Protein AF-0000000084917521 (afdb_homodimer)

Organism: Flavobacterium indicum (strain DSM 17447 / CIP 109464 / GPTSA100-9) (NCBI:txid1094466)

Foldseek 3Di:
DAPPLVVLLVLLLLLLQVPPALAAEEQEAALALLSQLVVQSNVVSLLVDDLVSQQSHAYEYEYEDLLQFDPVSVVNVVVVLVLVQVLCVVSVGNYDYYYWFFDLCLRPLCVCLQVQDAADAPVRPSSCCRGPVVRVVVVLVVSCVVRVAHEYEYSAAAADPPCLVVVVVVCVPSVPQWDDDPDPRYTYHYSCRHPDLLSSLVCLQPPAGPSDDHCVVNVVLLCLLLLVPAPNDSDPVDDHSRPQDRTRLLHLHDVDRSSLVSVCVVPPVLCVLSNVLSNVSNVCNVCVVPFFAQAAPVRDGDDPDTHGGDNVNSLVSLLSQLLSQVSSCVPPVRHSDDPSSLVSSQVSCVVVVNDPDGSVVSNCVRVVDDPPDDPVNVVVVVVVVVLVVVVPDDPLVSSVVSVVVVVVVVCVVCVVPDDPVVVNVVVVVVSVVVVVVVVD/DAPDLVVLLVLLLLLLQVPPALAAEEQEAALALLSQLVVQSNVVSLLVDDLVSQQSHAYEYEYEDLLQFDPVSVVVVVVVLVLVQVLCVVSVGNYDYYYWFFDLCLRPLCVCLQVQDAADAPVRPSSCCRGPVVRVVVVLVVSCVVRVAHEYEYSAAAADDPCLVVVVVQCVPSVPQWDDDPDPRYTYHYSCRHPDLLSSLVCLQPDAGPSDDHCVVNVVLLCLLLLVPAPNDSPPVDDHSRPQDRTRLLHLHDVDRSSLVSVCVVPPVLCVLSNVLSNVSNVCNVCVVPFFAQAAPVRDGDDPDTHGGDNVNSLVSLLSQLLSQVSCCVPPVRHSDDPSSLVSSQVSCVVVLNDPDGSVNSNCVRVVDDPPDDPVNVVVVVVLVVLVVVQPPPPVVSSVVSVVVVVVVVCVVCVVPDDPVVVNVVVVVVVVVVVVVVVD

Radius of gyration: 31.32 Å; Cα contacts (8 Å, |Δi|>4): 1173; chains: 2; bounding box: 80×87×66 Å

Secondary structure (DSSP, 8-state):
----HHHHHHHHHHHHHH--S-PPEEEE--SSHHHHHHHHHHHHHHHTS-HHHHTTS-EEEEEE--S-B-HHHHHHHHHHHHHHHHHHHHTT--EEEEEE---GGGSHHIIIIIS-PPPP-SS--HHIIIIIIHHHHHHHHHHHHHHS-EEEE------STTHHHHHHHHHTSGGGSPEEPSSTTEEEE-TTTT--HHHHHHHHHHS--TTSS-SHHHHHHHHHHTTT-------TTS--GGGPPP-BTT--SSSS-HHHHHHHHTT-GGGHHHHHHHHHHHHHHH-HHHHB-SB-TTS-B-TT---SBPHHHHHHHHHHHHHHHHHHHHHH---SS-HHHHHHHHHHHHHTT--SS-HHHHHHHHHT------HHHHHHHHHHHHHHHHT-S-HHHHHHHHHHHHHHHHHHHHHHSS-THHHHHHHHHHHHHHHHHH--/----HHHHHHHHHHHHHH--S-PPEEEE--SSHHHHHHHHHHHHHHHTS-HHHHTTS-EEEEEE--S-B-HHHHHHHHHHHHHHHHHHHHTT--EEEEEE---GGGSHHIIIIIS-PPPP-SS--HHIIIIIIHHHHHHHHHHHHHHS-EEEE------STTHHHHHHHHHTSGGGSPEEPSSTTEEEE-TTTT--HHHHHHHHHHS--TTSS-SHHHHHHHHHHTTT-------TTS--GGGPPP-BTT--SSSS-HHHHHHHHTT-GGGHHHHHHHHHHHHHHH-HHHHB-SB-TTS-B-TT---SBPHHHHHHHHHHHHHHHHHHHHHH---SS-HHHHHHHHHHHHHTT--SS-HHHHHHHHHT------HHHHHHHHHHHHHHHHT-SSHHHHHHHHHHHHHHHHHHHHHSSSSTHHHHHHHHHHHHHHHHHHH-

Sequence (880 aa):
MALDLNYLENEIIDQFLFDDSKRPWIIGFSGGKDSTMLLQVVWRSLLKIDPFLRQTRRIYIVCNDTLVENPRIVKFINSTLSKIQEAAVHYELPITVHQTTPELENSFWVKLIGLGYPAPNKFYRWCTERLKINPTTKFITEKINENGEAIILLGTRSAESSARAASIKKHEVKGQRLRKHQLPNSYVYAPIKDVTTNELWQYLNQVPPPWGGTNKELITLYRNANAGDCPLVIDESTPSCGNSRFGCWTCTVVNKDKSMEGLIENGEEWMSPLMEIRNFLVETRDNPEKYRQKERRNKTISENLWGPYTFNTRVEILTRILKAQKNIQKEEGVELITHQEMVLIQYYWYRDCFFKTRVSDIYNSIYKTKIDMSKQEEKFKQESDLLKESCKNEQKDVDLIQDLLALQKTKTLMIRKRGLQADIENRLDQYLESDKKSNNMALDLNYLENEIIDQFLFDDSKRPWIIGFSGGKDSTMLLQVVWRSLLKIDPFLRQTRRIYIVCNDTLVENPRIVKFINSTLSKIQEAAVHYELPITVHQTTPELENSFWVKLIGLGYPAPNKFYRWCTERLKINPTTKFITEKINENGEAIILLGTRSAESSARAASIKKHEVKGQRLRKHQLPNSYVYAPIKDVTTNELWQYLNQVPPPWGGTNKELITLYRNANAGDCPLVIDESTPSCGNSRFGCWTCTVVNKDKSMEGLIENGEEWMSPLMEIRNFLVETRDNPEKYRQKERRNKTISENLWGPYTFNTRVEILTRILKAQKNIQKEEGVELITHQEMVLIQYYWYRDCFFKTRVSDIYNSIYKTKIDMSKQEEKFKQESDLLKESCKNEQKDVDLIQDLLALQKTKTLMIRKRGLQADIENRLDQYLESDKKSNN

Solvent-accessible surface area (backbone atoms only — not comparable to full-atom values): 47422 Å² total; per-residue (Å²): 132,76,83,54,61,67,58,51,30,49,52,51,42,47,56,64,68,62,49,85,58,67,42,27,39,36,34,57,38,78,65,43,72,47,26,45,50,45,49,41,48,53,50,56,24,48,68,73,40,55,68,69,64,43,50,60,34,49,32,38,36,39,30,72,43,53,70,46,49,35,66,71,56,48,54,52,38,52,52,50,52,53,33,44,36,49,32,19,30,63,68,59,34,39,46,39,80,43,78,32,49,32,54,72,83,42,26,65,60,26,34,34,49,23,66,11,45,64,58,40,34,88,84,48,53,68,55,51,51,40,26,52,45,47,31,50,47,53,52,52,51,51,49,20,69,75,61,63,27,32,36,36,37,42,45,56,51,62,86,71,78,75,62,49,65,63,50,57,65,59,45,68,41,85,84,51,53,58,40,82,42,93,54,82,59,30,28,33,37,48,85,51,25,79,53,46,72,67,50,48,51,52,44,50,72,71,49,63,44,86,48,57,78,63,43,56,64,61,52,46,52,38,33,35,20,39,63,66,67,28,60,85,60,85,51,88,84,50,75,71,36,72,76,59,69,89,51,46,56,62,61,38,58,49,92,68,64,50,39,60,52,16,39,33,73,72,69,41,55,83,48,49,57,52,51,52,52,28,49,50,42,40,50,43,52,75,36,44,86,79,32,27,27,55,48,28,93,86,68,47,73,49,92,96,44,69,24,28,39,30,72,68,45,29,50,49,52,53,50,53,50,52,58,42,29,60,58,37,30,75,74,70,67,47,77,72,74,53,48,58,45,49,19,51,21,41,40,37,28,49,75,70,67,45,73,92,66,52,56,29,57,54,50,32,66,73,69,64,53,81,73,84,60,48,73,63,48,48,46,53,45,48,53,49,47,48,53,46,63,69,30,60,74,60,78,70,48,43,56,45,46,54,48,44,51,55,43,41,58,44,31,63,58,34,67,74,45,96,72,68,62,56,59,56,46,45,52,50,44,49,49,51,49,51,53,51,50,72,72,93,132,77,83,54,62,66,59,51,29,48,50,50,42,48,55,66,67,61,52,85,58,68,42,29,40,35,35,56,39,76,66,43,74,48,24,44,51,46,51,42,46,52,50,55,26,49,66,72,39,56,67,73,64,44,51,59,35,49,32,38,37,39,30,71,42,53,72,47,49,35,66,70,56,49,54,53,40,53,52,50,52,51,34,44,36,49,32,19,29,64,70,60,35,39,46,38,78,42,77,34,50,33,52,72,81,43,26,66,59,26,34,34,48,21,68,12,44,65,58,42,34,88,87,48,53,68,56,51,50,40,27,51,46,48,31,50,47,52,53,52,50,51,50,20,69,75,60,63,27,32,35,36,37,43,44,54,53,62,86,71,78,77,61,48,65,64,50,55,64,58,46,68,39,85,83,51,52,57,40,81,41,93,53,83,58,31,28,34,38,48,86,52,25,78,53,47,72,68,51,50,52,50,44,48,72,72,48,62,44,87,47,58,76,62,42,57,65,61,52,48,52,39,32,35,20,39,64,66,66,29,60,85,60,86,50,88,84,50,77,71,38,72,77,60,70,89,51,47,56,63,61,38,59,49,92,67,65,51,40,60,52,17,39,34,74,70,68,43,55,83,47,50,58,51,52,52,51,29,50,49,42,39,50,42,52,74,37,44,85,80,33,28,27,57,48,28,92,86,68,46,73,50,90,98,43,69,25,28,38,28,70,66,46,29,51,49,52,53,50,54,51,51,57,42,29,61,58,38,29,75,76,68,68,47,76,74,72,55,47,58,45,47,20,51,22,41,39,38,28,49,76,70,67,44,73,91,68,50,57,28,56,57,50,32,66,72,68,65,54,81,73,84,59,48,74,64,50,48,47,52,47,47,53,50,45,48,50,46,60,72,25,58,73,60,72,70,52,29,57,46,46,54,50,43,47,53,43,42,55,46,32,60,65,32,63,74,49,90,75,67,60,58,61,56,46,46,50,50,46,50,48,52,48,52,53,51,52,70,74,95

pLDDT: mean 79.62, std 20.99, range [30.33, 98.75]

Nearest PDB structures (foldseek):
  8rom-assembly1_A  TM=6.874E-01  e=7.594E-05  Homo sapiens
  6kv3-assembly1_A  TM=6.468E-01  e=6.959E-03  Staphylococcus aureus subsp. aureus COL
  6jak-assembly2_D  TM=3.459E-01  e=5.233E+00  Escherichia coli
  5ifw-assembly1_B-2  TM=2.671E-01  e=2.975E+00  Homo sapiens
  6kv3-assembly1_A  TM=6.809E-01  e=6.374E-03  Staphylococcus aureus subsp. aureus COL

InterPro domains:
  IPR002500 Phosphoadenosine phosphosulphate reductase domain [PF01507] (27-251)
  IPR014729 Rossmann-like alpha/beta/alpha sandwich fold [G3DSA:3.40.50.620] (5-263)
  IPR017598 DNA phosphorothioation system sulfurtransferase DndC [TIGR03183] (15-430)
  IPR050128 Sulfate adenylyltransferase subunit 2 [PTHR43196] (11-306)

Structure (mmCIF, N/CA/C/O backbone):
data_AF-0000000084917521-model_v1
#
loop_
_entity.id
_entity.type
_entity.pdbx_description
1 polymer 'Putative sulfurtransferase DndC'
#
loop_
_atom_site.group_PDB
_atom_site.id
_atom_site.type_symbol
_atom_site.label_atom_id
_atom_site.label_alt_id
_atom_site.label_comp_id
_atom_site.label_asym_id
_atom_site.label_entity_id
_atom_site.label_seq_id
_atom_site.pdbx_PDB_ins_code
_atom_site.Cartn_x
_atom_site.Cartn_y
_atom_site.Cartn_z
_atom_site.occupancy
_atom_site.B_iso_or_equiv
_atom_site.auth_seq_id
_atom_site.auth_comp_id
_atom_site.auth_asym_id
_atom_site.auth_atom_id
_atom_site.pdbx_PDB_model_num
ATOM 1 N N . MET A 1 1 ? -31.828 -29.234 -9.859 1 45.25 1 MET A N 1
ATOM 2 C CA . MET A 1 1 ? -30.672 -29.984 -10.305 1 45.25 1 MET A CA 1
ATOM 3 C C . MET A 1 1 ? -29.453 -29.688 -9.422 1 45.25 1 MET A C 1
ATOM 5 O O . MET A 1 1 ? -29.25 -28.531 -9.031 1 45.25 1 MET A O 1
ATOM 9 N N . ALA A 1 2 ? -28.938 -30.734 -8.688 1 63.44 2 ALA A N 1
ATOM 10 C CA . ALA A 1 2 ? -27.797 -30.75 -7.762 1 63.44 2 ALA A CA 1
ATOM 11 C C . ALA A 1 2 ? -26.578 -30.094 -8.383 1 63.44 2 ALA A C 1
ATOM 13 O O . ALA A 1 2 ? -26.406 -30.094 -9.602 1 63.44 2 ALA A O 1
ATOM 14 N N . LEU A 1 3 ? -25.969 -29.219 -7.609 1 80.31 3 LEU A N 1
ATOM 15 C CA . LEU A 1 3 ? -24.75 -28.547 -8.055 1 80.31 3 LEU A CA 1
ATOM 16 C C . LEU A 1 3 ? -23.812 -29.547 -8.734 1 80.31 3 LEU A C 1
ATOM 18 O O . LEU A 1 3 ? -23.453 -30.562 -8.148 1 80.31 3 LEU A O 1
ATOM 22 N N . ASP A 1 4 ? -23.672 -29.359 -10.047 1 87.62 4 ASP A N 1
ATOM 23 C CA . ASP A 1 4 ? -22.703 -30.172 -10.797 1 87.62 4 ASP A CA 1
ATOM 24 C C . ASP A 1 4 ? -21.328 -29.5 -10.812 1 87.62 4 ASP A C 1
ATOM 26 O O . ASP A 1 4 ? -21.016 -28.734 -11.727 1 87.62 4 ASP A O 1
ATOM 30 N N . LEU A 1 5 ? -20.594 -29.859 -9.844 1 91 5 LEU A N 1
ATOM 31 C CA . LEU A 1 5 ? -19.281 -29.25 -9.672 1 91 5 LEU A CA 1
ATOM 32 C C . LEU A 1 5 ? -18.375 -29.594 -10.844 1 91 5 LEU A C 1
ATOM 34 O O . LEU A 1 5 ? -17.578 -28.75 -11.273 1 91 5 LEU A O 1
ATOM 38 N N . ASN A 1 6 ? -18.484 -30.75 -11.344 1 90.44 6 ASN A N 1
ATOM 39 C CA . ASN A 1 6 ? -17.656 -31.172 -12.469 1 90.44 6 ASN A CA 1
ATOM 40 C C . ASN A 1 6 ? -17.953 -30.328 -13.711 1 90.44 6 ASN A C 1
ATOM 42 O O . ASN A 1 6 ? -17.016 -29.953 -14.445 1 90.44 6 ASN A O 1
ATOM 46 N N . TYR A 1 7 ? -19.188 -30.125 -13.891 1 88.88 7 TYR A N 1
ATOM 47 C CA . TYR A 1 7 ? -19.562 -29.281 -15.023 1 88.88 7 TYR A CA 1
ATOM 48 C C . TYR A 1 7 ? -18.984 -27.891 -14.875 1 88.88 7 TYR A C 1
ATOM 50 O O . TYR A 1 7 ? -18.438 -27.328 -15.836 1 88.88 7 TYR A O 1
ATOM 58 N N . LEU A 1 8 ? -19.094 -27.328 -13.727 1 92.25 8 LEU A N 1
ATOM 59 C CA . LEU A 1 8 ? -18.594 -25.984 -13.461 1 92.25 8 LEU A CA 1
ATOM 60 C C . LEU A 1 8 ? -17.094 -25.922 -13.68 1 92.25 8 LEU A C 1
ATOM 62 O O . LEU A 1 8 ? -16.594 -25 -14.328 1 92.25 8 LEU A O 1
ATOM 66 N N . GLU A 1 9 ? -16.375 -26.828 -13.164 1 94 9 GLU A N 1
ATOM 67 C CA . GLU A 1 9 ? -14.922 -26.844 -13.289 1 94 9 GLU A CA 1
ATOM 68 C C . GLU A 1 9 ? -14.5 -27.016 -14.742 1 94 9 GLU A C 1
ATOM 70 O O . GLU A 1 9 ? -13.57 -26.359 -15.203 1 94 9 GLU A O 1
ATOM 75 N N . ASN A 1 10 ? -15.227 -27.859 -15.477 1 89.56 10 ASN A N 1
ATOM 76 C CA . ASN A 1 10 ? -14.906 -28.062 -16.891 1 89.56 10 ASN A CA 1
ATOM 77 C C . ASN A 1 10 ? -15.164 -26.812 -17.703 1 89.56 10 ASN A C 1
ATOM 79 O O . ASN A 1 10 ? -14.43 -26.516 -18.656 1 89.56 10 ASN A O 1
ATOM 83 N N . GLU A 1 11 ? -16.234 -26.172 -17.359 1 88.81 11 GLU A N 1
ATOM 84 C CA . GLU A 1 11 ? -16.516 -24.906 -18.047 1 88.81 11 GLU A CA 1
ATOM 85 C C . GLU A 1 11 ? -15.398 -23.891 -17.812 1 88.81 11 GLU A C 1
ATOM 87 O O . GLU A 1 11 ? -14.984 -23.203 -18.75 1 88.81 11 GLU A O 1
ATOM 92 N N . ILE A 1 12 ? -14.914 -23.812 -16.641 1 93.25 12 ILE A N 1
ATOM 93 C CA . ILE A 1 12 ? -13.859 -22.875 -16.297 1 93.25 12 ILE A CA 1
ATOM 94 C C . ILE A 1 12 ? -12.57 -23.25 -17.031 1 93.25 12 ILE A C 1
ATOM 96 O O . ILE A 1 12 ? -11.883 -22.375 -17.562 1 93.25 12 ILE A O 1
ATOM 100 N N . ILE A 1 13 ? -12.281 -24.547 -17.078 1 90.88 13 ILE A N 1
ATOM 101 C CA . ILE A 1 13 ? -11.102 -25.031 -17.781 1 90.88 13 ILE A CA 1
ATOM 102 C C . ILE A 1 13 ? -11.195 -24.672 -19.266 1 90.88 13 ILE A C 1
ATOM 104 O O . ILE A 1 13 ? -10.234 -24.172 -19.844 1 90.88 13 ILE A O 1
ATOM 108 N N . ASP A 1 14 ? -12.398 -24.891 -19.812 1 86.38 14 ASP A N 1
ATOM 109 C CA . ASP A 1 14 ? -12.625 -24.594 -21.219 1 86.38 14 ASP A CA 1
ATOM 110 C C . ASP A 1 14 ? -12.43 -23.109 -21.516 1 86.38 14 ASP A C 1
ATOM 112 O O . ASP A 1 14 ? -11.773 -22.734 -22.484 1 86.38 14 ASP A O 1
ATOM 116 N N . GLN A 1 15 ? -12.961 -22.312 -20.656 1 88.06 15 GLN A N 1
ATOM 117 C CA . GLN A 1 15 ? -12.836 -20.875 -20.844 1 88.06 15 GLN A CA 1
ATOM 118 C C . GLN A 1 15 ? -11.391 -20.422 -20.688 1 88.06 15 GLN A C 1
ATOM 120 O O . GLN A 1 15 ? -10.93 -19.531 -21.422 1 88.06 15 GLN A O 1
ATOM 125 N N . PHE A 1 16 ? -10.664 -20.984 -19.75 1 89.88 16 PHE A N 1
ATOM 126 C CA . PHE A 1 16 ? -9.273 -20.641 -19.5 1 89.88 16 PHE A CA 1
ATOM 127 C C . PHE A 1 16 ? -8.406 -20.984 -20.703 1 89.88 16 PHE A C 1
ATOM 129 O O . PHE A 1 16 ? -7.523 -20.203 -21.078 1 89.88 16 PHE A O 1
ATOM 136 N N . LEU A 1 17 ? -8.727 -22.094 -21.328 1 83.88 17 LEU A N 1
ATOM 137 C CA . LEU A 1 17 ? -7.891 -22.594 -22.422 1 83.88 17 LEU A CA 1
ATOM 138 C C . LEU A 1 17 ? -8.344 -22.016 -23.75 1 83.88 17 LEU A C 1
ATOM 140 O O . LEU A 1 17 ? -7.594 -22.047 -24.734 1 83.88 17 LEU A O 1
ATOM 144 N N . PHE A 1 18 ? -9.633 -21.672 -23.906 1 73.31 18 PHE A N 1
ATOM 145 C CA . PHE A 1 18 ? -10.234 -21.203 -25.156 1 73.31 18 PHE A CA 1
ATOM 146 C C . PHE A 1 18 ? -9.594 -19.891 -25.609 1 73.31 18 PHE A C 1
ATOM 148 O O . PHE A 1 18 ? -9.352 -19.688 -26.797 1 73.31 18 PHE A O 1
ATOM 155 N N . ASP A 1 19 ? -9.539 -19.016 -24.688 1 60.12 19 ASP A N 1
ATOM 156 C CA . ASP A 1 19 ? -9.141 -17.641 -24.969 1 60.12 19 ASP A CA 1
ATOM 157 C C . ASP A 1 19 ? -7.664 -17.562 -25.344 1 60.12 19 ASP A C 1
ATOM 159 O O . ASP A 1 19 ? -6.793 -17.844 -24.516 1 60.12 19 ASP A O 1
ATOM 163 N N . ASP A 1 20 ? -7.398 -17.594 -26.688 1 57 20 ASP A N 1
ATOM 164 C CA . ASP A 1 20 ? -6.043 -17.562 -27.219 1 57 20 ASP A CA 1
ATOM 165 C C . ASP A 1 20 ? -5.305 -16.312 -26.766 1 57 20 ASP A C 1
ATOM 167 O O . ASP A 1 20 ? -4.098 -16.172 -26.984 1 57 20 ASP A O 1
ATOM 171 N N . SER A 1 21 ? -6.152 -15.453 -26.156 1 63.22 21 SER A N 1
ATOM 172 C CA . SER A 1 21 ? -5.469 -14.234 -25.75 1 63.22 21 SER A CA 1
ATOM 173 C C . SER A 1 21 ? -4.848 -14.383 -24.375 1 63.22 21 SER A C 1
ATOM 175 O O . SER A 1 21 ? -5.254 -15.25 -23.594 1 63.22 21 SER A O 1
ATOM 177 N N . LYS A 1 22 ? -3.607 -14.031 -24.203 1 73.44 22 LYS A N 1
ATOM 178 C CA . LYS A 1 22 ? -2.855 -13.984 -22.953 1 73.44 22 LYS A CA 1
ATOM 179 C C . LYS A 1 22 ? -3.441 -12.945 -22 1 73.44 22 LYS A C 1
ATOM 181 O O . LYS A 1 22 ? -2.748 -12.453 -21.109 1 73.44 22 LYS A O 1
ATOM 186 N N . ARG A 1 23 ? -4.926 -12.812 -22.234 1 86.88 23 ARG A N 1
ATOM 187 C CA . ARG A 1 23 ? -5.555 -11.836 -21.359 1 86.88 23 ARG A CA 1
ATOM 188 C C . ARG A 1 23 ? -5.578 -12.336 -19.922 1 86.88 23 ARG A C 1
ATOM 190 O O . ARG A 1 23 ? -5.961 -13.477 -19.656 1 86.88 23 ARG A O 1
ATOM 197 N N . PRO A 1 24 ? -5.285 -11.484 -19.047 1 94.06 24 PRO A N 1
ATOM 198 C CA . PRO A 1 24 ? -5.297 -11.922 -17.656 1 94.06 24 PRO A CA 1
ATOM 199 C C . PRO A 1 24 ? -6.711 -12.062 -17.094 1 94.06 24 PRO A C 1
ATOM 201 O O . PRO A 1 24 ? -7.645 -11.445 -17.609 1 94.06 24 PRO A O 1
ATOM 204 N N . TRP A 1 25 ? -6.852 -12.93 -16.203 1 95.94 25 TRP A N 1
ATOM 205 C CA . TRP A 1 25 ? -8.062 -13.023 -15.391 1 95.94 25 TRP A CA 1
ATOM 206 C C . TRP A 1 25 ? -7.945 -12.18 -14.125 1 95.94 25 TRP A C 1
ATOM 208 O O . TRP A 1 25 ? -6.902 -12.18 -13.469 1 95.94 25 TRP A O 1
ATOM 218 N N . ILE A 1 26 ? -8.953 -11.391 -13.867 1 96.88 26 ILE A N 1
ATOM 219 C CA . ILE A 1 26 ? -9.039 -10.625 -12.633 1 96.88 26 ILE A CA 1
ATOM 220 C C . ILE A 1 26 ? -10.219 -11.109 -11.797 1 96.88 26 ILE A C 1
ATOM 222 O O . ILE A 1 26 ? -11.367 -11.07 -12.242 1 96.88 26 ILE A O 1
ATOM 226 N N . ILE A 1 27 ? -9.914 -11.586 -10.617 1 97.56 27 ILE A N 1
ATOM 227 C CA . ILE A 1 27 ? -10.945 -12.141 -9.75 1 97.56 27 ILE A CA 1
ATOM 228 C C . ILE A 1 27 ? -11.172 -11.203 -8.555 1 97.56 27 ILE A C 1
ATOM 230 O O . ILE A 1 27 ? -10.25 -10.961 -7.77 1 97.56 27 ILE A O 1
ATOM 234 N N . GLY A 1 28 ? -12.383 -10.688 -8.484 1 94.62 28 GLY A N 1
ATOM 235 C CA . GLY A 1 28 ? -12.75 -9.945 -7.285 1 94.62 28 GLY A CA 1
ATOM 236 C C . GLY A 1 28 ? -12.992 -10.836 -6.082 1 94.62 28 GLY A C 1
ATOM 237 O O . GLY A 1 28 ? -13.836 -11.734 -6.125 1 94.62 28 GLY A O 1
ATOM 238 N N . PHE A 1 29 ? -12.188 -10.609 -5 1 94.94 29 PHE A N 1
ATOM 239 C CA . PHE A 1 29 ? -12.305 -11.391 -3.775 1 94.94 29 PHE A CA 1
ATOM 240 C C . PHE A 1 29 ? -12.672 -10.5 -2.596 1 94.94 29 PHE A C 1
ATOM 242 O O . PHE A 1 29 ? -11.859 -9.68 -2.152 1 94.94 29 PHE A O 1
ATOM 249 N N . SER A 1 30 ? -13.812 -10.695 -2.057 1 90.81 30 SER A N 1
ATOM 250 C CA . SER A 1 30 ? -14.289 -9.867 -0.954 1 90.81 30 SER A CA 1
ATOM 251 C C . SER A 1 30 ? -14.109 -10.57 0.385 1 90.81 30 SER A C 1
ATOM 253 O O . SER A 1 30 ? -14.219 -9.945 1.442 1 90.81 30 SER A O 1
ATOM 255 N N . GLY A 1 31 ? -13.898 -11.844 0.307 1 90.38 31 GLY A N 1
ATOM 256 C CA . GLY A 1 31 ? -13.836 -12.617 1.538 1 90.38 31 GLY A CA 1
ATOM 257 C C . GLY A 1 31 ? -15.18 -13.172 1.968 1 90.38 31 GLY A C 1
ATOM 258 O O . GLY A 1 31 ? -15.258 -13.914 2.949 1 90.38 31 GLY A O 1
ATOM 259 N N . GLY A 1 32 ? -16.203 -12.922 1.23 1 90.12 32 GLY A N 1
ATOM 260 C CA . GLY A 1 32 ? -17.516 -13.461 1.511 1 90.12 32 GLY A CA 1
ATOM 261 C C . GLY A 1 32 ? -17.719 -14.852 0.941 1 90.12 32 GLY A C 1
ATOM 262 O O . GLY A 1 32 ? -16.797 -15.438 0.365 1 90.12 32 GLY A O 1
ATOM 263 N N . LYS A 1 33 ? -18.891 -15.297 1.144 1 90.94 33 LYS A N 1
ATOM 264 C CA . LYS A 1 33 ? -19.188 -16.672 0.767 1 90.94 33 LYS A CA 1
ATOM 265 C C . LYS A 1 33 ? -19.156 -16.859 -0.749 1 90.94 33 LYS A C 1
ATOM 267 O O . LYS A 1 33 ? -18.641 -17.859 -1.247 1 90.94 33 LYS A O 1
ATOM 272 N N . ASP A 1 34 ? -19.656 -15.898 -1.555 1 91.06 34 ASP A N 1
ATOM 273 C CA . ASP A 1 34 ? -19.719 -16.031 -3.008 1 91.06 34 ASP A CA 1
ATOM 274 C C . ASP A 1 34 ? -18.328 -15.961 -3.635 1 91.06 34 ASP A C 1
ATOM 276 O O . ASP A 1 34 ? -17.984 -16.797 -4.469 1 91.06 34 ASP A O 1
ATOM 280 N N . SER A 1 35 ? -17.562 -14.961 -3.225 1 93.75 35 SER A N 1
ATOM 281 C CA . SER A 1 35 ? -16.219 -14.82 -3.775 1 93.75 35 SER A CA 1
ATOM 282 C C . SER A 1 35 ? -15.32 -15.984 -3.365 1 93.75 35 SER A C 1
ATOM 284 O O . SER A 1 35 ? -14.438 -16.391 -4.125 1 93.75 35 SER A O 1
ATOM 286 N N . THR A 1 36 ? -15.555 -16.484 -2.176 1 95.94 36 THR A N 1
ATOM 287 C CA . THR A 1 36 ? -14.789 -17.641 -1.709 1 95.94 36 THR A CA 1
ATOM 288 C C . THR A 1 36 ? -15.078 -18.875 -2.562 1 95.94 36 THR A C 1
ATOM 290 O O . THR A 1 36 ? -14.156 -19.547 -3.012 1 95.94 36 THR A O 1
ATOM 293 N N . MET A 1 37 ? -16.328 -19.141 -2.785 1 96.12 37 MET A N 1
ATOM 294 C CA . MET A 1 37 ? -16.656 -20.281 -3.631 1 96.12 37 MET A CA 1
ATOM 295 C C . MET A 1 37 ? -16.078 -20.109 -5.031 1 96.12 37 MET A C 1
ATOM 297 O O . MET A 1 37 ? -15.5 -21.031 -5.59 1 96.12 37 MET A O 1
ATOM 301 N N . LEU A 1 38 ? -16.297 -18.922 -5.578 1 96.31 38 LEU A N 1
ATOM 302 C CA . LEU A 1 38 ? -15.766 -18.656 -6.91 1 96.31 38 LEU A CA 1
ATOM 303 C C . LEU A 1 38 ? -14.273 -18.969 -6.98 1 96.31 38 LEU A C 1
ATOM 305 O O . LEU A 1 38 ? -13.836 -19.703 -7.867 1 96.31 38 LEU A O 1
ATOM 309 N N . LEU A 1 39 ? -13.508 -18.438 -6.047 1 98.12 39 LEU A N 1
ATOM 310 C CA . LEU A 1 39 ? -12.062 -18.641 -6.066 1 98.12 39 LEU A CA 1
ATOM 311 C C . LEU A 1 39 ? -11.703 -20.109 -5.883 1 98.12 39 LEU A C 1
ATOM 313 O O . LEU A 1 39 ? -10.789 -20.609 -6.527 1 98.12 39 LEU A O 1
ATOM 317 N N . GLN A 1 40 ? -12.453 -20.797 -5 1 97.88 40 GLN A N 1
ATOM 318 C CA . GLN A 1 40 ? -12.188 -22.219 -4.773 1 97.88 40 GLN A CA 1
ATOM 319 C C . GLN A 1 40 ? -12.391 -23.031 -6.047 1 97.88 40 GLN A C 1
ATOM 321 O O . GLN A 1 40 ? -11.555 -23.859 -6.402 1 97.88 40 GLN A O 1
ATOM 326 N N . VAL A 1 41 ? -13.461 -22.734 -6.742 1 97.38 41 VAL A N 1
ATOM 327 C CA . VAL A 1 41 ? -13.773 -23.5 -7.941 1 97.38 41 VAL A CA 1
ATOM 328 C C . VAL A 1 41 ? -12.766 -23.188 -9.047 1 97.38 41 VAL A C 1
ATOM 330 O O . VAL A 1 41 ? -12.297 -24.078 -9.75 1 97.38 41 VAL A O 1
ATOM 333 N N . VAL A 1 42 ? -12.422 -21.906 -9.211 1 97.5 42 VAL A N 1
ATOM 334 C CA . VAL A 1 42 ? -11.422 -21.516 -10.195 1 97.5 42 VAL A CA 1
ATOM 335 C C . VAL A 1 42 ? -10.078 -22.172 -9.867 1 97.5 42 VAL A C 1
ATOM 337 O O . VAL A 1 42 ? -9.438 -22.75 -10.75 1 97.5 42 VAL A O 1
ATOM 340 N N . TRP A 1 43 ? -9.688 -22.109 -8.617 1 97.75 43 TRP A N 1
ATOM 341 C CA . TRP A 1 43 ? -8.43 -22.688 -8.148 1 97.75 43 TRP A CA 1
ATOM 342 C C . TRP A 1 43 ? -8.375 -24.172 -8.453 1 97.75 43 TRP A C 1
ATOM 344 O O . TRP A 1 43 ? -7.402 -24.672 -9.023 1 97.75 43 TRP A O 1
ATOM 354 N N . ARG A 1 44 ? -9.398 -24.891 -8.133 1 95.75 44 ARG A N 1
ATOM 355 C CA . ARG A 1 44 ? -9.461 -26.328 -8.359 1 95.75 44 ARG A CA 1
ATOM 356 C C . ARG A 1 44 ? -9.422 -26.656 -9.852 1 95.75 44 ARG A C 1
ATOM 358 O O . ARG A 1 44 ? -8.812 -27.641 -10.258 1 95.75 44 ARG A O 1
ATOM 365 N N . SER A 1 45 ? -10.086 -25.828 -10.625 1 95.12 45 SER A N 1
ATOM 366 C CA . SER A 1 45 ? -10.055 -26.016 -12.078 1 95.12 45 SER A CA 1
ATOM 367 C C . SER A 1 45 ? -8.641 -25.844 -12.625 1 95.12 45 SER A C 1
ATOM 369 O O . SER A 1 45 ? -8.203 -26.641 -13.469 1 95.12 45 SER A O 1
ATOM 371 N N . LEU A 1 46 ? -7.945 -24.859 -12.125 1 94.81 46 LEU A N 1
ATOM 372 C CA . LEU A 1 46 ? -6.582 -24.609 -12.578 1 94.81 46 LEU A CA 1
ATOM 373 C C . LEU A 1 46 ? -5.664 -25.781 -12.242 1 94.81 46 LEU A C 1
ATOM 375 O O . LEU A 1 46 ? -4.773 -26.109 -13.023 1 94.81 46 LEU A O 1
ATOM 379 N N . LEU A 1 47 ? -5.918 -26.422 -11.086 1 93.12 47 LEU A N 1
ATOM 380 C CA . LEU A 1 47 ? -5.09 -27.531 -10.648 1 93.12 47 LEU A CA 1
ATOM 381 C C . LEU A 1 47 ? -5.273 -28.75 -11.562 1 93.12 47 LEU A C 1
ATOM 383 O O . LEU A 1 47 ? -4.441 -29.656 -11.57 1 93.12 47 LEU A O 1
ATOM 387 N N . LYS A 1 48 ? -6.336 -28.734 -12.32 1 89.69 48 LYS A N 1
ATOM 388 C CA . LYS A 1 48 ? -6.617 -29.828 -13.234 1 89.69 48 LYS A CA 1
ATOM 389 C C . LYS A 1 48 ? -6.012 -29.562 -14.609 1 89.69 48 LYS A C 1
ATOM 391 O O . LYS A 1 48 ? -6.07 -30.422 -15.492 1 89.69 48 LYS A O 1
ATOM 396 N N . ILE A 1 49 ? -5.5 -28.359 -14.781 1 87.19 49 ILE A N 1
ATOM 397 C CA . ILE A 1 49 ? -4.859 -28 -16.031 1 87.19 49 ILE A CA 1
ATOM 398 C C . ILE A 1 49 ? -3.365 -28.312 -15.961 1 87.19 49 ILE A C 1
ATOM 400 O O . ILE A 1 49 ? -2.74 -28.141 -14.914 1 87.19 49 ILE A O 1
ATOM 404 N N . ASP A 1 50 ? -2.816 -28.688 -17.031 1 79.38 50 ASP A N 1
ATOM 405 C CA . ASP A 1 50 ? -1.38 -28.938 -17.125 1 79.38 50 ASP A CA 1
ATOM 406 C C . ASP A 1 50 ? -0.59 -27.719 -16.641 1 79.38 50 ASP A C 1
ATOM 408 O O . ASP A 1 50 ? -0.932 -26.578 -16.953 1 79.38 50 ASP A O 1
ATOM 412 N N . PRO A 1 51 ? 0.461 -27.953 -15.836 1 78.5 51 PRO A N 1
ATOM 413 C CA . PRO A 1 51 ? 1.232 -26.844 -15.25 1 78.5 51 PRO A CA 1
ATOM 414 C C . PRO A 1 51 ? 1.756 -25.875 -16.297 1 78.5 51 PRO A C 1
ATOM 416 O O . PRO A 1 51 ? 1.812 -24.672 -16.062 1 78.5 51 PRO A O 1
ATOM 419 N N . PHE A 1 52 ? 2.041 -26.391 -17.359 1 75.88 52 PHE A N 1
ATOM 420 C CA . PHE A 1 52 ? 2.566 -25.531 -18.422 1 75.88 52 PHE A CA 1
ATOM 421 C C . PHE A 1 52 ? 1.469 -24.625 -18.969 1 75.88 52 PHE A C 1
ATOM 423 O O . PHE A 1 52 ? 1.691 -23.438 -19.203 1 75.88 52 PHE A O 1
ATOM 430 N N . LEU A 1 53 ? 0.351 -25.219 -19.109 1 79.69 53 LEU A N 1
ATOM 431 C CA . LEU A 1 53 ? -0.766 -24.484 -19.703 1 79.69 53 LEU A CA 1
ATOM 432 C C . LEU A 1 53 ? -1.334 -23.469 -18.719 1 79.69 53 LEU A C 1
ATOM 434 O O . LEU A 1 53 ? -1.807 -22.406 -19.125 1 79.69 53 LEU A O 1
ATOM 438 N N . ARG A 1 54 ? -1.24 -23.844 -17.531 1 85.81 54 ARG A N 1
ATOM 439 C CA . ARG A 1 54 ? -1.849 -22.938 -16.562 1 85.81 54 ARG A CA 1
ATOM 440 C C . ARG A 1 54 ? -1.013 -21.672 -16.391 1 85.81 54 ARG A C 1
ATOM 442 O O . ARG A 1 54 ? -1.506 -20.656 -15.898 1 85.81 54 ARG A O 1
ATOM 449 N N . GLN A 1 55 ? 0.268 -21.719 -16.812 1 86.31 55 GLN A N 1
ATOM 450 C CA . GLN A 1 55 ? 1.154 -20.562 -16.672 1 86.31 55 GLN A CA 1
ATOM 451 C C . GLN A 1 55 ? 0.988 -19.594 -17.828 1 86.31 55 GLN A C 1
ATOM 453 O O . GLN A 1 55 ? 1.652 -18.547 -17.875 1 86.31 55 GLN A O 1
ATOM 458 N N . THR A 1 56 ? 0.093 -19.812 -18.688 1 81.12 56 THR A N 1
ATOM 459 C CA . THR A 1 56 ? -0.042 -19 -19.906 1 81.12 56 THR A CA 1
ATOM 460 C C . THR A 1 56 ? -0.828 -17.734 -19.609 1 81.12 56 THR A C 1
ATOM 462 O O . THR A 1 56 ? -0.819 -16.797 -20.406 1 81.12 56 THR A O 1
ATOM 465 N N . ARG A 1 57 ? -1.457 -17.734 -18.484 1 88.44 57 ARG A N 1
ATOM 466 C CA . ARG A 1 57 ? -2.326 -16.609 -18.156 1 88.44 57 ARG A CA 1
ATOM 467 C C . ARG A 1 57 ? -2.123 -16.172 -16.703 1 88.44 57 ARG A C 1
ATOM 469 O O . ARG A 1 57 ? -2.164 -16.984 -15.789 1 88.44 57 ARG A O 1
ATOM 476 N N . ARG A 1 58 ? -1.902 -14.852 -16.609 1 93.31 58 ARG A N 1
ATOM 477 C CA . ARG A 1 58 ? -1.81 -14.32 -15.258 1 93.31 58 ARG A CA 1
ATOM 478 C C . ARG A 1 58 ? -3.191 -14.188 -14.617 1 93.31 58 ARG A C 1
ATOM 480 O O . ARG A 1 58 ? -4.168 -13.891 -15.305 1 93.31 58 ARG A O 1
ATOM 487 N N . ILE A 1 59 ? -3.242 -14.43 -13.391 1 97.06 59 ILE A N 1
ATOM 488 C CA . ILE A 1 59 ? -4.484 -14.266 -12.641 1 97.06 59 ILE A CA 1
ATOM 489 C C . ILE A 1 59 ? -4.262 -13.312 -11.477 1 97.06 59 ILE A C 1
ATOM 491 O O . ILE A 1 59 ? -3.375 -13.523 -10.648 1 97.06 59 ILE A O 1
ATOM 495 N N . TYR A 1 60 ? -5.031 -12.25 -11.43 1 97.88 60 TYR A N 1
ATOM 496 C CA . TYR A 1 60 ? -4.969 -11.266 -10.359 1 97.88 60 TYR A CA 1
ATOM 497 C C . TYR A 1 60 ? -6.164 -11.391 -9.422 1 97.88 60 TYR A C 1
ATOM 499 O O . TYR A 1 60 ? -7.312 -11.305 -9.859 1 97.88 60 TYR A O 1
ATOM 507 N N . ILE A 1 61 ? -5.879 -11.68 -8.195 1 98.31 61 ILE A N 1
ATOM 508 C CA . ILE A 1 61 ? -6.91 -11.562 -7.168 1 98.31 61 ILE A CA 1
ATOM 509 C C . ILE A 1 61 ? -6.906 -10.156 -6.582 1 98.31 61 ILE A C 1
ATOM 511 O O . ILE A 1 61 ? -5.879 -9.68 -6.094 1 98.31 61 ILE A O 1
ATOM 515 N N . VAL A 1 62 ? -8.008 -9.477 -6.66 1 97.5 62 VAL A N 1
ATOM 516 C CA . VAL A 1 62 ? -8.094 -8.109 -6.148 1 97.5 62 VAL A CA 1
ATOM 517 C C . VAL A 1 62 ? -9.086 -8.062 -4.984 1 97.5 62 VAL A C 1
ATOM 519 O O . VAL A 1 62 ? -10.195 -8.594 -5.086 1 97.5 62 VAL A O 1
ATOM 522 N N . CYS A 1 63 ? -8.633 -7.562 -3.877 1 96.62 63 CYS A N 1
ATOM 523 C CA . CYS A 1 63 ? -9.438 -7.402 -2.67 1 96.62 63 CYS A CA 1
ATOM 524 C C . CYS A 1 63 ? -9.438 -5.949 -2.205 1 96.62 63 CYS A C 1
ATOM 526 O O . CYS A 1 63 ? -8.375 -5.375 -1.939 1 96.62 63 CYS A O 1
ATOM 528 N N . ASN A 1 64 ? -10.641 -5.375 -2.105 1 94.62 64 ASN A N 1
ATOM 529 C CA . ASN A 1 64 ? -10.742 -3.982 -1.686 1 94.62 64 ASN A CA 1
ATOM 530 C C . ASN A 1 64 ? -10.938 -3.865 -0.177 1 94.62 64 ASN A C 1
ATOM 532 O O . ASN A 1 64 ? -11.734 -4.598 0.409 1 94.62 64 ASN A O 1
ATOM 536 N N . ASP A 1 65 ? -10.188 -3.045 0.411 1 95.31 65 ASP A N 1
ATOM 537 C CA . ASP A 1 65 ? -10.367 -2.646 1.804 1 95.31 65 ASP A CA 1
ATOM 538 C C . ASP A 1 65 ? -10.875 -1.209 1.902 1 95.31 65 ASP A C 1
ATOM 540 O O . ASP A 1 65 ? -10.141 -0.264 1.602 1 95.31 65 ASP A O 1
ATOM 544 N N . THR A 1 66 ? -12.102 -1.063 2.348 1 95.19 66 THR A N 1
ATOM 545 C CA . THR A 1 66 ? -12.711 0.262 2.439 1 95.19 66 THR A CA 1
ATOM 546 C C . THR A 1 66 ? -12.109 1.05 3.602 1 95.19 66 THR A C 1
ATOM 548 O O . THR A 1 66 ? -12.312 2.26 3.709 1 95.19 66 THR A O 1
ATOM 551 N N . LEU A 1 67 ? -11.414 0.447 4.5 1 96.5 67 LEU A N 1
ATOM 552 C CA . LEU A 1 67 ? -10.758 0.991 5.688 1 96.5 67 LEU A CA 1
ATOM 553 C C . LEU A 1 67 ? -11.766 1.196 6.812 1 96.5 67 LEU A C 1
ATOM 555 O O . LEU A 1 67 ? -11.406 1.669 7.895 1 96.5 67 LEU A O 1
ATOM 559 N N . VAL A 1 68 ? -13.031 0.861 6.582 1 96.88 68 VAL A N 1
ATOM 560 C CA . VAL A 1 68 ? -14.031 0.936 7.637 1 96.88 68 VAL A CA 1
ATOM 561 C C . VAL A 1 68 ? -14.836 -0.365 7.68 1 96.88 68 VAL A C 1
ATOM 563 O O . VAL A 1 68 ? -16.016 -0.362 8.031 1 96.88 68 VAL A O 1
ATOM 566 N N . GLU A 1 69 ? -14.242 -1.435 7.184 1 93.62 69 GLU A N 1
ATOM 567 C CA . GLU A 1 69 ? -14.836 -2.762 7.32 1 93.62 69 GLU A CA 1
ATOM 568 C C . GLU A 1 69 ? -14.789 -3.234 8.773 1 93.62 69 GLU A C 1
ATOM 570 O O . GLU A 1 69 ? -13.992 -2.738 9.57 1 93.62 69 GLU A O 1
ATOM 575 N N . ASN A 1 70 ? -15.664 -4.152 9.07 1 92 70 ASN A N 1
ATOM 576 C CA . ASN A 1 70 ? -15.586 -4.785 10.383 1 92 70 ASN A CA 1
ATOM 577 C C . ASN A 1 70 ? -14.195 -5.355 10.656 1 92 70 ASN A C 1
ATOM 579 O O . ASN A 1 70 ? -13.688 -6.16 9.875 1 92 70 ASN A O 1
ATOM 583 N N . PRO A 1 71 ? -13.562 -4.922 11.766 1 92.62 71 PRO A N 1
ATOM 584 C CA . PRO A 1 71 ? -12.172 -5.305 12.016 1 92.62 71 PRO A CA 1
ATOM 585 C C . PRO A 1 71 ? -11.984 -6.82 12.086 1 92.62 71 PRO A C 1
ATOM 587 O O . PRO A 1 71 ? -10.945 -7.332 11.672 1 92.62 71 PRO A O 1
ATOM 590 N N . ARG A 1 72 ? -12.93 -7.551 12.617 1 88.69 72 ARG A N 1
ATOM 591 C CA . ARG A 1 72 ? -12.828 -9 12.695 1 88.69 72 ARG A CA 1
ATOM 592 C C . ARG A 1 72 ? -12.844 -9.633 11.305 1 88.69 72 ARG A C 1
ATOM 594 O O . ARG A 1 72 ? -12.141 -10.609 11.055 1 88.69 72 ARG A O 1
ATOM 601 N N . ILE A 1 73 ? -13.625 -9.117 10.5 1 89.38 73 ILE A N 1
ATOM 602 C CA . ILE A 1 73 ? -13.727 -9.609 9.133 1 89.38 73 ILE A CA 1
ATOM 603 C C . ILE A 1 73 ? -12.445 -9.297 8.367 1 89.38 73 ILE A C 1
ATOM 605 O O . ILE A 1 73 ? -11.953 -10.117 7.59 1 89.38 73 ILE A O 1
ATOM 609 N N . VAL A 1 74 ? -11.906 -8.133 8.633 1 93.19 74 VAL A N 1
ATOM 610 C CA . VAL A 1 74 ? -10.664 -7.727 7.98 1 93.19 74 VAL A CA 1
ATOM 611 C C . VAL A 1 74 ? -9.539 -8.688 8.352 1 93.19 74 VAL A C 1
ATOM 613 O O . VAL A 1 74 ? -8.758 -9.109 7.496 1 93.19 74 VAL A O 1
ATOM 616 N N . LYS A 1 75 ? -9.461 -8.992 9.594 1 92.62 75 LYS A N 1
ATOM 617 C CA . LYS A 1 75 ? -8.445 -9.93 10.055 1 92.62 75 LYS A CA 1
ATOM 618 C C . LYS A 1 75 ? -8.578 -11.281 9.359 1 92.62 75 LYS A C 1
ATOM 620 O O . LYS A 1 75 ? -7.586 -11.867 8.922 1 92.62 75 LYS A O 1
ATOM 625 N N . PHE A 1 76 ? -9.781 -11.789 9.281 1 92.88 76 PHE A N 1
ATOM 626 C CA . PHE A 1 76 ? -10.07 -13.047 8.602 1 92.88 76 PHE A CA 1
ATOM 627 C C . PHE A 1 76 ? -9.656 -12.977 7.137 1 92.88 76 PHE A C 1
ATOM 629 O O . PHE A 1 76 ? -8.984 -13.875 6.633 1 92.88 76 PHE A O 1
ATOM 636 N N . ILE A 1 77 ? -10.055 -11.922 6.461 1 94.19 77 ILE A N 1
ATOM 637 C CA . ILE A 1 77 ? -9.766 -11.75 5.043 1 94.19 77 ILE A CA 1
ATOM 638 C C . ILE A 1 77 ? -8.25 -11.711 4.828 1 94.19 77 ILE A C 1
ATOM 640 O O . ILE A 1 77 ? -7.727 -12.375 3.934 1 94.19 77 ILE A O 1
ATOM 644 N N . ASN A 1 78 ? -7.539 -10.945 5.652 1 95.94 78 ASN A N 1
ATOM 645 C CA . ASN A 1 78 ? -6.094 -10.812 5.508 1 95.94 78 ASN A CA 1
ATOM 646 C C . ASN A 1 78 ? -5.387 -12.148 5.719 1 95.94 78 ASN A C 1
ATOM 648 O O . ASN A 1 78 ? -4.43 -12.469 5.016 1 95.94 78 ASN A O 1
ATOM 652 N N . SER A 1 79 ? -5.836 -12.883 6.668 1 96.19 79 SER A N 1
ATOM 653 C CA . SER A 1 79 ? -5.281 -14.211 6.902 1 96.19 79 SER A CA 1
ATOM 654 C C . SER A 1 79 ? -5.504 -15.117 5.699 1 96.19 79 SER A C 1
ATOM 656 O O . SER A 1 79 ? -4.605 -15.867 5.301 1 96.19 79 SER A O 1
ATOM 658 N N . THR A 1 80 ? -6.676 -15.055 5.168 1 96.69 80 THR A N 1
ATOM 659 C CA . THR A 1 80 ? -7.012 -15.852 3.998 1 96.69 80 THR A CA 1
ATOM 660 C C . THR A 1 80 ? -6.152 -15.461 2.805 1 96.69 80 THR A C 1
ATOM 662 O O . THR A 1 80 ? -5.617 -16.312 2.104 1 96.69 80 THR A O 1
ATOM 665 N N . LEU A 1 81 ? -5.992 -14.188 2.584 1 97.75 81 LEU A N 1
ATOM 666 C CA . LEU A 1 81 ? -5.184 -13.695 1.474 1 97.75 81 LEU A CA 1
ATOM 667 C C . LEU A 1 81 ? -3.734 -14.156 1.608 1 97.75 81 LEU A C 1
ATOM 669 O O . LEU A 1 81 ? -3.09 -14.492 0.612 1 97.75 81 LEU A O 1
ATOM 673 N N . SER A 1 82 ? -3.246 -14.156 2.834 1 97.06 82 SER A N 1
ATOM 674 C CA . SER A 1 82 ? -1.892 -14.641 3.08 1 97.06 82 SER A CA 1
ATOM 675 C C . SER A 1 82 ? -1.749 -16.109 2.701 1 97.06 82 SER A C 1
ATOM 677 O O . SER A 1 82 ? -0.756 -16.5 2.084 1 97.06 82 SER A O 1
ATOM 679 N N . LYS A 1 83 ? -2.713 -16.875 3.033 1 96.75 83 LYS A N 1
ATOM 680 C CA . LYS A 1 83 ? -2.707 -18.297 2.676 1 96.75 83 LYS A CA 1
ATOM 681 C C . LYS A 1 83 ? -2.734 -18.484 1.161 1 96.75 83 LYS A C 1
ATOM 683 O O . LYS A 1 83 ? -2.051 -19.359 0.625 1 96.75 83 LYS A O 1
ATOM 688 N N . ILE A 1 84 ? -3.523 -17.688 0.542 1 97.81 84 ILE A N 1
ATOM 689 C CA . ILE A 1 84 ? -3.656 -17.75 -0.91 1 97.81 84 ILE A CA 1
ATOM 690 C C . ILE A 1 84 ? -2.309 -17.453 -1.563 1 97.81 84 ILE A C 1
ATOM 692 O O . ILE A 1 84 ? -1.888 -18.156 -2.486 1 97.81 84 ILE A O 1
ATOM 696 N N . GLN A 1 85 ? -1.636 -16.453 -1.096 1 97.56 85 GLN A N 1
ATOM 697 C CA . GLN A 1 85 ? -0.336 -16.078 -1.643 1 97.56 85 GLN A CA 1
ATOM 698 C C . GLN A 1 85 ? 0.667 -17.219 -1.511 1 97.56 85 GLN A C 1
ATOM 700 O O . GLN A 1 85 ? 1.376 -17.547 -2.467 1 97.56 85 GLN A O 1
ATOM 705 N N . GLU A 1 86 ? 0.667 -17.766 -0.384 1 96.06 86 GLU A N 1
ATOM 706 C CA . GLU A 1 86 ? 1.597 -18.859 -0.131 1 96.06 86 GLU A CA 1
ATOM 707 C C . GLU A 1 86 ? 1.255 -20.078 -0.981 1 96.06 86 GLU A C 1
ATOM 709 O O . GLU A 1 86 ? 2.139 -20.688 -1.588 1 96.06 86 GLU A O 1
ATOM 714 N N . ALA A 1 87 ? 0.035 -20.391 -1.018 1 96.56 87 ALA A N 1
ATOM 715 C CA . ALA A 1 87 ? -0.413 -21.562 -1.759 1 96.56 87 ALA A CA 1
ATOM 716 C C . ALA A 1 87 ? -0.139 -21.422 -3.252 1 96.56 87 ALA A C 1
ATOM 718 O O . ALA A 1 87 ? 0.14 -22.391 -3.943 1 96.56 87 ALA A O 1
ATOM 719 N N . ALA A 1 88 ? -0.225 -20.203 -3.734 1 97 88 ALA A N 1
ATOM 720 C CA . ALA A 1 88 ? 0.044 -19.969 -5.152 1 97 88 ALA A CA 1
ATOM 721 C C . ALA A 1 88 ? 1.454 -20.422 -5.523 1 97 88 ALA A C 1
ATOM 723 O O . ALA A 1 88 ? 1.671 -20.969 -6.605 1 97 88 ALA A O 1
ATOM 724 N N . VAL A 1 89 ? 2.398 -20.188 -4.613 1 95.25 89 VAL A N 1
ATOM 725 C CA . VAL A 1 89 ? 3.77 -20.641 -4.836 1 95.25 89 VAL A CA 1
ATOM 726 C C . VAL A 1 89 ? 3.838 -22.156 -4.742 1 95.25 89 VAL A C 1
ATOM 728 O O . VAL A 1 89 ? 4.391 -22.812 -5.625 1 95.25 89 VAL A O 1
ATOM 731 N N . HIS A 1 90 ? 3.145 -22.656 -3.738 1 93.19 90 HIS A N 1
ATOM 732 C CA . HIS A 1 90 ? 3.164 -24.078 -3.449 1 93.19 90 HIS A CA 1
ATOM 733 C C . HIS A 1 90 ? 2.641 -24.891 -4.633 1 93.19 90 HIS A C 1
ATOM 735 O O . HIS A 1 90 ? 3.227 -25.906 -5.004 1 93.19 90 HIS A O 1
ATOM 741 N N . TYR A 1 91 ? 1.638 -24.391 -5.246 1 92.56 91 TYR A N 1
ATOM 742 C CA . TYR A 1 91 ? 0.954 -25.156 -6.289 1 92.56 91 TYR A CA 1
ATOM 743 C C . TYR A 1 91 ? 1.328 -24.641 -7.672 1 92.56 91 TYR A C 1
ATOM 745 O O . TYR A 1 91 ? 0.753 -25.062 -8.68 1 92.56 91 TYR A O 1
ATOM 753 N N . GLU A 1 92 ? 2.189 -23.75 -7.684 1 92.38 92 GLU A N 1
ATOM 754 C CA . GLU A 1 92 ? 2.699 -23.219 -8.945 1 92.38 92 GLU A CA 1
ATOM 755 C C . GLU A 1 92 ? 1.578 -22.609 -9.781 1 92.38 92 GLU A C 1
ATOM 757 O O . GLU A 1 92 ? 1.41 -22.953 -10.953 1 92.38 92 GLU A O 1
ATOM 762 N N . LEU A 1 93 ? 0.802 -21.828 -9.141 1 95.69 93 LEU A N 1
ATOM 763 C CA . LEU A 1 93 ? -0.269 -21.125 -9.844 1 95.69 93 LEU A CA 1
ATOM 764 C C . LEU A 1 93 ? 0.125 -19.688 -10.141 1 95.69 93 LEU A C 1
ATOM 766 O O . LEU A 1 93 ? 0.748 -19.016 -9.305 1 95.69 93 LEU A O 1
ATOM 770 N N . PRO A 1 94 ? -0.17 -19.172 -11.289 1 95.69 94 PRO A N 1
ATOM 771 C CA . PRO A 1 94 ? 0.167 -17.797 -11.641 1 95.69 94 PRO A CA 1
ATOM 772 C C . PRO A 1 94 ? -0.795 -16.781 -11.031 1 95.69 94 PRO A C 1
ATOM 774 O O . PRO A 1 94 ? -1.322 -15.922 -11.742 1 95.69 94 PRO A O 1
ATOM 777 N N . ILE A 1 95 ? -0.977 -16.859 -9.758 1 97.94 95 ILE A N 1
ATOM 778 C CA . ILE A 1 95 ? -1.935 -16.031 -9.023 1 97.94 95 ILE A CA 1
ATOM 779 C C . ILE A 1 95 ? -1.189 -15.047 -8.133 1 97.94 95 ILE A C 1
ATOM 781 O O . ILE A 1 95 ? -0.306 -15.43 -7.367 1 97.94 95 ILE A O 1
ATOM 785 N N . THR A 1 96 ? -1.477 -13.805 -8.312 1 98.06 96 THR A N 1
ATOM 786 C CA . THR A 1 96 ? -1.004 -12.773 -7.391 1 98.06 96 THR A CA 1
ATOM 787 C C . THR A 1 96 ? -2.178 -12.07 -6.719 1 98.06 96 THR A C 1
ATOM 789 O O . THR A 1 96 ? -3.279 -12.023 -7.27 1 98.06 96 THR A O 1
ATOM 792 N N . VAL A 1 97 ? -1.922 -11.617 -5.52 1 98.31 97 VAL A N 1
ATOM 793 C CA . VAL A 1 97 ? -2.957 -11 -4.699 1 98.31 97 VAL A CA 1
ATOM 794 C C . VAL A 1 97 ? -2.686 -9.5 -4.574 1 98.31 97 VAL A C 1
ATOM 796 O O . VAL A 1 97 ? -1.551 -9.086 -4.324 1 98.31 97 VAL A O 1
ATOM 799 N N . HIS A 1 98 ? -3.736 -8.727 -4.77 1 97.44 98 HIS A N 1
ATOM 800 C CA . HIS A 1 98 ? -3.629 -7.27 -4.719 1 97.44 98 HIS A CA 1
ATOM 801 C C . HIS A 1 98 ? -4.758 -6.66 -3.891 1 97.44 98 HIS A C 1
ATOM 803 O O . HIS A 1 98 ? -5.934 -6.945 -4.137 1 97.44 98 HIS A O 1
ATOM 809 N N . GLN A 1 99 ? -4.395 -5.887 -2.938 1 97.12 99 GLN A N 1
ATOM 810 C CA . GLN A 1 99 ? -5.379 -5.18 -2.129 1 97.12 99 GLN A CA 1
ATOM 811 C C . GLN A 1 99 ? -5.469 -3.709 -2.533 1 97.12 99 GLN A C 1
ATOM 813 O O . GLN A 1 99 ? -4.445 -3.057 -2.75 1 97.12 99 GLN A O 1
ATOM 818 N N . THR A 1 100 ? -6.695 -3.197 -2.697 1 96.75 100 THR A N 1
ATOM 819 C CA . THR A 1 100 ? -6.934 -1.799 -3.035 1 96.75 100 THR A CA 1
ATOM 820 C C . THR A 1 100 ? -7.598 -1.066 -1.872 1 96.75 100 THR A C 1
ATOM 822 O O . THR A 1 100 ? -8.305 -1.677 -1.072 1 96.75 100 THR A O 1
ATOM 825 N N . THR A 1 101 ? -7.309 0.182 -1.688 1 96.94 101 THR A N 1
ATOM 826 C CA . THR A 1 101 ? -7.91 1.064 -0.693 1 96.94 101 THR A CA 1
ATOM 827 C C . THR A 1 101 ? -8.32 2.391 -1.325 1 96.94 101 THR A C 1
ATOM 829 O O . THR A 1 101 ? -7.812 2.764 -2.385 1 96.94 101 THR A O 1
ATOM 832 N N . PRO A 1 102 ? -9.25 3.068 -0.714 1 96.38 102 PRO A N 1
ATOM 833 C CA . PRO A 1 102 ? -9.578 4.398 -1.229 1 96.38 102 PRO A CA 1
ATOM 834 C C . PRO A 1 102 ? -8.406 5.375 -1.128 1 96.38 102 PRO A C 1
ATOM 836 O O . PRO A 1 102 ? -7.555 5.234 -0.248 1 96.38 102 PRO A O 1
ATOM 839 N N . GLU A 1 103 ? -8.461 6.297 -2.088 1 95.31 103 GLU A N 1
ATOM 840 C CA . GLU A 1 103 ? -7.551 7.43 -1.918 1 95.31 103 GLU A CA 1
ATOM 841 C C . GLU A 1 103 ? -7.84 8.18 -0.62 1 95.31 103 GLU A C 1
ATOM 843 O O . GLU A 1 103 ? -8.984 8.227 -0.17 1 95.31 103 GLU A O 1
ATOM 848 N N . LEU A 1 104 ? -6.82 8.773 -0.073 1 96.31 104 LEU A N 1
ATOM 849 C CA . LEU A 1 104 ? -6.965 9.461 1.204 1 96.31 104 LEU A CA 1
ATOM 850 C C . LEU A 1 104 ? -8.102 10.469 1.152 1 96.31 104 LEU A C 1
ATOM 852 O O . LEU A 1 104 ? -8.93 10.523 2.062 1 96.31 104 LEU A O 1
ATOM 856 N N . GLU A 1 105 ? -8.227 11.195 0.052 1 95.19 105 GLU A N 1
ATOM 857 C CA . GLU A 1 105 ? -9.227 12.25 -0.111 1 95.19 105 GLU A CA 1
ATOM 858 C C . GLU A 1 105 ? -10.633 11.664 -0.2 1 95.19 105 GLU A C 1
ATOM 860 O O . GLU A 1 105 ? -11.617 12.367 0.014 1 95.19 105 GLU A O 1
ATOM 865 N N . ASN A 1 106 ? -10.656 10.352 -0.459 1 97.12 106 ASN A N 1
ATOM 866 C CA . ASN A 1 106 ? -11.945 9.703 -0.669 1 97.12 106 A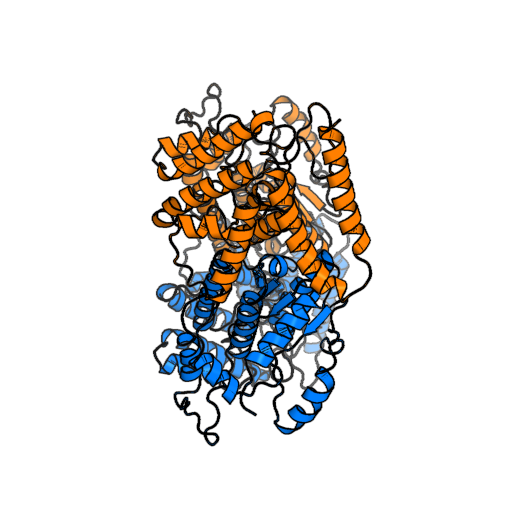SN A CA 1
ATOM 867 C C . ASN A 1 106 ? -12.281 8.742 0.469 1 97.12 106 ASN A C 1
ATOM 869 O O . ASN A 1 106 ? -13.273 8.023 0.404 1 97.12 106 ASN A O 1
ATOM 873 N N . SER A 1 107 ? -11.43 8.727 1.51 1 97.94 107 SER A N 1
ATOM 874 C CA . SER A 1 107 ? -11.719 7.848 2.637 1 97.94 107 SER A CA 1
ATOM 875 C C . SER A 1 107 ? -13.023 8.234 3.328 1 97.94 107 SER A C 1
ATOM 877 O O . SER A 1 107 ? -13.492 9.367 3.188 1 97.94 107 SER A O 1
ATOM 879 N N . PHE A 1 108 ? -13.578 7.324 4.031 1 98.31 108 PHE A N 1
ATOM 880 C CA . PHE A 1 108 ? -14.891 7.512 4.652 1 98.31 108 PHE A CA 1
ATOM 881 C C . PHE A 1 108 ? -14.875 8.711 5.59 1 98.31 108 PHE A C 1
ATOM 883 O O . PHE A 1 108 ? -15.719 9.602 5.477 1 98.31 108 PHE A O 1
ATOM 890 N N . TRP A 1 109 ? -13.914 8.805 6.477 1 98.75 109 TRP A N 1
ATOM 891 C CA . TRP A 1 109 ? -13.898 9.82 7.523 1 98.75 109 TRP A CA 1
ATOM 892 C C . TRP A 1 109 ? -13.539 11.188 6.949 1 98.75 109 TRP A C 1
ATOM 894 O O . TRP A 1 109 ? -14.047 12.219 7.41 1 98.75 109 TRP A O 1
ATOM 904 N N . VAL A 1 110 ? -12.656 11.234 5.934 1 98.44 110 VAL A N 1
ATOM 905 C CA . VAL A 1 110 ? -12.305 12.5 5.309 1 98.44 110 VAL A CA 1
ATOM 906 C C . VAL A 1 110 ? -13.539 13.109 4.645 1 98.44 110 VAL A C 1
ATOM 908 O O . VAL A 1 110 ? -13.773 14.32 4.75 1 98.44 110 VAL A O 1
ATOM 911 N N . LYS A 1 111 ? -14.328 12.281 4.039 1 98 111 LYS A N 1
ATOM 912 C CA . LYS A 1 111 ? -15.539 12.781 3.396 1 98 111 LYS A CA 1
ATOM 913 C C . LYS A 1 111 ? -16.578 13.188 4.434 1 98 111 LYS A C 1
ATOM 915 O O . LYS A 1 111 ? -17.172 14.266 4.336 1 98 111 LYS A O 1
ATOM 920 N N . LEU A 1 112 ? -16.734 12.375 5.434 1 98.19 112 LEU A N 1
ATOM 921 C CA . LEU A 1 112 ? -17.797 12.57 6.41 1 98.19 112 LEU A CA 1
ATOM 922 C C . LEU A 1 112 ? -17.438 13.68 7.391 1 98.19 112 LEU A C 1
ATOM 924 O O . LEU A 1 112 ? -18.234 14.602 7.613 1 98.19 112 LEU A O 1
ATOM 928 N N . ILE A 1 113 ? -16.25 13.633 7.953 1 98.62 113 ILE A N 1
ATOM 929 C CA . ILE A 1 113 ? -15.82 14.57 8.992 1 98.62 113 ILE A CA 1
ATOM 930 C C . ILE A 1 113 ? -15.117 15.766 8.352 1 98.62 113 ILE A C 1
ATOM 932 O O . ILE A 1 113 ? -15.32 16.906 8.766 1 98.62 113 ILE A O 1
ATOM 936 N N . GLY A 1 114 ? -14.297 15.5 7.371 1 97.75 114 GLY A N 1
ATOM 937 C CA . GLY A 1 114 ? -13.531 16.562 6.73 1 97.75 114 GLY A CA 1
ATOM 938 C C . GLY A 1 114 ? -14.391 17.484 5.883 1 97.75 114 GLY A C 1
ATOM 939 O O . GLY A 1 114 ? -14.414 18.703 6.102 1 97.75 114 GLY A O 1
ATOM 940 N N . LEU A 1 115 ? -15.234 16.906 5.047 1 96.31 115 LEU A N 1
ATOM 941 C CA . LEU A 1 115 ? -15.992 17.703 4.078 1 96.31 115 LEU A CA 1
ATOM 942 C C . LEU A 1 115 ? -17.453 17.812 4.492 1 96.31 115 LEU A C 1
ATOM 944 O O . LEU A 1 115 ? -18.219 18.578 3.9 1 96.31 115 LEU A O 1
ATOM 948 N N . GLY A 1 116 ? -17.859 17.016 5.43 1 97.25 116 GLY A N 1
ATOM 949 C CA . GLY A 1 116 ? -19.188 17.172 6.004 1 97.25 116 GLY A CA 1
ATOM 950 C C . GLY A 1 116 ? -20.266 16.406 5.23 1 97.25 116 GLY A C 1
ATOM 951 O O . GLY A 1 116 ? -21.438 16.734 5.312 1 97.25 116 GLY A O 1
ATOM 952 N N . TYR A 1 117 ? -19.844 15.406 4.438 1 96.38 117 TYR A N 1
ATOM 953 C CA . TYR A 1 117 ? -20.844 14.57 3.785 1 96.38 117 TYR A CA 1
ATOM 954 C C . TYR A 1 117 ? -21.734 13.875 4.812 1 96.38 117 TYR A C 1
ATOM 956 O O . TYR A 1 117 ? -21.25 13.383 5.832 1 96.38 117 TYR A O 1
ATOM 964 N N . PRO A 1 118 ? -23.062 13.906 4.543 1 96.69 118 PRO A N 1
ATOM 965 C CA . PRO A 1 118 ? -23.922 13.188 5.48 1 96.69 118 PRO A CA 1
ATOM 966 C C . PRO A 1 118 ? -23.75 11.672 5.41 1 96.69 118 PRO A C 1
ATOM 968 O O . PRO A 1 118 ? -23.281 11.156 4.398 1 96.69 118 PRO A O 1
ATOM 971 N N . ALA A 1 119 ? -24.062 11.016 6.52 1 97.5 119 ALA A N 1
ATOM 972 C CA . ALA A 1 119 ? -24.062 9.555 6.492 1 97.5 119 ALA A CA 1
ATOM 973 C C . ALA A 1 119 ? -24.875 9.031 5.316 1 97.5 119 ALA A C 1
ATOM 975 O O . ALA A 1 119 ? -25.953 9.562 5.004 1 97.5 119 ALA A O 1
ATOM 976 N N . PRO A 1 120 ? -24.297 8.008 4.664 1 94.69 120 PRO A N 1
ATOM 977 C CA . PRO A 1 120 ? -24.984 7.484 3.482 1 94.69 120 PRO A CA 1
ATOM 978 C C . PRO A 1 120 ? -26.375 6.926 3.803 1 94.69 120 PRO A C 1
ATOM 980 O O . PRO A 1 120 ? -26.625 6.52 4.938 1 94.69 120 PRO A O 1
ATOM 983 N N . ASN A 1 121 ? -27.25 7 2.842 1 91.62 121 ASN A N 1
ATOM 984 C CA . ASN A 1 121 ? -28.578 6.391 2.91 1 91.62 121 ASN A CA 1
ATOM 985 C C . ASN A 1 121 ? -28.922 5.652 1.619 1 91.62 121 ASN A C 1
ATOM 987 O O . ASN A 1 121 ? -28.062 5.477 0.752 1 91.62 121 ASN A O 1
ATOM 991 N N . LYS A 1 122 ? -30.078 5.133 1.532 1 87.06 122 LYS A N 1
ATOM 992 C CA . LYS A 1 122 ? -30.484 4.285 0.411 1 87.06 122 LYS A CA 1
ATOM 993 C C . LYS A 1 122 ? -30.391 5.043 -0.911 1 87.06 122 LYS A C 1
ATOM 995 O O . LYS A 1 122 ? -30.109 4.449 -1.954 1 87.06 122 LYS A O 1
ATOM 1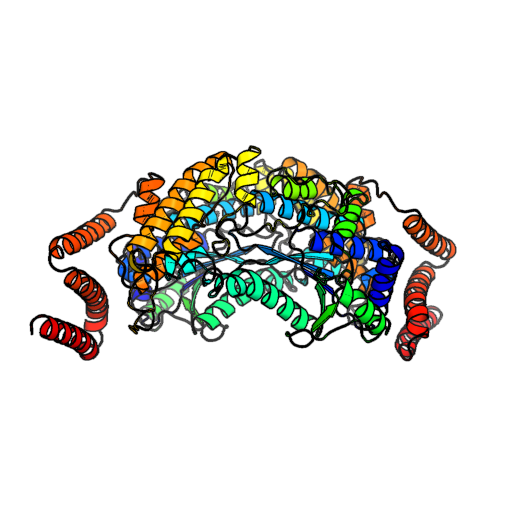000 N N . PHE A 1 123 ? -30.453 6.352 -0.794 1 85.56 123 PHE A N 1
ATOM 1001 C CA . PHE A 1 123 ? -30.547 7.133 -2.021 1 85.56 123 PHE A CA 1
ATOM 1002 C C . PHE A 1 123 ? -29.219 7.848 -2.303 1 85.56 123 PHE A C 1
ATOM 1004 O O . PHE A 1 123 ? -28.984 8.305 -3.422 1 85.56 123 PHE A O 1
ATOM 1011 N N . TYR A 1 124 ? -28.469 8 -1.333 1 89.69 124 TYR A N 1
ATOM 1012 C CA . TYR A 1 124 ? -27.203 8.711 -1.462 1 89.69 124 TYR A CA 1
ATOM 1013 C C . TYR A 1 124 ? -26.047 7.891 -0.89 1 89.69 124 TYR A C 1
ATOM 1015 O O . TYR A 1 124 ? -25.562 8.18 0.206 1 89.69 124 TYR A O 1
ATOM 1023 N N . ARG A 1 125 ? -25.562 6.957 -1.775 1 90.88 125 ARG A N 1
ATOM 1024 C CA . ARG A 1 125 ? -24.5 6.035 -1.395 1 90.88 125 ARG A CA 1
ATOM 1025 C C . ARG A 1 125 ? -23.156 6.496 -1.954 1 90.88 125 ARG A C 1
ATOM 1027 O O . ARG A 1 125 ? -22.484 5.75 -2.672 1 90.88 125 ARG A O 1
ATOM 1034 N N . TRP A 1 126 ? -22.797 7.754 -1.47 1 92.69 126 TRP A N 1
ATOM 1035 C CA . TRP A 1 126 ? -21.562 8.32 -1.998 1 92.69 126 TRP A CA 1
ATOM 1036 C C . TRP A 1 126 ? -20.375 7.41 -1.71 1 92.69 126 TRP A C 1
ATOM 1038 O O . TRP A 1 126 ? -19.344 7.473 -2.398 1 92.69 126 TRP A O 1
ATOM 1048 N N . CYS A 1 127 ? -20.516 6.492 -0.679 1 93.88 127 CYS A N 1
ATOM 1049 C CA . CYS A 1 127 ? -19.422 5.652 -0.204 1 93.88 127 CYS A CA 1
ATOM 1050 C C . CYS A 1 127 ? -19.141 4.523 -1.185 1 93.88 127 CYS A C 1
ATOM 1052 O O . CYS A 1 127 ? -17.984 4.125 -1.364 1 93.88 127 CYS A O 1
ATOM 1054 N N . THR A 1 128 ? -20.156 4.016 -1.886 1 89.88 128 THR A N 1
ATOM 1055 C CA . THR A 1 128 ? -20 2.846 -2.742 1 89.88 128 THR A CA 1
ATOM 1056 C C . THR A 1 128 ? -19 3.131 -3.859 1 89.88 128 THR A C 1
ATOM 1058 O O . THR A 1 128 ? -18.047 2.373 -4.055 1 89.88 128 THR A O 1
ATOM 1061 N N . GLU A 1 129 ? -19.172 4.18 -4.527 1 91.06 129 GLU A N 1
ATOM 1062 C CA . GLU A 1 129 ? -18.297 4.531 -5.648 1 91.06 129 GLU A CA 1
ATOM 1063 C C . GLU A 1 129 ? -16.891 4.859 -5.168 1 91.06 129 GLU A C 1
ATOM 1065 O O . GLU A 1 129 ? -15.906 4.348 -5.711 1 91.06 129 GLU A O 1
ATOM 1070 N N . ARG A 1 130 ? -16.766 5.598 -4.129 1 93.38 130 ARG A N 1
ATOM 1071 C CA . ARG A 1 130 ? -15.5 6.164 -3.691 1 93.38 130 ARG A CA 1
ATOM 1072 C C . ARG A 1 130 ? -14.672 5.133 -2.93 1 93.38 130 ARG A C 1
ATOM 1074 O O . ARG A 1 130 ? -13.453 5.07 -3.088 1 93.38 130 ARG A O 1
ATOM 1081 N N . LEU A 1 131 ? -15.352 4.32 -2.117 1 94.62 131 LEU A N 1
ATOM 1082 C CA . LEU A 1 131 ? -14.625 3.406 -1.243 1 94.62 131 LEU A CA 1
ATOM 1083 C C . LEU A 1 131 ? -14.445 2.047 -1.91 1 94.62 131 LEU A C 1
ATOM 1085 O O . LEU A 1 131 ? -13.453 1.352 -1.655 1 94.62 131 LEU A O 1
ATOM 1089 N N . LYS A 1 132 ? -15.336 1.651 -2.76 1 89.94 132 LYS A N 1
ATOM 1090 C CA . LYS A 1 132 ? -15.352 0.275 -3.248 1 89.94 132 LYS A CA 1
ATOM 1091 C C . LYS A 1 132 ? -15.062 0.22 -4.746 1 89.94 132 LYS A C 1
ATOM 1093 O O . LYS A 1 132 ? -14.156 -0.497 -5.184 1 89.94 132 LYS A O 1
ATOM 1098 N N . ILE A 1 133 ? -15.75 0.985 -5.52 1 90.62 133 ILE A N 1
ATOM 1099 C CA . ILE A 1 133 ? -15.758 0.833 -6.969 1 90.62 133 ILE A CA 1
ATOM 1100 C C . ILE A 1 133 ? -14.492 1.464 -7.559 1 90.62 133 ILE A C 1
ATOM 1102 O O . ILE A 1 133 ? -13.75 0.811 -8.297 1 90.62 133 ILE A O 1
ATOM 1106 N N . ASN A 1 134 ? -14.227 2.723 -7.188 1 93.88 134 ASN A N 1
ATOM 1107 C CA . ASN A 1 134 ? -13.141 3.475 -7.809 1 93.88 134 ASN A CA 1
ATOM 1108 C C . ASN A 1 134 ? -11.789 2.807 -7.574 1 93.88 134 ASN A C 1
ATOM 1110 O O . ASN A 1 134 ? -11.008 2.629 -8.508 1 93.88 134 ASN A O 1
ATOM 1114 N N . PRO A 1 135 ? -11.492 2.387 -6.332 1 95.06 135 PRO A N 1
ATOM 1115 C CA . PRO A 1 135 ? -10.188 1.749 -6.113 1 95.06 135 PRO A CA 1
ATOM 1116 C C . PRO A 1 135 ? -10 0.487 -6.953 1 95.06 135 PRO A C 1
ATOM 1118 O O . PRO A 1 135 ? -8.938 0.287 -7.547 1 95.06 135 PRO A O 1
ATOM 1121 N N . THR A 1 136 ? -10.977 -0.348 -7.062 1 93.19 136 THR A N 1
ATOM 1122 C CA . THR A 1 136 ? -10.922 -1.589 -7.828 1 93.19 136 THR A CA 1
ATOM 1123 C C . THR A 1 136 ? -10.859 -1.3 -9.328 1 93.19 136 THR A C 1
ATOM 1125 O O . THR A 1 136 ? -10.086 -1.925 -10.055 1 93.19 136 THR A O 1
ATOM 1128 N N . THR A 1 137 ? -11.609 -0.337 -9.727 1 92.5 137 THR A N 1
ATOM 1129 C CA . THR A 1 137 ? -11.633 0.043 -11.141 1 92.5 137 THR A CA 1
ATOM 1130 C C . THR A 1 137 ? -10.266 0.562 -11.578 1 92.5 137 THR A C 1
ATOM 1132 O O . THR A 1 137 ? -9.812 0.261 -12.688 1 92.5 137 THR A O 1
ATOM 1135 N N . LYS A 1 138 ? -9.68 1.367 -10.758 1 94.12 138 LYS A N 1
ATOM 1136 C CA . LYS A 1 138 ? -8.344 1.866 -11.062 1 94.12 138 LYS A CA 1
ATOM 1137 C C . LYS A 1 138 ? -7.363 0.716 -11.281 1 94.12 138 LYS A C 1
ATOM 1139 O O . LYS A 1 138 ? -6.598 0.722 -12.25 1 94.12 138 LYS A O 1
ATOM 1144 N N . PHE A 1 139 ? -7.391 -0.288 -10.469 1 95.38 139 PHE A N 1
ATOM 1145 C CA . PHE A 1 139 ? -6.523 -1.455 -10.594 1 95.38 139 PHE A CA 1
ATOM 1146 C C . PHE A 1 139 ? -6.797 -2.195 -11.898 1 95.38 139 PHE A C 1
ATOM 1148 O O . PHE A 1 139 ? -5.867 -2.512 -12.641 1 95.38 139 PHE A O 1
ATOM 1155 N N . ILE A 1 140 ? -8.047 -2.453 -12.141 1 94.38 140 ILE A N 1
ATOM 1156 C CA . ILE A 1 140 ? -8.445 -3.195 -13.336 1 94.38 140 ILE A CA 1
ATOM 1157 C C . ILE A 1 140 ? -7.996 -2.445 -14.586 1 94.38 140 ILE A C 1
ATOM 1159 O O . ILE A 1 140 ? -7.426 -3.043 -15.5 1 94.38 140 ILE A O 1
ATOM 1163 N N . THR A 1 141 ? -8.227 -1.16 -14.594 1 94.56 141 THR A N 1
ATOM 1164 C CA . THR A 1 141 ? -7.863 -0.335 -15.734 1 94.56 141 THR A CA 1
ATOM 1165 C C . THR A 1 141 ? -6.352 -0.367 -15.961 1 94.56 141 THR A C 1
ATOM 1167 O O . THR A 1 141 ? -5.891 -0.441 -17.109 1 94.56 141 THR A O 1
ATOM 1170 N N . GLU A 1 142 ? -5.633 -0.3 -14.906 1 93.62 142 GLU A N 1
ATOM 1171 C CA . GLU A 1 142 ? -4.18 -0.376 -15.016 1 93.62 142 GLU A CA 1
ATOM 1172 C C . GLU A 1 142 ? -3.74 -1.698 -15.641 1 93.62 142 GLU A C 1
ATOM 1174 O O . GLU A 1 142 ? -2.854 -1.723 -16.5 1 93.62 142 GLU A O 1
ATOM 1179 N N . LYS A 1 143 ? -4.352 -2.777 -15.219 1 93.56 143 LYS A N 1
ATOM 1180 C CA . LYS A 1 143 ? -3.982 -4.086 -15.742 1 93.56 143 LYS A CA 1
ATOM 1181 C C . LYS A 1 143 ? -4.414 -4.238 -17.203 1 93.56 143 LYS A C 1
ATOM 1183 O O . LYS A 1 143 ? -3.729 -4.883 -18 1 93.56 143 LYS A O 1
ATOM 1188 N N . ILE A 1 144 ? -5.547 -3.656 -17.531 1 91.62 144 ILE A N 1
ATOM 1189 C CA . ILE A 1 144 ? -6 -3.656 -18.922 1 91.62 144 ILE A CA 1
ATOM 1190 C C . ILE A 1 144 ? -4.996 -2.902 -19.797 1 91.62 144 ILE A C 1
ATOM 1192 O O . ILE A 1 144 ? -4.621 -3.371 -20.875 1 91.62 144 ILE A O 1
ATOM 1196 N N . ASN A 1 145 ? -4.566 -1.745 -19.281 1 91 145 ASN A N 1
ATOM 1197 C CA . ASN A 1 145 ? -3.594 -0.946 -20.016 1 91 145 ASN A CA 1
ATOM 1198 C C . ASN A 1 145 ? -2.279 -1.696 -20.203 1 91 145 ASN A C 1
ATOM 1200 O O . ASN A 1 145 ? -1.639 -1.582 -21.25 1 91 145 ASN A O 1
ATOM 1204 N N . GLU A 1 146 ? -1.921 -2.436 -19.281 1 89.94 146 GLU A N 1
ATOM 1205 C CA . GLU A 1 146 ? -0.667 -3.182 -19.312 1 89.94 146 GLU A CA 1
ATOM 1206 C C . GLU A 1 146 ? -0.756 -4.359 -20.281 1 89.94 146 GLU A C 1
ATOM 1208 O O . GLU A 1 146 ? 0.238 -4.734 -20.906 1 89.94 146 GLU A O 1
ATOM 1213 N N . ASN A 1 147 ? -1.963 -4.941 -20.375 1 89 147 ASN A N 1
ATOM 1214 C CA . ASN A 1 147 ? -2.09 -6.203 -21.094 1 89 147 ASN A CA 1
ATOM 1215 C C . ASN A 1 147 ? -2.951 -6.051 -22.344 1 89 147 ASN A C 1
ATOM 1217 O O . ASN A 1 147 ? -3.041 -6.969 -23.156 1 89 147 ASN A O 1
ATOM 1221 N N . GLY A 1 148 ? -3.588 -4.934 -22.484 1 88.5 148 GLY A N 1
ATOM 1222 C CA . GLY A 1 148 ? -4.473 -4.68 -23.609 1 88.5 148 GLY A CA 1
ATOM 1223 C C . GLY A 1 148 ? -5.922 -5.012 -23.312 1 88.5 148 GLY A C 1
ATOM 1224 O O . GLY A 1 148 ? -6.82 -4.227 -23.625 1 88.5 148 GLY A O 1
ATOM 1225 N N . GLU A 1 149 ? -6.152 -6.195 -22.719 1 90.81 149 GLU A N 1
ATOM 1226 C CA . GLU A 1 149 ? -7.484 -6.672 -22.344 1 90.81 149 GLU A CA 1
ATOM 1227 C C . GLU A 1 149 ? -7.441 -7.48 -21.062 1 90.81 149 GLU A C 1
ATOM 1229 O O . GLU A 1 149 ? -6.367 -7.863 -20.594 1 90.81 149 GLU A O 1
ATOM 1234 N N . ALA A 1 150 ? -8.672 -7.684 -20.484 1 93.31 150 ALA A N 1
ATOM 1235 C CA . ALA A 1 150 ? -8.758 -8.516 -19.297 1 93.31 150 ALA A CA 1
ATOM 1236 C C . ALA A 1 150 ? -10.141 -9.156 -19.156 1 93.31 150 ALA A C 1
ATOM 1238 O O . ALA A 1 150 ? -11.117 -8.641 -19.719 1 93.31 150 ALA A O 1
ATOM 1239 N N . ILE A 1 151 ? -10.219 -10.258 -18.531 1 93.25 151 ILE A N 1
ATOM 1240 C CA . ILE A 1 151 ? -11.477 -10.922 -18.188 1 93.25 151 ILE A CA 1
ATOM 1241 C C . ILE A 1 151 ? -11.703 -10.836 -16.688 1 93.25 151 ILE A C 1
ATOM 1243 O O . ILE A 1 151 ? -10.859 -11.281 -15.898 1 93.25 151 ILE A O 1
ATOM 1247 N N . ILE A 1 152 ? -12.797 -10.266 -16.328 1 93.44 152 ILE A N 1
ATOM 1248 C CA . ILE A 1 152 ? -13.148 -10.094 -14.914 1 93.44 152 ILE A CA 1
ATOM 1249 C C . ILE A 1 152 ? -14.094 -11.211 -14.484 1 93.44 152 ILE A C 1
ATOM 1251 O O . ILE A 1 152 ? -15.156 -11.406 -15.086 1 93.44 152 ILE A O 1
ATOM 1255 N N . LEU A 1 153 ? -13.664 -11.977 -13.5 1 95.12 153 LEU A N 1
ATOM 1256 C CA . LEU A 1 153 ? -14.516 -13.016 -12.938 1 95.12 153 LEU A CA 1
ATOM 1257 C C . LEU A 1 153 ? -15.289 -12.5 -11.727 1 95.12 153 LEU A C 1
ATOM 1259 O O . LEU A 1 153 ? -14.695 -11.953 -10.797 1 95.12 153 LEU A O 1
ATOM 1263 N N . LEU A 1 154 ? -16.578 -12.719 -11.75 1 88.81 154 LEU A N 1
ATOM 1264 C CA . LEU A 1 154 ? -17.438 -12.227 -10.672 1 88.81 154 LEU A CA 1
ATOM 1265 C C . LEU A 1 154 ? -18.188 -13.375 -10.008 1 88.81 154 LEU A C 1
ATOM 1267 O O . LEU A 1 154 ? -18.609 -14.32 -10.68 1 88.81 154 LEU A O 1
ATOM 1271 N N . GLY A 1 155 ? -18.328 -13.219 -8.672 1 88.62 155 GLY A N 1
ATOM 1272 C CA . GLY A 1 155 ? -19.078 -14.203 -7.918 1 88.62 155 GLY A CA 1
ATOM 1273 C C . GLY A 1 155 ? -20.547 -13.883 -7.812 1 88.62 155 GLY A C 1
ATOM 1274 O O . GLY A 1 155 ? -21.219 -14.305 -6.863 1 88.62 155 GLY A O 1
ATOM 1275 N N . THR A 1 156 ? -21.016 -13.07 -8.688 1 83.69 156 THR A N 1
ATOM 1276 C CA . THR A 1 156 ? -22.438 -12.703 -8.672 1 83.69 156 THR A CA 1
ATOM 1277 C C . THR A 1 156 ? -23.297 -13.898 -9.047 1 83.69 156 THR A C 1
ATOM 1279 O O . THR A 1 156 ? -22.938 -14.703 -9.914 1 83.69 156 THR A O 1
ATOM 1282 N N . ARG A 1 157 ? -24.406 -14.016 -8.273 1 84.44 157 ARG A N 1
ATOM 1283 C CA . ARG A 1 157 ? -25.359 -15.102 -8.508 1 84.44 157 ARG A CA 1
ATOM 1284 C C . ARG A 1 157 ? -26.734 -14.555 -8.859 1 84.44 157 ARG A C 1
ATOM 1286 O O . ARG A 1 157 ? -27.094 -13.445 -8.461 1 84.44 157 ARG A O 1
ATOM 1293 N N . SER A 1 158 ? -27.453 -15.125 -9.727 1 70 158 SER A N 1
ATOM 1294 C CA . SER A 1 158 ? -28.797 -14.719 -10.109 1 70 158 SER A CA 1
ATOM 1295 C C . SER A 1 158 ? -29.812 -15.055 -9.008 1 70 158 SER A C 1
ATOM 1297 O O . SER A 1 158 ? -29.656 -16.047 -8.297 1 70 158 SER A O 1
ATOM 1299 N N . ALA A 1 159 ? -30.406 -14.078 -8.352 1 56.06 159 ALA A N 1
ATOM 1300 C CA . ALA A 1 159 ? -31.375 -14.312 -7.289 1 56.06 159 ALA A CA 1
ATOM 1301 C C . ALA A 1 159 ? -32.25 -15.523 -7.605 1 56.06 159 ALA A C 1
ATOM 1303 O O . ALA A 1 159 ? -32.469 -16.375 -6.746 1 56.06 159 ALA A O 1
ATOM 1304 N N . GLU A 1 160 ? -33.625 -15.289 -8.367 1 47.31 160 GLU A N 1
ATOM 1305 C CA . GLU A 1 160 ? -34.875 -16.078 -8.469 1 47.31 160 GLU A CA 1
ATOM 1306 C C . GLU A 1 160 ? -34.688 -17.266 -9.414 1 47.31 160 GLU A C 1
ATOM 1308 O O . GLU A 1 160 ? -34 -17.156 -10.43 1 47.31 160 GLU A O 1
ATOM 1313 N N . SER A 1 161 ? -35.125 -18.484 -9.023 1 43.31 161 SER A N 1
ATOM 1314 C CA . SER A 1 161 ? -35.281 -19.844 -9.539 1 43.31 161 SER A CA 1
ATOM 1315 C C . SER A 1 161 ? -35.656 -19.828 -11.016 1 43.31 161 SER A C 1
ATOM 1317 O O . SER A 1 161 ? -35.219 -20.703 -11.773 1 43.31 161 SER A O 1
ATOM 1319 N N . SER A 1 162 ? -36.594 -19.062 -11.422 1 42.03 162 SER A N 1
ATOM 1320 C CA . SER A 1 162 ? -37.25 -19.234 -12.719 1 42.03 162 SER A CA 1
ATOM 1321 C C . SER A 1 162 ? -36.312 -18.781 -13.852 1 42.03 162 SER A C 1
ATOM 1323 O O . SER A 1 162 ? -36.375 -19.328 -14.961 1 42.03 162 SER A O 1
ATOM 1325 N N . ALA A 1 163 ? -35.562 -17.812 -13.789 1 43.94 163 ALA A N 1
ATOM 1326 C CA . ALA A 1 163 ? -34.688 -17.281 -14.836 1 43.94 163 ALA A CA 1
ATOM 1327 C C . ALA A 1 163 ? -33.469 -18.156 -15.039 1 43.94 163 ALA A C 1
ATOM 1329 O O . ALA A 1 163 ? -32.719 -18.016 -16.016 1 43.94 163 ALA A O 1
ATOM 1330 N N . ARG A 1 164 ? -33.156 -19.031 -14.289 1 44.5 164 ARG A N 1
ATOM 1331 C CA . ARG A 1 164 ? -32.062 -20 -14.336 1 44.5 164 ARG A CA 1
ATOM 1332 C C . ARG A 1 164 ? -32.125 -20.844 -15.602 1 44.5 164 ARG A C 1
ATOM 1334 O O . ARG A 1 164 ? -31.109 -21.062 -16.266 1 44.5 164 ARG A O 1
ATOM 1341 N N . ALA A 1 165 ? -33.344 -21.328 -15.805 1 44.16 165 ALA A N 1
ATOM 1342 C CA . ALA A 1 165 ? -33.531 -22.234 -16.922 1 44.16 165 ALA A CA 1
ATOM 1343 C C . ALA A 1 165 ? -33.188 -21.547 -18.25 1 44.16 165 ALA A C 1
ATOM 1345 O O . ALA A 1 165 ? -32.562 -22.156 -19.125 1 44.16 165 ALA A O 1
ATOM 1346 N N . ALA A 1 166 ? -33.625 -20.344 -18.406 1 45.81 166 ALA A N 1
ATOM 1347 C CA . ALA A 1 166 ? -33.438 -19.672 -19.688 1 45.81 166 ALA A CA 1
ATOM 1348 C C . ALA A 1 166 ? -31.984 -19.266 -19.891 1 45.81 166 ALA A C 1
ATOM 1350 O O . ALA A 1 166 ? -31.484 -19.297 -21.016 1 45.81 166 ALA A O 1
ATOM 1351 N N . SER A 1 167 ? -31.25 -18.984 -18.891 1 46.28 167 SER A N 1
ATOM 1352 C CA . SER A 1 167 ? -29.875 -18.484 -18.984 1 46.28 167 SER A CA 1
ATOM 1353 C C . SER A 1 167 ? -28.891 -19.609 -19.266 1 46.28 167 SER A C 1
ATOM 1355 O O . SER A 1 167 ? -27.906 -19.422 -19.984 1 46.28 167 SER A O 1
ATOM 1357 N N . ILE A 1 168 ? -29.062 -20.781 -18.719 1 46.44 168 ILE A N 1
ATOM 1358 C CA . ILE A 1 168 ? -28.203 -21.938 -18.984 1 46.44 168 ILE A CA 1
ATOM 1359 C C . ILE A 1 168 ? -28.219 -22.25 -20.484 1 46.44 168 ILE A C 1
ATOM 1361 O O . ILE A 1 168 ? -27.172 -22.562 -21.062 1 46.44 168 ILE A O 1
ATOM 1365 N N . LYS A 1 169 ? -29.328 -22.156 -21.094 1 43.41 169 LYS A N 1
ATOM 1366 C CA . LYS A 1 169 ? -29.438 -22.469 -22.516 1 43.41 169 LYS A CA 1
ATOM 1367 C C . LYS A 1 169 ? -28.578 -21.5 -23.359 1 43.41 169 LYS A C 1
ATOM 1369 O O . LYS A 1 169 ? -27.984 -21.906 -24.359 1 43.41 169 LYS A O 1
ATOM 1374 N N . LYS A 1 170 ? -28.609 -20.219 -23.031 1 43.62 170 LYS A N 1
ATOM 1375 C CA . LYS A 1 170 ? -27.891 -19.25 -23.844 1 43.62 170 LYS A CA 1
ATOM 1376 C C . LYS A 1 170 ? -26.391 -19.312 -23.609 1 43.62 170 LYS A C 1
ATOM 1378 O O . LYS A 1 170 ? -25.594 -19.062 -24.531 1 43.62 170 LYS A O 1
ATOM 1383 N N . HIS A 1 171 ? -25.891 -19.609 -22.5 1 44.03 171 HIS A N 1
ATOM 1384 C CA . HIS A 1 171 ? -24.484 -19.594 -22.141 1 44.03 171 HIS A CA 1
ATOM 1385 C C . HIS A 1 171 ? -23.766 -20.828 -22.688 1 44.03 171 HIS A C 1
ATOM 1387 O O . HIS A 1 171 ? -22.531 -20.922 -22.594 1 44.03 171 HIS A O 1
ATOM 1393 N N . GLU A 1 172 ? -24.469 -21.844 -23.141 1 43.59 172 GLU A N 1
ATOM 1394 C CA . GLU A 1 172 ? -23.844 -23.016 -23.734 1 43.59 172 GLU A CA 1
ATOM 1395 C C . GLU A 1 172 ? -23.062 -22.656 -25 1 43.59 172 GLU A C 1
ATOM 1397 O O . GLU A 1 172 ? -22.312 -23.469 -25.531 1 43.59 172 GLU A O 1
ATOM 1402 N N . VAL A 1 173 ? -23.25 -21.453 -25.406 1 43.25 173 VAL A N 1
ATOM 1403 C CA . VAL A 1 173 ? -22.469 -21.203 -26.609 1 43.25 173 VAL A CA 1
ATOM 1404 C C . VAL A 1 173 ? -21.094 -20.672 -26.234 1 43.25 173 VAL A C 1
ATOM 1406 O O . VAL A 1 173 ? -20.984 -19.656 -25.547 1 43.25 173 VAL A O 1
ATOM 1409 N N . LYS A 1 174 ? -19.984 -21.438 -26.344 1 48.5 174 LYS A N 1
ATOM 1410 C CA . LYS A 1 174 ? -18.562 -21.234 -26.047 1 48.5 174 LYS A CA 1
ATOM 1411 C C . LYS A 1 174 ? -18.172 -19.766 -26.188 1 48.5 174 LYS A C 1
ATOM 1413 O O . LYS A 1 174 ? -17.422 -19.234 -25.375 1 48.5 174 LYS A O 1
ATOM 1418 N N . GLY A 1 175 ? -18.625 -19.031 -27.125 1 52.44 175 GLY A N 1
ATOM 1419 C CA . GLY A 1 175 ? -18.297 -17.641 -27.438 1 52.44 175 GLY A CA 1
ATOM 1420 C C . GLY A 1 175 ? -19.188 -16.641 -26.703 1 52.44 175 GLY A C 1
ATOM 1421 O O . GLY A 1 175 ? -18.906 -15.445 -26.719 1 52.44 175 GLY A O 1
ATOM 1422 N N . GLN A 1 176 ? -20.125 -17.141 -25.984 1 56.91 176 GLN A N 1
ATOM 1423 C CA . GLN A 1 176 ? -21.109 -16.219 -25.438 1 56.91 176 GLN A CA 1
ATOM 1424 C C . GLN A 1 176 ? -21.031 -16.141 -23.922 1 56.91 176 GLN A C 1
ATOM 1426 O O . GLN A 1 176 ? -21.938 -15.633 -23.266 1 56.91 176 GLN A O 1
ATOM 1431 N N . ARG A 1 177 ? -19.938 -16.719 -23.422 1 70.44 177 ARG A N 1
ATOM 1432 C CA . ARG A 1 177 ? -19.828 -16.75 -21.969 1 70.44 177 ARG A CA 1
ATOM 1433 C C . ARG A 1 177 ? -19.375 -15.398 -21.422 1 70.44 177 ARG A C 1
ATOM 1435 O O . ARG A 1 177 ? -19.672 -15.062 -20.266 1 70.44 177 ARG A O 1
ATOM 1442 N N . LEU A 1 178 ? -18.75 -14.703 -22.359 1 72.62 178 LEU A N 1
ATOM 1443 C CA . LEU A 1 178 ? -18.203 -13.422 -21.922 1 72.62 178 LEU A CA 1
ATOM 1444 C C . LEU A 1 178 ? -19.156 -12.281 -22.266 1 72.62 178 LEU A C 1
ATOM 1446 O O . LEU A 1 178 ? -19.688 -12.227 -23.375 1 72.62 178 LEU A O 1
ATOM 1450 N N . ARG A 1 179 ? -19.5 -11.547 -21.25 1 73.06 179 ARG A N 1
ATOM 1451 C CA . ARG A 1 179 ? -20.234 -10.312 -21.484 1 73.06 179 ARG A CA 1
ATOM 1452 C C . ARG A 1 179 ? -19.312 -9.102 -21.391 1 73.06 179 ARG A C 1
ATOM 1454 O O . ARG A 1 179 ? -18.281 -9.141 -20.719 1 73.06 179 ARG A O 1
ATOM 1461 N N . LYS A 1 180 ? -19.641 -8.102 -22.172 1 73.75 180 LYS A N 1
ATOM 1462 C CA . LYS A 1 180 ? -18.844 -6.875 -22.109 1 73.75 180 LYS A CA 1
ATOM 1463 C C . LYS A 1 180 ? -19.031 -6.184 -20.75 1 73.75 180 LYS A C 1
ATOM 1465 O O . LYS A 1 180 ? -20.125 -6.156 -20.203 1 73.75 180 LYS A O 1
ATOM 1470 N N . HIS A 1 181 ? -17.953 -5.738 -20.281 1 77.19 181 HIS A N 1
ATOM 1471 C CA . HIS A 1 181 ? -17.938 -4.945 -19.062 1 77.19 181 HIS A CA 1
ATOM 1472 C C . HIS A 1 181 ? -18.047 -3.455 -19.375 1 77.19 181 HIS A C 1
ATOM 1474 O O . HIS A 1 181 ? -17.859 -3.039 -20.516 1 77.19 181 HIS A O 1
ATOM 1480 N N . GLN A 1 182 ? -18.453 -2.748 -18.422 1 75.06 182 GLN A N 1
ATOM 1481 C CA . GLN A 1 182 ? -18.547 -1.3 -18.578 1 75.06 182 GLN A CA 1
ATOM 1482 C C . GLN A 1 182 ? -17.188 -0.678 -18.844 1 75.06 182 GLN A C 1
ATOM 1484 O O . GLN A 1 182 ? -17.078 0.285 -19.609 1 75.06 182 GLN A O 1
ATOM 1489 N N . LEU A 1 183 ? -16.109 -1.222 -18.312 1 81.56 183 LEU A N 1
ATOM 1490 C CA . LEU A 1 183 ? -14.758 -0.76 -18.594 1 81.56 183 LEU A CA 1
ATOM 1491 C C . LEU A 1 183 ? -14.312 -1.18 -20 1 81.56 183 LEU A C 1
ATOM 1493 O O . LEU A 1 183 ? -14.594 -2.301 -20.438 1 81.56 183 LEU A O 1
ATOM 1497 N N . PRO A 1 184 ? -13.641 -0.339 -20.672 1 83.06 184 PRO A N 1
ATOM 1498 C CA . PRO A 1 184 ? -13.172 -0.691 -22.016 1 83.06 184 PRO A CA 1
ATOM 1499 C C . PRO A 1 184 ? -12.203 -1.87 -22.016 1 83.06 184 PRO A C 1
ATOM 1501 O O . PRO A 1 184 ? -11.398 -2.012 -21.078 1 83.06 184 PRO A O 1
ATOM 1504 N N . ASN A 1 185 ? -12.359 -2.729 -23.047 1 87.75 185 ASN A N 1
ATOM 1505 C CA . ASN A 1 185 ? -11.453 -3.844 -23.281 1 87.75 185 ASN A CA 1
ATOM 1506 C C . ASN A 1 185 ? -11.484 -4.852 -22.141 1 87.75 185 ASN A C 1
ATOM 1508 O O . ASN A 1 185 ? -10.461 -5.426 -21.781 1 87.75 185 ASN A O 1
ATOM 1512 N N . SER A 1 186 ? -12.68 -4.902 -21.484 1 89.25 186 SER A N 1
ATOM 1513 C CA . SER A 1 186 ? -12.836 -5.848 -20.391 1 89.25 186 SER A CA 1
ATOM 1514 C C . SER A 1 186 ? -14.086 -6.707 -20.562 1 89.25 186 SER A C 1
ATOM 1516 O O . SER A 1 186 ? -15.102 -6.238 -21.094 1 89.25 186 SER A O 1
ATOM 1518 N N . TYR A 1 187 ? -13.984 -7.938 -20.188 1 88.94 187 TYR A N 1
ATOM 1519 C CA . TYR A 1 187 ? -15.062 -8.914 -20.281 1 88.94 187 TYR A CA 1
ATOM 1520 C C . TYR A 1 187 ? -15.391 -9.5 -18.906 1 88.94 187 TYR A C 1
ATOM 1522 O O . TYR A 1 187 ? -14.523 -9.555 -18.031 1 88.94 187 TYR A O 1
ATOM 1530 N N . VAL A 1 188 ? -16.625 -9.906 -18.812 1 89.56 188 VAL A N 1
ATOM 1531 C CA . VAL A 1 188 ? -17.078 -10.453 -17.531 1 89.56 188 VAL A CA 1
ATOM 1532 C C . VAL A 1 188 ? -17.391 -11.938 -17.688 1 89.56 188 VAL A C 1
ATOM 1534 O O . VAL A 1 188 ? -18 -12.344 -18.672 1 89.56 188 VAL A O 1
ATOM 1537 N N . TYR A 1 189 ? -16.953 -12.727 -16.797 1 91.75 189 TYR A N 1
ATOM 1538 C CA . TYR A 1 189 ? -17.219 -14.156 -16.688 1 91.75 189 TYR A CA 1
ATOM 1539 C C . TYR A 1 189 ? -17.734 -14.508 -15.312 1 91.75 189 TYR A C 1
ATOM 1541 O O . TYR A 1 189 ? -17.047 -14.32 -14.305 1 91.75 189 TYR A O 1
ATOM 1549 N N . ALA A 1 190 ? -19 -14.984 -15.18 1 90.69 190 ALA A N 1
ATOM 1550 C CA . ALA A 1 190 ? -19.641 -15.336 -13.914 1 90.69 190 ALA A CA 1
ATOM 1551 C C . ALA A 1 190 ? -20 -16.812 -13.867 1 90.69 190 ALA A C 1
ATOM 1553 O O . ALA A 1 190 ? -21.172 -17.188 -14.031 1 90.69 190 ALA A O 1
ATOM 1554 N N . PRO A 1 191 ? -19.094 -17.641 -13.5 1 92.88 191 PRO A N 1
ATOM 1555 C CA . PRO A 1 191 ? -19.297 -19.094 -13.648 1 92.88 191 PRO A CA 1
ATOM 1556 C C . PRO A 1 191 ? -20.266 -19.656 -12.617 1 92.88 191 PRO A C 1
ATOM 1558 O O . PRO A 1 191 ? -20.875 -20.703 -12.859 1 92.88 191 PRO A O 1
ATOM 1561 N N . ILE A 1 192 ? -20.453 -18.938 -11.477 1 93.56 192 ILE A N 1
ATOM 1562 C CA . ILE A 1 192 ? -21.297 -19.547 -10.453 1 93.56 192 ILE A CA 1
ATOM 1563 C C . ILE A 1 192 ? -22.656 -18.844 -10.445 1 93.56 192 ILE A C 1
ATOM 1565 O O . ILE A 1 192 ? -23.359 -18.859 -9.43 1 93.56 192 ILE A O 1
ATOM 1569 N N . LYS A 1 193 ? -23 -18.172 -11.477 1 88.5 193 LYS A N 1
ATOM 1570 C CA . LYS A 1 193 ? -24.219 -17.359 -11.562 1 88.5 193 LYS A CA 1
ATOM 1571 C C . LYS A 1 193 ? -25.453 -18.188 -11.25 1 88.5 193 LYS A C 1
ATOM 1573 O O . LYS A 1 193 ? -26.438 -17.672 -10.711 1 88.5 193 LYS A O 1
ATOM 1578 N N . ASP A 1 194 ? -25.406 -19.516 -11.484 1 87.5 194 ASP A N 1
ATOM 1579 C CA . ASP A 1 194 ? -26.609 -20.328 -11.352 1 87.5 194 ASP A CA 1
ATOM 1580 C C . ASP A 1 194 ? -26.562 -21.172 -10.078 1 87.5 194 ASP A C 1
ATOM 1582 O O . ASP A 1 194 ? -27.453 -21.984 -9.836 1 87.5 194 ASP A O 1
ATOM 1586 N N . VAL A 1 195 ? -25.625 -20.984 -9.266 1 91.38 195 VAL A N 1
ATOM 1587 C CA . VAL A 1 195 ? -25.516 -21.719 -8 1 91.38 195 VAL A CA 1
ATOM 1588 C C . VAL A 1 195 ? -26.484 -21.125 -6.977 1 91.38 195 VAL A C 1
ATOM 1590 O O . VAL A 1 195 ? -26.5 -19.906 -6.754 1 91.38 195 VAL A O 1
ATOM 1593 N N . THR A 1 196 ? -27.234 -21.969 -6.387 1 88 196 THR A N 1
ATOM 1594 C CA . THR A 1 196 ? -28.188 -21.484 -5.383 1 88 196 THR A CA 1
ATOM 1595 C C . THR A 1 196 ? -27.5 -21.281 -4.035 1 88 196 THR A C 1
ATOM 1597 O O . THR A 1 196 ? -26.391 -21.797 -3.816 1 88 196 THR A O 1
ATOM 1600 N N . THR A 1 197 ? -28.188 -20.609 -3.143 1 86.69 197 THR A N 1
ATOM 1601 C CA . THR A 1 197 ? -27.641 -20.344 -1.82 1 86.69 197 THR A CA 1
ATOM 1602 C C . THR A 1 197 ? -27.406 -21.656 -1.06 1 86.69 197 THR A C 1
ATOM 1604 O O . THR A 1 197 ? -26.375 -21.828 -0.413 1 86.69 197 THR A O 1
ATOM 1607 N N . ASN A 1 198 ? -28.375 -22.484 -1.196 1 87.25 198 ASN A N 1
ATOM 1608 C CA . ASN A 1 198 ? -28.25 -23.781 -0.522 1 87.25 198 ASN A CA 1
ATOM 1609 C C . ASN A 1 198 ? -27.078 -24.578 -1.063 1 87.25 198 ASN A C 1
ATOM 1611 O O . ASN A 1 198 ? -26.312 -25.172 -0.294 1 87.25 198 ASN A O 1
ATOM 1615 N N . GLU A 1 199 ? -26.969 -24.594 -2.354 1 91.44 199 GLU A N 1
ATOM 1616 C CA . GLU A 1 199 ? -25.875 -25.312 -2.986 1 91.44 199 GLU A CA 1
ATOM 1617 C C . GLU A 1 199 ? -24.516 -24.719 -2.574 1 91.44 199 GLU A C 1
ATOM 1619 O O . GLU A 1 199 ? -23.562 -25.453 -2.348 1 91.44 199 GLU A O 1
ATOM 1624 N N . LEU A 1 200 ? -24.469 -23.438 -2.521 1 92.69 200 LEU A N 1
ATOM 1625 C CA . LEU A 1 200 ? -23.25 -22.734 -2.137 1 92.69 200 LEU A CA 1
ATOM 1626 C C . LEU A 1 200 ? -22.812 -23.125 -0.733 1 92.69 200 LEU A C 1
ATOM 1628 O O . LEU A 1 200 ? -21.641 -23.5 -0.521 1 92.69 200 LEU A O 1
ATOM 1632 N N . TRP A 1 201 ? -23.688 -23.156 0.183 1 90.38 201 TRP A N 1
ATOM 1633 C CA . TRP A 1 201 ? -23.344 -23.5 1.563 1 90.38 201 TRP A CA 1
ATOM 1634 C C . TRP A 1 201 ? -22.969 -24.969 1.695 1 90.38 201 TRP A C 1
ATOM 1636 O O . TRP A 1 201 ? -22.062 -25.312 2.463 1 90.38 201 TRP A O 1
ATOM 1646 N N . GLN A 1 202 ? -23.656 -25.766 0.96 1 92.56 202 GLN A N 1
ATOM 1647 C CA . GLN A 1 202 ? -23.281 -27.172 0.944 1 92.56 202 GLN A CA 1
ATOM 1648 C C . GLN A 1 202 ? -21.844 -27.359 0.457 1 92.56 202 GLN A C 1
ATOM 1650 O O . GLN A 1 202 ? -21.078 -28.109 1.049 1 92.56 202 GLN A O 1
ATOM 1655 N N . TYR A 1 203 ? -21.562 -26.609 -0.536 1 94.56 203 TYR A N 1
ATOM 1656 C CA . TYR A 1 203 ? -20.219 -26.672 -1.087 1 94.56 203 TYR A CA 1
ATOM 1657 C C . TYR A 1 203 ? -19.188 -26.219 -0.057 1 94.56 203 TYR A C 1
ATOM 1659 O O . TYR A 1 203 ? -18.203 -26.922 0.198 1 94.56 203 TYR A O 1
ATOM 1667 N N . LEU A 1 204 ? -19.375 -25.109 0.558 1 95.06 204 LEU A N 1
ATOM 1668 C CA . LEU A 1 204 ? -18.422 -24.531 1.491 1 95.06 204 LEU A CA 1
ATOM 1669 C C . LEU A 1 204 ? -18.266 -25.406 2.729 1 95.06 204 LEU A C 1
ATOM 1671 O O . LEU A 1 204 ? -17.203 -25.453 3.342 1 95.06 204 LEU A O 1
ATOM 1675 N N . ASN A 1 205 ? -19.344 -26.156 3.006 1 93.19 205 ASN A N 1
ATOM 1676 C CA . ASN A 1 205 ? -19.281 -27.047 4.156 1 93.19 205 ASN A CA 1
ATOM 1677 C C . ASN A 1 205 ? -18.531 -28.344 3.832 1 93.19 205 ASN A C 1
ATOM 1679 O O . ASN A 1 205 ? -17.906 -28.938 4.711 1 93.19 205 ASN A O 1
ATOM 1683 N N . GLN A 1 206 ? -18.531 -28.734 2.6 1 93.75 206 GLN A N 1
ATOM 1684 C CA . GLN A 1 206 ? -18.047 -30.062 2.236 1 93.75 206 GLN A CA 1
ATOM 1685 C C . GLN A 1 206 ? -16.641 -29.969 1.648 1 93.75 206 GLN A C 1
ATOM 1687 O O . GLN A 1 206 ? -15.859 -30.922 1.754 1 93.75 206 GLN A O 1
ATOM 1692 N N . VAL A 1 207 ? -16.375 -28.891 1.032 1 94.5 207 VAL A N 1
ATOM 1693 C CA . VAL A 1 207 ? -15.133 -28.781 0.282 1 94.5 207 VAL A CA 1
ATOM 1694 C C . VAL A 1 207 ? -14.188 -27.797 0.977 1 94.5 207 VAL A C 1
ATOM 1696 O O . VAL A 1 207 ? -14.477 -26.609 1.048 1 94.5 207 VAL A O 1
ATOM 1699 N N . PRO A 1 208 ? -13.078 -28.25 1.438 1 94.75 208 PRO A N 1
ATOM 1700 C CA . PRO A 1 208 ? -12.109 -27.344 2.043 1 94.75 208 PRO A CA 1
ATOM 1701 C C . PRO A 1 208 ? -11.43 -26.438 1.015 1 94.75 208 PRO A C 1
ATOM 1703 O O . PRO A 1 208 ? -11.328 -26.797 -0.159 1 94.75 208 PRO A O 1
ATOM 1706 N N . PRO A 1 209 ? -10.961 -25.312 1.43 1 96 209 PRO A N 1
ATOM 1707 C CA . PRO A 1 209 ? -10.234 -24.453 0.493 1 96 209 PRO A CA 1
ATOM 1708 C C . PRO A 1 209 ? -8.914 -25.062 0.029 1 96 209 PRO A C 1
ATOM 1710 O O . PRO A 1 209 ? -8.156 -25.609 0.843 1 96 209 PRO A O 1
ATOM 1713 N N . PRO A 1 210 ? -8.672 -24.938 -1.234 1 95 210 PRO A N 1
ATOM 1714 C CA . PRO A 1 210 ? -7.445 -25.547 -1.761 1 95 210 PRO A CA 1
ATOM 1715 C C . PRO A 1 210 ? -6.18 -24.844 -1.28 1 95 210 PRO A C 1
ATOM 1717 O O . PRO A 1 210 ? -5.082 -25.391 -1.375 1 95 210 PRO A O 1
ATOM 1720 N N . TRP A 1 211 ? -6.277 -23.656 -0.752 1 95.06 211 TRP A N 1
ATOM 1721 C CA . TRP A 1 211 ? -5.105 -22.922 -0.284 1 95.06 211 TRP A CA 1
ATOM 1722 C C . TRP A 1 211 ? -4.848 -23.188 1.194 1 95.06 211 TRP A C 1
ATOM 1724 O O . TRP A 1 211 ? -3.973 -22.578 1.802 1 95.06 211 TRP A O 1
ATOM 1734 N N . GLY A 1 212 ? -5.582 -24.016 1.814 1 90.31 212 GLY A N 1
ATOM 1735 C CA . GLY A 1 212 ? -5.344 -24.406 3.195 1 90.31 212 GLY A CA 1
ATOM 1736 C C . GLY A 1 212 ? -6.395 -23.875 4.152 1 90.31 212 GLY A C 1
ATOM 1737 O O . GLY A 1 212 ? -7.137 -22.953 3.822 1 90.31 212 GLY A O 1
ATOM 1738 N N . GLY A 1 213 ? -6.465 -24.531 5.246 1 89.44 213 GLY A N 1
ATOM 1739 C CA . GLY A 1 213 ? -7.441 -24.156 6.262 1 89.44 213 GLY A CA 1
ATOM 1740 C C . GLY A 1 213 ? -8.805 -24.797 6.039 1 89.44 213 GLY A C 1
ATOM 1741 O O . GLY A 1 213 ? -8.898 -25.906 5.512 1 89.44 213 GLY A O 1
ATOM 1742 N N . THR A 1 214 ? -9.789 -24.188 6.68 1 91.31 214 THR A N 1
ATOM 1743 C CA . THR A 1 214 ? -11.172 -24.625 6.555 1 91.31 214 THR A CA 1
ATOM 1744 C C . THR A 1 214 ? -12.094 -23.438 6.312 1 91.31 214 THR A C 1
ATOM 1746 O O . THR A 1 214 ? -11.703 -22.281 6.523 1 91.31 214 THR A O 1
ATOM 1749 N N . ASN A 1 215 ? -13.219 -23.781 5.789 1 94.94 215 ASN A N 1
ATOM 1750 C CA . ASN A 1 215 ? -14.234 -22.75 5.617 1 94.94 215 ASN A CA 1
ATOM 1751 C C . ASN A 1 215 ? -15.008 -22.516 6.906 1 94.94 215 ASN A C 1
ATOM 1753 O O . ASN A 1 215 ? -15.984 -21.75 6.922 1 94.94 215 ASN A O 1
ATOM 1757 N N . LYS A 1 216 ? -14.57 -23.094 7.988 1 93.06 216 LYS A N 1
ATOM 1758 C CA . LYS A 1 216 ? -15.312 -23.047 9.25 1 93.06 216 LYS A CA 1
ATOM 1759 C C . LYS A 1 216 ? -15.406 -21.625 9.781 1 93.06 216 LYS A C 1
ATOM 1761 O O . LYS A 1 216 ? -16.453 -21.219 10.289 1 93.06 216 LYS A O 1
ATOM 1766 N N . GLU A 1 217 ? -14.312 -20.984 9.719 1 91 217 GLU A N 1
ATOM 1767 C CA . GLU A 1 217 ? -14.32 -19.609 10.219 1 91 217 GLU A CA 1
ATOM 1768 C C . GLU A 1 217 ? -15.305 -18.734 9.445 1 91 217 GLU A C 1
ATOM 1770 O O . GLU A 1 217 ? -16.031 -17.938 10.031 1 91 217 GLU A O 1
ATOM 1775 N N . LEU A 1 218 ? -15.297 -18.906 8.164 1 91 218 LEU A N 1
ATOM 1776 C CA . LEU A 1 218 ? -16.234 -18.172 7.324 1 91 218 LEU A CA 1
ATOM 1777 C C . LEU A 1 218 ? -17.672 -18.516 7.68 1 91 218 LEU A C 1
ATOM 1779 O O . LEU A 1 218 ? -18.516 -17.625 7.863 1 91 218 LEU A O 1
ATOM 1783 N N . ILE A 1 219 ? -17.891 -19.781 7.836 1 89.88 219 ILE A N 1
ATOM 1784 C CA . ILE A 1 219 ? -19.219 -20.281 8.164 1 89.88 219 ILE A CA 1
ATOM 1785 C C . ILE A 1 219 ? -19.641 -19.734 9.531 1 89.88 219 ILE A C 1
ATOM 1787 O O . ILE A 1 219 ? -20.781 -19.281 9.703 1 89.88 219 ILE A O 1
ATOM 1791 N N . THR A 1 220 ? -18.75 -19.734 10.438 1 87.31 220 THR A N 1
ATOM 1792 C CA . THR A 1 220 ? -19.016 -19.234 11.789 1 87.31 220 THR A CA 1
ATOM 1793 C C . THR A 1 220 ? -19.328 -17.75 11.766 1 87.31 220 THR A C 1
ATOM 1795 O O . THR A 1 220 ? -20.234 -17.281 12.469 1 87.31 220 THR A O 1
ATOM 1798 N N . LEU A 1 221 ? -18.594 -17.047 10.945 1 84 221 LEU A N 1
ATOM 1799 C CA . LEU A 1 221 ? -18.828 -15.617 10.828 1 84 221 LEU A CA 1
ATOM 1800 C C . LEU A 1 221 ? -20.25 -15.344 10.344 1 84 221 LEU A C 1
ATOM 1802 O O . LEU A 1 221 ? -20.938 -14.469 10.875 1 84 221 LEU A O 1
ATOM 1806 N N . TYR A 1 222 ? -20.703 -16.078 9.391 1 83.94 222 TYR A N 1
ATOM 1807 C CA . TYR A 1 222 ? -22.031 -15.891 8.844 1 83.94 222 TYR A CA 1
ATOM 1808 C C . TYR A 1 222 ? -23.109 -16.359 9.828 1 83.94 222 TYR A C 1
ATOM 1810 O O . TYR A 1 222 ? -24.172 -15.75 9.93 1 83.94 222 TYR A O 1
ATOM 1818 N N . ARG A 1 223 ? -22.781 -17.375 10.586 1 82.94 223 ARG A N 1
ATOM 1819 C CA . ARG A 1 223 ? -23.703 -17.875 11.602 1 82.94 223 ARG A CA 1
ATOM 1820 C C . ARG A 1 223 ? -23.891 -16.859 12.727 1 82.94 223 ARG A C 1
ATOM 1822 O O . ARG A 1 223 ? -25.016 -16.594 13.156 1 82.94 223 ARG A O 1
ATOM 1829 N N . ASN A 1 224 ? -22.781 -16.344 13.141 1 78.12 224 ASN A N 1
ATOM 1830 C CA . ASN A 1 224 ? -22.797 -15.391 14.242 1 78.12 224 ASN A CA 1
ATOM 1831 C C . ASN A 1 224 ? -23.469 -14.078 13.828 1 78.12 224 ASN A C 1
ATOM 1833 O O . ASN A 1 224 ? -24.031 -13.375 14.672 1 78.12 224 ASN A O 1
ATOM 1837 N N . ALA A 1 225 ? -23.375 -13.828 12.609 1 74.44 225 ALA A N 1
ATOM 1838 C CA . ALA A 1 225 ? -23.969 -12.586 12.117 1 74.44 225 ALA A CA 1
ATOM 1839 C C . ALA A 1 225 ? -25.484 -12.688 12.031 1 74.44 225 ALA A C 1
ATOM 1841 O O . ALA A 1 225 ? -26.188 -11.68 12.062 1 74.44 225 ALA A O 1
ATOM 1842 N N . ASN A 1 226 ? -26.031 -13.867 11.82 1 67 226 ASN A N 1
ATOM 1843 C CA . ASN A 1 226 ? -27.469 -14.078 11.719 1 67 226 ASN A CA 1
ATOM 1844 C C . ASN A 1 226 ? -28.078 -14.391 13.078 1 67 226 ASN A C 1
ATOM 1846 O O . ASN A 1 226 ? -29.172 -14.961 13.148 1 67 226 ASN A O 1
ATOM 1850 N N . ALA A 1 227 ? -27.672 -13.703 14.133 1 56.5 227 ALA A N 1
ATOM 1851 C CA . ALA A 1 227 ? -28.172 -13.844 15.492 1 56.5 227 ALA A CA 1
ATOM 1852 C C . ALA A 1 227 ? -28.469 -15.305 15.828 1 56.5 227 ALA A C 1
ATOM 1854 O O . ALA A 1 227 ? -29.469 -15.617 16.469 1 56.5 227 ALA A O 1
ATOM 1855 N N . GLY A 1 228 ? -27.641 -16.25 15.547 1 48.03 228 GLY A N 1
ATOM 1856 C CA . GLY A 1 228 ? -27.719 -17.625 15.992 1 48.03 228 GLY A CA 1
ATOM 1857 C C . GLY A 1 228 ? -28.828 -18.422 15.305 1 48.03 228 GLY A C 1
ATOM 1858 O O . GLY A 1 228 ? -28.938 -19.625 15.492 1 48.03 228 GLY A O 1
ATOM 1859 N N . ASP A 1 229 ? -29.734 -17.719 14.789 1 43.34 229 ASP A N 1
ATOM 1860 C CA . ASP A 1 229 ? -30.906 -18.406 14.266 1 43.34 229 ASP A CA 1
ATOM 1861 C C . ASP A 1 229 ? -30.578 -19.172 12.984 1 43.34 229 ASP A C 1
ATOM 1863 O O . ASP A 1 229 ? -31.484 -19.547 12.234 1 43.34 229 ASP A O 1
ATOM 1867 N N . CYS A 1 230 ? -29.422 -19.172 12.656 1 45.81 230 CYS A N 1
ATOM 1868 C CA . CYS A 1 230 ? -29.234 -19.828 11.359 1 45.81 230 CYS A CA 1
ATOM 1869 C C . CYS A 1 230 ? -28.984 -21.312 11.531 1 45.81 230 CYS A C 1
ATOM 1871 O O . CYS A 1 230 ? -27.891 -21.719 11.953 1 45.81 230 CYS A O 1
ATOM 1873 N N . PRO A 1 231 ? -30.094 -22.141 11.656 1 39.97 231 PRO A N 1
ATOM 1874 C CA . PRO A 1 231 ? -29.766 -23.562 11.523 1 39.97 231 PRO A CA 1
ATOM 1875 C C . PRO A 1 231 ? -29.062 -23.891 10.211 1 39.97 231 PRO A C 1
ATOM 1877 O O . PRO A 1 231 ? -29.391 -23.328 9.172 1 39.97 231 PRO A O 1
ATOM 1880 N N . LEU A 1 232 ? -27.797 -24 10.234 1 39.16 232 LEU A N 1
ATOM 1881 C CA . LEU A 1 232 ? -27.203 -24.547 9.023 1 39.16 232 LEU A CA 1
ATOM 1882 C C . LEU A 1 232 ? -28.094 -25.594 8.391 1 39.16 232 LEU A C 1
ATOM 1884 O O . LEU A 1 232 ? -27.641 -26.422 7.602 1 39.16 232 LEU A O 1
ATOM 1888 N N . VAL A 1 233 ? -29.281 -25.797 8.922 1 36.91 233 VAL A N 1
ATOM 1889 C CA . VAL A 1 233 ? -30.047 -26.969 8.484 1 36.91 233 VAL A CA 1
ATOM 1890 C C . VAL A 1 233 ? -30.453 -26.797 7.023 1 36.91 233 VAL A C 1
ATOM 1892 O O . VAL A 1 233 ? -30.797 -25.688 6.59 1 36.91 233 VAL A O 1
ATOM 1895 N N . ILE A 1 234 ? -30.156 -27.766 6.156 1 35.81 234 ILE A N 1
ATOM 1896 C CA . ILE A 1 234 ? -30.438 -28.203 4.793 1 35.81 234 ILE A CA 1
ATOM 1897 C C . ILE A 1 234 ? -31.953 -28.125 4.531 1 35.81 234 ILE A C 1
ATOM 1899 O O . ILE A 1 234 ? -32.406 -28.516 3.467 1 35.81 234 ILE A O 1
ATOM 1903 N N . ASP A 1 235 ? -32.656 -27.797 5.574 1 33.59 235 ASP A N 1
ATOM 1904 C CA . ASP A 1 235 ? -34.062 -27.922 5.199 1 33.59 235 ASP A CA 1
ATOM 1905 C C . ASP A 1 235 ? -34.562 -26.656 4.496 1 33.59 235 ASP A C 1
ATOM 1907 O O . ASP A 1 235 ? -34.188 -25.547 4.859 1 33.59 235 ASP A O 1
ATOM 1911 N N . GLU A 1 236 ? -35.156 -26.719 3.32 1 39.06 236 GLU A N 1
ATOM 1912 C CA . GLU A 1 236 ? -35.719 -25.75 2.404 1 39.06 236 GLU A CA 1
ATOM 1913 C C . GLU A 1 236 ? -36.594 -24.719 3.152 1 39.06 236 GLU A C 1
ATOM 1915 O O . GLU A 1 236 ? -36.938 -23.672 2.605 1 39.06 236 GLU A O 1
ATOM 1920 N N . SER A 1 237 ? -37.188 -25.078 4.273 1 39.5 237 SER A N 1
ATOM 1921 C CA . SER A 1 237 ? -38.188 -24.188 4.887 1 39.5 237 SER A CA 1
ATOM 1922 C C . SER A 1 237 ? -37.531 -23.109 5.73 1 39.5 237 SER A C 1
ATOM 1924 O O . SER A 1 237 ? -38.188 -22.156 6.141 1 39.5 237 SER A O 1
ATOM 1926 N N . THR A 1 238 ? -36.344 -23.344 6.082 1 40.16 238 THR A N 1
ATOM 1927 C CA . THR A 1 238 ? -35.688 -22.391 6.969 1 40.16 238 THR A CA 1
ATOM 1928 C C . THR A 1 238 ? -34.906 -21.344 6.164 1 40.16 238 THR A C 1
ATOM 1930 O O . THR A 1 238 ? -34.156 -21.688 5.242 1 40.16 238 THR A O 1
ATOM 1933 N N . PRO A 1 239 ? -35.344 -20.125 6.398 1 43.5 239 PRO A N 1
ATOM 1934 C CA . PRO A 1 239 ? -34.625 -19.062 5.688 1 43.5 239 PRO A CA 1
ATOM 1935 C C . PRO A 1 239 ? -33.125 -19.219 5.773 1 43.5 239 PRO A C 1
ATOM 1937 O O . PRO A 1 239 ? -32.594 -19.719 6.781 1 43.5 239 PRO A O 1
ATOM 1940 N N . SER A 1 240 ? -32.469 -19.391 4.715 1 43.44 240 SER A N 1
ATOM 1941 C CA . SER A 1 240 ? -31.047 -19.609 4.559 1 43.44 240 SER A CA 1
ATOM 1942 C C . SER A 1 240 ? -30.234 -18.594 5.359 1 43.44 240 SER A C 1
ATOM 1944 O O . SER A 1 240 ? -30.578 -17.406 5.387 1 43.44 240 SER A O 1
ATOM 1946 N N . CYS A 1 241 ? -29.484 -18.906 6.426 1 46.19 241 CYS A N 1
ATOM 1947 C CA . CYS A 1 241 ? -28.547 -18.156 7.266 1 46.19 241 CYS A CA 1
ATOM 1948 C C . CYS A 1 241 ? -27.625 -17.297 6.422 1 46.19 241 CYS A C 1
ATOM 1950 O O . CYS A 1 241 ? -26.891 -16.469 6.957 1 46.19 241 CYS A O 1
ATOM 1952 N N . GLY A 1 242 ? -27.859 -17.219 5.211 1 47.75 242 GLY A N 1
ATOM 1953 C CA . GLY A 1 242 ? -26.797 -16.688 4.367 1 47.75 242 GLY A CA 1
ATOM 1954 C C . GLY A 1 242 ? -27.094 -15.312 3.818 1 47.75 242 GLY A C 1
ATOM 1955 O O . GLY A 1 242 ? -26.469 -14.875 2.848 1 47.75 242 GLY A O 1
ATOM 1956 N N . ASN A 1 243 ? -28.141 -14.633 4.484 1 46.47 243 ASN A N 1
ATOM 1957 C CA . ASN A 1 243 ? -28.484 -13.336 3.904 1 46.47 243 ASN A CA 1
ATOM 1958 C C . ASN A 1 243 ? -27.734 -12.203 4.602 1 46.47 243 ASN A C 1
ATOM 1960 O O . ASN A 1 243 ? -27.938 -11.031 4.285 1 46.47 243 ASN A O 1
ATOM 1964 N N . SER A 1 244 ? -26.953 -12.648 5.648 1 47.47 244 SER A N 1
ATOM 1965 C CA . SER A 1 244 ? -26.219 -11.586 6.316 1 47.47 244 SER A CA 1
ATOM 1966 C C . SER A 1 244 ? -24.969 -11.195 5.527 1 47.47 244 SER A C 1
ATOM 1968 O O . SER A 1 244 ? -24.359 -12.031 4.859 1 47.47 244 SER A O 1
ATOM 1970 N N . ARG A 1 245 ? -24.922 -9.805 5.129 1 58.47 245 ARG A N 1
ATOM 1971 C CA . ARG A 1 245 ? -23.75 -9.281 4.43 1 58.47 245 ARG A CA 1
ATOM 1972 C C . ARG A 1 245 ? -22.797 -8.602 5.402 1 58.47 245 ARG A C 1
ATOM 1974 O O . ARG A 1 245 ? -23.219 -8.039 6.414 1 58.47 245 ARG A O 1
ATOM 1981 N N . PHE A 1 246 ? -21.547 -9.117 5.383 1 73.62 246 PHE A N 1
ATOM 1982 C CA . PHE A 1 246 ? -20.5 -8.383 6.082 1 73.62 246 PHE A CA 1
ATOM 1983 C C . PHE A 1 246 ? -20.094 -7.137 5.301 1 73.62 246 PHE A C 1
ATOM 1985 O O . PHE A 1 246 ? -20.109 -7.141 4.07 1 73.62 246 PHE A O 1
ATOM 1992 N N . GLY A 1 247 ? -20.25 -6.121 6.031 1 78.62 247 GLY A N 1
ATOM 1993 C CA . GLY A 1 247 ? -19.844 -4.883 5.379 1 78.62 247 GLY A CA 1
ATOM 1994 C C . GLY A 1 247 ? -19.141 -3.918 6.32 1 78.62 247 GLY A C 1
ATOM 1995 O O . GLY A 1 247 ? -18.562 -4.328 7.324 1 78.62 247 GLY A O 1
ATOM 1996 N N . CYS A 1 248 ? -19.172 -2.803 5.859 1 90.81 248 CYS A N 1
ATOM 1997 C CA . CYS A 1 248 ? -18.578 -1.731 6.652 1 90.81 248 CYS A CA 1
ATOM 1998 C C . CYS A 1 248 ? -19.297 -1.574 7.984 1 90.81 248 CYS A C 1
ATOM 2000 O O . CYS A 1 248 ? -20.531 -1.59 8.039 1 90.81 248 CYS A O 1
ATOM 2002 N N . TRP A 1 249 ? -18.562 -1.433 9.07 1 94.44 249 TRP A N 1
ATOM 2003 C CA . TRP A 1 249 ? -19.188 -1.292 10.383 1 94.44 249 TRP A CA 1
ATOM 2004 C C . TRP A 1 249 ? -19.875 0.064 10.516 1 94.44 249 TRP A C 1
ATOM 2006 O O . TRP A 1 249 ? -20.688 0.27 11.422 1 94.44 249 TRP A O 1
ATOM 2016 N N . THR A 1 250 ? -19.609 0.969 9.555 1 96.12 250 THR A N 1
ATOM 2017 C CA . THR A 1 250 ? -20.172 2.318 9.586 1 96.12 250 THR A CA 1
ATOM 2018 C C . THR A 1 250 ? -21.438 2.406 8.742 1 96.12 250 THR A C 1
ATOM 2020 O O . THR A 1 250 ? -22.047 3.473 8.641 1 96.12 250 THR A O 1
ATOM 2023 N N . CYS A 1 251 ? -21.859 1.325 8.148 1 93.06 251 CYS A N 1
ATOM 2024 C CA . CYS A 1 251 ? -22.922 1.392 7.145 1 93.06 251 CYS A CA 1
ATOM 2025 C C . CYS A 1 251 ? -24.234 1.833 7.766 1 93.06 251 CYS A C 1
ATOM 2027 O O . CYS A 1 251 ? -24.75 1.18 8.68 1 93.06 251 CYS A O 1
ATOM 2029 N N . THR A 1 252 ? -24.797 2.924 7.25 1 94.19 252 THR A N 1
ATOM 2030 C CA . THR A 1 252 ? -26.047 3.479 7.762 1 94.19 252 THR A CA 1
ATOM 2031 C C . THR A 1 252 ? -27.188 3.256 6.77 1 94.19 252 THR A C 1
ATOM 2033 O O . THR A 1 252 ? -28.281 3.781 6.953 1 94.19 252 THR A O 1
ATOM 2036 N N . VAL A 1 253 ? -26.906 2.57 5.734 1 89.12 253 VAL A N 1
ATOM 2037 C CA . VAL A 1 253 ? -27.953 2.273 4.754 1 89.12 253 VAL A CA 1
ATOM 2038 C C . VAL A 1 253 ? -29 1.353 5.375 1 89.12 253 VAL A C 1
ATOM 2040 O O . VAL A 1 253 ? -30.188 1.489 5.102 1 89.12 253 VAL A O 1
ATOM 2043 N N . VAL A 1 254 ? -28.516 0.46 6.227 1 83.69 254 VAL A N 1
ATOM 2044 C CA . VAL A 1 254 ? -29.422 -0.394 6.98 1 83.69 254 VAL A CA 1
ATOM 2045 C C . VAL A 1 254 ? -29.719 0.236 8.336 1 83.69 254 VAL A C 1
ATOM 2047 O O . VAL A 1 254 ? -28.859 0.892 8.93 1 83.69 254 VAL A O 1
ATOM 2050 N N . ASN A 1 255 ? -30.875 0.08 8.766 1 86.06 255 ASN A N 1
ATOM 2051 C CA . ASN A 1 255 ? -31.25 0.706 10.031 1 86.06 255 ASN A CA 1
ATOM 2052 C C . ASN A 1 255 ? -30.562 0.043 11.219 1 86.06 255 ASN A C 1
ATOM 2054 O O . ASN A 1 255 ? -30.125 0.726 12.141 1 86.06 255 ASN A O 1
ATOM 2058 N N . LYS A 1 256 ? -30.531 -1.265 11.133 1 87.06 256 LYS A N 1
ATOM 2059 C CA . LYS A 1 256 ? -29.859 -2.021 12.18 1 87.06 256 LYS A CA 1
ATOM 2060 C C . LYS A 1 256 ? -28.781 -2.926 11.594 1 87.06 256 LYS A C 1
ATOM 2062 O O . LYS A 1 256 ? -29 -3.576 10.57 1 87.06 256 LYS A O 1
ATOM 2067 N N . ASP A 1 257 ? -27.641 -2.846 12.25 1 87.81 257 ASP A N 1
ATOM 2068 C CA . ASP A 1 257 ? -26.578 -3.75 11.836 1 87.81 257 ASP A CA 1
ATOM 2069 C C . ASP A 1 257 ? -26.641 -5.066 12.609 1 87.81 257 ASP A C 1
ATOM 2071 O O . ASP A 1 257 ? -25.969 -5.23 13.633 1 87.81 257 ASP A O 1
ATOM 2075 N N . LYS A 1 258 ? -27.312 -5.949 12.031 1 84.38 258 LYS A N 1
ATOM 2076 C CA . LYS A 1 258 ? -27.547 -7.234 12.68 1 84.38 258 LYS A CA 1
ATOM 2077 C C . LYS A 1 258 ? -26.25 -8.031 12.812 1 84.38 258 LYS A C 1
ATOM 2079 O O . LYS A 1 258 ? -26.062 -8.766 13.781 1 84.38 258 LYS A O 1
ATOM 2084 N N . SER A 1 259 ? -25.5 -7.875 11.844 1 83.94 259 SER A N 1
ATOM 2085 C CA . SER A 1 259 ? -24.234 -8.594 11.867 1 83.94 259 SER A CA 1
ATOM 2086 C C . SER A 1 259 ? -23.359 -8.156 13.039 1 83.94 259 SER A C 1
ATOM 2088 O O . SER A 1 259 ? -22.859 -8.992 13.789 1 83.94 259 SER A O 1
ATOM 2090 N N . MET A 1 260 ? -23.219 -6.91 13.297 1 88.88 260 MET A N 1
ATOM 2091 C CA . MET A 1 260 ? -22.438 -6.375 14.406 1 88.88 260 MET A CA 1
ATOM 2092 C C . MET A 1 260 ? -23.047 -6.762 15.75 1 88.88 260 MET A C 1
ATOM 2094 O O . MET A 1 260 ? -22.344 -7.133 16.688 1 88.88 260 MET A O 1
ATOM 2098 N N . GLU A 1 261 ? -24.344 -6.676 15.797 1 89.81 261 GLU A N 1
ATOM 2099 C CA . GLU A 1 261 ? -25.031 -7.07 17.016 1 89.81 261 GLU A CA 1
ATOM 2100 C C . GLU A 1 261 ? -24.781 -8.539 17.359 1 89.81 261 GLU A C 1
ATOM 2102 O O . GLU A 1 261 ? -24.531 -8.883 18.516 1 89.81 261 GLU A O 1
ATOM 2107 N N . GLY A 1 262 ? -24.844 -9.312 16.281 1 86.88 262 GLY A N 1
ATOM 2108 C CA . GLY A 1 262 ? -24.578 -10.727 16.469 1 86.88 262 GLY A CA 1
ATOM 2109 C C . GLY A 1 262 ? -23.172 -11.008 16.953 1 86.88 262 GLY A C 1
ATOM 2110 O O . GLY A 1 262 ? -22.969 -11.836 17.859 1 86.88 262 GLY A O 1
ATOM 2111 N N . LEU A 1 263 ? -22.203 -10.344 16.438 1 87.5 263 LEU A N 1
ATOM 2112 C CA . LEU A 1 263 ? -20.812 -10.531 16.844 1 87.5 263 LEU A CA 1
ATOM 2113 C C . LEU A 1 263 ? -20.609 -10.109 18.297 1 87.5 263 LEU A C 1
ATOM 2115 O O . LEU A 1 263 ? -19.922 -10.789 19.062 1 87.5 263 LEU A O 1
ATOM 2119 N N . ILE A 1 264 ? -21.172 -9 18.688 1 91.56 264 ILE A N 1
ATOM 2120 C CA . ILE A 1 264 ? -21.078 -8.484 20.062 1 91.56 264 ILE A CA 1
ATOM 2121 C C . ILE A 1 264 ? -21.703 -9.477 21.031 1 91.56 264 ILE A C 1
ATOM 2123 O O . ILE A 1 264 ? -21.125 -9.805 22.062 1 91.56 264 ILE A O 1
ATOM 2127 N N . GLU A 1 265 ? -22.828 -10.023 20.641 1 91.06 265 GLU A N 1
ATOM 2128 C CA . GLU A 1 265 ? -23.547 -10.984 21.469 1 91.06 265 GLU A CA 1
ATOM 2129 C C . GLU A 1 265 ? -22.766 -12.281 21.609 1 91.06 265 GLU A C 1
ATOM 2131 O O . GLU A 1 265 ? -22.875 -12.977 22.625 1 91.06 265 GLU A O 1
ATOM 2136 N N . ASN A 1 266 ? -21.984 -12.555 20.672 1 88.06 266 ASN A N 1
ATOM 2137 C CA . ASN A 1 266 ? -21.234 -13.805 20.688 1 88.06 266 ASN A CA 1
ATOM 2138 C C . ASN A 1 266 ? -19.812 -13.594 21.234 1 88.06 266 ASN A C 1
ATOM 2140 O O . ASN A 1 266 ? -18.891 -14.32 20.859 1 88.06 266 ASN A O 1
ATOM 2144 N N . GLY A 1 267 ? -19.516 -12.445 21.938 1 87.88 267 GLY A N 1
ATOM 2145 C CA . GLY A 1 267 ? -18.281 -12.336 22.703 1 87.88 267 GLY A CA 1
ATOM 2146 C C . GLY A 1 267 ? -17.391 -11.203 22.234 1 87.88 267 GLY A C 1
ATOM 2147 O O . GLY A 1 267 ? -16.375 -10.906 22.844 1 87.88 267 GLY A O 1
ATOM 2148 N N . GLU A 1 268 ? -17.734 -10.586 21.172 1 89.62 268 GLU A N 1
ATOM 2149 C CA . GLU A 1 268 ? -16.922 -9.477 20.703 1 89.62 268 GLU A CA 1
ATOM 2150 C C . GLU A 1 268 ? -17.406 -8.148 21.281 1 89.62 268 GLU A C 1
ATOM 2152 O O . GLU A 1 268 ? -17.656 -7.199 20.547 1 89.62 268 GLU A O 1
ATOM 2157 N N . GLU A 1 269 ? -17.375 -8.031 22.562 1 92.75 269 GLU A N 1
ATOM 2158 C CA . GLU A 1 269 ? -17.938 -6.887 23.281 1 92.75 269 GLU A CA 1
ATOM 2159 C C . GLU A 1 269 ? -17.125 -5.625 23.031 1 92.75 269 GLU A C 1
ATOM 2161 O O . GLU A 1 269 ? -17.641 -4.512 23.141 1 92.75 269 GLU A O 1
ATOM 2166 N N . TRP A 1 270 ? -15.906 -5.887 22.672 1 93.88 270 TRP A N 1
ATOM 2167 C CA . TRP A 1 270 ? -15.016 -4.754 22.453 1 93.88 270 TRP A CA 1
ATOM 2168 C C . TRP A 1 270 ? -15.492 -3.906 21.281 1 93.88 270 TRP A C 1
ATOM 2170 O O . TRP A 1 270 ? -15.047 -2.77 21.109 1 93.88 270 TRP A O 1
ATOM 2180 N N . MET A 1 271 ? -16.484 -4.328 20.469 1 93.81 271 MET A N 1
ATOM 2181 C CA . MET A 1 271 ? -16.984 -3.615 19.297 1 93.81 271 MET A CA 1
ATOM 2182 C C . MET A 1 271 ? -18.188 -2.748 19.641 1 93.81 271 MET A C 1
ATOM 2184 O O . MET A 1 271 ? -18.719 -2.037 18.781 1 93.81 271 MET A O 1
ATOM 2188 N N . SER A 1 272 ? -18.641 -2.744 20.859 1 95.94 272 SER A N 1
ATOM 2189 C CA . SER A 1 272 ? -19.797 -1.983 21.281 1 95.94 272 SER A CA 1
ATOM 2190 C C . SER A 1 272 ? -19.641 -0.501 20.953 1 95.94 272 SER A C 1
ATOM 2192 O O . SER A 1 272 ? -20.578 0.133 20.469 1 95.94 272 SER A O 1
ATOM 2194 N N . PRO A 1 273 ? -18.438 0.058 21.203 1 96.56 273 PRO A N 1
ATOM 2195 C CA . PRO A 1 273 ? -18.281 1.471 20.844 1 96.56 273 PRO A CA 1
ATOM 2196 C C . PRO A 1 273 ? -18.484 1.724 19.359 1 96.56 273 PRO A C 1
ATOM 2198 O O . PRO A 1 273 ? -18.953 2.793 18.969 1 96.56 273 PRO A O 1
ATOM 2201 N N . LEU A 1 274 ? -18.109 0.775 18.516 1 96.88 274 LEU A N 1
ATOM 2202 C CA . LEU A 1 274 ? -18.328 0.909 17.078 1 96.88 274 LEU A CA 1
ATOM 2203 C C . LEU A 1 274 ? -19.812 0.973 16.766 1 96.88 274 LEU A C 1
ATOM 2205 O O . LEU A 1 274 ? -20.25 1.804 15.961 1 96.88 274 LEU A O 1
ATOM 2209 N N . MET A 1 275 ? -20.531 0.152 17.406 1 96.12 275 MET A N 1
ATOM 2210 C CA . MET A 1 275 ? -21.984 0.13 17.219 1 96.12 275 MET A CA 1
ATOM 2211 C C . MET A 1 275 ? -22.609 1.449 17.656 1 96.12 275 MET A C 1
ATOM 2213 O O . MET A 1 275 ? -23.516 1.962 17 1 96.12 275 MET A O 1
ATOM 2217 N N . GLU A 1 276 ? -22.125 1.967 18.75 1 97.44 276 GLU A N 1
ATOM 2218 C CA . GLU A 1 276 ? -22.641 3.234 19.25 1 97.44 276 GLU A CA 1
ATOM 2219 C C . GLU A 1 276 ? -22.391 4.367 18.266 1 97.44 276 GLU A C 1
ATOM 2221 O O . GLU A 1 276 ? -23.25 5.219 18.047 1 97.44 276 GLU A O 1
ATOM 2226 N N . ILE A 1 277 ? -21.219 4.383 17.719 1 98.06 277 ILE A N 1
ATOM 2227 C CA . ILE A 1 277 ? -20.875 5.402 16.734 1 98.06 277 ILE A CA 1
ATOM 2228 C C . ILE A 1 277 ? -21.766 5.258 15.508 1 98.06 277 ILE A C 1
ATOM 2230 O O . ILE A 1 277 ? -22.297 6.246 15.008 1 98.06 277 ILE A O 1
ATOM 2234 N N . ARG A 1 278 ? -21.875 4.02 15.039 1 97.44 278 ARG A N 1
ATOM 2235 C CA . ARG A 1 278 ? -22.75 3.768 13.891 1 97.44 278 ARG A CA 1
ATOM 2236 C C . ARG A 1 278 ? -24.172 4.234 14.172 1 97.44 278 ARG A C 1
ATOM 2238 O O . ARG A 1 278 ? -24.812 4.852 13.32 1 97.44 278 ARG A O 1
ATOM 2245 N N . ASN A 1 279 ? -24.688 3.928 15.32 1 97.5 279 ASN A N 1
ATOM 2246 C CA . ASN A 1 279 ? -26.031 4.34 15.695 1 97.5 279 ASN A CA 1
ATOM 2247 C C . ASN A 1 279 ? -26.156 5.859 15.734 1 97.5 279 ASN A C 1
ATOM 2249 O O . ASN A 1 279 ? -27.203 6.406 15.359 1 97.5 279 ASN A O 1
ATOM 2253 N N . PHE A 1 280 ? -25.219 6.48 16.234 1 98.31 280 PHE A N 1
ATOM 2254 C CA . PHE A 1 280 ? -25.203 7.938 16.219 1 98.31 280 PHE A CA 1
ATOM 2255 C C . PHE A 1 280 ? -25.266 8.461 14.781 1 98.31 280 PHE A C 1
ATOM 2257 O O . PHE A 1 280 ? -25.984 9.422 14.5 1 98.31 280 PHE A O 1
ATOM 2264 N N . LEU A 1 281 ? -24.484 7.828 13.859 1 98.25 281 LEU A N 1
ATOM 2265 C CA . LEU A 1 281 ? -24.516 8.227 12.453 1 98.25 281 LEU A CA 1
ATOM 2266 C C . LEU A 1 281 ? -25.922 8.055 11.875 1 98.25 281 LEU A C 1
ATOM 2268 O O . LEU A 1 281 ? -26.375 8.875 11.07 1 98.25 281 LEU A O 1
ATOM 2272 N N . VAL A 1 282 ? -26.578 6.992 12.25 1 97.38 282 VAL A N 1
ATOM 2273 C CA . VAL A 1 282 ? -27.953 6.773 11.812 1 97.38 282 VAL A CA 1
ATOM 2274 C C . VAL A 1 282 ? -28.844 7.902 12.328 1 97.38 282 VAL A C 1
ATOM 2276 O O . VAL A 1 282 ? -29.688 8.422 11.594 1 97.38 282 VAL A O 1
ATOM 2279 N N . GLU A 1 283 ? -28.656 8.266 13.57 1 97.69 283 GLU A N 1
ATOM 2280 C CA . GLU A 1 283 ? -29.406 9.367 14.156 1 97.69 283 GLU A CA 1
ATOM 2281 C C . GLU A 1 283 ? -29.188 10.664 13.375 1 97.69 283 GLU A C 1
ATOM 2283 O O . GLU A 1 283 ? -30.141 11.398 13.102 1 97.69 283 GLU A O 1
ATOM 2288 N N . THR A 1 284 ? -27.953 10.914 13.023 1 97.75 284 THR A N 1
ATOM 2289 C CA . THR A 1 284 ? -27.656 12.133 12.289 1 97.75 284 THR A CA 1
ATOM 2290 C C . THR A 1 284 ? -28.266 12.094 10.891 1 97.75 284 THR A C 1
ATOM 2292 O O . THR A 1 284 ? -28.641 13.133 10.344 1 97.75 284 THR A O 1
ATOM 2295 N N . ARG A 1 285 ? -28.266 10.93 10.273 1 94.44 285 ARG A N 1
ATOM 2296 C CA . ARG A 1 285 ? -28.875 10.734 8.961 1 94.44 285 ARG A CA 1
ATOM 2297 C C . ARG A 1 285 ? -30.375 11.031 9 1 94.44 285 ARG A C 1
ATOM 2299 O O . ARG A 1 285 ? -30.906 11.68 8.102 1 94.44 285 ARG A O 1
ATOM 2306 N N . ASP A 1 286 ? -31 10.672 10.047 1 95.19 286 ASP A N 1
ATOM 2307 C CA . ASP A 1 286 ? -32.469 10.734 10.148 1 95.19 286 ASP A CA 1
ATOM 2308 C C . ASP A 1 286 ? -32.906 12.102 10.648 1 95.19 286 ASP A C 1
ATOM 2310 O O . ASP A 1 286 ? -34.094 12.453 10.523 1 95.19 286 ASP A O 1
ATOM 2314 N N . ASN A 1 287 ? -32.031 12.852 11.258 1 96.31 287 ASN A N 1
ATOM 2315 C CA . ASN A 1 287 ? -32.375 14.172 11.797 1 96.31 287 ASN A CA 1
ATOM 2316 C C . ASN A 1 287 ? -31.5 15.258 11.203 1 96.31 287 ASN A C 1
ATOM 2318 O O . ASN A 1 287 ? -30.766 15.938 11.93 1 96.31 287 ASN A O 1
ATOM 2322 N N . PRO A 1 288 ? -31.641 15.477 9.914 1 95 288 PRO A N 1
ATOM 2323 C CA . PRO A 1 288 ? -30.781 16.453 9.266 1 95 288 PRO A CA 1
ATOM 2324 C C . PRO A 1 288 ? -30.969 17.875 9.805 1 95 288 PRO A C 1
ATOM 2326 O O . PRO A 1 288 ? -30.047 18.688 9.789 1 95 288 PRO A O 1
ATOM 2329 N N . GLU A 1 289 ? -32.125 18.203 10.312 1 94 289 GLU A N 1
ATOM 2330 C CA . GLU A 1 289 ? -32.438 19.531 10.844 1 94 289 GLU A CA 1
ATOM 2331 C C . GLU A 1 289 ? -31.562 19.844 12.055 1 94 289 GLU A C 1
ATOM 2333 O O . GLU A 1 289 ? -31.25 21.016 12.312 1 94 289 GLU A O 1
ATOM 2338 N N . LYS A 1 290 ? -31.203 18.812 12.711 1 96.19 290 LYS A N 1
ATOM 2339 C CA . LYS A 1 290 ? -30.406 18.984 13.93 1 96.19 290 LYS A CA 1
ATOM 2340 C C . LYS A 1 290 ? -28.922 18.969 13.617 1 96.19 290 LYS A C 1
ATOM 2342 O O . LYS A 1 290 ? -28.125 19.656 14.281 1 96.19 290 LYS A O 1
ATOM 2347 N N . TYR A 1 291 ? -28.562 18.25 12.578 1 97.81 291 TYR A N 1
ATOM 2348 C CA . TYR A 1 291 ? -27.156 17.891 12.492 1 97.81 291 TYR A CA 1
ATOM 2349 C C . TYR A 1 291 ? -26.531 18.438 11.211 1 97.81 291 TYR A C 1
ATOM 2351 O O . TYR A 1 291 ? -25.312 18.406 11.039 1 97.81 291 TYR A O 1
ATOM 2359 N N . ARG A 1 292 ? -27.297 18.984 10.305 1 96 292 ARG A N 1
ATOM 2360 C CA . ARG A 1 292 ? -26.766 19.438 9.023 1 96 292 ARG A CA 1
ATOM 2361 C C . ARG A 1 292 ? -27.047 20.922 8.812 1 96 292 ARG A C 1
ATOM 2363 O O . ARG A 1 292 ? -27.938 21.5 9.445 1 96 292 ARG A O 1
ATOM 2370 N N . GLN A 1 293 ? -26.234 21.453 7.957 1 92.31 293 GLN A N 1
ATOM 2371 C CA . GLN A 1 293 ? -26.406 22.844 7.555 1 92.31 293 GLN A CA 1
ATOM 2372 C C . GLN A 1 293 ? -27.531 22.984 6.52 1 92.31 293 GLN A C 1
ATOM 2374 O O . GLN A 1 293 ? -27.781 22.047 5.746 1 92.31 293 GLN A O 1
ATOM 2379 N N . LYS A 1 294 ? -28.141 24.125 6.535 1 88.62 294 LYS A N 1
ATOM 2380 C CA . LYS A 1 294 ? -29.141 24.422 5.512 1 88.62 294 LYS A CA 1
ATOM 2381 C C . LYS A 1 294 ? -28.484 24.75 4.176 1 88.62 294 LYS A C 1
ATOM 2383 O O . LYS A 1 294 ? -29 24.375 3.119 1 88.62 294 LYS A O 1
ATOM 2388 N N . GLU A 1 295 ? -27.375 25.328 4.32 1 85.75 295 GLU A N 1
ATOM 2389 C CA . GLU A 1 295 ? -26.641 25.719 3.119 1 85.75 295 GLU A CA 1
ATOM 2390 C C . GLU A 1 295 ? -25.797 24.562 2.598 1 85.75 295 GLU A C 1
ATOM 2392 O O . GLU A 1 295 ? -25.078 23.906 3.365 1 85.75 295 GLU A O 1
ATOM 2397 N N . ARG A 1 296 ? -25.891 24.406 1.281 1 83 296 ARG A N 1
ATOM 2398 C CA . ARG A 1 296 ? -25.094 23.359 0.635 1 83 296 ARG A CA 1
ATOM 2399 C C . ARG A 1 296 ? -23.672 23.828 0.378 1 83 296 ARG A C 1
ATOM 2401 O O . ARG A 1 296 ? -23.344 25 0.588 1 83 296 ARG A O 1
ATOM 2408 N N . ARG A 1 297 ? -22.828 22.953 -0.034 1 76.44 297 ARG A N 1
ATOM 2409 C CA . ARG A 1 297 ? -21.406 23.266 -0.218 1 76.44 297 ARG A CA 1
ATOM 2410 C C . ARG A 1 297 ? -21.219 24.281 -1.342 1 76.44 297 ARG A C 1
ATOM 2412 O O . ARG A 1 297 ? -20.281 25.078 -1.306 1 76.44 297 ARG A O 1
ATOM 2419 N N . ASN A 1 298 ? -22.188 24.234 -2.258 1 71.44 298 ASN A N 1
ATOM 2420 C CA . ASN A 1 298 ? -22.125 25.203 -3.344 1 71.44 298 ASN A CA 1
ATOM 2421 C C . ASN A 1 298 ? -22.797 26.531 -2.955 1 71.44 298 ASN A C 1
ATOM 2423 O O . ASN A 1 298 ? -23.047 27.375 -3.811 1 71.44 298 ASN A O 1
ATOM 2427 N N . LYS A 1 299 ? -23.188 26.641 -1.748 1 73.62 299 LYS A N 1
ATOM 2428 C CA . LYS A 1 299 ? -23.703 27.875 -1.153 1 73.62 299 LYS A CA 1
ATOM 2429 C C . LYS A 1 299 ? -25.156 28.125 -1.565 1 73.62 299 LYS A C 1
ATOM 2431 O O . LYS A 1 299 ? -25.641 29.25 -1.505 1 73.62 299 LYS A O 1
ATOM 2436 N N . THR A 1 300 ? -25.781 27.094 -2.016 1 77.38 300 THR A N 1
ATOM 2437 C CA . THR A 1 300 ? -27.203 27.219 -2.357 1 77.38 300 THR A CA 1
ATOM 2438 C C . THR A 1 300 ? -28.078 26.75 -1.206 1 77.38 300 THR A C 1
ATOM 2440 O O . THR A 1 300 ? -27.688 25.859 -0.435 1 77.38 300 THR A O 1
ATOM 2443 N N . ILE A 1 301 ? -29.125 27.5 -1.036 1 83.38 301 ILE A N 1
ATOM 2444 C CA . ILE A 1 301 ? -30.109 27.109 -0.023 1 83.38 301 ILE A CA 1
ATOM 2445 C C . ILE A 1 301 ? -31.422 26.719 -0.694 1 83.38 301 ILE A C 1
ATOM 2447 O O . ILE A 1 301 ? -31.922 27.438 -1.562 1 83.38 301 ILE A O 1
ATOM 2451 N N . SER A 1 302 ? -31.734 25.531 -0.628 1 79.81 302 SER A N 1
ATOM 2452 C CA . SER A 1 302 ? -33 25.062 -1.163 1 79.81 302 SER A CA 1
ATOM 2453 C C . SER A 1 302 ? -33.906 24.516 -0.056 1 79.81 302 SER A C 1
ATOM 2455 O O . SER A 1 302 ? -33.406 24.016 0.956 1 79.81 302 SER A O 1
ATOM 2457 N N . GLU A 1 303 ? -35.219 24.688 -0.403 1 79.38 303 GLU A N 1
ATOM 2458 C CA . GLU A 1 303 ? -36.188 24.188 0.56 1 79.38 303 GLU A CA 1
ATOM 2459 C C . GLU A 1 303 ? -36.156 22.656 0.634 1 79.38 303 GLU A C 1
ATOM 2461 O O . GLU A 1 303 ? -36 21.984 -0.389 1 79.38 303 GLU A O 1
ATOM 2466 N N . ASN A 1 304 ? -35.938 22 1.738 1 78.62 304 ASN A N 1
ATOM 2467 C CA . ASN A 1 304 ? -36.062 20.562 2.008 1 78.62 304 ASN A CA 1
ATOM 2468 C C . ASN A 1 304 ? -34.75 19.828 1.74 1 78.62 304 ASN A C 1
ATOM 2470 O O . ASN A 1 304 ? -34.719 18.609 1.673 1 78.62 304 ASN A O 1
ATOM 2474 N N . LEU A 1 305 ? -33.781 20.688 1.264 1 86.19 305 LEU A N 1
ATOM 2475 C CA . LEU A 1 305 ? -32.469 20.047 1.071 1 86.19 305 LEU A CA 1
ATOM 2476 C C . LEU A 1 305 ? -31.469 20.516 2.117 1 86.19 305 LEU A C 1
ATOM 2478 O O . LEU A 1 305 ? -31.453 21.703 2.479 1 86.19 305 LEU A O 1
ATOM 2482 N N . TRP A 1 306 ? -30.844 19.625 2.645 1 91.19 306 TRP A N 1
ATOM 2483 C CA . TRP A 1 306 ? -29.844 19.938 3.67 1 91.19 306 TRP A CA 1
ATOM 2484 C C . TRP A 1 306 ? -28.438 19.812 3.113 1 91.19 306 TRP A C 1
ATOM 2486 O O . TRP A 1 306 ? -28.188 19.016 2.205 1 91.19 306 TRP A O 1
ATOM 2496 N N . GLY A 1 307 ? -27.594 20.672 3.604 1 92.81 307 GLY A N 1
ATOM 2497 C CA . GLY A 1 307 ? -26.203 20.672 3.195 1 92.81 307 GLY A CA 1
ATOM 2498 C C . GLY A 1 307 ? -25.344 19.719 4 1 92.81 307 GLY A C 1
ATOM 2499 O O . GLY A 1 307 ? -25.844 18.703 4.492 1 92.81 307 GLY A O 1
ATOM 2500 N N . PRO A 1 308 ? -24.078 20.031 4.129 1 95.25 308 PRO A N 1
ATOM 2501 C CA . PRO A 1 308 ? -23.141 19.203 4.895 1 95.25 308 PRO A CA 1
ATOM 2502 C C . PRO A 1 308 ? -23.422 19.234 6.395 1 95.25 308 PRO A C 1
ATOM 2504 O O . PRO A 1 308 ? -24.25 20.031 6.859 1 95.25 308 PRO A O 1
ATOM 2507 N N . TYR A 1 309 ? -22.859 18.281 7.086 1 97.44 309 TYR A N 1
ATOM 2508 C CA . TYR A 1 309 ? -22.906 18.328 8.539 1 97.44 309 TYR A CA 1
ATOM 2509 C C . TYR A 1 309 ? -22.453 19.672 9.07 1 97.44 309 TYR A C 1
ATOM 2511 O O . TYR A 1 309 ? -21.531 20.297 8.516 1 97.44 309 TYR A O 1
ATOM 2519 N N . THR A 1 310 ? -23.125 20.094 10.164 1 96.25 310 THR A N 1
ATOM 2520 C CA . THR A 1 310 ? -22.625 21.266 10.867 1 96.25 310 THR A CA 1
ATOM 2521 C C . THR A 1 310 ? -21.234 20.984 11.438 1 96.25 310 THR A C 1
ATOM 2523 O O . THR A 1 310 ? -20.844 19.828 11.633 1 96.25 310 THR A O 1
ATOM 2526 N N . PHE A 1 311 ? -20.5 22.047 11.68 1 95.31 311 PHE A N 1
ATOM 2527 C CA . PHE A 1 311 ? -19.156 21.906 12.242 1 95.31 311 PHE A CA 1
ATOM 2528 C C . PHE A 1 311 ? -19.219 21.172 13.578 1 95.31 311 PHE A C 1
ATOM 2530 O O . PHE A 1 311 ? -18.391 20.297 13.852 1 95.31 311 PHE A O 1
ATOM 2537 N N . ASN A 1 312 ? -20.203 21.422 14.391 1 97.06 312 ASN A N 1
ATOM 2538 C CA . ASN A 1 312 ? -20.375 20.781 15.688 1 97.06 312 ASN A CA 1
ATOM 2539 C C . ASN A 1 312 ? -20.578 19.281 15.547 1 97.06 312 ASN A C 1
ATOM 2541 O O . ASN A 1 312 ? -20.062 18.484 16.328 1 97.06 312 ASN A O 1
ATOM 2545 N N . THR A 1 313 ? -21.359 18.953 14.547 1 98.38 313 THR A N 1
ATOM 2546 C CA . THR A 1 313 ? -21.594 17.547 14.297 1 98.38 313 THR A CA 1
ATOM 2547 C C . THR A 1 313 ? -20.312 16.828 13.906 1 98.38 313 THR A C 1
ATOM 2549 O O . THR A 1 313 ? -20.031 15.734 14.391 1 98.38 313 THR A O 1
ATOM 2552 N N . ARG A 1 314 ? -19.516 17.469 13.023 1 98.31 314 ARG A N 1
ATOM 2553 C CA . ARG A 1 314 ? -18.234 16.906 12.586 1 98.31 314 ARG A CA 1
ATOM 2554 C C . ARG A 1 314 ? -17.281 16.703 13.766 1 98.31 314 ARG A C 1
ATOM 2556 O O . ARG A 1 314 ? -16.656 15.656 13.891 1 98.31 314 ARG A O 1
ATOM 2563 N N . VAL A 1 315 ? -17.266 17.672 14.664 1 98.44 315 VAL A N 1
ATOM 2564 C CA . VAL A 1 315 ? -16.438 17.609 15.859 1 98.44 315 VAL A CA 1
ATOM 2565 C C . VAL A 1 315 ? -16.891 16.484 16.766 1 98.44 315 VAL A C 1
ATOM 2567 O O . VAL A 1 315 ? -16.062 15.727 17.297 1 98.44 315 VAL A O 1
ATOM 2570 N N . GLU A 1 316 ? -18.172 16.359 16.906 1 98.56 316 GLU A N 1
ATOM 2571 C CA . GLU A 1 316 ? -18.719 15.328 17.781 1 98.56 316 GLU A CA 1
ATOM 2572 C C . GLU A 1 316 ? -18.391 13.938 17.266 1 98.56 316 GLU A C 1
ATOM 2574 O O . GLU A 1 316 ? -18 13.055 18.031 1 98.56 316 GLU A O 1
ATOM 2579 N N . ILE A 1 317 ? -18.531 13.758 15.984 1 98.75 317 ILE A N 1
ATOM 2580 C CA . ILE A 1 317 ? -18.234 12.453 15.391 1 98.75 317 ILE A CA 1
ATOM 2581 C C . ILE A 1 317 ? -16.766 12.117 15.602 1 98.75 317 ILE A C 1
ATOM 2583 O O . ILE A 1 317 ? -16.422 11.008 16.016 1 98.75 317 ILE A O 1
ATOM 2587 N N . LEU A 1 318 ? -15.852 13.055 15.297 1 98.75 318 LEU A N 1
ATOM 2588 C CA . LEU A 1 318 ? -14.414 12.836 15.469 1 98.75 318 LEU A CA 1
ATOM 2589 C C . LEU A 1 318 ? -14.094 12.484 16.922 1 98.75 318 LEU A C 1
ATOM 2591 O O . LEU A 1 318 ? -13.305 11.578 17.188 1 98.75 318 LEU A O 1
ATOM 2595 N N . THR A 1 319 ? -14.711 13.172 17.844 1 98.62 319 THR A N 1
ATOM 2596 C CA . THR A 1 319 ? -14.477 12.953 19.266 1 98.62 319 THR A CA 1
ATOM 2597 C C . THR A 1 319 ? -14.883 11.539 19.672 1 98.62 319 THR A C 1
ATOM 2599 O O . THR A 1 319 ? -14.141 10.844 20.359 1 98.62 319 THR A O 1
ATOM 2602 N N . ARG A 1 320 ? -16.062 11.141 19.188 1 98.44 320 ARG A N 1
ATOM 2603 C CA . ARG A 1 320 ? -16.547 9.797 19.516 1 98.44 320 ARG A CA 1
ATOM 2604 C C . ARG A 1 320 ? -15.609 8.734 18.938 1 98.44 320 ARG A C 1
ATOM 2606 O O . ARG A 1 320 ? -15.32 7.738 19.609 1 98.44 320 ARG A O 1
ATOM 2613 N N . ILE A 1 321 ? -15.125 8.922 17.781 1 98.44 321 ILE A N 1
ATOM 2614 C CA . ILE A 1 321 ? -14.25 7.957 17.125 1 98.44 321 ILE A CA 1
ATOM 2615 C C . ILE A 1 321 ? -12.93 7.848 17.875 1 98.44 321 ILE A C 1
ATOM 2617 O O . ILE A 1 321 ? -12.438 6.746 18.141 1 98.44 321 ILE A O 1
ATOM 2621 N N . LEU A 1 322 ? -12.352 8.977 18.234 1 98.06 322 LEU A N 1
ATOM 2622 C CA . LEU A 1 322 ? -11.055 8.984 18.891 1 98.06 322 LEU A CA 1
ATOM 2623 C C . LEU A 1 322 ? -11.156 8.383 20.297 1 98.06 322 LEU A C 1
ATOM 2625 O O . LEU A 1 322 ? -10.25 7.676 20.734 1 98.06 322 LEU A O 1
ATOM 2629 N N . LYS A 1 323 ? -12.25 8.648 20.969 1 97.31 323 LYS A N 1
ATOM 2630 C CA . LYS A 1 323 ? -12.461 8.031 22.281 1 97.31 323 LYS A CA 1
ATOM 2631 C C . LYS A 1 323 ? -12.562 6.516 22.156 1 97.31 323 LYS A C 1
ATOM 2633 O O . LYS A 1 323 ? -11.953 5.785 22.953 1 97.31 323 LYS A O 1
ATOM 2638 N N . ALA A 1 324 ? -13.344 6.086 21.188 1 97.31 324 ALA A N 1
ATOM 2639 C CA . ALA A 1 324 ? -13.469 4.648 20.953 1 97.31 324 ALA A CA 1
ATOM 2640 C C . ALA A 1 324 ? -12.125 4.035 20.578 1 97.31 324 ALA A C 1
ATOM 2642 O O . ALA A 1 324 ? -11.758 2.973 21.078 1 97.31 324 ALA A O 1
ATOM 2643 N N . GLN A 1 325 ? -11.414 4.68 19.703 1 96.88 325 GLN A N 1
ATOM 2644 C CA . GLN A 1 325 ? -10.133 4.168 19.234 1 96.88 325 GLN A CA 1
ATOM 2645 C C . GLN A 1 325 ? -9.133 4.039 20.375 1 96.88 325 GLN A C 1
ATOM 2647 O O . GLN A 1 325 ? -8.367 3.08 20.438 1 96.88 325 GLN A O 1
ATOM 2652 N N . LYS A 1 326 ? -9.078 4.988 21.234 1 94.56 326 LYS A N 1
ATOM 2653 C CA . LYS A 1 326 ? -8.148 4.949 22.359 1 94.56 326 LYS A CA 1
ATOM 2654 C C . LYS A 1 326 ? -8.312 3.664 23.156 1 94.56 326 LYS A C 1
ATOM 2656 O O . LYS A 1 326 ? -7.332 3.01 23.5 1 94.56 326 LYS A O 1
ATOM 2661 N N . ASN A 1 327 ? -9.5 3.25 23.344 1 90.81 327 ASN A N 1
ATOM 2662 C CA . ASN A 1 327 ? -9.789 2.055 24.125 1 90.81 327 ASN A CA 1
ATOM 2663 C C . ASN A 1 327 ? -9.539 0.783 23.312 1 90.81 327 ASN A C 1
ATOM 2665 O O . ASN A 1 327 ? -8.93 -0.165 23.812 1 90.81 327 ASN A O 1
ATOM 2669 N N . ILE A 1 328 ? -9.953 0.774 22.109 1 93.06 328 ILE A N 1
ATOM 2670 C CA . ILE A 1 328 ? -9.922 -0.408 21.266 1 93.06 328 ILE A CA 1
ATOM 2671 C C . ILE A 1 328 ? -8.484 -0.684 20.812 1 93.06 328 ILE A C 1
ATOM 2673 O O . ILE A 1 328 ? -8.07 -1.841 20.734 1 93.06 328 ILE A O 1
ATOM 2677 N N . GLN A 1 329 ? -7.734 0.323 20.5 1 87.94 329 GLN A N 1
ATOM 2678 C CA . GLN A 1 329 ? -6.371 0.177 20 1 87.94 329 GLN A CA 1
ATOM 2679 C C . GLN A 1 329 ? -5.473 -0.486 21.047 1 87.94 329 GLN A C 1
ATOM 2681 O O . GLN A 1 329 ? -4.625 -1.313 20.703 1 87.94 329 GLN A O 1
ATOM 2686 N N . LYS A 1 330 ? -5.613 -0.19 22.203 1 84.31 330 LYS A N 1
ATOM 2687 C CA . LYS A 1 330 ? -4.824 -0.76 23.297 1 84.31 330 LYS A CA 1
ATOM 2688 C C . LYS A 1 330 ? -5.109 -2.25 23.469 1 84.31 330 LYS A C 1
ATOM 2690 O O . LYS A 1 330 ? -4.195 -3.043 23.688 1 84.31 330 LYS A O 1
ATOM 2695 N N . GLU A 1 331 ? -6.281 -2.609 23.234 1 82.38 331 GLU A N 1
ATOM 2696 C CA . GLU A 1 331 ? -6.707 -3.975 23.516 1 82.38 331 GLU A CA 1
ATOM 2697 C C . GLU A 1 331 ? -6.605 -4.859 22.281 1 82.38 331 GLU A C 1
ATOM 2699 O O . GLU A 1 331 ? -6.168 -6.012 22.375 1 82.38 331 GLU A O 1
ATOM 2704 N N . GLU A 1 332 ? -7.004 -4.273 21.125 1 86.38 332 GLU A N 1
ATOM 2705 C CA . GLU A 1 332 ? -7.18 -5.117 19.938 1 86.38 332 GLU A CA 1
ATOM 2706 C C . GLU A 1 332 ? -6.234 -4.699 18.812 1 86.38 332 GLU A C 1
ATOM 2708 O O . GLU A 1 332 ? -6.148 -5.371 17.781 1 86.38 332 GLU A O 1
ATOM 2713 N N . GLY A 1 333 ? -5.559 -3.584 18.984 1 88.94 333 GLY A N 1
ATOM 2714 C CA . GLY A 1 333 ? -4.633 -3.123 17.969 1 88.94 333 GLY A CA 1
ATOM 2715 C C . GLY A 1 333 ? -5.328 -2.627 16.719 1 88.94 333 GLY A C 1
ATOM 2716 O O . GLY A 1 333 ? -4.754 -2.666 15.625 1 88.94 333 GLY A O 1
ATOM 2717 N N . VAL A 1 334 ? -6.594 -2.213 16.844 1 92 334 VAL A N 1
ATOM 2718 C CA . VAL A 1 334 ? -7.395 -1.772 15.703 1 92 334 VAL A CA 1
ATOM 2719 C C . VAL A 1 334 ? -7.391 -0.247 15.625 1 92 334 VAL A C 1
ATOM 2721 O O . VAL A 1 334 ? -7.555 0.432 16.641 1 92 334 VAL A O 1
ATOM 2724 N N . GLU A 1 335 ? -7.051 0.281 14.5 1 94.12 335 GLU A N 1
ATOM 2725 C CA . GLU A 1 335 ? -7.121 1.713 14.219 1 94.12 335 GLU A CA 1
ATOM 2726 C C . GLU A 1 335 ? -8.383 2.062 13.438 1 94.12 335 GLU A C 1
ATOM 2728 O O . GLU A 1 335 ? -8.641 1.493 12.383 1 94.12 335 GLU A O 1
ATOM 2733 N N . LEU A 1 336 ? -9.211 2.938 14 1 96.94 336 LEU A N 1
ATOM 2734 C CA . LEU A 1 336 ? -10.477 3.291 13.367 1 96.94 336 LEU A CA 1
ATOM 2735 C C . LEU A 1 336 ? -10.297 4.457 12.406 1 96.94 336 LEU A C 1
ATOM 2737 O O . LEU A 1 336 ? -10.984 4.535 11.383 1 96.94 336 LEU A O 1
ATOM 2741 N N . ILE A 1 337 ? -9.477 5.398 12.742 1 97.94 337 ILE A N 1
ATOM 2742 C CA . ILE A 1 337 ? -9.148 6.57 11.945 1 97.94 337 ILE A CA 1
ATOM 2743 C C . ILE A 1 337 ? -7.637 6.805 11.969 1 97.94 337 ILE A C 1
ATOM 2745 O O . ILE A 1 337 ? -7.012 6.73 13.031 1 97.94 337 ILE A O 1
ATOM 2749 N N . THR A 1 338 ? -7.086 6.98 10.812 1 97.44 338 THR A N 1
ATOM 2750 C CA . THR A 1 338 ? -5.633 7.078 10.727 1 97.44 338 THR A CA 1
ATOM 2751 C C . THR A 1 338 ? -5.172 8.516 10.977 1 97.44 338 THR A C 1
ATOM 2753 O O . THR A 1 338 ? -5.957 9.453 10.859 1 97.44 338 THR A O 1
ATOM 2756 N N . HIS A 1 339 ? -3.883 8.648 11.328 1 97.69 339 HIS A N 1
ATOM 2757 C CA . HIS A 1 339 ? -3.285 9.969 11.477 1 97.69 339 HIS A CA 1
ATOM 2758 C C . HIS A 1 339 ? -3.361 10.758 10.172 1 97.69 339 HIS A C 1
ATOM 2760 O O . HIS A 1 339 ? -3.619 11.969 10.188 1 97.69 339 HIS A O 1
ATOM 2766 N N . GLN A 1 340 ? -3.24 10.078 9.062 1 97.38 340 GLN A N 1
ATOM 2767 C CA . GLN A 1 340 ? -3.287 10.719 7.754 1 97.38 340 GLN A CA 1
ATOM 2768 C C . GLN A 1 340 ? -4.664 11.312 7.477 1 97.38 340 GLN A C 1
ATOM 2770 O O . GLN A 1 340 ? -4.773 12.422 6.945 1 97.38 340 GLN A O 1
ATOM 2775 N N . GLU A 1 341 ? -5.633 10.555 7.848 1 98.31 341 GLU A N 1
ATOM 2776 C CA . GLU A 1 341 ? -6.988 11.07 7.688 1 98.31 341 GLU A CA 1
ATOM 2777 C C . GLU A 1 341 ? -7.211 12.32 8.539 1 98.31 341 GLU A C 1
ATOM 2779 O O . GLU A 1 341 ? -7.809 13.297 8.078 1 98.31 341 GLU A O 1
ATOM 2784 N N . MET A 1 342 ? -6.703 12.289 9.758 1 98.31 342 MET A N 1
ATOM 2785 C CA . MET A 1 342 ? -6.887 13.406 10.68 1 98.31 342 MET A CA 1
ATOM 2786 C C . MET A 1 342 ? -6.195 14.664 10.148 1 98.31 342 MET A C 1
ATOM 2788 O O . MET A 1 342 ? -6.727 15.766 10.273 1 98.31 342 MET A O 1
ATOM 2792 N N . VAL A 1 343 ? -5.051 14.492 9.555 1 97.25 343 VAL A N 1
ATOM 2793 C CA . VAL A 1 343 ? -4.328 15.617 8.961 1 97.25 343 VAL A CA 1
ATOM 2794 C C . VAL A 1 343 ? -5.164 16.234 7.848 1 97.25 343 VAL A C 1
ATOM 2796 O O . VAL A 1 343 ? -5.297 17.469 7.773 1 97.25 343 VAL A O 1
ATOM 2799 N N . LEU A 1 344 ? -5.75 15.43 7.016 1 96.88 344 LEU A N 1
ATOM 2800 C CA . LEU A 1 344 ? -6.523 15.945 5.887 1 96.88 344 LEU A CA 1
ATOM 2801 C C . LEU A 1 344 ? -7.836 16.562 6.359 1 96.88 344 LEU A C 1
ATOM 2803 O O . LEU A 1 344 ? -8.312 17.531 5.777 1 96.88 344 LEU A O 1
ATOM 2807 N N . ILE A 1 345 ? -8.391 15.945 7.426 1 97.75 345 ILE A N 1
ATOM 2808 C CA . ILE A 1 345 ? -9.594 16.531 8.016 1 97.75 345 ILE A CA 1
ATOM 2809 C C . ILE A 1 345 ? -9.297 17.938 8.5 1 97.75 345 ILE A C 1
ATOM 2811 O O . ILE A 1 345 ? -10.062 18.875 8.211 1 97.75 345 ILE A O 1
ATOM 2815 N N . GLN A 1 346 ? -8.211 18.125 9.211 1 95 346 GLN A N 1
ATOM 2816 C CA . GLN A 1 346 ? -7.816 19.453 9.68 1 95 346 GLN A CA 1
ATOM 2817 C C . GLN A 1 346 ? -7.645 20.422 8.508 1 95 346 GLN A C 1
ATOM 2819 O O . GLN A 1 346 ? -8.086 21.562 8.57 1 95 346 GLN A O 1
ATOM 2824 N N . TYR A 1 347 ? -7.043 19.953 7.465 1 90.5 347 TYR A N 1
ATOM 2825 C CA . TYR A 1 347 ? -6.824 20.75 6.258 1 90.5 347 TYR A CA 1
ATOM 2826 C C . TYR A 1 347 ? -8.148 21.25 5.688 1 90.5 347 TYR A C 1
ATOM 2828 O O . TYR A 1 347 ? -8.281 22.438 5.355 1 90.5 347 TYR A O 1
ATOM 2836 N N . TYR A 1 348 ? -9.148 20.375 5.609 1 91.38 348 TYR A N 1
ATOM 2837 C CA . TYR A 1 348 ? -10.438 20.734 5.035 1 91.38 348 TYR A CA 1
ATOM 2838 C C . TYR A 1 348 ? -11.203 21.672 5.969 1 91.38 348 TYR A C 1
ATOM 2840 O O . TYR A 1 348 ? -11.93 22.562 5.512 1 91.38 348 TYR A O 1
ATOM 2848 N N . TRP A 1 349 ? -11.086 21.406 7.309 1 92.38 349 TRP A N 1
ATOM 2849 C CA . TRP A 1 349 ? -11.727 22.312 8.25 1 92.38 349 TRP A CA 1
ATOM 2850 C C . TRP A 1 349 ? -11.219 23.734 8.07 1 92.38 349 TRP A C 1
ATOM 2852 O O . TRP A 1 349 ? -12.008 24.688 8.047 1 92.38 349 TRP A O 1
ATOM 2862 N N . TYR A 1 350 ? -9.961 23.859 7.867 1 84.88 350 TYR A N 1
ATOM 2863 C CA . TYR A 1 350 ? -9.375 25.188 7.652 1 84.88 350 TYR A CA 1
ATOM 2864 C C . TYR A 1 350 ? -9.852 25.781 6.34 1 84.88 350 TYR A C 1
ATOM 2866 O O . TYR A 1 350 ? -10.195 26.969 6.277 1 84.88 350 TYR A O 1
ATOM 2874 N N . ARG A 1 351 ? -9.891 24.953 5.332 1 80.75 351 ARG A N 1
ATOM 2875 C CA . ARG A 1 351 ? -10.336 25.422 4.027 1 80.75 351 ARG A CA 1
ATOM 2876 C C . ARG A 1 351 ? -11.781 25.906 4.082 1 80.75 351 ARG A C 1
ATOM 2878 O O . ARG A 1 351 ? -12.156 26.844 3.377 1 80.75 351 ARG A O 1
ATOM 2885 N N . ASP A 1 352 ? -12.562 25.234 4.992 1 82.62 352 ASP A N 1
ATOM 2886 C CA . ASP A 1 352 ? -13.961 25.609 5.152 1 82.62 352 ASP A CA 1
ATOM 2887 C C . ASP A 1 352 ? -14.125 26.719 6.188 1 82.62 352 ASP A C 1
ATOM 2889 O O . ASP A 1 352 ? -15.242 27.047 6.578 1 82.62 352 ASP A O 1
ATOM 2893 N N . CYS A 1 353 ? -13.039 27.156 6.707 1 79.5 353 CYS A N 1
ATOM 2894 C CA . CYS A 1 353 ? -12.969 28.297 7.617 1 79.5 353 CYS A CA 1
ATOM 2895 C C . CYS A 1 353 ? -13.523 27.922 8.992 1 79.5 353 CYS A C 1
ATOM 2897 O O . CYS A 1 353 ? -14.195 28.734 9.633 1 79.5 353 CYS A O 1
ATOM 2899 N N . PHE A 1 354 ? -13.391 26.688 9.297 1 83.81 354 PHE A N 1
ATOM 2900 C CA . PHE A 1 354 ? -13.703 26.25 10.656 1 83.81 354 PHE A CA 1
ATOM 2901 C C . PHE A 1 354 ? -12.469 26.297 11.539 1 83.81 354 PHE A C 1
ATOM 2903 O O . PHE A 1 354 ? -11.57 25.469 11.414 1 83.81 354 PHE A O 1
ATOM 2910 N N . PHE A 1 355 ? -12.422 27.219 12.516 1 77.69 355 PHE A N 1
ATOM 2911 C CA . PHE A 1 355 ? -11.195 27.453 13.273 1 77.69 355 PHE A CA 1
ATOM 2912 C C . PHE A 1 355 ? -11.438 27.234 14.766 1 77.69 355 PHE A C 1
ATOM 2914 O O . PHE A 1 355 ? -10.484 27.219 15.547 1 77.69 355 PHE A O 1
ATOM 2921 N N . LYS A 1 356 ? -12.695 27.094 15.148 1 80.44 356 LYS A N 1
ATOM 2922 C CA . LYS A 1 356 ? -13.062 27.062 16.562 1 80.44 356 LYS A CA 1
ATOM 2923 C C . LYS A 1 356 ? -12.422 25.859 17.266 1 80.44 356 LYS A C 1
ATOM 2925 O O . LYS A 1 356 ? -11.922 25.984 18.391 1 80.44 356 LYS A O 1
ATOM 2930 N N . THR A 1 357 ? -12.531 24.797 16.578 1 91.19 357 THR A N 1
ATOM 2931 C CA . THR A 1 357 ? -11.977 23.562 17.109 1 91.19 357 THR A CA 1
ATOM 2932 C C . THR A 1 357 ? -10.992 22.938 16.125 1 91.19 357 THR A C 1
ATOM 2934 O O . THR A 1 357 ? -11.273 22.859 14.922 1 91.19 357 THR A O 1
ATOM 2937 N N . ARG A 1 358 ? -9.867 22.609 16.672 1 91.69 358 ARG A N 1
ATOM 2938 C CA . ARG A 1 358 ? -8.859 21.969 15.836 1 91.69 358 ARG A CA 1
ATOM 2939 C C . ARG A 1 358 ? -8.789 20.469 16.109 1 91.69 358 ARG A C 1
ATOM 2941 O O . ARG A 1 358 ? -9.086 20.031 17.219 1 91.69 358 ARG A O 1
ATOM 2948 N N . VAL A 1 359 ? -8.422 19.703 15.047 1 95.88 359 VAL A N 1
ATOM 2949 C CA . VAL A 1 359 ? -8.281 18.25 15.18 1 95.88 359 VAL A CA 1
ATOM 2950 C C . VAL A 1 359 ? -7.211 17.938 16.234 1 95.88 359 VAL A C 1
ATOM 2952 O O . VAL A 1 359 ? -7.383 17.031 17.047 1 95.88 359 VAL A O 1
ATOM 2955 N N . SER A 1 360 ? -6.113 18.719 16.219 1 93.06 360 SER A N 1
ATOM 2956 C CA . SER A 1 360 ? -5.016 18.516 17.156 1 93.06 360 SER A CA 1
ATOM 2957 C C . SER A 1 360 ? -5.48 18.703 18.594 1 93.06 360 SER A C 1
ATOM 2959 O O . SER A 1 360 ? -5.062 17.953 19.484 1 93.06 360 SER A O 1
ATOM 2961 N N . ASP A 1 361 ? -6.41 19.672 18.797 1 92.69 361 ASP A N 1
ATOM 2962 C CA . ASP A 1 361 ? -6.941 19.891 20.141 1 92.69 361 ASP A CA 1
ATOM 2963 C C . ASP A 1 361 ? -7.73 18.688 20.641 1 92.69 361 ASP A C 1
ATOM 2965 O O . ASP A 1 361 ? -7.562 18.266 21.781 1 92.69 361 ASP A O 1
ATOM 2969 N N . ILE A 1 362 ? -8.562 18.172 19.75 1 96.38 362 ILE A N 1
ATOM 2970 C CA . ILE A 1 362 ? -9.367 17.016 20.109 1 96.38 362 ILE A CA 1
ATOM 2971 C C . ILE A 1 362 ? -8.453 15.812 20.375 1 96.38 362 ILE A C 1
ATOM 2973 O O . ILE A 1 362 ? -8.586 15.141 21.391 1 96.38 362 ILE A O 1
ATOM 2977 N N . TYR A 1 363 ? -7.516 15.586 19.516 1 96.38 363 TYR A N 1
ATOM 2978 C CA . TYR A 1 363 ? -6.586 14.461 19.625 1 96.38 363 TYR A CA 1
ATOM 2979 C C . TYR A 1 363 ? -5.785 14.547 20.922 1 96.38 363 TYR A C 1
ATOM 2981 O O . TYR A 1 363 ? -5.699 13.562 21.656 1 96.38 363 TYR A O 1
ATOM 2989 N N . ASN A 1 364 ? -5.207 15.703 21.188 1 94.19 364 ASN A N 1
ATOM 2990 C CA . ASN A 1 364 ? -4.344 15.883 22.344 1 94.19 364 ASN A CA 1
ATOM 2991 C C . ASN A 1 364 ? -5.129 15.781 23.641 1 94.19 364 ASN A C 1
ATOM 2993 O O . ASN A 1 364 ? -4.605 15.312 24.656 1 94.19 364 ASN A O 1
ATOM 2997 N N . SER A 1 365 ? -6.336 16.25 23.625 1 94.38 365 SER A N 1
ATOM 2998 C CA . SER A 1 365 ? -7.176 16.172 24.812 1 94.38 365 SER A CA 1
ATOM 2999 C C . SER A 1 365 ? -7.496 14.711 25.156 1 94.38 365 SER A C 1
ATOM 3001 O O . SER A 1 365 ? -7.504 14.336 26.328 1 94.38 365 SER A O 1
ATOM 3003 N N . ILE A 1 366 ? -7.684 13.922 24.203 1 95.25 366 ILE A N 1
ATOM 3004 C CA . ILE A 1 366 ? -8.109 12.539 24.406 1 95.25 366 ILE A CA 1
ATOM 3005 C C . ILE A 1 366 ? -6.891 11.672 24.719 1 95.25 366 ILE A C 1
ATOM 3007 O O . ILE A 1 366 ? -6.934 10.836 25.625 1 95.25 366 ILE A O 1
ATOM 3011 N N . TYR A 1 367 ? -5.805 11.852 24.062 1 91.62 367 TYR A N 1
ATOM 3012 C CA . TYR A 1 367 ? -4.629 11.008 24.25 1 91.62 367 TYR A CA 1
ATOM 3013 C C . TYR A 1 367 ? -3.684 11.609 25.281 1 91.62 367 TYR A C 1
ATOM 3015 O O . TYR A 1 367 ? -2.68 11 25.641 1 91.62 367 TYR A O 1
ATOM 3023 N N . LYS A 1 368 ? -3.988 12.758 25.875 1 81.69 368 LYS A N 1
ATOM 3024 C CA . LYS A 1 368 ? -3.262 13.438 26.938 1 81.69 368 LYS A CA 1
ATOM 3025 C C . LYS A 1 368 ? -1.788 13.609 26.594 1 81.69 368 LYS A C 1
ATOM 3027 O O . LYS A 1 368 ? -0.909 13.258 27.375 1 81.69 368 LYS A O 1
ATOM 3032 N N . THR A 1 369 ? -1.643 13.945 25.438 1 75.19 369 THR A N 1
ATOM 3033 C CA . THR A 1 369 ? -0.275 14.211 25.016 1 75.19 369 THR A CA 1
ATOM 3034 C C . THR A 1 369 ? 0.112 15.664 25.297 1 75.19 369 THR A C 1
ATOM 3036 O O . THR A 1 369 ? -0.707 16.562 25.141 1 75.19 369 THR A O 1
ATOM 3039 N N . LYS A 1 370 ? 1.154 15.859 26.219 1 62.47 370 LYS A N 1
ATOM 3040 C CA . LYS A 1 370 ? 1.62 17.203 26.547 1 62.47 370 LYS A CA 1
ATOM 3041 C C . LYS A 1 370 ? 2.365 17.828 25.375 1 62.47 370 LYS A C 1
ATOM 3043 O O . LYS A 1 370 ? 3.229 17.203 24.766 1 62.47 370 LYS A O 1
ATOM 3048 N N . ILE A 1 371 ? 1.696 18.781 24.797 1 58.06 371 ILE A N 1
ATOM 3049 C CA . ILE A 1 371 ? 2.344 19.516 23.719 1 58.06 371 ILE A CA 1
ATOM 3050 C C . ILE A 1 371 ? 3.422 20.438 24.297 1 58.06 371 ILE A C 1
ATOM 3052 O O . ILE A 1 371 ? 3.158 21.219 25.219 1 58.06 371 ILE A O 1
ATOM 3056 N N . ASP A 1 372 ? 4.625 20.016 24.188 1 55.81 372 ASP A N 1
ATOM 3057 C CA . ASP A 1 372 ? 5.621 21.047 24.5 1 55.81 372 ASP A CA 1
ATOM 3058 C C . ASP A 1 372 ? 5.539 22.188 23.5 1 55.81 372 ASP A C 1
ATOM 3060 O O . ASP A 1 372 ? 5.953 22.062 22.344 1 55.81 372 ASP A O 1
ATOM 3064 N N . MET A 1 373 ? 4.5 22.938 23.75 1 53.94 373 MET A N 1
ATOM 3065 C CA . MET A 1 373 ? 4.383 24.078 22.844 1 53.94 373 MET A CA 1
ATOM 3066 C C . MET A 1 373 ? 5.492 25.094 23.109 1 53.94 373 MET A C 1
ATOM 3068 O O . MET A 1 373 ? 5.809 25.391 24.25 1 53.94 373 MET A O 1
ATOM 3072 N N . SER A 1 374 ? 6.18 25.312 22.047 1 52.94 374 SER A N 1
ATOM 3073 C CA . SER A 1 374 ? 7.133 26.422 22.156 1 52.94 374 SER A CA 1
ATOM 3074 C C . SER A 1 374 ? 6.434 27.719 22.547 1 52.94 374 SER A C 1
ATOM 3076 O O . SER A 1 374 ? 5.211 27.828 22.438 1 52.94 374 SER A O 1
ATOM 3078 N N . LYS A 1 375 ? 7.156 28.594 23.234 1 52.94 375 LYS A N 1
ATOM 3079 C CA . LYS A 1 375 ? 6.691 29.922 23.641 1 52.94 375 LYS A CA 1
ATOM 3080 C C . LYS A 1 375 ? 5.949 30.609 22.484 1 52.94 375 LYS A C 1
ATOM 3082 O O . LYS A 1 375 ? 4.957 31.297 22.703 1 52.94 375 LYS A O 1
ATOM 3087 N N . GLN A 1 376 ? 6.422 30.266 21.328 1 51.44 376 GLN A N 1
ATOM 3088 C CA . GLN A 1 376 ? 5.855 30.906 20.156 1 51.44 376 GLN A CA 1
ATOM 3089 C C . GLN A 1 376 ? 4.492 30.312 19.797 1 51.44 376 GLN A C 1
ATOM 3091 O O . GLN A 1 376 ? 3.564 31.047 19.453 1 51.44 376 GLN A O 1
ATOM 3096 N N . GLU A 1 377 ? 4.371 29.031 20 1 56.25 377 GLU A N 1
ATOM 3097 C CA . GLU A 1 37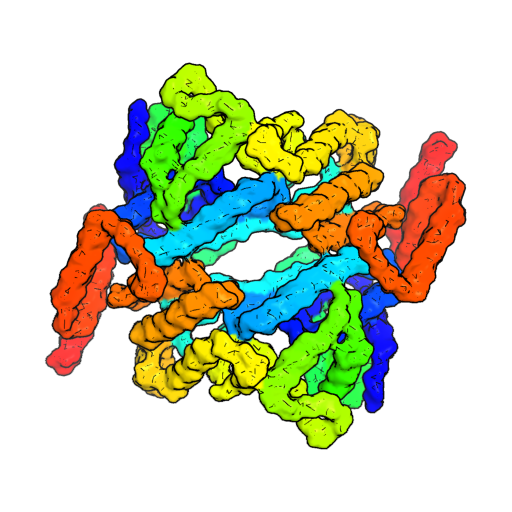7 ? 3.08 28.406 19.75 1 56.25 377 GLU A CA 1
ATOM 3098 C C . GLU A 1 377 ? 2.041 28.844 20.781 1 56.25 377 GLU A C 1
ATOM 3100 O O . GLU A 1 377 ? 0.872 29.031 20.438 1 56.25 377 GLU A O 1
ATOM 3105 N N . GLU A 1 378 ? 2.605 29.031 21.953 1 55.62 378 GLU A N 1
ATOM 3106 C CA . GLU A 1 378 ? 1.754 29.562 23.016 1 55.62 378 GLU A CA 1
ATOM 3107 C C . GLU A 1 378 ? 1.266 30.969 22.688 1 55.62 378 GLU A C 1
ATOM 3109 O O . GLU A 1 378 ? 0.114 31.312 22.969 1 55.62 378 GLU A O 1
ATOM 3114 N N . LYS A 1 379 ? 2.168 31.703 22.125 1 54.53 379 LYS A N 1
ATOM 3115 C CA . LYS A 1 379 ? 1.818 33.062 21.734 1 54.53 379 LYS A CA 1
ATOM 3116 C C . LYS A 1 379 ? 0.75 33.094 20.656 1 54.53 379 LYS A C 1
ATOM 3118 O O . LYS A 1 379 ? -0.199 33.875 20.703 1 54.53 379 LYS A O 1
ATOM 3123 N N . PHE A 1 380 ? 0.953 32.219 19.734 1 55.16 380 PHE A N 1
ATOM 3124 C CA . PHE A 1 380 ? -0.023 32.156 18.656 1 55.16 380 PHE A CA 1
ATOM 3125 C C . PHE A 1 380 ? -1.383 31.703 19.172 1 55.16 380 PHE A C 1
ATOM 3127 O O . PHE A 1 380 ? -2.418 32.219 18.766 1 55.16 380 PHE A O 1
ATOM 3134 N N . LYS A 1 381 ? -1.3 30.844 20.172 1 56.72 381 LYS A N 1
ATOM 3135 C CA . LYS A 1 381 ? -2.533 30.375 20.797 1 56.72 381 LYS A CA 1
ATOM 3136 C C . LYS A 1 381 ? -3.221 31.5 21.562 1 56.72 381 LYS A C 1
ATOM 3138 O O . LYS A 1 381 ? -4.445 31.641 21.516 1 56.72 381 LYS A O 1
ATOM 3143 N N . GLN A 1 382 ? -2.441 32.188 22.281 1 55.09 382 GLN A N 1
ATOM 3144 C CA . GLN A 1 382 ? -2.986 33.312 23.062 1 55.09 382 GLN A CA 1
ATOM 3145 C C . GLN A 1 382 ? -3.607 34.344 22.141 1 55.09 382 GLN A C 1
ATOM 3147 O O . GLN A 1 382 ? -4.68 34.875 22.438 1 55.09 382 GLN A O 1
ATOM 3152 N N . GLU A 1 383 ? -2.93 34.562 21.109 1 53.53 383 GLU A N 1
ATOM 3153 C CA . GLU A 1 383 ? -3.43 35.562 20.141 1 53.53 383 GLU A CA 1
ATOM 3154 C C . GLU A 1 383 ? -4.711 35.062 19.469 1 53.53 383 GLU A C 1
ATOM 3156 O O . GLU A 1 383 ? -5.645 35.844 19.266 1 53.53 383 GLU A O 1
ATOM 3161 N N . SER A 1 384 ? -4.707 33.812 19.297 1 54.56 384 SER A N 1
ATOM 3162 C CA . SER A 1 384 ? -5.906 33.219 18.719 1 54.56 384 SER A CA 1
ATOM 3163 C C . SER A 1 384 ? -7.062 33.25 19.719 1 54.56 384 SER A C 1
ATOM 3165 O O . SER A 1 384 ? -8.203 33.531 19.344 1 54.56 384 SER A O 1
ATOM 3167 N N . ASP A 1 385 ? -6.648 32.938 20.953 1 53.06 385 ASP A N 1
ATOM 3168 C CA . ASP A 1 385 ? -7.645 32.969 22.016 1 53.06 385 ASP A CA 1
ATOM 3169 C C . ASP A 1 385 ? -8.18 34.375 22.234 1 53.06 385 ASP A C 1
ATOM 3171 O O . ASP A 1 385 ? -9.383 34.562 22.453 1 53.06 385 ASP A O 1
ATOM 3175 N N . LEU A 1 386 ? -7.363 35.25 22.188 1 51.03 386 LEU A N 1
ATOM 3176 C CA . LEU A 1 386 ? -7.77 36.656 22.312 1 51.03 386 LEU A CA 1
ATOM 3177 C C . LEU A 1 386 ? -8.68 37.062 21.172 1 51.03 386 LEU A C 1
ATOM 3179 O O . LEU A 1 386 ? -9.648 37.781 21.359 1 51.03 386 LEU A O 1
ATOM 3183 N N . LEU A 1 387 ? -8.297 36.531 20.125 1 46.34 387 LEU A N 1
ATOM 3184 C CA . LEU A 1 387 ? -9.133 36.781 18.953 1 46.34 387 LEU A CA 1
ATOM 3185 C C . LEU A 1 387 ? -10.508 36.156 19.125 1 46.34 387 LEU A C 1
ATOM 3187 O O . LEU A 1 387 ? -11.516 36.75 18.75 1 46.34 387 LEU A O 1
ATOM 3191 N N . LYS A 1 388 ? -10.469 35.062 19.828 1 48.81 388 LYS A N 1
ATOM 3192 C CA . LYS A 1 388 ? -11.711 34.375 20.141 1 48.81 388 LYS A CA 1
ATOM 3193 C C . LYS A 1 388 ? -12.539 35.156 21.156 1 48.81 388 LYS A C 1
ATOM 3195 O O . LYS A 1 388 ? -13.766 35.25 21.031 1 48.81 388 LYS A O 1
ATOM 3200 N N . GLU A 1 389 ? -11.891 35.469 22.234 1 48.44 389 GLU A N 1
ATOM 3201 C CA . GLU A 1 389 ? -12.578 36.219 23.281 1 48.44 389 GLU A CA 1
ATOM 3202 C C . GLU A 1 389 ? -13.156 37.531 22.75 1 48.44 389 GLU A C 1
ATOM 3204 O O . GLU A 1 389 ? -14.219 37.969 23.188 1 48.44 389 GLU A O 1
ATOM 3209 N N . SER A 1 390 ? -12.406 38.125 22 1 43.06 390 SER A N 1
ATOM 3210 C CA . SER A 1 390 ? -12.898 39.375 21.453 1 43.06 390 SER A CA 1
ATOM 3211 C C . SER A 1 390 ? -14.047 39.156 20.484 1 43.06 390 SER A C 1
ATOM 3213 O O . SER A 1 390 ? -14.766 40.094 20.125 1 43.06 390 SER A O 1
ATOM 3215 N N . CYS A 1 391 ? -14.008 38.031 19.969 1 40.97 391 CYS A N 1
ATOM 3216 C CA . CYS A 1 391 ? -15.078 37.688 19.031 1 40.97 391 CYS A CA 1
ATOM 3217 C C . CYS A 1 391 ? -16.297 37.125 19.766 1 40.97 391 CYS A C 1
ATOM 3219 O O . CYS A 1 391 ? -17.172 36.531 19.141 1 40.97 391 CYS A O 1
ATOM 3221 N N . LYS A 1 392 ? -16.375 37.219 21.031 1 41.22 392 LYS A N 1
ATOM 3222 C CA . LYS A 1 392 ? -17.5 36.688 21.812 1 41.22 392 LYS A CA 1
ATOM 3223 C C . LYS A 1 392 ? -18.828 37.125 21.203 1 41.22 392 LYS A C 1
ATOM 3225 O O . LYS A 1 392 ? -19.891 36.688 21.641 1 41.22 392 LYS A O 1
ATOM 3230 N N . ASN A 1 393 ? -18.953 38.406 20.844 1 42.03 393 ASN A N 1
ATOM 3231 C CA . ASN A 1 393 ? -20.375 38.688 20.672 1 42.03 393 ASN A CA 1
ATOM 3232 C C . ASN A 1 393 ? -20.969 37.875 19.531 1 42.03 393 ASN A C 1
ATOM 3234 O O . ASN A 1 393 ? -22.016 37.219 19.688 1 42.03 393 ASN A O 1
ATOM 3238 N N . GLU A 1 394 ? -21.406 38.5 18.188 1 40.47 394 GLU A N 1
ATOM 3239 C CA . GLU A 1 394 ? -22.234 37.875 17.172 1 40.47 394 GLU A CA 1
ATOM 3240 C C . GLU A 1 394 ? -21.422 36.875 16.344 1 40.47 394 GLU A C 1
ATOM 3242 O O . GLU A 1 394 ? -20.266 37.125 16 1 40.47 394 GLU A O 1
ATOM 3247 N N . GLN A 1 395 ? -21.703 35.562 16.312 1 40.84 395 GLN A N 1
ATOM 3248 C CA . GLN A 1 395 ? -21.156 34.406 15.594 1 40.84 395 GLN A CA 1
ATOM 3249 C C . GLN A 1 395 ? -20.562 34.844 14.25 1 40.84 395 GLN A C 1
ATOM 3251 O O . GLN A 1 395 ? -19.547 34.281 13.805 1 40.84 395 GLN A O 1
ATOM 3256 N N . LYS A 1 396 ? -21.188 35.781 13.57 1 44.62 396 LYS A N 1
ATOM 3257 C CA . LYS A 1 396 ? -20.812 36.375 12.289 1 44.62 396 LYS A CA 1
ATOM 3258 C C . LYS A 1 396 ? -19.438 37.031 12.359 1 44.62 396 LYS A C 1
ATOM 3260 O O . LYS A 1 396 ? -18.672 37 11.391 1 44.62 396 LYS A O 1
ATOM 3265 N N . ASP A 1 397 ? -19.078 37.562 13.438 1 44.97 397 ASP A N 1
ATOM 3266 C CA . ASP A 1 397 ? -17.875 38.375 13.57 1 44.97 397 ASP A CA 1
ATOM 3267 C C . ASP A 1 397 ? -16.625 37.5 13.656 1 44.97 397 ASP A C 1
ATOM 3269 O O . ASP A 1 397 ? -15.57 37.875 13.148 1 44.97 397 ASP A O 1
ATOM 3273 N N . VAL A 1 398 ? -16.734 36.344 14.211 1 41.78 398 VAL A N 1
ATOM 3274 C CA . VAL A 1 398 ? -15.578 35.469 14.305 1 41.78 398 VAL A CA 1
ATOM 3275 C C . VAL A 1 398 ? -15.188 35 12.906 1 41.78 398 VAL A C 1
ATOM 3277 O O . VAL A 1 398 ? -14 34.938 12.578 1 41.78 398 VAL A O 1
ATOM 3280 N N . ASP A 1 399 ? -16.219 34.719 12.094 1 42.44 399 ASP A N 1
ATOM 3281 C CA . ASP A 1 399 ? -15.914 34.375 10.711 1 42.44 399 ASP A CA 1
ATOM 3282 C C . ASP A 1 399 ? -15.211 35.5 9.984 1 42.44 399 ASP A C 1
ATOM 3284 O O . ASP A 1 399 ? -14.273 35.281 9.211 1 42.44 399 ASP A O 1
ATOM 3288 N N . LEU A 1 400 ? -15.625 36.719 10.219 1 45.44 400 LEU A N 1
ATOM 3289 C CA . LEU A 1 400 ? -14.984 37.906 9.641 1 45.44 400 LEU A CA 1
ATOM 3290 C C . LEU A 1 400 ? -13.539 38.031 10.117 1 45.44 400 LEU A C 1
ATOM 3292 O O . LEU A 1 400 ? -12.641 38.281 9.328 1 45.44 400 LEU A O 1
ATOM 3296 N N . ILE A 1 401 ? -13.25 37.875 11.328 1 44.19 401 ILE A N 1
ATOM 3297 C CA . ILE A 1 401 ? -11.898 38.062 11.844 1 44.19 401 ILE A CA 1
ATOM 3298 C C . ILE A 1 401 ? -10.984 36.938 11.328 1 44.19 401 ILE A C 1
ATOM 3300 O O . ILE A 1 401 ? -9.852 37.219 10.914 1 44.19 401 ILE A O 1
ATOM 3304 N N . GLN A 1 402 ? -11.445 35.75 11.305 1 43.09 402 GLN A N 1
ATOM 3305 C CA . GLN A 1 402 ? -10.633 34.688 10.711 1 43.09 402 GLN A CA 1
ATOM 3306 C C . GLN A 1 402 ? -10.414 34.938 9.219 1 43.09 402 GLN A C 1
ATOM 3308 O O . GLN A 1 402 ? -9.328 34.688 8.695 1 43.09 402 GLN A O 1
ATOM 3313 N N . ASP A 1 403 ? -11.477 35.5 8.539 1 44.56 403 ASP A N 1
ATOM 3314 C CA . ASP A 1 403 ? -11.289 36.031 7.199 1 44.56 403 ASP A CA 1
ATOM 3315 C C . ASP A 1 403 ? -10.32 37.219 7.211 1 44.56 403 ASP A C 1
ATOM 3317 O O . ASP A 1 403 ? -9.469 37.312 6.328 1 44.56 403 ASP A O 1
ATOM 3321 N N . LEU A 1 404 ? -10.445 38.062 8.156 1 45.59 404 LEU A N 1
ATOM 3322 C CA . LEU A 1 404 ? -9.594 39.25 8.234 1 45.59 404 LEU A CA 1
ATOM 3323 C C . LEU A 1 404 ? -8.164 38.844 8.594 1 45.59 404 LEU A C 1
ATOM 3325 O O . LEU A 1 404 ? -7.207 39.406 8.055 1 45.59 404 LEU A O 1
ATOM 3329 N N . LEU A 1 405 ? -7.973 37.906 9.461 1 45.88 405 LEU A N 1
ATOM 3330 C CA . LEU A 1 405 ? -6.641 37.438 9.844 1 45.88 405 LEU A CA 1
ATOM 3331 C C . LEU A 1 405 ? -6.004 36.625 8.719 1 45.88 405 LEU A C 1
ATOM 3333 O O . LEU A 1 405 ? -4.805 36.75 8.461 1 45.88 405 LEU A O 1
ATOM 3337 N N . ALA A 1 406 ? -6.781 35.781 8.102 1 44.34 406 ALA A N 1
ATOM 3338 C CA . ALA A 1 406 ? -6.348 35.156 6.852 1 44.34 406 ALA A CA 1
ATOM 3339 C C . ALA A 1 406 ? -6.078 36.188 5.777 1 44.34 406 ALA A C 1
ATOM 3341 O O . ALA A 1 406 ? -5.078 36.125 5.059 1 44.34 406 ALA A O 1
ATOM 3342 N N . LEU A 1 407 ? -6.949 37.219 5.645 1 43.03 407 LEU A N 1
ATOM 3343 C CA . LEU A 1 407 ? -6.773 38.375 4.789 1 43.03 407 LEU A CA 1
ATOM 3344 C C . LEU A 1 407 ? -5.609 39.219 5.277 1 43.03 407 LEU A C 1
ATOM 3346 O O . LEU A 1 407 ? -4.855 39.781 4.469 1 43.03 407 LEU A O 1
ATOM 3350 N N . GLN A 1 408 ? -5.492 39.562 6.5 1 43.78 408 GLN A N 1
ATOM 3351 C CA . GLN A 1 408 ? -4.344 40.312 7 1 43.78 408 GLN A CA 1
ATOM 3352 C C . GLN A 1 408 ? -3.043 39.531 6.746 1 43.78 408 GLN A C 1
ATOM 3354 O O . GLN A 1 408 ? -2.029 40.156 6.383 1 43.78 408 GLN A O 1
ATOM 3359 N N . LYS A 1 409 ? -2.957 38.281 6.988 1 42.16 409 LYS A N 1
ATOM 3360 C CA . LYS A 1 409 ? -1.769 37.469 6.668 1 42.16 409 LYS A CA 1
ATOM 3361 C C . LYS A 1 409 ? -1.566 37.375 5.156 1 42.16 409 LYS A C 1
ATOM 3363 O O . LYS A 1 409 ? -0.435 37.438 4.672 1 42.16 409 LYS A O 1
ATOM 3368 N N . THR A 1 410 ? -2.643 37.312 4.305 1 38.84 410 THR A N 1
ATOM 3369 C CA . THR A 1 410 ? -2.541 37.656 2.895 1 38.84 410 THR A CA 1
ATOM 3370 C C . THR A 1 410 ? -2.18 39.156 2.742 1 38.84 410 THR A C 1
ATOM 3372 O O . THR A 1 410 ? -1.443 39.531 1.826 1 38.84 410 THR A O 1
ATOM 3375 N N . LYS A 1 411 ? -2.729 40.031 3.482 1 38.84 411 LYS A N 1
ATOM 3376 C CA . LYS A 1 411 ? -2.426 41.469 3.428 1 38.84 411 LYS A CA 1
ATOM 3377 C C . LYS A 1 411 ? -0.966 41.75 3.781 1 38.84 411 LYS A C 1
ATOM 3379 O O . LYS A 1 411 ? -0.286 42.5 3.102 1 38.84 411 LYS A O 1
ATOM 3384 N N . THR A 1 412 ? -0.505 41.344 4.949 1 39 412 THR A N 1
ATOM 3385 C CA . THR A 1 412 ? 0.901 41.625 5.195 1 39 412 THR A CA 1
ATOM 3386 C C . THR A 1 412 ? 1.786 40.969 4.133 1 39 412 THR A C 1
ATOM 3388 O O . THR A 1 412 ? 2.742 41.594 3.658 1 39 412 THR A O 1
ATOM 3391 N N . LEU A 1 413 ? 1.454 39.812 3.744 1 37.19 413 LEU A N 1
ATOM 3392 C CA . LEU A 1 413 ? 2.166 39.312 2.562 1 37.19 413 LEU A CA 1
ATOM 3393 C C . LEU A 1 413 ? 1.664 40.031 1.307 1 37.19 413 LEU A C 1
ATOM 3395 O O . LEU A 1 413 ? 2.447 40.344 0.403 1 37.19 413 LEU A O 1
ATOM 3399 N N . MET A 1 414 ? 0.302 40.312 1.081 1 34.78 414 MET A N 1
ATOM 3400 C CA . MET A 1 414 ? -0.197 41.156 0.008 1 34.78 414 MET A CA 1
ATOM 3401 C C . MET A 1 414 ? 0.203 42.625 0.239 1 34.78 414 MET A C 1
ATOM 3403 O O . MET A 1 414 ? 0.297 43.406 -0.709 1 34.78 414 MET A O 1
ATOM 3407 N N . ILE A 1 415 ? 0.115 43.281 1.331 1 36.91 415 ILE A N 1
ATOM 3408 C CA . ILE A 1 415 ? 0.61 44.656 1.446 1 36.91 415 ILE A CA 1
ATOM 3409 C C . ILE A 1 415 ? 2.018 44.75 0.859 1 36.91 415 ILE A C 1
ATOM 3411 O O . ILE A 1 415 ? 2.367 45.719 0.223 1 36.91 415 ILE A O 1
ATOM 3415 N N . ARG A 1 416 ? 2.883 43.812 0.985 1 35.66 416 ARG A N 1
ATOM 3416 C CA . ARG A 1 416 ? 4.055 44.031 0.147 1 35.66 416 ARG A CA 1
ATOM 3417 C C . ARG A 1 416 ? 3.707 43.906 -1.331 1 35.66 416 ARG A C 1
ATOM 3419 O O . ARG A 1 416 ? 4.414 44.438 -2.193 1 35.66 416 ARG A O 1
ATOM 3426 N N . LYS A 1 417 ? 2.787 42.844 -1.853 1 35.28 417 LYS A N 1
ATOM 3427 C CA . LYS A 1 417 ? 2.443 43.094 -3.25 1 35.28 417 LYS A CA 1
ATOM 3428 C C . LYS A 1 417 ? 1.224 44 -3.363 1 35.28 417 LYS A C 1
ATOM 3430 O O . LYS A 1 417 ? 0.447 44.125 -2.414 1 35.28 417 LYS A O 1
ATOM 3435 N N . ARG A 1 418 ? 0.599 44.469 -4.719 1 36.12 418 ARG A N 1
ATOM 3436 C CA . ARG A 1 418 ? -0.281 45.562 -5.152 1 36.12 418 ARG A CA 1
ATOM 3437 C C . ARG A 1 418 ? -1.66 45.438 -4.516 1 36.12 418 ARG A C 1
ATOM 3439 O O . ARG A 1 418 ? -2.027 46.219 -3.654 1 36.12 418 ARG A O 1
ATOM 3446 N N . GLY A 1 419 ? -2.795 45.031 -5.477 1 30.33 419 GLY A N 1
ATOM 3447 C CA . GLY A 1 419 ? -4.16 45.344 -5.852 1 30.33 419 GLY A CA 1
ATOM 3448 C C . GLY A 1 419 ? -5.203 44.594 -5.055 1 30.33 419 GLY A C 1
ATOM 3449 O O . GLY A 1 419 ? -6.391 44.656 -5.375 1 30.33 419 GLY A O 1
ATOM 3450 N N . LEU A 1 420 ? -4.98 43.656 -4.379 1 33.69 420 LEU A N 1
ATOM 3451 C CA . LEU A 1 420 ? -6.152 42.844 -4.039 1 33.69 420 LEU A CA 1
ATOM 3452 C C . LEU A 1 420 ? -6.934 43.469 -2.895 1 33.69 420 LEU A C 1
ATOM 3454 O O . LEU A 1 420 ? -7.801 42.844 -2.297 1 33.69 420 LEU A O 1
ATOM 3458 N N . GLN A 1 421 ? -6.871 44.719 -2.721 1 38.47 421 GLN A N 1
ATOM 3459 C CA . GLN A 1 421 ? -7.695 45.594 -1.895 1 38.47 421 GLN A CA 1
ATOM 3460 C C . GLN A 1 421 ? -9.172 45.438 -2.234 1 38.47 421 GLN A C 1
ATOM 3462 O O . GLN A 1 421 ? -10.016 45.344 -1.338 1 38.47 421 GLN A O 1
ATOM 3467 N N . ALA A 1 422 ? -9.312 45.125 -3.535 1 39.47 422 ALA A N 1
ATOM 3468 C CA . ALA A 1 422 ? -10.695 45.188 -4.016 1 39.47 422 ALA A CA 1
ATOM 3469 C C . ALA A 1 422 ? -11.484 43.969 -3.553 1 39.47 422 ALA A C 1
ATOM 3471 O O . ALA A 1 422 ? -12.641 44.094 -3.15 1 39.47 422 ALA A O 1
ATOM 3472 N N . ASP A 1 423 ? -10.82 42.844 -3.506 1 39.25 423 ASP A N 1
ATOM 3473 C CA . ASP A 1 423 ? -11.609 41.656 -3.193 1 39.25 423 ASP A CA 1
ATOM 3474 C C . ASP A 1 423 ? -11.898 41.562 -1.697 1 39.25 423 ASP A C 1
ATOM 3476 O O . ASP A 1 423 ? -13 41.188 -1.295 1 39.25 423 ASP A O 1
ATOM 3480 N N . ILE A 1 424 ? -11.047 42.062 -0.845 1 41 424 ILE A N 1
ATOM 3481 C CA . ILE A 1 424 ? -11.273 42.219 0.586 1 41 424 ILE A CA 1
ATOM 3482 C C . ILE A 1 424 ? -12.391 43.219 0.82 1 41 424 ILE A C 1
ATOM 3484 O O . ILE A 1 424 ? -13.289 43 1.632 1 41 424 ILE A O 1
ATOM 3488 N N . GLU A 1 425 ? -12.312 44.219 -0.042 1 42.91 425 GLU A N 1
ATOM 3489 C CA . GLU A 1 425 ? -13.336 45.25 0.014 1 42.91 425 GLU A CA 1
ATOM 3490 C C . GLU A 1 425 ? -14.695 44.719 -0.411 1 42.91 425 GLU A C 1
ATOM 3492 O O . GLU A 1 425 ? -15.711 45 0.224 1 42.91 425 GLU A O 1
ATOM 3497 N N . ASN A 1 426 ? -14.586 43.812 -1.336 1 45.12 426 ASN A N 1
ATOM 3498 C CA . ASN A 1 426 ? -15.844 43.281 -1.833 1 45.12 426 ASN A CA 1
ATOM 3499 C C . ASN A 1 426 ? -16.469 42.312 -0.832 1 45.12 426 ASN A C 1
ATOM 3501 O O . ASN A 1 426 ? -17.688 42.344 -0.608 1 45.12 426 ASN A O 1
ATOM 3505 N N . ARG A 1 427 ? -15.656 41.531 -0.235 1 43.12 427 ARG A N 1
ATOM 3506 C CA . ARG A 1 427 ? -16.219 40.594 0.736 1 43.12 427 ARG A CA 1
ATOM 3507 C C . ARG A 1 427 ? -16.609 41.312 2.021 1 43.12 427 ARG A C 1
ATOM 3509 O O . ARG A 1 427 ? -17.625 41 2.633 1 43.12 427 ARG A O 1
ATOM 3516 N N . LEU A 1 428 ? -15.828 42.375 2.32 1 43.94 428 LEU A N 1
ATOM 3517 C CA . LEU A 1 428 ? -16.234 43.281 3.377 1 43.94 428 LEU A CA 1
ATOM 3518 C C . LEU A 1 428 ? -17.547 43.969 3.023 1 43.94 428 LEU A C 1
ATOM 3520 O O . LEU A 1 428 ? -18.422 44.094 3.877 1 43.94 428 LEU A O 1
ATOM 3524 N N . ASP A 1 429 ? -17.656 44.312 1.724 1 45.69 429 ASP A N 1
ATOM 3525 C CA . ASP A 1 429 ? -18.875 44.938 1.227 1 45.69 429 ASP A CA 1
ATOM 3526 C C . ASP A 1 429 ? -20.047 43.969 1.254 1 45.69 429 ASP A C 1
ATOM 3528 O O . ASP A 1 429 ? -21.156 44.344 1.65 1 45.69 429 ASP A O 1
ATOM 3532 N N . GLN A 1 430 ? -19.75 42.812 0.908 1 48.28 430 GLN A N 1
ATOM 3533 C CA . GLN A 1 430 ? -20.812 41.812 0.908 1 48.28 430 GLN A CA 1
ATOM 3534 C C . GLN A 1 430 ? -21.266 41.469 2.33 1 48.28 430 GLN A C 1
ATOM 3536 O O . GLN A 1 430 ? -22.453 41.312 2.588 1 48.28 430 GLN A O 1
ATOM 3541 N N . TYR A 1 431 ? -20.25 41.438 3.139 1 42.94 431 TYR A N 1
ATOM 3542 C CA . TYR A 1 431 ? -20.531 41.219 4.551 1 42.94 431 TYR A CA 1
ATOM 3543 C C . TYR A 1 431 ? -21.266 42.406 5.156 1 42.94 431 TYR A C 1
ATOM 3545 O O . TYR A 1 431 ? -22.234 42.219 5.891 1 42.94 431 TYR A O 1
ATOM 3553 N N . LEU A 1 432 ? -20.797 43.562 4.809 1 45.78 432 LEU A N 1
ATOM 3554 C CA . LEU A 1 432 ? -21.453 44.812 5.234 1 45.78 432 LEU A CA 1
ATOM 3555 C C . LEU A 1 432 ? -22.828 44.938 4.598 1 45.78 432 LEU A C 1
ATOM 3557 O O . LEU A 1 432 ? -23.766 45.438 5.223 1 45.78 432 LEU A O 1
ATOM 3561 N N . GLU A 1 433 ? -22.875 44.375 3.418 1 48.41 433 GLU A N 1
ATOM 3562 C CA . GLU A 1 433 ? -24.188 44.438 2.768 1 48.41 433 GLU A CA 1
ATOM 3563 C C . GLU A 1 433 ? -25.141 43.406 3.371 1 48.41 433 GLU A C 1
ATOM 3565 O O . GLU A 1 433 ? -26.344 43.656 3.473 1 48.41 433 GLU A O 1
ATOM 3570 N N . SER A 1 434 ? -24.562 42.312 3.734 1 46.53 434 SER A N 1
ATOM 3571 C CA . SER A 1 434 ? -25.453 41.312 4.336 1 46.53 434 SER A CA 1
ATOM 3572 C C . SER A 1 434 ? -25.844 41.719 5.758 1 46.53 434 SER A C 1
ATOM 3574 O O . SER A 1 434 ? -26.953 41.438 6.207 1 46.53 434 SER A O 1
ATOM 3576 N N . ASP A 1 435 ? -24.922 42.281 6.473 1 42.28 435 ASP A N 1
ATOM 3577 C CA . ASP A 1 435 ? -25.234 42.844 7.785 1 42.28 435 ASP A CA 1
ATOM 3578 C C . ASP A 1 435 ? -26.25 43.969 7.664 1 42.28 435 ASP A C 1
ATOM 3580 O O . ASP A 1 435 ? -26.984 44.281 8.617 1 42.28 435 ASP A O 1
ATOM 3584 N N . LYS A 1 436 ? -26.188 44.844 6.676 1 48.09 436 LYS A N 1
ATOM 3585 C CA . LYS A 1 436 ? -27.203 45.875 6.445 1 48.09 436 LYS A CA 1
ATOM 3586 C C . LYS A 1 436 ? -28.562 45.281 6.164 1 48.09 436 LYS A C 1
ATOM 3588 O O . LYS A 1 436 ? -29.594 45.906 6.438 1 48.09 436 LYS A O 1
ATOM 3593 N N . LYS A 1 437 ? -28.562 44.094 5.617 1 46.53 437 LYS A N 1
ATOM 3594 C CA . LYS A 1 437 ? -29.891 43.531 5.32 1 46.53 437 LYS A CA 1
ATOM 3595 C C . LYS A 1 437 ? -30.547 42.969 6.57 1 46.53 437 LYS A C 1
ATOM 3597 O O . LYS A 1 437 ? -31.766 42.812 6.633 1 46.53 437 LYS A O 1
ATOM 3602 N N . SER A 1 438 ? -29.672 42.406 7.426 1 41.62 438 SER A N 1
ATOM 3603 C CA . SER A 1 438 ? -30.312 41.844 8.609 1 41.62 438 SER A CA 1
ATOM 3604 C C . SER A 1 438 ? -30.7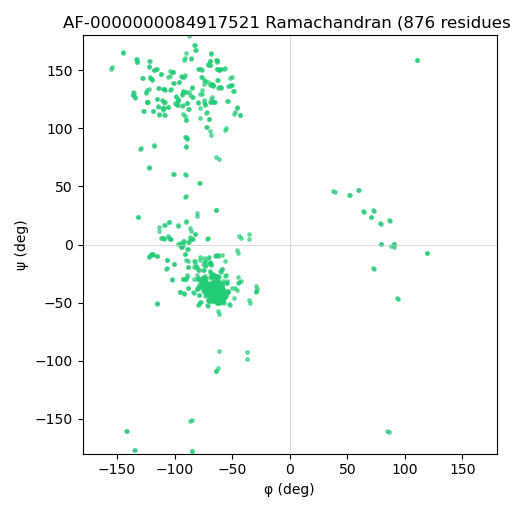66 42.938 9.562 1 41.62 438 SER A C 1
ATOM 3606 O O . SER A 1 438 ? -31.5 42.688 10.516 1 41.62 438 SER A O 1
ATOM 3608 N N . ASN A 1 439 ? -30.062 44.125 9.523 1 39.94 439 ASN A N 1
ATOM 3609 C CA . ASN A 1 439 ? -30.547 45.219 10.375 1 39.94 439 ASN A CA 1
ATOM 3610 C C . ASN A 1 439 ? -31.688 45.969 9.719 1 39.94 439 ASN A C 1
ATOM 3612 O O . ASN A 1 439 ? -32.219 46.906 10.297 1 39.94 439 ASN A O 1
ATOM 3616 N N . ASN A 1 440 ? -31.875 45.812 8.383 1 35.94 440 ASN A N 1
ATOM 3617 C CA . ASN A 1 440 ? -33.125 46.406 7.93 1 35.94 440 ASN A CA 1
ATOM 3618 C C . ASN A 1 440 ? -34.281 45.406 7.988 1 35.94 440 ASN A C 1
ATOM 3620 O O . ASN A 1 440 ? -34.094 44.25 7.59 1 35.94 440 ASN A O 1
ATOM 3624 N N . MET B 1 1 ? 31.984 29.703 7.711 1 44.91 1 MET B N 1
ATOM 3625 C CA . MET B 1 1 ? 30.844 30.359 8.367 1 44.91 1 MET B CA 1
ATOM 3626 C C . MET B 1 1 ? 29.906 29.328 8.969 1 44.91 1 MET B C 1
ATOM 3628 O O . MET B 1 1 ? 29.656 28.266 8.375 1 44.91 1 MET B O 1
ATOM 3632 N N . ALA B 1 2 ? 29.734 29.328 10.344 1 62.97 2 ALA B N 1
ATOM 3633 C CA . ALA B 1 2 ? 28.922 28.469 11.211 1 62.97 2 ALA B CA 1
ATOM 3634 C C . ALA B 1 2 ? 27.5 28.359 10.688 1 62.97 2 ALA B C 1
ATOM 3636 O O . ALA B 1 2 ? 27 29.281 10.031 1 62.97 2 ALA B O 1
ATOM 3637 N N . LEU B 1 3 ? 27.016 27.125 10.625 1 80.06 3 LEU B N 1
ATOM 3638 C CA . LEU B 1 3 ? 25.641 26.891 10.195 1 80.06 3 LEU B CA 1
ATOM 3639 C C . LEU B 1 3 ? 24.688 27.891 10.844 1 80.06 3 LEU B C 1
ATOM 3641 O O . LEU B 1 3 ? 24.641 28.031 12.062 1 80.06 3 LEU B O 1
ATOM 3645 N N . ASP B 1 4 ? 24.156 28.781 9.992 1 87.5 4 ASP B N 1
ATOM 3646 C CA . ASP B 1 4 ? 23.141 29.719 10.461 1 87.5 4 ASP B CA 1
ATOM 3647 C C . ASP B 1 4 ? 21.734 29.125 10.32 1 87.5 4 ASP B C 1
ATOM 3649 O O . ASP B 1 4 ? 21.078 29.312 9.305 1 87.5 4 ASP B O 1
ATOM 3653 N N . LEU B 1 5 ? 21.359 28.516 11.344 1 91.06 5 LEU B N 1
ATOM 3654 C CA . LEU B 1 5 ? 20.078 27.812 11.352 1 91.06 5 LEU B CA 1
ATOM 3655 C C . LEU B 1 5 ? 18.922 28.797 11.188 1 91.06 5 LEU B C 1
ATOM 3657 O O . LEU B 1 5 ? 17.922 28.5 10.523 1 91.06 5 LEU B O 1
ATOM 3661 N N . ASN B 1 6 ? 19.062 29.922 11.773 1 90.56 6 ASN B N 1
ATOM 3662 C CA . ASN B 1 6 ? 18.016 30.938 11.688 1 90.56 6 ASN B CA 1
ATOM 3663 C C . ASN B 1 6 ? 17.828 31.406 10.25 1 90.56 6 ASN B C 1
ATOM 3665 O O . ASN B 1 6 ? 16.688 31.625 9.812 1 90.56 6 ASN B O 1
ATOM 3669 N N . TYR B 1 7 ? 18.922 31.609 9.648 1 88.88 7 TYR B N 1
ATOM 3670 C CA . TYR B 1 7 ? 18.844 32 8.25 1 88.88 7 TYR B CA 1
ATOM 3671 C C . TYR B 1 7 ? 18.141 30.938 7.414 1 88.88 7 TYR B C 1
ATOM 3673 O O . TYR B 1 7 ? 17.281 31.266 6.594 1 88.88 7 TYR B O 1
ATOM 3681 N N . LEU B 1 8 ? 18.5 29.719 7.605 1 92.19 8 LEU B N 1
ATOM 3682 C CA . LEU B 1 8 ? 17.906 28.609 6.863 1 92.19 8 LEU B CA 1
ATOM 3683 C C . LEU B 1 8 ? 16.406 28.531 7.109 1 92.19 8 LEU B C 1
ATOM 3685 O O . LEU B 1 8 ? 15.633 28.391 6.168 1 92.19 8 LEU B O 1
ATOM 3689 N N . GLU B 1 9 ? 16.016 28.594 8.297 1 94.06 9 GLU B N 1
ATOM 3690 C CA . GLU B 1 9 ? 14.602 28.5 8.656 1 94.06 9 GLU B CA 1
ATOM 3691 C C . GLU B 1 9 ? 13.805 29.672 8.078 1 94.06 9 GLU B C 1
ATOM 3693 O O . GLU B 1 9 ? 12.695 29.484 7.57 1 94.06 9 GLU B O 1
ATOM 3698 N N . ASN B 1 10 ? 14.406 30.859 8.117 1 89.69 10 ASN B N 1
ATOM 3699 C CA . ASN B 1 10 ? 13.734 32.031 7.566 1 89.69 10 ASN B CA 1
ATOM 3700 C C . ASN B 1 10 ? 13.57 31.922 6.055 1 89.69 10 ASN B C 1
ATOM 3702 O O . ASN B 1 10 ? 12.555 32.375 5.5 1 89.69 10 ASN B O 1
ATOM 3706 N N . GLU B 1 11 ? 14.586 31.391 5.453 1 88.88 11 GLU B N 1
ATOM 3707 C CA . GLU B 1 11 ? 14.484 31.188 4.012 1 88.88 11 GLU B CA 1
ATOM 3708 C C . GLU B 1 11 ? 13.352 30.219 3.672 1 88.88 11 GLU B C 1
ATOM 3710 O O . GLU B 1 11 ? 12.594 30.453 2.727 1 88.88 11 GLU B O 1
ATOM 3715 N N . ILE B 1 12 ? 13.211 29.203 4.41 1 93.19 12 ILE B N 1
ATOM 3716 C CA . ILE B 1 12 ? 12.18 28.188 4.184 1 93.19 12 ILE B CA 1
ATOM 3717 C C . ILE B 1 12 ? 10.797 28.812 4.422 1 93.19 12 ILE B C 1
ATOM 3719 O O . ILE B 1 12 ? 9.867 28.594 3.643 1 93.19 12 ILE B O 1
ATOM 3723 N N . ILE B 1 13 ? 10.688 29.609 5.473 1 91 13 ILE B N 1
ATOM 3724 C CA . ILE B 1 13 ? 9.438 30.281 5.789 1 91 13 ILE B CA 1
ATOM 3725 C C . ILE B 1 13 ? 9.055 31.219 4.645 1 91 13 ILE B C 1
ATOM 3727 O O . ILE B 1 13 ? 7.906 31.234 4.195 1 91 13 ILE B O 1
ATOM 3731 N N . ASP B 1 14 ? 10.078 31.953 4.156 1 86.56 14 ASP B N 1
ATOM 3732 C CA . ASP B 1 14 ? 9.852 32.906 3.059 1 86.56 14 ASP B CA 1
ATOM 3733 C C . ASP B 1 14 ? 9.375 32.156 1.805 1 86.56 14 ASP B C 1
ATOM 3735 O O . ASP B 1 14 ? 8.422 32.594 1.152 1 86.56 14 ASP B O 1
ATOM 3739 N N . GLN B 1 15 ? 10.008 31.078 1.532 1 88 15 GLN B N 1
ATOM 3740 C CA . GLN B 1 15 ? 9.641 30.312 0.351 1 88 15 GLN B CA 1
ATOM 3741 C C . GLN B 1 15 ? 8.242 29.719 0.499 1 88 15 GLN B C 1
ATOM 3743 O O . GLN B 1 15 ? 7.477 29.656 -0.468 1 88 15 GLN B O 1
ATOM 3748 N N . PHE B 1 16 ? 7.895 29.25 1.676 1 89.81 16 PHE B N 1
ATOM 3749 C CA . PHE B 1 16 ? 6.598 28.641 1.949 1 89.81 16 PHE B CA 1
ATOM 3750 C C . PHE B 1 16 ? 5.477 29.656 1.771 1 89.81 16 PHE B C 1
ATOM 3752 O O . PHE B 1 16 ? 4.426 29.328 1.21 1 89.81 16 PHE B O 1
ATOM 3759 N N . LEU B 1 17 ? 5.766 30.859 2.193 1 83.62 17 LEU B N 1
ATOM 3760 C CA . LEU B 1 17 ? 4.734 31.891 2.207 1 83.62 17 LEU B CA 1
ATOM 3761 C C . LEU B 1 17 ? 4.699 32.656 0.878 1 83.62 17 LEU B C 1
ATOM 3763 O O . LEU B 1 17 ? 3.715 33.312 0.569 1 83.62 17 LEU B O 1
ATOM 3767 N N . PHE B 1 18 ? 5.832 32.719 0.141 1 71.94 18 PHE B N 1
ATOM 3768 C CA . PHE B 1 18 ? 5.977 33.469 -1.09 1 71.94 18 PHE B CA 1
ATOM 3769 C C . PHE B 1 18 ? 5.035 32.969 -2.17 1 71.94 18 PHE B C 1
ATOM 3771 O O . PHE B 1 18 ? 4.484 33.719 -2.949 1 71.94 18 PHE B O 1
ATOM 3778 N N . ASP B 1 19 ? 5.086 31.688 -2.318 1 59.72 19 ASP B N 1
ATOM 3779 C CA . ASP B 1 19 ? 4.449 31.031 -3.461 1 59.72 19 ASP B CA 1
ATOM 3780 C C . ASP B 1 19 ? 2.928 31.109 -3.359 1 59.72 19 ASP B C 1
ATOM 3782 O O . ASP B 1 19 ? 2.334 30.578 -2.42 1 59.72 19 ASP B O 1
ATOM 3786 N N . ASP B 1 20 ? 2.348 32.125 -4.086 1 56.56 20 ASP B N 1
ATOM 3787 C CA . ASP B 1 20 ? 0.903 32.344 -4.113 1 56.56 20 ASP B CA 1
ATOM 3788 C C . ASP B 1 20 ? 0.18 31.078 -4.574 1 56.56 20 ASP B C 1
ATOM 3790 O O . ASP B 1 20 ? -1.039 30.969 -4.43 1 56.56 20 ASP B O 1
ATOM 3794 N N . SER B 1 21 ? 1.017 30.172 -5.125 1 62.88 21 SER B N 1
ATOM 3795 C CA . SER B 1 21 ? 0.334 28.984 -5.625 1 62.88 21 SER B CA 1
ATOM 3796 C C . SER B 1 21 ? 0.168 27.938 -4.523 1 62.88 21 SER B C 1
ATOM 3798 O O . SER B 1 21 ? 0.911 27.953 -3.541 1 62.88 21 SER B O 1
ATOM 3800 N N . LYS B 1 22 ? -1.021 27.438 -4.324 1 72.94 22 LYS B N 1
ATOM 3801 C CA . LYS B 1 22 ? -1.379 26.359 -3.41 1 72.94 22 LYS B CA 1
ATOM 3802 C C . LYS B 1 22 ? -0.721 25.047 -3.826 1 72.94 22 LYS B C 1
ATOM 3804 O O . LYS B 1 22 ? -1.223 23.969 -3.508 1 72.94 22 LYS B O 1
ATOM 3809 N N . ARG B 1 23 ? 0.59 25.312 -4.516 1 86.56 23 ARG B N 1
ATOM 3810 C CA . ARG B 1 23 ? 1.255 24.094 -4.945 1 86.56 23 ARG B CA 1
ATOM 3811 C C . ARG B 1 23 ? 1.803 23.312 -3.752 1 86.56 23 ARG B C 1
ATOM 3813 O O . ARG B 1 23 ? 2.402 23.906 -2.848 1 86.56 23 ARG B O 1
ATOM 3820 N N . PRO B 1 24 ? 1.688 22.062 -3.791 1 94 24 PRO B N 1
ATOM 3821 C CA . PRO B 1 24 ? 2.154 21.266 -2.654 1 94 24 PRO B CA 1
ATOM 3822 C C . PRO B 1 24 ? 3.674 21.109 -2.631 1 94 24 PRO B C 1
ATOM 3824 O O . PRO B 1 24 ? 4.328 21.25 -3.664 1 94 24 PRO B O 1
ATOM 3827 N N . TRP B 1 25 ? 4.184 20.969 -1.483 1 95.94 25 TRP B N 1
ATOM 3828 C CA . TRP B 1 25 ? 5.574 20.578 -1.294 1 95.94 25 TRP B CA 1
ATOM 3829 C C . TRP B 1 25 ? 5.703 19.062 -1.195 1 95.94 25 TRP B C 1
ATOM 3831 O O . TRP B 1 25 ? 4.898 18.406 -0.529 1 95.94 25 TRP B O 1
ATOM 3841 N N . ILE B 1 26 ? 6.625 18.516 -1.94 1 96.81 26 ILE B N 1
ATOM 3842 C CA . ILE B 1 26 ? 6.949 17.094 -1.859 1 96.81 26 ILE B CA 1
ATOM 3843 C C . ILE B 1 26 ? 8.375 16.922 -1.341 1 96.81 26 ILE B C 1
ATOM 3845 O O . ILE B 1 26 ? 9.328 17.391 -1.955 1 96.81 26 ILE B O 1
ATOM 3849 N N . ILE B 1 27 ? 8.484 16.266 -0.209 1 97.56 27 ILE B N 1
ATOM 3850 C CA . ILE B 1 27 ? 9.789 16.078 0.419 1 97.56 27 ILE B CA 1
ATOM 3851 C C . ILE B 1 27 ? 10.21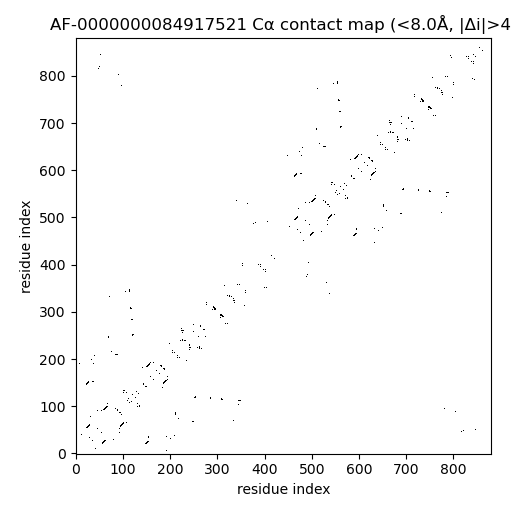1 14.609 0.311 1 97.56 27 ILE B C 1
ATOM 3853 O O . ILE B 1 27 ? 9.523 13.727 0.831 1 97.56 27 ILE B O 1
ATOM 3857 N N . GLY B 1 28 ? 11.312 14.406 -0.389 1 94.56 28 GLY B N 1
ATOM 3858 C CA . GLY B 1 28 ? 11.891 13.07 -0.385 1 94.56 28 GLY B CA 1
ATOM 3859 C C . GLY B 1 28 ? 12.586 12.727 0.92 1 94.56 28 GLY B C 1
ATOM 3860 O O . GLY B 1 28 ? 13.492 13.438 1.352 1 94.56 28 GLY B O 1
ATOM 3861 N N . PHE B 1 29 ? 12.094 11.641 1.574 1 94.81 29 PHE B N 1
ATOM 3862 C CA . PHE B 1 29 ? 12.664 11.203 2.844 1 94.81 29 PHE B CA 1
ATOM 3863 C C . PHE B 1 29 ? 13.219 9.789 2.727 1 94.81 29 PHE B C 1
ATOM 3865 O O . PHE B 1 29 ? 12.469 8.828 2.57 1 94.81 29 PHE B O 1
ATOM 3872 N N . SER B 1 30 ? 14.492 9.648 2.869 1 90.62 30 SER B N 1
ATOM 3873 C CA . SER B 1 30 ? 15.141 8.352 2.727 1 90.62 30 SER B CA 1
ATOM 3874 C C . SER B 1 30 ? 15.445 7.734 4.086 1 90.62 30 SER B C 1
ATOM 3876 O O . SER B 1 30 ? 15.766 6.547 4.176 1 90.62 30 SER B O 1
ATOM 3878 N N . GLY B 1 31 ? 15.398 8.555 5.078 1 90.25 31 GLY B N 1
ATOM 3879 C CA . GLY B 1 31 ? 15.789 8.078 6.395 1 90.25 31 GLY B CA 1
ATOM 3880 C C . GLY B 1 31 ? 17.266 8.273 6.691 1 90.25 31 GLY B C 1
ATOM 3881 O O . GLY B 1 31 ? 17.719 7.984 7.797 1 90.25 31 GLY B O 1
ATOM 3882 N N . GLY B 1 32 ? 18 8.828 5.789 1 89.94 32 GLY B N 1
ATOM 3883 C CA . GLY B 1 32 ? 19.391 9.133 5.996 1 89.94 32 GLY B CA 1
ATOM 3884 C C . GLY B 1 32 ? 19.625 10.469 6.688 1 89.94 32 GLY B C 1
ATOM 3885 O O . GLY B 1 32 ? 18.656 11.141 7.07 1 89.94 32 GLY B O 1
ATOM 3886 N N . LYS B 1 33 ? 20.859 10.75 6.816 1 90.88 33 LYS B N 1
ATOM 3887 C CA . LYS B 1 33 ? 21.219 11.938 7.586 1 90.88 33 LYS B CA 1
ATOM 3888 C C . LYS B 1 33 ? 20.766 13.211 6.875 1 90.88 33 LYS B C 1
ATOM 3890 O O . LYS B 1 33 ? 20.281 14.148 7.512 1 90.88 33 LYS B O 1
ATOM 3895 N N . ASP B 1 34 ? 20.891 13.312 5.539 1 91 34 ASP B N 1
ATOM 3896 C CA . ASP B 1 34 ? 20.562 14.523 4.789 1 91 34 ASP B CA 1
ATOM 3897 C C . ASP B 1 34 ? 19.062 14.773 4.77 1 91 34 ASP B C 1
ATOM 3899 O O . ASP B 1 34 ? 18.609 15.883 5.043 1 91 34 ASP B O 1
ATOM 3903 N N . SER B 1 35 ? 18.297 13.727 4.449 1 93.69 35 SER B N 1
ATOM 3904 C CA . SER B 1 35 ? 16.844 13.875 4.402 1 93.69 35 SER B CA 1
ATOM 3905 C C . SER B 1 35 ? 16.281 14.156 5.785 1 93.69 35 SER B C 1
ATOM 3907 O O . SER B 1 35 ? 15.281 14.867 5.918 1 93.69 35 SER B O 1
ATOM 3909 N N . THR B 1 36 ? 16.906 13.594 6.785 1 95.94 36 THR B N 1
ATOM 3910 C CA . THR B 1 36 ? 16.469 13.836 8.156 1 95.94 36 THR B CA 1
ATOM 3911 C C . THR B 1 36 ? 16.672 15.297 8.539 1 95.94 36 THR B C 1
ATOM 3913 O O . THR B 1 36 ? 15.766 15.938 9.078 1 95.94 36 THR B O 1
ATOM 3916 N N . MET B 1 37 ? 17.828 15.805 8.273 1 96.06 37 MET B N 1
ATOM 3917 C CA . MET B 1 37 ? 18.062 17.219 8.578 1 96.06 37 MET B CA 1
ATOM 3918 C C . MET B 1 37 ? 17.094 18.109 7.812 1 96.06 37 MET B C 1
ATOM 3920 O O . MET B 1 37 ? 16.516 19.031 8.375 1 96.06 37 MET B O 1
ATOM 3924 N N . LEU B 1 38 ? 16.984 17.828 6.535 1 96.31 38 LEU B N 1
ATOM 3925 C CA . LEU B 1 38 ? 16.062 18.609 5.715 1 96.31 38 LEU B CA 1
ATOM 3926 C C . LEU B 1 38 ? 14.672 18.656 6.344 1 96.31 38 LEU B C 1
ATOM 3928 O O . LEU B 1 38 ? 14.102 19.734 6.527 1 96.31 38 LEU B O 1
ATOM 3932 N N . LEU B 1 39 ? 14.133 17.5 6.676 1 98.12 39 LEU B N 1
ATOM 3933 C CA . LEU B 1 39 ? 12.781 17.422 7.219 1 98.12 39 LEU B CA 1
ATOM 3934 C C . LEU B 1 39 ? 12.703 18.141 8.562 1 98.12 39 LEU B C 1
ATOM 3936 O O . LEU B 1 39 ? 11.711 18.828 8.844 1 98.12 39 LEU B O 1
ATOM 3940 N N . GLN B 1 40 ? 13.75 18 9.391 1 97.81 40 GLN B N 1
ATOM 3941 C CA . GLN B 1 40 ? 13.75 18.672 10.688 1 97.81 40 GLN B CA 1
ATOM 3942 C C . GLN B 1 40 ? 13.703 20.188 10.531 1 97.81 40 GLN B C 1
ATOM 3944 O O . GLN B 1 40 ? 12.922 20.859 11.211 1 97.81 40 GLN B O 1
ATOM 3949 N N . VAL B 1 41 ? 14.484 20.688 9.609 1 97.38 41 VAL B N 1
ATOM 3950 C CA . VAL B 1 41 ? 14.547 22.141 9.43 1 97.38 41 VAL B CA 1
ATOM 3951 C C . VAL B 1 41 ? 13.234 22.641 8.836 1 97.38 41 VAL B C 1
ATOM 3953 O O . VAL B 1 41 ? 12.711 23.688 9.258 1 97.38 41 VAL B O 1
ATOM 3956 N N . VAL B 1 42 ? 12.688 21.938 7.871 1 97.5 42 VAL B N 1
ATOM 3957 C CA . VAL B 1 42 ? 11.406 22.297 7.281 1 97.5 42 VAL B CA 1
ATOM 3958 C C . VAL B 1 42 ? 10.32 22.281 8.352 1 97.5 42 VAL B C 1
ATOM 3960 O O . VAL B 1 42 ? 9.539 23.219 8.477 1 97.5 42 VAL B O 1
ATOM 3963 N N . TRP B 1 43 ? 10.289 21.219 9.117 1 97.75 43 TRP B N 1
ATOM 3964 C CA . TRP B 1 43 ? 9.305 21.047 10.188 1 97.75 43 TRP B CA 1
ATOM 3965 C C . TRP B 1 43 ? 9.383 22.188 11.188 1 97.75 43 TRP B C 1
ATOM 3967 O O . TRP B 1 43 ? 8.359 22.812 11.508 1 97.75 43 TRP B O 1
ATOM 3977 N N . ARG B 1 44 ? 10.531 22.531 11.641 1 95.75 44 ARG B N 1
ATOM 3978 C CA . ARG B 1 44 ? 10.727 23.609 12.602 1 95.75 44 ARG B CA 1
ATOM 3979 C C . ARG B 1 44 ? 10.312 24.953 12.016 1 95.75 44 ARG B C 1
ATOM 3981 O O . ARG B 1 44 ? 9.758 25.797 12.719 1 95.75 44 ARG B O 1
ATOM 3988 N N . SER B 1 45 ? 10.609 25.141 10.758 1 95.06 45 SER B N 1
ATOM 3989 C CA . SER B 1 45 ? 10.195 26.359 10.07 1 95.06 45 SER B CA 1
ATOM 3990 C C . SER B 1 45 ? 8.672 26.484 10.039 1 95.06 45 SER B C 1
ATOM 3992 O O . SER B 1 45 ? 8.125 27.562 10.289 1 95.06 45 SER B O 1
ATOM 3994 N N . LEU B 1 46 ? 8.016 25.375 9.758 1 94.75 46 LEU B N 1
ATOM 3995 C CA . LEU B 1 46 ? 6.562 25.375 9.68 1 94.75 46 LEU B CA 1
ATOM 3996 C C . LEU B 1 46 ? 5.949 25.719 11.039 1 94.75 46 LEU B C 1
ATOM 3998 O O . LEU B 1 46 ? 4.926 26.406 11.102 1 94.75 46 LEU B O 1
ATOM 4002 N N . LEU B 1 47 ? 6.602 25.266 12.125 1 93.19 47 LEU B N 1
ATOM 4003 C CA . LEU B 1 47 ? 6.098 25.5 13.469 1 93.19 47 LEU B CA 1
ATOM 4004 C C . LEU B 1 47 ? 6.18 26.984 13.828 1 93.19 47 LEU B C 1
ATOM 4006 O O . LEU B 1 47 ? 5.52 27.438 14.773 1 93.19 47 LEU B O 1
ATOM 4010 N N . LYS B 1 48 ? 6.973 27.703 13.086 1 89.81 48 LYS B N 1
ATOM 4011 C CA . LYS B 1 48 ? 7.137 29.125 13.328 1 89.81 48 LYS B CA 1
ATOM 4012 C C . LYS B 1 48 ? 6.133 29.953 12.523 1 89.81 48 LYS B C 1
ATOM 4014 O O . LYS B 1 48 ? 6.055 31.172 12.664 1 89.81 48 LYS B O 1
ATOM 4019 N N . ILE B 1 49 ? 5.434 29.25 11.648 1 87.12 49 ILE B N 1
ATOM 4020 C CA . ILE B 1 49 ? 4.418 29.906 10.828 1 87.12 49 ILE B CA 1
ATOM 4021 C C . ILE B 1 49 ? 3.064 29.828 11.531 1 87.12 49 ILE B C 1
ATOM 4023 O O . ILE B 1 49 ? 2.746 28.828 12.18 1 87.12 49 ILE B O 1
ATOM 4027 N N . ASP B 1 50 ? 2.303 30.828 11.391 1 79 50 ASP B N 1
ATOM 4028 C CA . ASP B 1 50 ? 0.948 30.844 11.93 1 79 50 ASP B CA 1
ATOM 4029 C C . ASP B 1 50 ? 0.165 29.609 11.492 1 79 50 ASP B C 1
ATOM 4031 O O . ASP B 1 50 ? 0.238 29.203 10.336 1 79 50 ASP B O 1
ATOM 4035 N N . PRO B 1 51 ? -0.582 28.984 12.414 1 78.44 51 PRO B N 1
ATOM 4036 C CA . PRO B 1 51 ? -1.301 27.75 12.117 1 78.44 51 PRO B CA 1
ATOM 4037 C C . PRO B 1 51 ? -2.234 27.875 10.922 1 78.44 51 PRO B C 1
ATOM 4039 O O . PRO B 1 51 ? -2.389 26.938 10.148 1 78.44 51 PRO B O 1
ATOM 4042 N N . PHE B 1 52 ? -2.738 28.984 10.797 1 75.19 52 PHE B N 1
ATOM 4043 C CA . PHE B 1 52 ? -3.654 29.172 9.68 1 75.19 52 PHE B CA 1
ATOM 4044 C C . PHE B 1 52 ? -2.896 29.203 8.359 1 75.19 52 PHE B C 1
ATOM 4046 O O . PHE B 1 52 ? -3.34 28.609 7.367 1 75.19 52 PHE B O 1
ATOM 4053 N N . LEU B 1 53 ? -1.787 29.828 8.414 1 79.25 53 LEU B N 1
ATOM 4054 C CA . LEU B 1 53 ? -0.999 30 7.195 1 79.25 53 LEU B CA 1
ATOM 4055 C C . LEU B 1 53 ? -0.317 28.688 6.812 1 79.25 53 LEU B C 1
ATOM 4057 O O . LEU B 1 53 ? -0.127 28.406 5.625 1 79.25 53 LEU B O 1
ATOM 4061 N N . ARG B 1 54 ? -0.046 27.984 7.793 1 85.62 54 ARG B N 1
ATOM 4062 C CA . ARG B 1 54 ? 0.688 26.75 7.48 1 85.62 54 ARG B CA 1
ATOM 4063 C C . ARG B 1 54 ? -0.225 25.719 6.828 1 85.62 54 ARG B C 1
ATOM 4065 O O . ARG B 1 54 ? 0.251 24.781 6.191 1 85.62 54 ARG B O 1
ATOM 4072 N N . GLN B 1 55 ? -1.554 25.891 6.969 1 86.12 55 GLN B N 1
ATOM 4073 C CA . GLN B 1 55 ? -2.508 24.938 6.406 1 86.12 55 GLN B CA 1
ATOM 4074 C C . GLN B 1 55 ? -2.803 25.25 4.945 1 86.12 55 GLN B C 1
ATOM 4076 O O . GLN B 1 55 ? -3.584 24.547 4.297 1 86.12 55 GLN B O 1
ATOM 4081 N N . THR B 1 56 ? -2.164 26.188 4.379 1 80.62 56 THR B N 1
ATOM 4082 C CA . THR B 1 56 ? -2.486 26.641 3.029 1 80.62 56 THR B CA 1
ATOM 4083 C C . THR B 1 56 ? -1.836 25.734 1.986 1 80.62 56 THR B C 1
ATOM 4085 O O . THR B 1 56 ? -2.199 25.766 0.809 1 80.62 56 THR B O 1
ATOM 4088 N N . ARG B 1 57 ? -0.92 24.953 2.445 1 88.31 57 ARG B N 1
ATOM 4089 C CA . ARG B 1 57 ? -0.158 24.125 1.52 1 88.31 57 ARG B CA 1
ATOM 4090 C C . ARG B 1 57 ? 0.001 22.703 2.059 1 88.31 57 ARG B C 1
ATOM 4092 O O . ARG B 1 57 ? 0.42 22.516 3.203 1 88.31 57 ARG B O 1
ATOM 4099 N N . ARG B 1 58 ? -0.363 21.797 1.156 1 93.25 58 ARG B N 1
ATOM 4100 C CA . ARG B 1 58 ? -0.14 20.391 1.536 1 93.25 58 ARG B CA 1
ATOM 4101 C C . ARG B 1 58 ? 1.334 20.031 1.411 1 93.25 58 ARG B C 1
ATOM 4103 O O . ARG B 1 58 ? 2.027 20.516 0.515 1 93.25 58 ARG B O 1
ATOM 4110 N N . ILE B 1 59 ? 1.768 19.234 2.289 1 97.12 59 ILE B N 1
ATOM 4111 C CA . ILE B 1 59 ? 3.135 18.734 2.244 1 97.12 59 ILE B CA 1
ATOM 4112 C C . ILE B 1 59 ? 3.123 17.203 2.229 1 97.12 59 ILE B C 1
ATOM 4114 O O . ILE B 1 59 ? 2.547 16.578 3.119 1 97.12 59 ILE B O 1
ATOM 4118 N N . TYR B 1 60 ? 3.721 16.625 1.214 1 97.94 60 TYR B N 1
ATOM 4119 C CA . TYR B 1 60 ? 3.822 15.172 1.075 1 97.94 60 TYR B CA 1
ATOM 4120 C C . TYR B 1 60 ? 5.238 14.695 1.371 1 97.94 60 TYR B C 1
ATOM 4122 O O . TYR B 1 60 ? 6.195 15.141 0.73 1 97.94 60 TYR B O 1
ATOM 4130 N N . ILE B 1 61 ? 5.359 13.891 2.373 1 98.31 61 ILE B N 1
ATOM 4131 C CA . ILE B 1 61 ? 6.609 13.172 2.584 1 98.31 61 ILE B CA 1
ATOM 4132 C C . ILE B 1 61 ? 6.578 11.844 1.826 1 98.31 61 ILE B C 1
ATOM 4134 O O . ILE B 1 61 ? 5.676 11.031 2.029 1 98.31 61 ILE B O 1
ATOM 4138 N N . VAL B 1 62 ? 7.504 11.633 0.946 1 97.44 62 VAL B N 1
ATOM 4139 C CA . VAL B 1 62 ? 7.547 10.398 0.16 1 97.44 62 VAL B CA 1
ATOM 4140 C C . VAL B 1 62 ? 8.812 9.617 0.502 1 97.44 62 VAL B C 1
ATOM 4142 O O . VAL B 1 62 ? 9.906 10.18 0.542 1 97.44 62 VAL B O 1
ATOM 4145 N N . CYS B 1 63 ? 8.625 8.391 0.878 1 96.56 63 CYS B N 1
ATOM 4146 C CA . CYS B 1 63 ? 9.711 7.469 1.213 1 96.56 63 CYS B CA 1
ATOM 4147 C C . CYS B 1 63 ? 9.641 6.211 0.355 1 96.56 63 CYS B C 1
ATOM 4149 O O . CYS B 1 63 ? 8.633 5.504 0.359 1 96.56 63 CYS B O 1
ATOM 4151 N N . ASN B 1 64 ? 10.727 5.938 -0.372 1 94.5 64 ASN B N 1
ATOM 4152 C CA . ASN B 1 64 ? 10.75 4.762 -1.236 1 94.5 64 ASN B CA 1
ATOM 4153 C C . ASN B 1 64 ? 11.344 3.553 -0.521 1 94.5 64 ASN B C 1
ATOM 4155 O O . ASN B 1 64 ? 12.375 3.664 0.151 1 94.5 64 ASN B O 1
ATOM 4159 N N . ASP B 1 65 ? 10.688 2.492 -0.615 1 95.06 65 ASP B N 1
ATOM 4160 C CA . ASP B 1 65 ? 11.188 1.192 -0.18 1 95.06 65 ASP B CA 1
ATOM 4161 C C . ASP B 1 65 ? 11.492 0.294 -1.376 1 95.06 65 ASP B C 1
ATOM 4163 O O . ASP B 1 65 ? 10.586 -0.159 -2.068 1 95.06 65 ASP B O 1
ATOM 4167 N N . THR B 1 66 ? 12.773 0.024 -1.576 1 95 66 THR B N 1
ATOM 4168 C CA . THR B 1 66 ? 13.188 -0.789 -2.715 1 95 66 THR B CA 1
ATOM 4169 C C . THR B 1 66 ? 12.836 -2.256 -2.49 1 95 66 THR B C 1
ATOM 4171 O O . THR B 1 66 ? 12.891 -3.062 -3.42 1 95 66 THR B O 1
ATOM 4174 N N . LEU B 1 67 ? 12.508 -2.672 -1.329 1 96.38 67 LEU B N 1
ATOM 4175 C CA . LEU B 1 67 ? 12.148 -4.016 -0.887 1 96.38 67 LEU B CA 1
ATOM 4176 C C . LEU B 1 67 ? 13.391 -4.875 -0.689 1 96.38 67 LEU B C 1
ATOM 4178 O O . LEU B 1 67 ? 13.289 -6.055 -0.339 1 96.38 67 LEU B O 1
ATOM 4182 N N . VAL B 1 68 ? 14.57 -4.32 -0.917 1 96.81 68 VAL B N 1
ATOM 4183 C CA . VAL B 1 68 ? 15.812 -5.043 -0.657 1 96.81 68 VAL B CA 1
ATOM 4184 C C . VAL B 1 68 ? 16.766 -4.156 0.146 1 96.81 68 VAL B C 1
ATOM 4186 O O . VAL B 1 68 ? 17.984 -4.266 0.012 1 96.81 68 VAL B O 1
ATOM 4189 N N . GLU B 1 69 ? 16.219 -3.195 0.859 1 93.5 69 GLU B N 1
ATOM 4190 C CA . GLU B 1 69 ? 17 -2.396 1.796 1 93.5 69 GLU B CA 1
ATOM 4191 C C . GLU B 1 69 ? 17.438 -3.227 3 1 93.5 69 GLU B C 1
ATOM 4193 O O . GLU B 1 69 ? 16.828 -4.262 3.297 1 93.5 69 GLU B O 1
ATOM 4198 N N . ASN B 1 70 ? 18.469 -2.758 3.637 1 91.88 70 ASN B N 1
ATOM 4199 C CA . ASN B 1 70 ? 18.859 -3.387 4.895 1 91.88 70 ASN B CA 1
ATOM 4200 C C . ASN B 1 70 ? 17.688 -3.438 5.879 1 91.88 70 ASN B C 1
ATOM 4202 O O . ASN B 1 70 ? 17.109 -2.404 6.203 1 91.88 70 ASN B O 1
ATOM 4206 N N . PRO B 1 71 ? 17.344 -4.656 6.359 1 92.56 71 PRO B N 1
ATOM 4207 C CA . PRO B 1 71 ? 16.141 -4.805 7.191 1 92.56 71 PRO B CA 1
ATOM 4208 C C . PRO B 1 71 ? 16.188 -3.947 8.453 1 92.56 71 PRO B C 1
ATOM 4210 O O . PRO B 1 71 ? 15.156 -3.451 8.906 1 92.56 71 PRO B O 1
ATOM 4213 N N . ARG B 1 72 ? 17.344 -3.77 9.055 1 88.56 72 ARG B N 1
ATOM 4214 C CA . ARG B 1 72 ? 17.469 -2.943 10.258 1 88.56 72 ARG B CA 1
ATOM 4215 C C . ARG B 1 72 ? 17.188 -1.479 9.945 1 88.56 72 ARG B C 1
ATOM 4217 O O . ARG B 1 72 ? 16.578 -0.772 10.75 1 88.56 72 ARG B O 1
ATOM 4224 N N . ILE B 1 73 ? 17.625 -1.059 8.859 1 89.12 73 ILE B N 1
ATOM 4225 C CA . ILE B 1 73 ? 17.406 0.319 8.43 1 89.12 73 ILE B CA 1
ATOM 4226 C C . ILE B 1 73 ? 15.93 0.534 8.109 1 89.12 73 ILE B C 1
ATOM 4228 O O . ILE B 1 73 ? 15.359 1.579 8.445 1 89.12 73 ILE B O 1
ATOM 4232 N N . VAL B 1 74 ? 15.336 -0.474 7.516 1 93.06 74 VAL B N 1
ATOM 4233 C CA . VAL B 1 74 ? 13.922 -0.391 7.176 1 93.06 74 VAL B CA 1
ATOM 4234 C C . VAL B 1 74 ? 13.094 -0.237 8.453 1 93.06 74 VAL B C 1
ATOM 4236 O O . VAL B 1 74 ? 12.164 0.577 8.5 1 93.06 74 VAL B O 1
ATOM 4239 N N . LYS B 1 75 ? 13.398 -1.02 9.422 1 92.56 75 LYS B N 1
ATOM 4240 C CA . LYS B 1 75 ? 12.688 -0.935 10.695 1 92.56 75 LYS B CA 1
ATOM 4241 C C . LYS B 1 75 ? 12.812 0.462 11.297 1 92.56 75 LYS B C 1
ATOM 4243 O O . LYS B 1 75 ? 11.828 1.021 11.789 1 92.56 75 LYS B O 1
ATOM 4248 N N . PHE B 1 76 ? 14.008 1 11.305 1 92.75 76 PHE B N 1
ATOM 4249 C CA . PHE B 1 76 ? 14.266 2.346 11.812 1 92.75 76 PHE B CA 1
ATOM 4250 C C . PHE B 1 76 ? 13.445 3.375 11.039 1 92.75 76 PHE B C 1
ATOM 4252 O O . PHE B 1 76 ? 12.797 4.234 11.641 1 92.75 76 PHE B O 1
ATOM 4259 N N . ILE B 1 77 ? 13.484 3.309 9.734 1 94.06 77 ILE B N 1
ATOM 4260 C CA . ILE B 1 77 ? 12.789 4.258 8.875 1 94.06 77 ILE B CA 1
ATOM 4261 C C . ILE B 1 77 ? 11.289 4.188 9.141 1 94.06 77 ILE B C 1
ATOM 4263 O O . ILE B 1 77 ? 10.633 5.223 9.305 1 94.06 77 ILE B O 1
ATOM 4267 N N . ASN B 1 78 ? 10.734 2.977 9.227 1 95.94 78 ASN B N 1
ATOM 4268 C CA . ASN B 1 78 ? 9.305 2.809 9.453 1 95.94 78 ASN B CA 1
ATOM 4269 C C . ASN B 1 78 ? 8.875 3.375 10.805 1 95.94 78 ASN B C 1
ATOM 4271 O O . ASN B 1 78 ? 7.812 3.986 10.914 1 95.94 78 ASN B O 1
ATOM 4275 N N . SER B 1 79 ? 9.672 3.152 11.773 1 96.12 79 SER B N 1
ATOM 4276 C CA . SER B 1 79 ? 9.398 3.721 13.094 1 96.12 79 SER B CA 1
ATOM 4277 C C . SER B 1 79 ? 9.398 5.246 13.047 1 96.12 79 SER B C 1
ATOM 4279 O O . SER B 1 79 ? 8.539 5.891 13.656 1 96.12 79 SER B O 1
ATOM 4281 N N . THR B 1 80 ? 10.352 5.781 12.367 1 96.69 80 THR B N 1
ATOM 4282 C CA . THR B 1 80 ? 10.453 7.227 12.227 1 96.69 80 THR B CA 1
ATOM 4283 C C . THR B 1 80 ? 9.242 7.785 11.484 1 96.69 80 THR B C 1
ATOM 4285 O O . THR B 1 80 ? 8.664 8.789 11.898 1 96.69 80 THR B O 1
ATOM 4288 N N . LEU B 1 81 ? 8.852 7.148 10.422 1 97.75 81 LEU B N 1
ATOM 4289 C CA . LEU B 1 81 ? 7.703 7.59 9.641 1 97.75 81 LEU B CA 1
ATOM 4290 C C . LEU B 1 81 ? 6.43 7.57 10.477 1 97.75 81 LEU B C 1
ATOM 4292 O O . LEU B 1 81 ? 5.582 8.453 10.352 1 97.75 81 LEU B O 1
ATOM 4296 N N . SER B 1 82 ? 6.312 6.555 11.312 1 97.06 82 SER B N 1
ATOM 4297 C CA . SER B 1 82 ? 5.16 6.469 12.203 1 97.06 82 SER B CA 1
ATOM 4298 C C . SER B 1 82 ? 5.121 7.656 13.164 1 97.06 82 SER B C 1
ATOM 4300 O O . SER B 1 82 ? 4.059 8.234 13.391 1 97.06 82 SER B O 1
ATOM 4302 N N . LYS B 1 83 ? 6.238 8.016 13.68 1 96.75 83 LYS B N 1
ATOM 4303 C CA . LYS B 1 83 ? 6.328 9.164 14.57 1 96.75 83 LYS B CA 1
ATOM 4304 C C . LYS B 1 83 ? 5.953 10.453 13.844 1 96.75 83 LYS B C 1
ATOM 4306 O O . LYS B 1 83 ? 5.27 11.312 14.406 1 96.75 83 LYS B O 1
ATOM 4311 N N . ILE B 1 84 ? 6.41 10.555 12.656 1 97.81 84 ILE B N 1
ATOM 4312 C CA . ILE B 1 84 ? 6.133 11.734 11.844 1 97.81 84 ILE B CA 1
ATOM 4313 C C . ILE B 1 84 ? 4.629 11.859 11.617 1 97.81 84 ILE B C 1
ATOM 4315 O O . ILE B 1 84 ? 4.066 12.953 11.75 1 97.81 84 ILE B O 1
ATOM 4319 N N . GLN B 1 85 ? 3.99 10.789 11.305 1 97.56 85 GLN B N 1
ATOM 4320 C CA . GLN B 1 85 ? 2.551 10.789 11.07 1 97.56 85 GLN B CA 1
ATOM 4321 C C . GLN B 1 85 ? 1.791 11.258 12.305 1 97.56 85 GLN B C 1
ATOM 4323 O O . GLN B 1 85 ? 0.892 12.094 12.211 1 97.56 85 GLN B O 1
ATOM 4328 N N . GLU B 1 86 ? 2.182 10.719 13.367 1 96 86 GLU B N 1
ATOM 4329 C CA . GLU B 1 86 ? 1.521 11.078 14.625 1 96 86 GLU B CA 1
ATOM 4330 C C . GLU B 1 86 ? 1.773 12.539 14.984 1 96 86 GLU B C 1
ATOM 4332 O O . GLU B 1 86 ? 0.847 13.258 15.359 1 96 86 GLU B O 1
ATOM 4337 N N . ALA B 1 87 ? 2.961 12.93 14.859 1 96.5 87 ALA B N 1
ATOM 4338 C CA . ALA B 1 87 ? 3.34 14.297 15.219 1 96.5 87 ALA B CA 1
ATOM 4339 C C . ALA B 1 87 ? 2.639 15.312 14.328 1 96.5 87 ALA B C 1
ATOM 4341 O O . ALA B 1 87 ? 2.314 16.422 14.766 1 96.5 87 ALA B O 1
ATOM 4342 N N . ALA B 1 88 ? 2.414 14.945 13.086 1 97 88 ALA B N 1
ATOM 4343 C CA . ALA B 1 88 ? 1.727 15.859 12.172 1 97 88 ALA B CA 1
ATOM 4344 C C . ALA B 1 88 ? 0.343 16.219 12.703 1 97 88 ALA B C 1
ATOM 4346 O O . ALA B 1 88 ? -0.092 17.375 12.578 1 97 88 ALA B O 1
ATOM 4347 N N . VAL B 1 89 ? -0.326 15.258 13.312 1 95.25 89 VAL B N 1
ATOM 4348 C CA . VAL B 1 89 ? -1.629 15.508 13.922 1 95.25 89 VAL B CA 1
ATOM 4349 C C . VAL B 1 89 ? -1.458 16.375 15.172 1 95.25 89 VAL B C 1
ATOM 4351 O O . VAL B 1 89 ? -2.145 17.391 15.328 1 95.25 89 VAL B O 1
ATOM 4354 N N . HIS B 1 90 ? -0.447 16 15.922 1 93.06 90 HIS B N 1
ATOM 4355 C CA . HIS B 1 90 ? -0.187 16.672 17.203 1 93.06 90 HIS B CA 1
ATOM 4356 C C . HIS B 1 90 ? 0.091 18.156 17 1 93.06 90 HIS B C 1
ATOM 4358 O O . HIS B 1 90 ? -0.429 19 17.734 1 93.06 90 HIS B O 1
ATOM 4364 N N . TYR B 1 91 ? 0.809 18.453 15.992 1 92.5 91 TYR B N 1
ATOM 4365 C CA . TYR B 1 91 ? 1.271 19.828 15.789 1 92.5 91 TYR B CA 1
ATOM 4366 C C . TYR B 1 91 ? 0.456 20.531 14.711 1 92.5 91 TYR B C 1
ATOM 4368 O O . TYR B 1 91 ? 0.785 21.641 14.297 1 92.5 91 TYR B O 1
ATOM 4376 N N . GLU B 1 92 ? -0.504 19.859 14.258 1 92.31 92 GLU B N 1
ATOM 4377 C CA . GLU B 1 92 ? -1.414 20.438 13.273 1 92.31 92 GLU B CA 1
ATOM 4378 C C . GLU B 1 92 ? -0.666 20.859 12.008 1 92.31 92 GLU B C 1
ATOM 4380 O O . GLU B 1 92 ? -0.784 22 11.562 1 92.31 92 GLU B O 1
ATOM 4385 N N . LEU B 1 93 ? 0.14 19.984 11.555 1 95.69 93 LEU B N 1
ATOM 4386 C CA . LEU B 1 93 ? 0.864 20.25 10.312 1 95.69 93 LEU B CA 1
ATOM 4387 C C . LEU B 1 93 ? 0.209 19.516 9.141 1 95.69 93 LEU B C 1
ATOM 4389 O O . LEU B 1 93 ? -0.24 18.375 9.289 1 95.69 93 LEU B O 1
ATOM 4393 N N . PRO B 1 94 ? 0.091 20.125 8.016 1 95.62 94 PRO B N 1
ATOM 4394 C CA . PRO B 1 94 ? -0.519 19.484 6.84 1 95.62 94 PRO B CA 1
ATOM 4395 C C . PRO B 1 94 ? 0.427 18.516 6.133 1 95.62 94 PRO B C 1
ATOM 4397 O O . PRO B 1 94 ? 0.609 18.609 4.914 1 95.62 94 PRO B O 1
ATOM 4400 N N . ILE B 1 95 ? 0.964 17.625 6.867 1 97.94 95 ILE B N 1
ATOM 4401 C CA . ILE B 1 95 ? 1.97 16.688 6.383 1 97.94 95 ILE B CA 1
ATOM 4402 C C . ILE B 1 95 ? 1.377 15.273 6.328 1 97.94 95 ILE B C 1
ATOM 4404 O O . ILE B 1 95 ? 0.81 14.797 7.312 1 97.94 95 ILE B O 1
ATOM 4408 N N . THR B 1 96 ? 1.43 14.68 5.184 1 98.06 96 THR B N 1
ATOM 4409 C CA . THR B 1 96 ? 1.097 13.266 5.043 1 98.06 96 THR B CA 1
ATOM 4410 C C . THR B 1 96 ? 2.305 12.469 4.555 1 98.06 96 THR B C 1
ATOM 4412 O O . THR B 1 96 ? 3.191 13.023 3.896 1 98.06 96 THR B O 1
ATOM 4415 N N . VAL B 1 97 ? 2.34 11.234 4.961 1 98.31 97 VAL B N 1
ATOM 4416 C CA . VAL B 1 97 ? 3.467 10.359 4.656 1 98.31 97 VAL B CA 1
ATOM 4417 C C . VAL B 1 97 ? 3.041 9.297 3.645 1 98.31 97 VAL B C 1
ATOM 4419 O O . VAL B 1 97 ? 1.975 8.695 3.783 1 98.31 97 VAL B O 1
ATOM 4422 N N . HIS B 1 98 ? 3.877 9.109 2.641 1 97.38 98 HIS B N 1
ATOM 4423 C CA . HIS B 1 98 ? 3.592 8.156 1.576 1 97.38 98 HIS B CA 1
ATOM 4424 C C . HIS B 1 98 ? 4.812 7.297 1.264 1 97.38 98 HIS B C 1
ATOM 4426 O O . HIS B 1 98 ? 5.902 7.824 1.026 1 97.38 98 HIS B O 1
ATOM 4432 N N . GLN B 1 99 ? 4.625 6.027 1.295 1 97.06 99 GLN B N 1
ATOM 4433 C CA . GLN B 1 99 ? 5.695 5.098 0.934 1 97.06 99 GLN B CA 1
ATOM 4434 C C . GLN B 1 99 ? 5.465 4.508 -0.454 1 97.06 99 GLN B C 1
ATOM 4436 O O . GLN B 1 99 ? 4.344 4.121 -0.791 1 97.06 99 GLN B O 1
ATOM 4441 N N . THR B 1 100 ? 6.508 4.492 -1.29 1 96.69 100 THR B N 1
ATOM 4442 C CA . THR B 1 100 ? 6.445 3.916 -2.629 1 96.69 100 THR B CA 1
ATOM 4443 C C . THR B 1 100 ? 7.301 2.656 -2.719 1 96.69 100 THR B C 1
ATOM 4445 O O . THR B 1 100 ? 8.289 2.518 -1.994 1 96.69 100 THR B O 1
ATOM 4448 N N . THR B 1 101 ? 6.91 1.7 -3.496 1 96.88 101 THR B N 1
ATOM 4449 C CA . THR B 1 101 ? 7.637 0.466 -3.777 1 96.88 101 THR B CA 1
ATOM 4450 C C . THR B 1 101 ? 7.664 0.185 -5.277 1 96.88 101 THR B C 1
ATOM 4452 O O . THR B 1 101 ? 6.832 0.7 -6.027 1 96.88 101 THR B O 1
ATOM 4455 N N . PRO B 1 102 ? 8.633 -0.577 -5.707 1 96.25 102 PRO B N 1
ATOM 4456 C CA . PRO B 1 102 ? 8.609 -0.961 -7.121 1 96.25 102 PRO B CA 1
ATOM 4457 C C . PRO B 1 102 ? 7.395 -1.805 -7.488 1 96.25 102 PRO B C 1
ATOM 4459 O O . PRO B 1 102 ? 6.852 -2.514 -6.637 1 96.25 102 PRO B O 1
ATOM 4462 N N . GLU B 1 103 ? 7.043 -1.623 -8.766 1 95.31 103 GLU B N 1
ATOM 4463 C CA . GLU B 1 103 ? 6.07 -2.58 -9.289 1 95.31 103 GLU B CA 1
ATOM 4464 C C . GLU B 1 103 ? 6.605 -4.008 -9.211 1 95.31 103 GLU B C 1
ATOM 4466 O O . GLU B 1 103 ? 7.812 -4.23 -9.312 1 95.31 103 GLU B O 1
ATOM 4471 N N . LEU B 1 104 ? 5.707 -4.934 -9.07 1 96.31 104 LEU B N 1
ATOM 4472 C CA . LEU B 1 104 ? 6.102 -6.332 -8.914 1 96.31 104 LEU B CA 1
ATOM 4473 C C . LEU B 1 104 ? 7.023 -6.766 -10.047 1 96.31 104 LEU B C 1
ATOM 4475 O O . LEU B 1 104 ? 8.062 -7.391 -9.805 1 96.31 104 LEU B O 1
ATOM 4479 N N . GLU B 1 105 ? 6.738 -6.348 -11.266 1 95.38 105 GLU B N 1
ATOM 4480 C CA . GLU B 1 105 ? 7.496 -6.734 -12.445 1 95.38 105 GLU B CA 1
ATOM 4481 C C . GLU B 1 105 ? 8.891 -6.109 -12.445 1 95.38 105 GLU B C 1
ATOM 4483 O O . GLU B 1 105 ? 9.789 -6.582 -13.141 1 95.38 105 GLU B O 1
ATOM 4488 N N . ASN B 1 106 ? 9.016 -5.094 -11.586 1 97.12 106 ASN B N 1
ATOM 4489 C CA . ASN B 1 106 ? 10.273 -4.352 -11.562 1 97.12 106 ASN B CA 1
ATOM 4490 C C . ASN B 1 106 ? 11.047 -4.586 -10.273 1 97.12 106 ASN B C 1
ATOM 4492 O O . ASN B 1 106 ? 12.07 -3.945 -10.023 1 97.12 106 ASN B O 1
ATOM 4496 N N . SER B 1 107 ? 10.531 -5.508 -9.438 1 97.88 107 SER B N 1
ATOM 4497 C CA . SER B 1 107 ? 11.242 -5.793 -8.195 1 97.88 107 SER B CA 1
ATOM 4498 C C . SER B 1 107 ? 12.617 -6.387 -8.469 1 97.88 107 SER B C 1
ATOM 4500 O O . SER B 1 107 ? 12.875 -6.914 -9.555 1 97.88 107 SER B O 1
ATOM 4502 N N . PHE B 1 108 ? 13.484 -6.281 -7.516 1 98.25 108 PHE B N 1
ATOM 4503 C CA . PHE B 1 108 ? 14.875 -6.695 -7.672 1 98.25 108 PHE B CA 1
ATOM 4504 C C . PHE B 1 108 ? 14.953 -8.164 -8.07 1 98.25 108 PHE B C 1
ATOM 4506 O O . PHE B 1 108 ? 15.609 -8.516 -9.055 1 98.25 108 PHE B O 1
ATOM 4513 N N . TRP B 1 109 ? 14.281 -9.047 -7.363 1 98.75 109 TRP B N 1
ATOM 4514 C CA . TRP B 1 109 ? 14.414 -10.484 -7.547 1 98.75 109 TRP B CA 1
ATOM 4515 C C . TRP B 1 109 ? 13.719 -10.938 -8.828 1 98.75 109 TRP B C 1
ATOM 4517 O O . TRP B 1 109 ? 14.188 -11.859 -9.5 1 98.75 109 TRP B O 1
ATOM 4527 N N . VAL B 1 110 ? 12.578 -10.305 -9.188 1 98.44 110 VAL B N 1
ATOM 4528 C CA . VAL B 1 110 ? 11.891 -10.664 -10.422 1 98.44 110 VAL B CA 1
ATOM 4529 C C . VAL B 1 110 ? 12.789 -10.359 -11.617 1 98.44 110 VAL B C 1
ATOM 4531 O O . VAL B 1 110 ? 12.875 -11.148 -12.555 1 98.44 110 VAL B O 1
ATOM 4534 N N . LYS B 1 111 ? 13.5 -9.258 -11.547 1 98 111 LYS B N 1
ATOM 4535 C CA . LYS B 1 111 ? 14.398 -8.898 -12.641 1 98 111 LYS B CA 1
ATOM 4536 C C . LYS B 1 111 ? 15.625 -9.812 -12.664 1 98 111 LYS B C 1
ATOM 4538 O O . LYS B 1 111 ? 16 -10.328 -13.719 1 98 111 LYS B O 1
ATOM 4543 N N . LEU B 1 112 ? 16.156 -10.07 -11.508 1 98.12 112 LEU B N 1
ATOM 4544 C CA . LEU B 1 112 ? 17.422 -10.805 -11.398 1 98.12 112 LEU B CA 1
ATOM 4545 C C . LEU B 1 112 ? 17.203 -12.297 -11.602 1 98.12 112 LEU B C 1
ATOM 4547 O O . LEU B 1 112 ? 17.891 -12.93 -12.398 1 98.12 112 LEU B O 1
ATOM 4551 N N . ILE B 1 113 ? 16.234 -12.859 -10.906 1 98.62 113 ILE B N 1
ATOM 4552 C CA . ILE B 1 113 ? 15.984 -14.305 -10.922 1 98.62 113 ILE B CA 1
ATOM 4553 C C . ILE B 1 113 ? 14.977 -14.641 -12.008 1 98.62 113 ILE B C 1
ATOM 4555 O O . ILE B 1 113 ? 15.125 -15.648 -12.711 1 98.62 113 ILE B O 1
ATOM 4559 N N . GLY B 1 114 ? 13.953 -13.836 -12.125 1 97.88 114 GLY B N 1
ATOM 4560 C CA . GLY B 1 114 ? 12.898 -14.102 -13.094 1 97.88 114 GLY B CA 1
ATOM 4561 C C . GLY B 1 114 ? 13.352 -13.906 -14.531 1 97.88 114 GLY B C 1
ATOM 4562 O O . GLY B 1 114 ? 13.266 -14.82 -15.352 1 97.88 114 GLY B O 1
ATOM 4563 N N . LEU B 1 115 ? 14 -12.789 -14.812 1 96.44 115 LEU B N 1
ATOM 4564 C CA . LEU B 1 115 ? 14.336 -12.422 -16.188 1 96.44 115 LEU B CA 1
ATOM 4565 C C . LEU B 1 115 ? 15.828 -12.609 -16.438 1 96.44 115 LEU B C 1
ATOM 4567 O O . LEU B 1 115 ? 16.281 -12.531 -17.594 1 96.44 115 LEU B O 1
ATOM 4571 N N . GLY B 1 116 ? 16.594 -12.789 -15.398 1 97.31 116 GLY B N 1
ATOM 4572 C CA . GLY B 1 116 ? 18 -13.133 -15.562 1 97.31 116 GLY B CA 1
ATOM 4573 C C . GLY B 1 116 ? 18.891 -11.922 -15.719 1 97.31 116 GLY B C 1
ATOM 4574 O O . GLY B 1 116 ? 20 -12.031 -16.25 1 97.31 116 GLY B O 1
ATOM 4575 N N . TYR B 1 117 ? 18.422 -10.75 -15.281 1 96.38 117 TYR B N 1
ATOM 4576 C CA . TYR B 1 117 ? 19.312 -9.586 -15.289 1 96.38 117 TYR B CA 1
ATOM 4577 C C . TYR B 1 117 ? 20.531 -9.828 -14.422 1 96.38 117 TYR B C 1
ATOM 4579 O O . TYR B 1 117 ? 20.422 -10.375 -13.32 1 96.38 117 TYR B O 1
ATOM 4587 N N . PRO B 1 118 ? 21.703 -9.445 -14.977 1 96.69 118 PRO B N 1
ATOM 4588 C CA . PRO B 1 118 ? 22.891 -9.609 -14.133 1 96.69 118 PRO B CA 1
ATOM 4589 C C . PRO B 1 118 ? 22.922 -8.641 -12.953 1 96.69 118 PRO B C 1
ATOM 4591 O O . PRO B 1 118 ? 22.266 -7.594 -12.992 1 96.69 118 PRO B O 1
ATOM 4594 N N . ALA B 1 119 ? 23.625 -9.055 -11.898 1 97.44 119 ALA B N 1
ATOM 4595 C CA . ALA B 1 119 ? 23.812 -8.125 -10.789 1 97.44 119 ALA B CA 1
ATOM 4596 C C . ALA B 1 119 ? 24.328 -6.777 -11.273 1 97.44 119 ALA B C 1
ATOM 4598 O O . ALA B 1 119 ? 25.188 -6.715 -12.164 1 97.44 119 ALA B O 1
ATOM 4599 N N . PRO B 1 120 ? 23.734 -5.719 -10.695 1 94.56 120 PRO B N 1
ATOM 4600 C CA . PRO B 1 120 ? 24.125 -4.383 -11.156 1 94.56 120 PRO B CA 1
ATOM 4601 C C . PRO B 1 120 ? 25.609 -4.094 -10.93 1 94.56 120 PRO B C 1
ATOM 4603 O O . PRO B 1 120 ? 26.234 -4.68 -10.039 1 94.56 120 PRO B O 1
ATOM 4606 N N . ASN B 1 121 ? 26.156 -3.279 -11.781 1 91.44 121 ASN B N 1
ATOM 4607 C CA . ASN B 1 121 ? 27.516 -2.771 -11.641 1 91.44 121 ASN B CA 1
ATOM 4608 C C . ASN B 1 121 ? 27.594 -1.27 -11.906 1 91.44 121 ASN B C 1
ATOM 4610 O O . ASN B 1 121 ? 26.562 -0.609 -12.023 1 91.44 121 ASN B O 1
ATOM 4614 N N . LYS B 1 122 ? 28.75 -0.719 -11.883 1 86.69 122 LYS B N 1
ATOM 4615 C CA . LYS B 1 122 ? 28.922 0.727 -11.977 1 86.69 122 LYS B CA 1
ATOM 4616 C C . LYS B 1 122 ? 28.359 1.263 -13.297 1 86.69 122 LYS B C 1
ATOM 4618 O O . LYS B 1 122 ? 27.891 2.4 -13.359 1 86.69 122 LYS B O 1
ATOM 4623 N N . PHE B 1 123 ? 28.281 0.361 -14.258 1 85.25 123 PHE B N 1
ATOM 4624 C CA . PHE B 1 123 ? 27.922 0.833 -15.594 1 85.25 123 PHE B CA 1
ATOM 4625 C C . PHE B 1 123 ? 26.484 0.432 -15.938 1 85.25 123 PHE B C 1
ATOM 4627 O O . PHE B 1 123 ? 25.891 0.979 -16.859 1 85.25 123 PHE B O 1
ATOM 4634 N N . TYR B 1 124 ? 26 -0.517 -15.273 1 89.62 124 TYR B N 1
ATOM 4635 C CA . TYR B 1 124 ? 24.672 -1.031 -15.547 1 89.62 124 TYR B CA 1
ATOM 4636 C C . TYR B 1 124 ? 23.844 -1.124 -14.258 1 89.62 124 TYR B C 1
ATOM 4638 O O . TYR B 1 124 ? 23.656 -2.213 -13.711 1 89.62 124 TYR B O 1
ATOM 4646 N N . ARG B 1 125 ? 23.281 0.08 -13.914 1 90.81 125 ARG B N 1
ATOM 4647 C CA . ARG B 1 125 ? 22.5 0.207 -12.688 1 90.81 125 ARG B CA 1
ATOM 4648 C C . ARG B 1 125 ? 21 0.172 -12.984 1 90.81 125 ARG B C 1
ATOM 4650 O O . ARG B 1 125 ? 20.266 1.097 -12.625 1 90.81 125 ARG B O 1
ATOM 4657 N N . TRP B 1 126 ? 20.609 -1.027 -13.578 1 92.62 126 TRP B N 1
ATOM 4658 C CA . TRP B 1 126 ? 19.203 -1.14 -13.969 1 92.62 126 TRP B CA 1
ATOM 4659 C C . TRP B 1 126 ? 18.297 -0.961 -12.766 1 92.62 126 TRP B C 1
ATOM 4661 O O . TRP B 1 126 ? 17.125 -0.612 -12.914 1 92.62 126 TRP B O 1
ATOM 4671 N N . CYS B 1 127 ? 18.844 -1.168 -11.508 1 93.81 127 CYS B N 1
ATOM 4672 C CA . CYS B 1 127 ? 18.062 -1.164 -10.273 1 93.81 127 CYS B CA 1
ATOM 4673 C C . CYS B 1 127 ? 17.672 0.257 -9.883 1 93.81 127 CYS B C 1
ATOM 4675 O O . CYS B 1 127 ? 16.594 0.483 -9.352 1 93.81 127 CYS B O 1
ATOM 4677 N N . THR B 1 128 ? 18.516 1.253 -10.18 1 89.69 128 THR B N 1
ATOM 4678 C CA . THR B 1 128 ? 18.281 2.617 -9.719 1 89.69 128 THR B CA 1
ATOM 4679 C C . THR B 1 128 ? 16.984 3.166 -10.297 1 89.69 128 THR B C 1
ATOM 4681 O O . THR B 1 128 ? 16.125 3.662 -9.562 1 89.69 128 THR B O 1
ATOM 4684 N N . GLU B 1 129 ? 16.812 3.051 -11.531 1 90.75 129 GLU B N 1
ATOM 4685 C CA . GLU B 1 129 ? 15.625 3.576 -12.203 1 90.75 129 GLU B CA 1
ATOM 4686 C C . GLU B 1 129 ? 14.375 2.811 -11.789 1 90.75 129 GLU B C 1
ATOM 4688 O O . GLU B 1 129 ? 13.367 3.414 -11.422 1 90.75 129 GLU B O 1
ATOM 4693 N N . ARG B 1 130 ? 14.453 1.538 -11.734 1 93.19 130 ARG B N 1
ATOM 4694 C CA . ARG B 1 130 ? 13.289 0.674 -11.562 1 93.19 130 ARG B CA 1
ATOM 4695 C C . ARG B 1 130 ? 12.859 0.612 -10.102 1 93.19 130 ARG B C 1
ATOM 4697 O O . ARG B 1 130 ? 11.664 0.603 -9.805 1 93.19 130 ARG B O 1
ATOM 4704 N N . LEU B 1 131 ? 13.844 0.586 -9.195 1 94.44 131 LEU B N 1
ATOM 4705 C CA . LEU B 1 131 ? 13.523 0.379 -7.789 1 94.44 131 LEU B CA 1
ATOM 4706 C C . LEU B 1 131 ? 13.352 1.712 -7.07 1 94.44 131 LEU B C 1
ATOM 4708 O O . LEU B 1 131 ? 12.586 1.811 -6.113 1 94.44 131 LEU B O 1
ATOM 4712 N N . LYS B 1 132 ? 14.023 2.729 -7.496 1 89.75 132 LYS B N 1
ATOM 4713 C CA . LYS B 1 132 ? 14.086 3.959 -6.715 1 89.75 132 LYS B CA 1
ATOM 4714 C C . LYS B 1 132 ? 13.406 5.113 -7.445 1 89.75 132 LYS B C 1
ATOM 4716 O O . LYS B 1 132 ? 12.516 5.766 -6.891 1 89.75 132 LYS B O 1
ATOM 4721 N N . ILE B 1 133 ? 13.742 5.328 -8.664 1 90.19 133 ILE B N 1
ATOM 4722 C CA . ILE B 1 133 ? 13.359 6.547 -9.375 1 90.19 133 ILE B CA 1
ATOM 4723 C C . ILE B 1 133 ? 11.914 6.438 -9.844 1 90.19 133 ILE B C 1
ATOM 4725 O O . ILE B 1 133 ? 11.086 7.309 -9.547 1 90.19 133 ILE B O 1
ATOM 4729 N N . ASN B 1 134 ? 11.578 5.332 -10.531 1 93.81 134 ASN B N 1
ATOM 4730 C CA . ASN B 1 134 ? 10.273 5.195 -11.164 1 93.81 134 ASN B CA 1
ATOM 4731 C C . ASN B 1 134 ? 9.148 5.242 -10.133 1 93.81 134 ASN B C 1
ATOM 4733 O O . ASN B 1 134 ? 8.164 5.969 -10.312 1 93.81 134 ASN B O 1
ATOM 4737 N N . PRO B 1 135 ? 9.266 4.504 -9.023 1 94.94 135 PRO B N 1
ATOM 4738 C CA . PRO B 1 135 ? 8.18 4.547 -8.039 1 94.94 135 PRO B CA 1
ATOM 4739 C C . PRO B 1 135 ? 7.941 5.953 -7.488 1 94.94 135 PRO B C 1
ATOM 4741 O O . PRO B 1 135 ? 6.793 6.387 -7.371 1 94.94 135 PRO B O 1
ATOM 4744 N N . THR B 1 136 ? 8.953 6.688 -7.176 1 93 136 THR B N 1
ATOM 4745 C CA . THR B 1 136 ? 8.852 8.039 -6.633 1 93 136 THR B CA 1
ATOM 4746 C C . THR B 1 136 ? 8.328 9.008 -7.691 1 93 136 THR B C 1
ATOM 4748 O O . THR B 1 136 ? 7.473 9.852 -7.402 1 93 136 THR B O 1
ATOM 4751 N N . THR B 1 137 ? 8.797 8.836 -8.875 1 92.25 137 THR B N 1
ATOM 4752 C CA . THR B 1 137 ? 8.375 9.688 -9.977 1 92.25 137 THR B CA 1
ATOM 4753 C C . THR B 1 137 ? 6.883 9.523 -10.25 1 92.25 137 THR B C 1
ATOM 4755 O O . THR B 1 137 ? 6.18 10.5 -10.516 1 92.25 137 THR B O 1
ATOM 4758 N N . LYS B 1 138 ? 6.445 8.312 -10.242 1 94.12 138 LYS B N 1
ATOM 4759 C CA . LYS B 1 138 ? 5.023 8.047 -10.43 1 94.12 138 LYS B CA 1
ATOM 4760 C C . LYS B 1 138 ? 4.188 8.797 -9.391 1 94.12 138 LYS B C 1
ATOM 4762 O O . LYS B 1 138 ? 3.189 9.43 -9.727 1 94.12 138 LYS B O 1
ATOM 4767 N N . PHE B 1 139 ? 4.578 8.789 -8.148 1 95.31 139 PHE B N 1
ATOM 4768 C CA . PHE B 1 139 ? 3.885 9.484 -7.074 1 95.31 139 PHE B CA 1
ATOM 4769 C C . PHE B 1 139 ? 3.877 10.984 -7.32 1 95.31 139 PHE B C 1
ATOM 4771 O O . PHE B 1 139 ? 2.828 11.625 -7.234 1 95.31 139 PHE B O 1
ATOM 4778 N N . ILE B 1 140 ? 5.031 11.516 -7.609 1 94.19 140 ILE B N 1
ATOM 4779 C CA . ILE B 1 140 ? 5.176 12.945 -7.824 1 94.19 140 ILE B CA 1
ATOM 4780 C C . ILE B 1 140 ? 4.293 13.391 -8.984 1 94.19 140 ILE B C 1
ATOM 4782 O O . ILE B 1 140 ? 3.576 14.391 -8.883 1 94.19 140 ILE B O 1
ATOM 4786 N N . THR B 1 141 ? 4.336 12.625 -10.055 1 94.44 141 THR B N 1
ATOM 4787 C CA . THR B 1 141 ? 3.549 12.953 -11.242 1 94.44 141 THR B CA 1
ATOM 4788 C C . THR B 1 141 ? 2.059 12.938 -10.922 1 94.44 141 THR B C 1
ATOM 4790 O O . THR B 1 141 ? 1.309 13.797 -11.383 1 94.44 141 THR B O 1
ATOM 4793 N N . GLU B 1 142 ? 1.655 11.984 -10.172 1 93.5 142 GLU B N 1
ATOM 4794 C CA . GLU B 1 142 ? 0.255 11.914 -9.766 1 93.5 142 GLU B CA 1
ATOM 4795 C C . GLU B 1 142 ? -0.154 13.148 -8.969 1 93.5 142 GLU B C 1
ATOM 4797 O O . GLU B 1 142 ? -1.233 13.703 -9.188 1 93.5 142 GLU B O 1
ATOM 4802 N N . LYS B 1 143 ? 0.702 13.578 -8.07 1 93.31 143 LYS B N 1
ATOM 4803 C CA . LYS B 1 143 ? 0.385 14.742 -7.25 1 93.31 143 LYS B CA 1
ATOM 4804 C C . LYS B 1 143 ? 0.406 16.016 -8.086 1 93.31 143 LYS B C 1
ATOM 4806 O O . LYS B 1 143 ? -0.381 16.938 -7.844 1 93.31 143 LYS B O 1
ATOM 4811 N N . ILE B 1 144 ? 1.297 16.078 -9.039 1 91.38 144 ILE B N 1
ATOM 4812 C CA . ILE B 1 144 ? 1.334 17.219 -9.961 1 91.38 144 ILE B CA 1
ATOM 4813 C C . ILE B 1 144 ? 0.031 17.281 -10.75 1 91.38 144 ILE B C 1
ATOM 4815 O O . ILE B 1 144 ? -0.562 18.344 -10.898 1 91.38 144 ILE B O 1
ATOM 4819 N N . ASN B 1 145 ? -0.392 16.109 -11.234 1 90.88 145 ASN B N 1
ATOM 4820 C CA . ASN B 1 145 ? -1.633 16.047 -12 1 90.88 145 ASN B CA 1
ATOM 4821 C C . ASN B 1 145 ? -2.832 16.469 -11.164 1 90.88 145 ASN B C 1
ATOM 4823 O O . ASN B 1 145 ? -3.748 17.125 -11.664 1 90.88 145 ASN B O 1
ATOM 4827 N N . GLU B 1 146 ? -2.807 16.156 -9.953 1 89.75 146 GLU B N 1
ATOM 4828 C CA . GLU B 1 146 ? -3.906 16.469 -9.047 1 89.75 146 GLU B CA 1
ATOM 4829 C C . GLU B 1 146 ? -3.934 17.953 -8.711 1 89.75 146 GLU B C 1
ATOM 4831 O O . GLU B 1 146 ? -5 18.531 -8.5 1 89.75 146 GLU B O 1
ATOM 4836 N N . ASN B 1 147 ? -2.734 18.562 -8.656 1 88.69 147 ASN B N 1
ATOM 4837 C CA . ASN B 1 147 ? -2.646 19.906 -8.125 1 88.69 147 ASN B CA 1
ATOM 4838 C C . ASN B 1 147 ? -2.203 20.906 -9.195 1 88.69 147 ASN B C 1
ATOM 4840 O O . ASN B 1 147 ? -2.23 22.109 -8.977 1 88.69 147 ASN B O 1
ATOM 4844 N N . GLY B 1 148 ? -1.793 20.406 -10.32 1 88.25 148 GLY B N 1
ATOM 4845 C CA . GLY B 1 148 ? -1.309 21.25 -11.406 1 88.25 148 GLY B CA 1
ATOM 4846 C C . GLY B 1 148 ? 0.197 21.438 -11.383 1 88.25 148 GLY B C 1
ATOM 4847 O O . GLY B 1 148 ? 0.857 21.312 -12.422 1 88.25 148 GLY B O 1
ATOM 4848 N N . GLU B 1 149 ? 0.752 21.734 -10.203 1 90.62 149 GLU B N 1
ATOM 4849 C CA . GLU B 1 149 ? 2.184 21.938 -10 1 90.62 149 GLU B CA 1
ATOM 4850 C C . GLU B 1 149 ? 2.623 21.422 -8.625 1 90.62 149 GLU B C 1
ATOM 4852 O O . GLU B 1 149 ? 1.787 21.156 -7.766 1 90.62 149 GLU B O 1
ATOM 4857 N N . ALA B 1 150 ? 3.982 21.297 -8.484 1 92.94 150 ALA B N 1
ATOM 4858 C CA . ALA B 1 150 ? 4.516 20.891 -7.188 1 92.94 150 ALA B CA 1
ATOM 4859 C C . ALA B 1 150 ? 5.953 21.375 -7.012 1 92.94 150 ALA B C 1
ATOM 4861 O O . ALA B 1 150 ? 6.652 21.625 -7.996 1 92.94 150 ALA B O 1
ATOM 4862 N N . ILE B 1 151 ? 6.359 21.609 -5.816 1 93.25 151 ILE B N 1
ATOM 4863 C CA . ILE B 1 151 ? 7.742 21.906 -5.465 1 93.25 151 ILE B CA 1
ATOM 4864 C C . ILE B 1 151 ? 8.367 20.734 -4.738 1 93.25 151 ILE B C 1
ATOM 4866 O O . ILE B 1 151 ? 7.852 20.266 -3.715 1 93.25 151 ILE B O 1
ATOM 4870 N N . ILE B 1 152 ? 9.43 20.25 -5.289 1 93.38 152 ILE B N 1
ATOM 4871 C CA . ILE B 1 152 ? 10.133 19.109 -4.719 1 93.38 152 ILE B CA 1
ATOM 4872 C C . ILE B 1 152 ? 11.305 19.594 -3.875 1 93.38 152 ILE B C 1
ATOM 4874 O O . ILE B 1 152 ? 12.172 20.344 -4.363 1 93.38 152 ILE B O 1
ATOM 4878 N N . LEU B 1 153 ? 11.289 19.25 -2.604 1 95.06 153 LEU B N 1
ATOM 4879 C CA . LEU B 1 153 ? 12.398 19.578 -1.714 1 95.06 153 LEU B CA 1
ATOM 4880 C C . LEU B 1 153 ? 13.398 18.438 -1.642 1 95.06 153 LEU B C 1
ATOM 4882 O O . LEU B 1 153 ? 13.023 17.281 -1.372 1 95.06 153 LEU B O 1
ATOM 4886 N N . LEU B 1 154 ? 14.648 18.766 -1.855 1 88.69 154 LEU B N 1
ATOM 4887 C CA . LEU B 1 154 ? 15.703 17.75 -1.864 1 88.69 154 LEU B CA 1
ATOM 4888 C C . LEU B 1 154 ? 16.75 18.062 -0.806 1 88.69 154 LEU B C 1
ATOM 4890 O O . LEU B 1 154 ? 17.094 19.219 -0.582 1 88.69 154 LEU B O 1
ATOM 4894 N N . GLY B 1 155 ? 17.25 16.969 -0.215 1 88.38 155 GLY B N 1
ATOM 4895 C CA . GLY B 1 155 ? 18.312 17.094 0.766 1 88.38 155 GLY B CA 1
ATOM 4896 C C . GLY B 1 155 ? 19.703 17.031 0.156 1 88.38 155 GLY B C 1
ATOM 4897 O O . GLY B 1 155 ? 20.656 16.656 0.829 1 88.38 155 GLY B O 1
ATOM 4898 N N . THR B 1 156 ? 19.781 17.266 -1.097 1 83.5 156 THR B N 1
ATOM 4899 C CA . THR B 1 156 ? 21.078 17.234 -1.771 1 83.5 156 THR B CA 1
ATOM 4900 C C . THR B 1 156 ? 21.953 18.375 -1.306 1 83.5 156 THR B C 1
ATOM 4902 O O . THR B 1 156 ? 21.469 19.484 -1.077 1 83.5 156 THR B O 1
ATOM 4905 N N . ARG B 1 157 ? 23.25 18.016 -1.084 1 84.44 157 ARG B N 1
ATOM 4906 C CA . ARG B 1 157 ? 24.219 19 -0.646 1 84.44 157 ARG B CA 1
ATOM 4907 C C . ARG B 1 157 ? 25.359 19.125 -1.652 1 84.44 157 ARG B C 1
ATOM 4909 O O . ARG B 1 157 ? 25.656 18.172 -2.379 1 84.44 157 ARG B O 1
ATOM 4916 N N . SER B 1 158 ? 25.875 20.266 -1.918 1 69.62 158 SER B N 1
ATOM 4917 C CA . SER B 1 158 ? 27 20.5 -2.82 1 69.62 158 SER B CA 1
ATOM 4918 C C . SER B 1 158 ? 28.312 20 -2.213 1 69.62 158 SER B C 1
ATOM 4920 O O . SER B 1 158 ? 28.484 20.047 -0.995 1 69.62 158 SER B O 1
ATOM 4922 N N . ALA B 1 159 ? 28.938 19 -2.764 1 55.81 159 ALA B N 1
ATOM 4923 C CA . ALA B 1 159 ? 30.203 18.469 -2.248 1 55.81 159 ALA B CA 1
ATOM 4924 C C . ALA B 1 159 ? 31.078 19.594 -1.726 1 55.81 159 ALA B C 1
ATOM 4926 O O . ALA B 1 159 ? 31.609 19.516 -0.611 1 55.81 159 ALA B O 1
ATOM 4927 N N . GLU B 1 160 ? 32.25 20.188 -2.668 1 47.06 160 GLU B N 1
ATOM 4928 C CA . GLU B 1 160 ? 33.5 20.922 -2.416 1 47.06 160 GLU B CA 1
ATOM 4929 C C . GLU B 1 160 ? 33.219 22.375 -2.047 1 47.06 160 GLU B C 1
ATOM 4931 O O . GLU B 1 160 ? 32.25 22.969 -2.535 1 47.06 160 GLU B O 1
ATOM 4936 N N . SER B 1 161 ? 33.938 22.953 -1.042 1 43.03 161 SER B N 1
ATOM 4937 C CA . SER B 1 161 ? 34.156 24.219 -0.348 1 43.03 161 SER B CA 1
ATOM 4938 C C . SER B 1 161 ? 34.031 25.406 -1.301 1 43.03 161 SER B C 1
ATOM 4940 O O . SER B 1 161 ? 33.562 26.484 -0.911 1 43.03 161 SER B O 1
ATOM 4942 N N . SER B 1 162 ? 34.688 25.391 -2.406 1 41.72 162 SER B N 1
ATOM 4943 C CA . SER B 1 162 ? 34.938 26.594 -3.203 1 41.72 162 SER B CA 1
ATOM 4944 C C . SER B 1 162 ? 33.656 27.047 -3.91 1 41.72 162 SER B C 1
ATOM 4946 O O . SER B 1 162 ? 33.469 28.234 -4.152 1 41.72 162 SER B O 1
ATOM 4948 N N . ALA B 1 163 ? 32.781 26.297 -4.379 1 44.03 163 ALA B N 1
ATOM 4949 C CA . ALA B 1 163 ? 31.594 26.625 -5.137 1 44.03 163 ALA B CA 1
ATOM 4950 C C . ALA B 1 163 ? 30.484 27.156 -4.219 1 44.03 163 ALA B C 1
ATOM 4952 O O . ALA B 1 163 ? 29.5 27.719 -4.684 1 44.03 163 ALA B O 1
ATOM 4953 N N . ARG B 1 164 ? 30.547 27.094 -3.031 1 44.53 164 ARG B N 1
ATOM 4954 C CA . ARG B 1 164 ? 29.609 27.562 -2.01 1 44.53 164 ARG B CA 1
ATOM 4955 C C . ARG B 1 164 ? 29.422 29.062 -2.09 1 44.53 164 ARG B C 1
ATOM 4957 O O . ARG B 1 164 ? 28.297 29.562 -2.002 1 44.53 164 ARG B O 1
ATOM 4964 N N . ALA B 1 165 ? 30.562 29.703 -2.182 1 44.47 165 ALA B N 1
ATOM 4965 C CA . ALA B 1 165 ? 30.531 31.156 -2.18 1 44.47 165 ALA B CA 1
ATOM 4966 C C . ALA B 1 165 ? 29.719 31.688 -3.359 1 44.47 165 ALA B C 1
ATOM 4968 O O . ALA B 1 165 ? 28.953 32.656 -3.213 1 44.47 165 ALA B O 1
ATOM 4969 N N . ALA B 1 166 ? 29.922 31.125 -4.496 1 45.75 166 ALA B N 1
ATOM 4970 C CA . ALA B 1 166 ? 29.281 31.656 -5.695 1 45.75 166 ALA B CA 1
ATOM 4971 C C . ALA B 1 166 ? 27.781 31.328 -5.707 1 45.75 166 ALA B C 1
ATOM 4973 O O . ALA B 1 166 ? 26.969 32.125 -6.188 1 45.75 166 ALA B O 1
ATOM 4974 N N . SER B 1 167 ? 27.344 30.297 -5.133 1 46.84 167 SER B N 1
ATOM 4975 C CA . SER B 1 167 ? 25.953 29.844 -5.168 1 46.84 167 SER B CA 1
ATOM 4976 C C . SER B 1 167 ? 25.094 30.625 -4.176 1 46.84 167 SER B C 1
ATOM 4978 O O . SER B 1 167 ? 23.922 30.922 -4.445 1 46.84 167 SER B O 1
ATOM 4980 N N . ILE B 1 168 ? 25.609 30.984 -3.02 1 46.81 168 ILE B N 1
ATOM 4981 C CA . ILE B 1 168 ? 24.875 31.797 -2.047 1 46.81 168 ILE B CA 1
ATOM 4982 C C . ILE B 1 168 ? 24.484 33.125 -2.676 1 46.81 168 ILE B C 1
ATOM 4984 O O . ILE B 1 168 ? 23.375 33.625 -2.467 1 46.81 168 ILE B O 1
ATOM 4988 N N . LYS B 1 169 ? 25.344 33.688 -3.426 1 43.5 169 LYS B N 1
ATOM 4989 C CA . LYS B 1 169 ? 25.078 35 -4.043 1 43.5 169 LYS B CA 1
ATOM 4990 C C . LYS B 1 169 ? 23.891 34.906 -5.008 1 43.5 169 LYS B C 1
ATOM 4992 O O . LYS B 1 169 ? 23.078 35.812 -5.102 1 43.5 169 LYS B O 1
ATOM 4997 N N . LYS B 1 170 ? 23.828 33.812 -5.789 1 43.41 170 LYS B N 1
ATOM 4998 C CA . LYS B 1 170 ? 22.781 33.719 -6.793 1 43.41 170 LYS B CA 1
ATOM 4999 C C . LYS B 1 170 ? 21.438 33.375 -6.156 1 43.41 170 LYS B C 1
ATOM 5001 O O . LYS B 1 170 ? 20.391 33.812 -6.629 1 43.41 170 LYS B O 1
ATOM 5006 N N . HIS B 1 171 ? 21.359 32.656 -5.141 1 44.12 171 HIS B N 1
ATOM 5007 C CA . HIS B 1 171 ? 20.125 32.188 -4.508 1 44.12 171 HIS B CA 1
ATOM 5008 C C . HIS B 1 171 ? 19.453 33.312 -3.715 1 44.12 171 HIS B C 1
ATOM 5010 O O . HIS B 1 171 ? 18.328 33.156 -3.238 1 44.12 171 HIS B O 1
ATOM 5016 N N . GLU B 1 172 ? 20.156 34.375 -3.408 1 43.78 172 GLU B N 1
ATOM 5017 C CA . GLU B 1 172 ? 19.562 35.5 -2.695 1 43.78 172 GLU B CA 1
ATOM 5018 C C . GLU B 1 172 ? 18.438 36.125 -3.506 1 43.78 172 GLU B C 1
ATOM 5020 O O . GLU B 1 172 ? 17.672 36.969 -2.986 1 43.78 172 GLU B O 1
ATOM 5025 N N . VAL B 1 173 ? 18.359 35.688 -4.711 1 42.72 173 VAL B N 1
ATOM 5026 C CA . VAL B 1 173 ? 17.25 36.344 -5.383 1 42.72 173 VAL B CA 1
ATOM 5027 C C . VAL B 1 173 ? 15.969 35.531 -5.188 1 42.72 173 VAL B C 1
ATOM 5029 O O . VAL B 1 173 ? 15.922 34.344 -5.535 1 42.72 173 VAL B O 1
ATOM 5032 N N . LYS B 1 174 ? 14.984 35.938 -4.367 1 47.75 174 LYS B N 1
ATOM 5033 C CA . LYS B 1 174 ? 13.695 35.406 -3.957 1 47.75 174 LYS B CA 1
ATOM 5034 C C . LYS B 1 174 ? 13.086 34.531 -5.062 1 47.75 174 LYS B C 1
ATOM 5036 O O . LYS B 1 174 ? 12.539 33.469 -4.789 1 47.75 174 LYS B O 1
ATOM 5041 N N . GLY B 1 175 ? 13.164 34.875 -6.293 1 51.97 175 GLY B N 1
ATOM 5042 C CA . GLY B 1 175 ? 12.578 34.188 -7.441 1 51.97 175 GLY B CA 1
ATOM 5043 C C . GLY B 1 175 ? 13.477 33.125 -8.039 1 51.97 175 GLY B C 1
ATOM 5044 O O . GLY B 1 175 ? 13.047 32.344 -8.883 1 51.97 175 GLY B O 1
ATOM 5045 N N . GLN B 1 176 ? 14.633 33.031 -7.504 1 56.91 176 GLN B N 1
ATOM 5046 C CA . GLN B 1 176 ? 15.594 32.156 -8.195 1 56.91 176 GLN B CA 1
ATOM 5047 C C . GLN B 1 176 ? 15.938 30.938 -7.355 1 56.91 176 GLN B C 1
ATOM 5049 O O . GLN B 1 176 ? 16.906 30.234 -7.645 1 56.91 176 GLN B O 1
ATOM 5054 N N . ARG B 1 177 ? 15.086 30.75 -6.336 1 70.38 177 ARG B N 1
ATOM 5055 C CA . ARG B 1 177 ? 15.398 29.625 -5.453 1 70.38 177 ARG B CA 1
ATOM 5056 C C . ARG B 1 177 ? 14.945 28.297 -6.059 1 70.38 177 ARG B C 1
ATOM 5058 O O . ARG B 1 177 ? 15.492 27.25 -5.738 1 70.38 177 ARG B O 1
ATOM 5065 N N . LEU B 1 178 ? 14 28.5 -6.957 1 72.44 178 LEU B N 1
ATOM 5066 C CA . LEU B 1 178 ? 13.43 27.297 -7.547 1 72.44 178 LEU B CA 1
ATOM 5067 C C . LEU B 1 178 ? 14.086 26.984 -8.891 1 72.44 178 LEU B C 1
ATOM 5069 O O . LEU B 1 178 ? 14.273 27.875 -9.719 1 72.44 178 LEU B O 1
ATOM 5073 N N . ARG B 1 179 ? 14.586 25.797 -8.969 1 72.94 179 ARG B N 1
ATOM 5074 C CA . ARG B 1 179 ? 15.055 25.312 -10.258 1 72.94 179 ARG B CA 1
ATOM 5075 C C . ARG B 1 179 ? 14.039 24.359 -10.891 1 72.94 179 ARG B C 1
ATOM 5077 O O . ARG B 1 179 ? 13.258 23.719 -10.18 1 72.94 179 ARG B O 1
ATOM 5084 N N . LYS B 1 180 ? 13.992 24.375 -12.195 1 73.69 180 LYS B N 1
ATOM 5085 C CA . LYS B 1 180 ? 13.094 23.453 -12.891 1 73.69 180 LYS B CA 1
ATOM 5086 C C . LYS B 1 180 ? 13.547 22.016 -12.703 1 73.69 180 LYS B C 1
ATOM 5088 O O . LYS B 1 180 ? 14.742 21.719 -12.719 1 73.69 180 LYS B O 1
ATOM 5093 N N . HIS B 1 181 ? 12.602 21.234 -12.469 1 77.06 181 HIS B N 1
ATOM 5094 C CA . HIS B 1 181 ? 12.828 19.781 -12.383 1 77.06 181 HIS B CA 1
ATOM 5095 C C . HIS B 1 181 ? 12.641 19.125 -13.742 1 77.06 181 HIS B C 1
ATOM 5097 O O . HIS B 1 181 ? 12.086 19.734 -14.664 1 77.06 181 HIS B O 1
ATOM 5103 N N . GLN B 1 182 ? 13.164 17.984 -13.867 1 74.5 182 GLN B N 1
ATOM 5104 C CA . GLN B 1 182 ? 13.023 17.219 -15.102 1 74.5 182 GLN B CA 1
ATOM 5105 C C . GLN B 1 182 ? 11.562 16.859 -15.359 1 74.5 182 GLN B C 1
ATOM 5107 O O . GLN B 1 182 ? 11.117 16.828 -16.5 1 74.5 182 GLN B O 1
ATOM 5112 N N . LEU B 1 183 ? 10.789 16.656 -14.328 1 81.12 183 LEU B N 1
ATOM 5113 C CA . LEU B 1 183 ? 9.359 16.391 -14.477 1 81.12 183 LEU B CA 1
ATOM 5114 C C . LEU B 1 183 ? 8.609 17.672 -14.828 1 81.12 183 LEU B C 1
ATOM 5116 O O . LEU B 1 183 ? 8.906 18.75 -14.281 1 81.12 183 LEU B O 1
ATOM 5120 N N . PRO B 1 184 ? 7.641 17.578 -15.688 1 82.81 184 PRO B N 1
ATOM 5121 C CA . PRO B 1 184 ? 6.867 18.781 -16.047 1 82.81 184 PRO B CA 1
ATOM 5122 C C . PRO B 1 184 ? 6.109 19.359 -14.859 1 82.81 184 PRO B C 1
ATOM 5124 O O . PRO B 1 184 ? 5.629 18.625 -14 1 82.81 184 PRO B O 1
ATOM 5127 N N . ASN B 1 185 ? 6.09 20.719 -14.82 1 87.81 185 ASN B N 1
ATOM 5128 C CA . ASN B 1 185 ? 5.309 21.469 -13.836 1 87.81 185 ASN B CA 1
ATOM 5129 C C . ASN B 1 185 ? 5.805 21.219 -12.414 1 87.81 185 ASN B C 1
ATOM 5131 O O . ASN B 1 185 ? 5.008 21.141 -11.477 1 87.81 185 ASN B O 1
ATOM 5135 N N . SER B 1 186 ? 7.121 20.906 -12.336 1 89.12 186 SER B N 1
ATOM 5136 C CA . SER B 1 186 ? 7.711 20.656 -11.023 1 89.12 186 SER B CA 1
ATOM 5137 C C . SER B 1 186 ? 8.961 21.516 -10.812 1 89.12 186 SER B C 1
ATOM 5139 O O . SER B 1 186 ? 9.719 21.75 -11.758 1 89.12 186 SER B O 1
ATOM 5141 N N . TYR B 1 187 ? 9.148 21.969 -9.617 1 88.88 187 TYR B N 1
ATOM 5142 C CA . TYR B 1 187 ? 10.289 22.781 -9.219 1 88.88 187 TYR B CA 1
ATOM 5143 C C . TYR B 1 187 ? 11.062 22.125 -8.078 1 88.88 187 TYR B C 1
ATOM 5145 O O . TYR B 1 187 ? 10.492 21.359 -7.293 1 88.88 187 TYR B O 1
ATOM 5153 N N . VAL B 1 188 ? 12.32 22.484 -8.055 1 89.38 188 VAL B N 1
ATOM 5154 C CA . VAL B 1 188 ? 13.18 21.891 -7.031 1 89.38 188 VAL B CA 1
ATOM 5155 C C . VAL B 1 188 ? 13.641 22.984 -6.062 1 89.38 188 VAL B C 1
ATOM 5157 O O . VAL B 1 188 ? 14 24.078 -6.48 1 89.38 188 VAL B O 1
ATOM 5160 N N . TYR B 1 189 ? 13.578 22.719 -4.832 1 91.69 189 TYR B N 1
ATOM 5161 C CA . TYR B 1 189 ? 14.055 23.562 -3.742 1 91.69 189 TYR B CA 1
ATOM 5162 C C . TYR B 1 189 ? 14.992 22.797 -2.824 1 91.69 189 TYR B C 1
ATOM 5164 O O . TYR B 1 189 ? 14.594 21.797 -2.207 1 91.69 189 TYR B O 1
ATOM 5172 N N . ALA B 1 190 ? 16.297 23.172 -2.738 1 90.62 190 ALA B N 1
ATOM 5173 C CA . ALA B 1 190 ? 17.312 22.5 -1.928 1 90.62 190 ALA B CA 1
ATOM 5174 C C . ALA B 1 190 ? 17.859 23.438 -0.859 1 90.62 190 ALA B C 1
ATOM 5176 O O . ALA B 1 190 ? 18.969 23.969 -0.996 1 90.62 190 ALA B O 1
ATOM 5177 N N . PRO B 1 191 ? 17.219 23.531 0.259 1 92.81 191 PRO B N 1
ATOM 5178 C CA . PRO B 1 191 ? 17.562 24.578 1.229 1 92.81 191 PRO B CA 1
ATOM 5179 C C . PRO B 1 191 ? 18.859 24.266 1.979 1 92.81 191 PRO B C 1
ATOM 5181 O O . PRO B 1 191 ? 19.516 25.188 2.479 1 92.81 191 PRO B O 1
ATOM 5184 N N . ILE B 1 192 ? 19.25 22.969 2.016 1 93.5 192 ILE B N 1
ATOM 5185 C CA . ILE B 1 192 ? 20.422 22.672 2.824 1 93.5 192 ILE B CA 1
ATOM 5186 C C . ILE B 1 192 ? 21.625 22.422 1.914 1 93.5 192 ILE B C 1
ATOM 5188 O O . ILE B 1 192 ? 22.578 21.75 2.307 1 93.5 192 ILE B O 1
ATOM 5192 N N . LYS B 1 193 ? 21.578 22.859 0.703 1 88.44 193 LYS B N 1
ATOM 5193 C CA . LYS B 1 193 ? 22.578 22.594 -0.314 1 88.44 193 LYS B CA 1
ATOM 5194 C C . LYS B 1 193 ? 23.969 23.031 0.152 1 88.44 193 LYS B C 1
ATOM 5196 O O . LYS B 1 193 ? 24.969 22.438 -0.225 1 88.44 193 LYS B O 1
ATOM 5201 N N . ASP B 1 194 ? 24.047 24.031 1.048 1 87.5 194 ASP B N 1
ATOM 5202 C CA . ASP B 1 194 ? 25.328 24.594 1.417 1 87.5 194 ASP B CA 1
ATOM 5203 C C . ASP B 1 194 ? 25.766 24.125 2.801 1 87.5 194 ASP B C 1
ATOM 5205 O O . ASP B 1 194 ? 26.797 24.562 3.322 1 87.5 194 ASP B O 1
ATOM 5209 N N . VAL B 1 195 ? 25.078 23.266 3.395 1 91.31 195 VAL B N 1
ATOM 5210 C CA . VAL B 1 195 ? 25.438 22.719 4.703 1 91.31 195 VAL B CA 1
ATOM 5211 C C . VAL B 1 195 ? 26.562 21.703 4.559 1 91.31 195 VAL B C 1
ATOM 5213 O O . VAL B 1 195 ? 26.469 20.781 3.744 1 91.31 195 VAL B O 1
ATOM 5216 N N . THR B 1 196 ? 27.547 21.875 5.332 1 87.75 196 THR B N 1
ATOM 5217 C CA . THR B 1 196 ? 28.672 20.938 5.273 1 87.75 196 THR B CA 1
ATOM 5218 C C . THR B 1 196 ? 28.359 19.672 6.078 1 87.75 196 THR B C 1
ATOM 5220 O O . THR B 1 196 ? 27.453 19.672 6.906 1 87.75 196 THR B O 1
ATOM 5223 N N . THR B 1 197 ? 29.188 18.672 5.867 1 86.56 197 THR B N 1
ATOM 5224 C CA . THR B 1 197 ? 29 17.406 6.574 1 86.56 197 THR B CA 1
ATOM 5225 C C . THR B 1 197 ? 29.172 17.594 8.078 1 86.56 197 THR B C 1
ATOM 5227 O O . THR B 1 197 ? 28.406 17.062 8.875 1 86.56 197 THR B O 1
ATOM 5230 N N . ASN B 1 198 ? 30.172 18.359 8.375 1 87.25 198 ASN B N 1
ATOM 5231 C CA . ASN B 1 198 ? 30.422 18.609 9.789 1 87.25 198 ASN B CA 1
ATOM 5232 C C . ASN B 1 198 ? 29.25 19.375 10.438 1 87.25 198 ASN B C 1
ATOM 5234 O O . ASN B 1 198 ? 28.828 19.031 11.539 1 87.25 198 ASN B O 1
ATOM 5238 N N . GLU B 1 199 ? 28.797 20.344 9.742 1 91.44 199 GLU B N 1
ATOM 5239 C CA . GLU B 1 199 ? 27.672 21.125 10.242 1 91.44 199 GLU B CA 1
ATOM 5240 C C . GLU B 1 199 ? 26.422 20.25 10.398 1 91.44 199 GLU B C 1
ATOM 5242 O O . GLU B 1 199 ? 25.672 20.406 11.367 1 91.44 199 GLU B O 1
ATOM 5247 N N . LEU B 1 200 ? 26.203 19.406 9.453 1 92.62 200 LEU B N 1
ATOM 5248 C CA . LEU B 1 200 ? 25.062 18.5 9.469 1 92.62 200 LEU B CA 1
ATOM 5249 C C . LEU B 1 200 ? 25.094 17.609 10.695 1 92.62 200 LEU B C 1
ATOM 5251 O O . LEU B 1 200 ? 24.109 17.5 11.422 1 92.62 200 LEU B O 1
ATOM 5255 N N . TRP B 1 201 ? 26.188 17.047 10.992 1 90.31 201 TRP B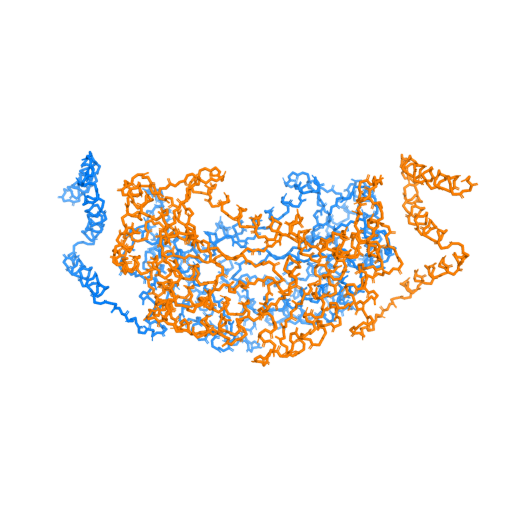 N 1
ATOM 5256 C CA . TRP B 1 201 ? 26.312 16.125 12.125 1 90.31 201 TRP B CA 1
ATOM 5257 C C . TRP B 1 201 ? 26.188 16.891 13.445 1 90.31 201 TRP B C 1
ATOM 5259 O O . TRP B 1 201 ? 25.594 16.375 14.406 1 90.31 201 TRP B O 1
ATOM 5269 N N . GLN B 1 202 ? 26.766 18.047 13.453 1 92.56 202 GLN B N 1
ATOM 5270 C CA . GLN B 1 202 ? 26.594 18.875 14.641 1 92.56 202 GLN B CA 1
ATOM 5271 C C . GLN B 1 202 ? 25.109 19.172 14.906 1 92.56 202 GLN B C 1
ATOM 5273 O O . GLN B 1 202 ? 24.656 19.078 16.047 1 92.56 202 GLN B O 1
ATOM 5278 N N . TYR B 1 203 ? 24.484 19.438 13.852 1 94.5 203 TYR B N 1
ATOM 5279 C CA . TYR B 1 203 ? 23.047 19.719 13.969 1 94.5 203 TYR B CA 1
ATOM 5280 C C . TYR B 1 203 ? 22.297 18.5 14.492 1 94.5 203 TYR B C 1
ATOM 5282 O O . TYR B 1 203 ? 21.531 18.609 15.461 1 94.5 203 TYR B O 1
ATOM 5290 N N . LEU B 1 204 ? 22.484 17.359 13.922 1 95.06 204 LEU B N 1
ATOM 5291 C CA . LEU B 1 204 ? 21.766 16.141 14.281 1 95.06 204 LEU B CA 1
ATOM 5292 C C . LEU B 1 204 ? 22.094 15.719 15.703 1 95.06 204 LEU B C 1
ATOM 5294 O O . LEU B 1 204 ? 21.25 15.117 16.391 1 95.06 204 LEU B O 1
ATOM 5298 N N . ASN B 1 205 ? 23.281 16.109 16.141 1 93.12 205 ASN B N 1
ATOM 5299 C CA . ASN B 1 205 ? 23.688 15.773 17.5 1 93.12 205 ASN B CA 1
ATOM 5300 C C . ASN B 1 205 ? 23.047 16.719 18.531 1 93.12 205 ASN B C 1
ATOM 5302 O O . ASN B 1 205 ? 22.781 16.312 19.656 1 93.12 205 ASN B O 1
ATOM 5306 N N . GLN B 1 206 ? 22.766 17.906 18.125 1 93.69 206 GLN B N 1
ATOM 5307 C CA . GLN B 1 206 ? 22.375 18.938 19.094 1 93.69 206 GLN B CA 1
ATOM 5308 C C . GLN B 1 206 ? 20.859 19.141 19.078 1 93.69 206 GLN B C 1
ATOM 5310 O O . GLN B 1 206 ? 20.281 19.547 20.094 1 93.69 206 GLN B O 1
ATOM 5315 N N . VAL B 1 207 ? 20.297 18.906 17.953 1 94.5 207 VAL B N 1
ATOM 5316 C CA . VAL B 1 207 ? 18.875 19.25 17.812 1 94.5 207 VAL B CA 1
ATOM 5317 C C . VAL B 1 207 ? 18.047 17.969 17.703 1 94.5 207 VAL B C 1
ATOM 5319 O O . VAL B 1 207 ? 18.172 17.219 16.75 1 94.5 207 VAL B O 1
ATOM 5322 N N . PRO B 1 208 ? 17.188 17.75 18.641 1 94.75 208 PRO B N 1
ATOM 5323 C CA . PRO B 1 208 ? 16.312 16.578 18.547 1 94.75 208 PRO B CA 1
ATOM 5324 C C . PRO B 1 208 ? 15.258 16.719 17.453 1 94.75 208 PRO B C 1
ATOM 5326 O O . PRO B 1 208 ? 14.875 17.828 17.094 1 94.75 208 PRO B O 1
ATOM 5329 N N . PRO B 1 209 ? 14.773 15.625 16.953 1 95.94 209 PRO B N 1
ATOM 5330 C CA . PRO B 1 209 ? 13.703 15.711 15.961 1 95.94 209 PRO B CA 1
ATOM 5331 C C . PRO B 1 209 ? 12.406 16.266 16.547 1 95.94 209 PRO B C 1
ATOM 5333 O O . PRO B 1 209 ? 11.992 15.867 17.641 1 95.94 209 PRO B O 1
ATOM 5336 N N . PRO B 1 210 ? 11.805 17.141 15.797 1 94.94 210 PRO B N 1
ATOM 5337 C CA . PRO B 1 210 ? 10.578 17.75 16.312 1 94.94 210 PRO B CA 1
ATOM 5338 C C . PRO B 1 210 ? 9.414 16.766 16.391 1 94.94 210 PRO B C 1
ATOM 5340 O O . PRO B 1 210 ? 8.414 17.031 17.078 1 94.94 210 PRO B O 1
ATOM 5343 N N . TRP B 1 211 ? 9.484 15.633 15.75 1 95.06 211 TRP B N 1
ATOM 5344 C CA . TRP B 1 211 ? 8.406 14.656 15.773 1 95.06 211 TRP B CA 1
ATOM 5345 C C . TRP B 1 211 ? 8.617 13.648 16.906 1 95.06 211 TRP B C 1
ATOM 5347 O O . TRP B 1 211 ? 7.875 12.672 17.016 1 95.06 211 TRP B O 1
ATOM 5357 N N . GLY B 1 212 ? 9.602 13.781 17.688 1 90.31 212 GLY B N 1
ATOM 5358 C CA . GLY B 1 212 ? 9.82 12.922 18.844 1 90.31 212 GLY B CA 1
ATOM 5359 C C . GLY B 1 212 ? 11.016 12.008 18.688 1 90.31 212 GLY B C 1
ATOM 5360 O O . GLY B 1 212 ? 11.5 11.797 17.578 1 90.31 212 GLY B O 1
ATOM 5361 N N . GLY B 1 213 ? 11.477 11.57 19.781 1 89.44 213 GLY B N 1
ATOM 5362 C CA . GLY B 1 213 ? 12.641 10.695 19.812 1 89.44 213 GLY B CA 1
ATOM 5363 C C . GLY B 1 213 ? 13.953 11.445 19.781 1 89.44 213 GLY B C 1
ATOM 5364 O O . GLY B 1 213 ? 14.055 12.555 20.312 1 89.44 213 GLY B O 1
ATOM 5365 N N . THR B 1 214 ? 14.992 10.719 19.406 1 91.31 214 THR B N 1
ATOM 5366 C CA . THR B 1 214 ? 16.328 11.281 19.281 1 91.31 214 THR B CA 1
ATOM 5367 C C . THR B 1 214 ? 16.969 10.859 17.969 1 91.31 214 THR B C 1
ATOM 5369 O O . THR B 1 214 ? 16.5 9.93 17.312 1 91.31 214 THR B O 1
ATOM 5372 N N . ASN B 1 215 ? 17.938 11.641 17.625 1 94.88 215 ASN B N 1
ATOM 5373 C CA . ASN B 1 215 ? 18.703 11.266 16.438 1 94.88 215 ASN B CA 1
ATOM 5374 C C . ASN B 1 215 ? 19.781 10.227 16.766 1 94.88 215 ASN B C 1
ATOM 5376 O O . ASN B 1 215 ? 20.594 9.883 15.906 1 94.88 215 ASN B O 1
ATOM 5380 N N . LYS B 1 216 ? 19.75 9.695 17.953 1 93 216 LYS B N 1
ATOM 5381 C CA . LYS B 1 216 ? 20.812 8.805 18.422 1 93 216 LYS B CA 1
ATOM 5382 C C . LYS B 1 216 ? 20.859 7.52 17.609 1 93 216 LYS B C 1
ATOM 5384 O O . LYS B 1 216 ? 21.938 7.023 17.281 1 93 216 LYS B O 1
ATOM 5389 N N . GLU B 1 217 ? 19.703 7.012 17.391 1 90.94 217 GLU B N 1
ATOM 5390 C CA . GLU B 1 217 ? 19.656 5.773 16.609 1 90.94 217 GLU B CA 1
ATOM 5391 C C . GLU B 1 217 ? 20.266 5.973 15.219 1 90.94 217 GLU B C 1
ATOM 5393 O O . GLU B 1 217 ? 21.016 5.125 14.734 1 90.94 217 GLU B O 1
ATOM 5398 N N . LEU B 1 218 ? 19.906 7.062 14.617 1 90.88 218 LEU B N 1
ATOM 5399 C CA . LEU B 1 218 ? 20.469 7.387 13.305 1 90.88 218 LEU B CA 1
ATOM 5400 C C . LEU B 1 218 ? 21.984 7.527 13.375 1 90.88 218 LEU B C 1
ATOM 5402 O O . LEU B 1 218 ? 22.703 6.949 12.555 1 90.88 218 LEU B O 1
ATOM 5406 N N . ILE B 1 219 ? 22.406 8.227 14.359 1 89.62 219 ILE B N 1
ATOM 5407 C CA . ILE B 1 219 ? 23.828 8.461 14.555 1 89.62 219 ILE B CA 1
ATOM 5408 C C . ILE B 1 219 ? 24.547 7.133 14.805 1 89.62 219 ILE B C 1
ATOM 5410 O O . ILE B 1 219 ? 25.609 6.875 14.227 1 89.62 219 ILE B O 1
ATOM 5414 N N . THR B 1 220 ? 23.938 6.289 15.57 1 87.12 220 THR B N 1
ATOM 5415 C CA . THR B 1 220 ? 24.5 4.98 15.883 1 87.12 220 THR B CA 1
ATOM 5416 C C . THR B 1 220 ? 24.594 4.117 14.625 1 87.12 220 THR B C 1
ATOM 5418 O O . THR B 1 220 ? 25.578 3.41 14.422 1 87.12 220 THR B O 1
ATOM 5421 N N . LEU B 1 221 ? 23.578 4.23 13.836 1 83.88 221 LEU B N 1
ATOM 5422 C CA . LEU B 1 221 ? 23.562 3.463 12.594 1 83.88 221 LEU B CA 1
ATOM 5423 C C . LEU B 1 221 ? 24.734 3.867 11.703 1 83.88 221 LEU B C 1
ATOM 5425 O O . LEU B 1 221 ? 25.422 3.008 11.141 1 83.88 221 LEU B O 1
ATOM 5429 N N . TYR B 1 222 ? 25 5.121 11.602 1 83.69 222 TYR B N 1
ATOM 5430 C CA . TYR B 1 222 ? 26.094 5.609 10.766 1 83.69 222 TYR B CA 1
ATOM 5431 C C . TYR B 1 222 ? 27.438 5.285 11.383 1 83.69 222 TYR B C 1
ATOM 5433 O O . TYR B 1 222 ? 28.406 4.977 10.672 1 83.69 222 TYR B O 1
ATOM 5441 N N . ARG B 1 223 ? 27.5 5.281 12.68 1 82.5 223 ARG B N 1
ATOM 5442 C CA . ARG B 1 223 ? 28.734 4.941 13.391 1 82.5 223 ARG B CA 1
ATOM 5443 C C . ARG B 1 223 ? 29.094 3.469 13.203 1 82.5 223 ARG B C 1
ATOM 5445 O O . ARG B 1 223 ? 30.234 3.129 12.922 1 82.5 223 ARG B O 1
ATOM 5452 N N . ASN B 1 224 ? 28.062 2.674 13.344 1 77.75 224 ASN B N 1
ATOM 5453 C CA . ASN B 1 224 ? 28.266 1.233 13.227 1 77.75 224 ASN B CA 1
ATOM 5454 C C . ASN B 1 224 ? 28.609 0.831 11.789 1 77.75 224 ASN B C 1
ATOM 5456 O O . ASN B 1 224 ? 29.281 -0.172 11.57 1 77.75 224 ASN B O 1
ATOM 5460 N N . ALA B 1 225 ? 28.141 1.605 10.93 1 73.88 225 ALA B N 1
ATOM 5461 C CA . ALA B 1 225 ? 28.391 1.298 9.523 1 73.88 225 ALA B CA 1
ATOM 5462 C C . ALA B 1 225 ? 29.828 1.645 9.125 1 73.88 225 ALA B C 1
ATOM 5464 O O . ALA B 1 225 ? 30.359 1.089 8.164 1 73.88 225 ALA B O 1
ATOM 5465 N N . ASN B 1 226 ? 30.438 2.609 9.773 1 66.44 226 ASN B N 1
ATOM 5466 C CA . ASN B 1 226 ? 31.812 3.025 9.469 1 66.44 226 ASN B CA 1
ATOM 5467 C C . ASN B 1 226 ? 32.812 2.256 10.312 1 66.44 226 ASN B C 1
ATOM 5469 O O . ASN B 1 226 ? 33.969 2.707 10.492 1 66.44 226 ASN B O 1
ATOM 5473 N N . ALA B 1 227 ? 32.625 0.949 10.508 1 55.97 227 ALA B N 1
ATOM 5474 C CA . ALA B 1 227 ? 33.5 0.054 11.242 1 55.97 227 ALA B CA 1
ATOM 5475 C C . ALA B 1 227 ? 34.062 0.741 12.484 1 55.97 227 ALA B C 1
ATOM 5477 O O . ALA B 1 227 ? 35.25 0.588 12.805 1 55.97 227 ALA B O 1
ATOM 5478 N N . GLY B 1 228 ? 33.344 1.441 13.281 1 47.62 228 GLY B N 1
ATOM 5479 C CA . GLY B 1 228 ? 33.75 1.974 14.57 1 47.62 228 GLY B CA 1
ATOM 5480 C C . GLY B 1 228 ? 34.719 3.145 14.461 1 47.62 228 GLY B C 1
ATOM 5481 O O . GLY B 1 228 ? 35.062 3.771 15.469 1 47.62 228 GLY B O 1
ATOM 5482 N N . ASP B 1 229 ? 35.344 3.238 13.375 1 43.19 229 ASP B N 1
ATOM 5483 C CA . ASP B 1 229 ? 36.406 4.227 13.25 1 43.19 229 ASP B CA 1
ATOM 5484 C C . ASP B 1 229 ? 35.844 5.645 13.195 1 43.19 229 ASP B C 1
ATOM 5486 O O . ASP B 1 229 ? 36.531 6.578 12.773 1 43.19 229 ASP B O 1
ATOM 5490 N N . CYS B 1 230 ? 34.656 5.754 13.359 1 45.56 230 CYS B N 1
ATOM 5491 C CA . CYS B 1 230 ? 34.188 7.125 13.18 1 45.56 230 CYS B CA 1
ATOM 5492 C C . CYS B 1 230 ? 34.219 7.887 14.5 1 45.56 230 CYS B C 1
ATOM 5494 O O . CYS B 1 230 ? 33.375 7.664 15.367 1 45.56 230 CYS B O 1
ATOM 5496 N N . PRO B 1 231 ? 35.438 8.461 14.867 1 39.28 231 PRO B N 1
ATOM 5497 C CA . PRO B 1 231 ? 35.312 9.391 15.984 1 39.28 231 PRO B CA 1
ATOM 5498 C C . PRO B 1 231 ? 34.281 10.5 15.703 1 39.28 231 PRO B C 1
ATOM 5500 O O . PRO B 1 231 ? 34.188 10.969 14.57 1 39.28 231 PRO B O 1
ATOM 5503 N N . LEU B 1 232 ? 33.125 10.391 16.203 1 38.91 232 LEU B N 1
ATOM 5504 C CA . LEU B 1 232 ? 32.312 11.586 16.125 1 38.91 232 LEU B CA 1
ATOM 5505 C C . LEU B 1 232 ? 33.156 12.844 16.297 1 38.91 232 LEU B C 1
ATOM 5507 O O . LEU B 1 232 ? 32.656 13.883 16.734 1 38.91 232 LEU B O 1
ATOM 5511 N N . VAL B 1 233 ? 34.438 12.727 16.297 1 36.44 233 VAL B N 1
ATOM 5512 C CA . VAL B 1 233 ? 35.25 13.875 16.703 1 36.44 233 VAL B CA 1
ATOM 5513 C C . VAL B 1 233 ? 35.094 15 15.68 1 36.44 233 VAL B C 1
ATOM 5515 O O . VAL B 1 233 ? 35.062 14.742 14.469 1 36.44 233 VAL B O 1
ATOM 5518 N N . ILE B 1 234 ? 34.656 16.172 16.109 1 35.75 234 ILE B N 1
ATOM 5519 C CA . ILE B 1 234 ? 34.562 17.547 15.625 1 35.75 234 ILE B CA 1
ATOM 5520 C C . ILE B 1 234 ? 35.875 17.953 14.961 1 35.75 234 ILE B C 1
ATOM 5522 O O . ILE B 1 234 ? 36.031 19.109 14.531 1 35.75 234 ILE B O 1
ATOM 5526 N N . ASP B 1 235 ? 36.844 17.094 15.078 1 33.09 235 ASP B N 1
ATOM 5527 C CA . ASP B 1 235 ? 38.062 17.688 14.562 1 33.09 235 ASP B CA 1
ATOM 5528 C C . ASP B 1 235 ? 38.188 17.516 13.047 1 33.09 235 ASP B C 1
ATOM 5530 O O . ASP B 1 235 ? 37.781 16.484 12.508 1 33.09 235 ASP B O 1
ATOM 5534 N N . GLU B 1 236 ? 38.406 18.531 12.25 1 38.59 236 GLU B N 1
ATOM 5535 C CA . GLU B 1 236 ? 38.562 18.719 10.812 1 38.59 236 GLU B CA 1
ATOM 5536 C C . GLU B 1 236 ? 39.438 17.625 10.203 1 38.59 236 GLU B C 1
ATOM 5538 O O . GLU B 1 236 ? 39.469 17.453 8.984 1 38.59 236 GLU B O 1
ATOM 5543 N N . SER B 1 237 ? 40.406 17.078 10.922 1 38.75 237 SER B N 1
ATOM 5544 C CA . SER B 1 237 ? 41.406 16.219 10.305 1 38.75 237 SER B CA 1
ATOM 5545 C C . SER B 1 237 ? 40.906 14.797 10.125 1 38.75 237 SER B C 1
ATOM 5547 O O . SER B 1 237 ? 41.5 13.984 9.422 1 38.75 237 SER B O 1
ATOM 5549 N N . THR B 1 238 ? 39.906 14.469 10.844 1 39.59 238 THR B N 1
ATOM 5550 C CA . THR B 1 238 ? 39.438 13.102 10.797 1 39.59 238 THR B CA 1
ATOM 5551 C C . THR B 1 238 ? 38.312 12.961 9.766 1 39.59 238 THR B C 1
ATOM 5553 O O . THR B 1 238 ? 37.375 13.773 9.742 1 39.59 238 THR B O 1
ATOM 5556 N N . PRO B 1 239 ? 38.625 12.109 8.812 1 42.53 239 PRO B N 1
ATOM 5557 C CA . PRO B 1 239 ? 37.594 11.898 7.809 1 42.53 239 PRO B CA 1
ATOM 5558 C C . PRO B 1 239 ? 36.219 11.688 8.43 1 42.53 239 PRO B C 1
ATOM 5560 O O . PRO B 1 239 ? 36.094 11.117 9.516 1 42.53 239 PRO B O 1
ATOM 5563 N N . SER B 1 240 ? 35.312 12.531 8.172 1 42.91 240 SER B N 1
ATOM 5564 C CA . SER B 1 240 ? 33.938 12.57 8.68 1 42.91 240 SER B CA 1
ATOM 5565 C C . SER B 1 240 ? 33.281 11.203 8.562 1 42.91 240 SER B C 1
ATOM 5567 O O . SER B 1 240 ? 33.438 10.508 7.562 1 42.91 240 SER B O 1
ATOM 5569 N N . CYS B 1 241 ? 32.906 10.445 9.602 1 45.66 241 CYS B N 1
ATOM 5570 C CA . CYS B 1 241 ? 32.156 9.203 9.781 1 45.66 241 CYS B CA 1
ATOM 5571 C C . CYS B 1 241 ? 30.938 9.172 8.883 1 45.66 241 CYS B C 1
ATOM 5573 O O . CYS B 1 241 ? 30.266 8.133 8.773 1 45.66 241 CYS B O 1
ATOM 5575 N N . GLY B 1 242 ? 30.781 10.094 8.07 1 46.75 242 GLY B N 1
ATOM 5576 C CA . GLY B 1 242 ? 29.453 10.266 7.484 1 46.75 242 GLY B CA 1
ATOM 5577 C C . GLY B 1 242 ? 29.406 9.859 6.023 1 46.75 242 GLY B C 1
ATOM 5578 O O . GLY B 1 242 ? 28.469 10.242 5.305 1 46.75 242 GLY B O 1
ATOM 5579 N N . ASN B 1 243 ? 30.484 9.055 5.586 1 45.59 243 ASN B N 1
ATOM 5580 C CA . ASN B 1 243 ? 30.469 8.742 4.16 1 45.59 243 ASN B CA 1
ATOM 5581 C C . ASN B 1 243 ? 29.797 7.398 3.895 1 45.59 243 ASN B C 1
ATOM 5583 O O . ASN B 1 243 ? 29.719 6.953 2.748 1 45.59 243 ASN B O 1
ATOM 5587 N N . SER B 1 244 ? 29.406 6.766 5.062 1 47.28 244 SER B N 1
ATOM 5588 C CA . SER B 1 244 ? 28.75 5.48 4.828 1 47.28 244 SER B CA 1
ATOM 5589 C C . SER B 1 244 ? 27.281 5.672 4.43 1 47.28 244 SER B C 1
ATOM 5591 O O . SER B 1 244 ? 26.641 6.633 4.852 1 47.28 244 SER B O 1
ATOM 5593 N N . ARG B 1 245 ? 26.922 5.09 3.141 1 58.09 245 ARG B N 1
ATOM 5594 C CA . ARG B 1 245 ? 25.531 5.129 2.676 1 58.09 245 ARG B CA 1
ATOM 5595 C C . ARG B 1 245 ? 24.812 3.82 2.982 1 58.09 245 ARG B C 1
ATOM 5597 O O . ARG B 1 245 ? 25.438 2.758 3.018 1 58.09 245 ARG B O 1
ATOM 5604 N N . PHE B 1 246 ? 23.688 3.988 3.705 1 72.88 246 PHE B N 1
ATOM 5605 C CA . PHE B 1 246 ? 22.797 2.842 3.834 1 72.88 246 PHE B CA 1
ATOM 5606 C C . PHE B 1 246 ? 22.031 2.611 2.543 1 72.88 246 PHE B C 1
ATOM 5608 O O . PHE B 1 246 ? 21.688 3.562 1.832 1 72.88 246 PHE B O 1
ATOM 5615 N N . GLY B 1 247 ? 22.234 1.428 2.146 1 78.5 247 GLY B N 1
ATOM 5616 C CA . GLY B 1 247 ? 21.5 1.107 0.933 1 78.5 247 GLY B CA 1
ATOM 5617 C C . GLY B 1 247 ? 20.969 -0.313 0.917 1 78.5 247 GLY B C 1
ATOM 5618 O O . GLY B 1 247 ? 20.75 -0.913 1.972 1 78.5 247 GLY B O 1
ATOM 5619 N N . CYS B 1 248 ? 20.719 -0.652 -0.218 1 90.56 248 CYS B N 1
ATOM 5620 C CA . CYS B 1 248 ? 20.234 -2.008 -0.427 1 90.56 248 CYS B CA 1
ATOM 5621 C C . CYS B 1 248 ? 21.266 -3.037 0.008 1 90.56 248 CYS B C 1
ATOM 5623 O O . CYS B 1 248 ? 22.453 -2.898 -0.299 1 90.56 248 CYS B O 1
ATOM 5625 N N . TRP B 1 249 ? 20.859 -4.066 0.728 1 94.25 249 TRP B N 1
ATOM 5626 C CA . TRP B 1 249 ? 21.797 -5.082 1.189 1 94.25 249 TRP B CA 1
ATOM 5627 C C . TRP B 1 249 ? 22.297 -5.934 0.026 1 94.25 249 TRP B C 1
ATOM 5629 O O . TRP B 1 249 ? 23.281 -6.648 0.154 1 94.25 249 TRP B O 1
ATOM 5639 N N . THR B 1 250 ? 21.656 -5.777 -1.154 1 96 250 THR B N 1
ATOM 5640 C CA . THR B 1 250 ? 22 -6.562 -2.334 1 96 250 THR B CA 1
ATOM 5641 C C . THR B 1 250 ? 22.953 -5.789 -3.238 1 96 250 THR B C 1
ATOM 5643 O O . THR B 1 250 ? 23.344 -6.281 -4.297 1 96 250 THR B O 1
ATOM 5646 N N . CYS B 1 251 ? 23.328 -4.602 -2.857 1 92.75 251 CYS B N 1
ATOM 5647 C CA . CYS B 1 251 ? 24.047 -3.719 -3.777 1 92.75 251 CYS B CA 1
ATOM 5648 C C . CYS B 1 251 ? 25.406 -4.289 -4.137 1 92.75 251 CYS B C 1
ATOM 5650 O O . CYS B 1 251 ? 26.25 -4.516 -3.256 1 92.75 251 CYS B O 1
ATOM 5652 N N . THR B 1 252 ? 25.641 -4.488 -5.43 1 94.06 252 THR B N 1
ATOM 5653 C CA . THR B 1 252 ? 26.906 -5.055 -5.918 1 94.06 252 THR B CA 1
ATOM 5654 C C . THR B 1 252 ? 27.734 -3.994 -6.637 1 94.06 252 THR B C 1
ATOM 5656 O O . THR B 1 252 ? 28.75 -4.309 -7.25 1 94.06 252 THR B O 1
ATOM 5659 N N . VAL B 1 253 ? 27.281 -2.801 -6.609 1 88.75 253 VAL B N 1
ATOM 5660 C CA . VAL B 1 253 ? 28.016 -1.716 -7.23 1 88.75 253 VAL B CA 1
ATOM 5661 C C . VAL B 1 253 ? 29.328 -1.477 -6.465 1 88.75 253 VAL B C 1
ATOM 5663 O O . VAL B 1 253 ? 30.359 -1.184 -7.062 1 88.75 253 VAL B O 1
ATOM 5666 N N . VAL B 1 254 ? 29.219 -1.654 -5.156 1 83.31 254 VAL B N 1
ATOM 5667 C CA . VAL B 1 254 ? 30.422 -1.579 -4.332 1 83.31 254 VAL B CA 1
ATOM 5668 C C . VAL B 1 254 ? 31 -2.979 -4.125 1 83.31 254 VAL B C 1
ATOM 5670 O O . VAL B 1 254 ? 30.25 -3.957 -4.047 1 83.31 254 VAL B O 1
ATOM 5673 N N . ASN B 1 255 ? 32.219 -3.055 -4.082 1 85.75 255 ASN B N 1
ATOM 5674 C CA . ASN B 1 255 ? 32.844 -4.363 -3.959 1 85.75 255 ASN B CA 1
ATOM 5675 C C . ASN B 1 255 ? 32.625 -4.965 -2.576 1 85.75 255 ASN B C 1
ATOM 5677 O O . ASN B 1 255 ? 32.375 -6.164 -2.449 1 85.75 255 ASN B O 1
ATOM 5681 N N . LYS B 1 256 ? 32.781 -4.086 -1.603 1 86.88 256 LYS B N 1
ATOM 5682 C CA . LYS B 1 256 ? 32.531 -4.52 -0.23 1 86.88 256 LYS B CA 1
ATOM 5683 C C . LYS B 1 256 ? 31.453 -3.654 0.437 1 86.88 256 LYS B C 1
ATOM 5685 O O . LYS B 1 256 ? 31.453 -2.432 0.292 1 86.88 256 LYS B O 1
ATOM 5690 N N . ASP B 1 257 ? 30.562 -4.383 1.08 1 87.62 257 ASP B N 1
ATOM 5691 C CA . ASP B 1 257 ? 29.547 -3.65 1.844 1 87.62 257 ASP B CA 1
ATOM 5692 C C . ASP B 1 257 ? 30.016 -3.422 3.281 1 87.62 257 ASP B C 1
ATOM 5694 O O . ASP B 1 257 ? 29.688 -4.207 4.176 1 87.62 257 ASP B O 1
ATOM 5698 N N . LYS B 1 258 ? 30.609 -2.326 3.443 1 84 258 LYS B N 1
ATOM 5699 C CA . LYS B 1 258 ? 31.203 -2 4.742 1 84 258 LYS B CA 1
ATOM 5700 C C . LYS B 1 258 ? 30.109 -1.786 5.793 1 84 258 LYS B C 1
ATOM 5702 O O . LYS B 1 258 ? 30.312 -2.107 6.969 1 84 258 LYS B O 1
ATOM 5707 N N . SER B 1 259 ? 29.109 -1.252 5.336 1 83.75 259 SER B N 1
ATOM 5708 C CA . SER B 1 259 ? 28 -0.995 6.262 1 83.75 259 SER B CA 1
ATOM 5709 C C . SER B 1 259 ? 27.453 -2.295 6.836 1 83.75 259 SER B C 1
ATOM 5711 O O . SER B 1 259 ? 27.297 -2.422 8.055 1 83.75 259 SER B O 1
ATOM 5713 N N . MET B 1 260 ? 27.219 -3.283 6.059 1 88.81 260 MET B N 1
ATOM 5714 C CA . MET B 1 260 ? 26.719 -4.578 6.496 1 88.81 260 MET B CA 1
ATOM 5715 C C . MET B 1 260 ? 27.719 -5.289 7.391 1 88.81 260 MET B C 1
ATOM 5717 O O . MET B 1 260 ? 27.359 -5.879 8.406 1 88.81 260 MET B O 1
ATOM 5721 N N . GLU B 1 261 ? 28.953 -5.207 6.984 1 89.62 261 GLU B N 1
ATOM 5722 C CA . GLU B 1 261 ? 30.016 -5.809 7.793 1 89.62 261 GLU B CA 1
ATOM 5723 C C . GLU B 1 261 ? 30.062 -5.195 9.188 1 89.62 261 GLU B C 1
ATOM 5725 O O . GLU B 1 261 ? 30.203 -5.91 10.18 1 89.62 261 GLU B O 1
ATOM 5730 N N . GLY B 1 262 ? 29.938 -3.871 9.156 1 86.5 262 GLY B N 1
ATOM 5731 C CA . GLY B 1 262 ? 29.922 -3.174 10.43 1 86.5 262 GLY B CA 1
ATOM 5732 C C . GLY B 1 262 ? 28.766 -3.576 11.328 1 86.5 262 GLY B C 1
ATOM 5733 O O . GLY B 1 262 ? 28.953 -3.779 12.531 1 86.5 262 GLY B O 1
ATOM 5734 N N . LEU B 1 263 ? 27.609 -3.721 10.789 1 87.19 263 LEU B N 1
ATOM 5735 C CA . LEU B 1 263 ? 26.422 -4.117 11.555 1 87.19 263 LEU B CA 1
ATOM 5736 C C . LEU B 1 263 ? 26.594 -5.527 12.109 1 87.19 263 LEU B C 1
ATOM 5738 O O . LEU B 1 263 ? 26.234 -5.785 13.266 1 87.19 263 LEU B O 1
ATOM 5742 N N . ILE B 1 264 ? 27.078 -6.438 11.32 1 91.38 264 ILE B N 1
ATOM 5743 C CA . ILE B 1 264 ? 27.297 -7.824 11.734 1 91.38 264 ILE B CA 1
ATOM 5744 C C . ILE B 1 264 ? 28.297 -7.875 12.875 1 91.38 264 ILE B C 1
ATOM 5746 O O . ILE B 1 264 ? 28.078 -8.555 13.875 1 91.38 264 ILE B O 1
ATOM 5750 N N . GLU B 1 265 ? 29.328 -7.082 12.758 1 90.94 265 GLU B N 1
ATOM 5751 C CA . GLU B 1 265 ? 30.375 -7.043 13.773 1 90.94 265 GLU B CA 1
ATOM 5752 C C . GLU B 1 265 ? 29.859 -6.453 15.078 1 90.94 265 GLU B C 1
ATOM 5754 O O . GLU B 1 265 ? 30.359 -6.785 16.156 1 90.94 265 GLU B O 1
ATOM 5759 N N . ASN B 1 266 ? 28.891 -5.672 14.969 1 87.75 266 ASN B N 1
ATOM 5760 C CA . ASN B 1 266 ? 28.344 -5.012 16.141 1 87.75 266 ASN B CA 1
ATOM 5761 C C . ASN B 1 266 ? 27.125 -5.754 16.688 1 87.75 266 ASN B C 1
ATOM 5763 O O . ASN B 1 266 ? 26.25 -5.145 17.297 1 87.75 266 ASN B O 1
ATOM 5767 N N . GLY B 1 267 ? 26.906 -7.043 16.281 1 87.62 267 GLY B N 1
ATOM 5768 C CA . GLY B 1 267 ? 25.922 -7.867 16.984 1 87.62 267 GLY B CA 1
ATOM 5769 C C . GLY B 1 267 ? 24.781 -8.328 16.078 1 87.62 267 GLY B C 1
ATOM 5770 O O . GLY B 1 267 ? 23.953 -9.133 16.5 1 87.62 267 GLY B O 1
ATOM 5771 N N . GLU B 1 268 ? 24.719 -7.855 14.922 1 89.44 268 GLU B N 1
ATOM 5772 C CA . GLU B 1 268 ? 23.656 -8.289 14.016 1 89.44 268 GLU B CA 1
ATOM 5773 C C . GLU B 1 268 ? 24.094 -9.5 13.188 1 89.44 268 GLU B C 1
ATOM 5775 O O . GLU B 1 268 ? 24.016 -9.477 11.961 1 89.44 268 GLU B O 1
ATOM 5780 N N . GLU B 1 269 ? 24.422 -10.555 13.828 1 92.62 269 GLU B N 1
ATOM 5781 C CA . GLU B 1 269 ? 25 -11.742 13.195 1 92.62 269 GLU B CA 1
ATOM 5782 C C . GLU B 1 269 ? 23.969 -12.445 12.312 1 92.62 269 GLU B C 1
ATOM 5784 O O . GLU B 1 269 ? 24.344 -13.156 11.375 1 92.62 269 GLU B O 1
ATOM 5789 N N . TRP B 1 270 ? 22.766 -12.18 12.656 1 93.81 270 TRP B N 1
ATOM 5790 C CA . TRP B 1 270 ? 21.703 -12.836 11.906 1 93.81 270 TRP B CA 1
ATOM 5791 C C . TRP B 1 270 ? 21.703 -12.391 10.445 1 93.81 270 TRP B C 1
ATOM 5793 O O . TRP B 1 270 ? 21.078 -13.016 9.594 1 93.81 270 TRP B O 1
ATOM 5803 N N . MET B 1 271 ? 22.484 -11.359 10.023 1 93.69 271 MET B N 1
ATOM 5804 C CA . MET B 1 271 ? 22.516 -10.82 8.664 1 93.69 271 MET B CA 1
ATOM 5805 C C . MET B 1 271 ? 23.641 -11.461 7.855 1 93.69 271 MET B C 1
ATOM 5807 O O . MET B 1 271 ? 23.797 -11.172 6.668 1 93.69 271 MET B O 1
ATOM 5811 N N . SER B 1 272 ? 24.406 -12.344 8.414 1 95.88 272 SER B N 1
ATOM 5812 C CA . SER B 1 272 ? 25.531 -12.984 7.742 1 95.88 272 SER B CA 1
ATOM 5813 C C . SER B 1 272 ? 25.078 -13.68 6.457 1 95.88 272 SER B C 1
ATOM 5815 O O . SER B 1 272 ? 25.734 -13.562 5.426 1 95.88 272 SER B O 1
ATOM 5817 N N . PRO B 1 273 ? 23.922 -14.375 6.504 1 96.5 273 PRO B N 1
ATOM 5818 C CA . PRO B 1 273 ? 23.484 -14.992 5.254 1 96.5 273 PRO B CA 1
ATOM 5819 C C . PRO B 1 273 ? 23.203 -13.969 4.152 1 96.5 273 PRO B C 1
ATOM 5821 O O . PRO B 1 273 ? 23.391 -14.266 2.971 1 96.5 273 PRO B O 1
ATOM 5824 N N . LEU B 1 274 ? 22.75 -12.781 4.512 1 96.81 274 LEU B N 1
ATOM 5825 C CA . LEU B 1 274 ? 22.531 -11.727 3.529 1 96.81 274 LEU B CA 1
ATOM 5826 C C . LEU B 1 274 ? 23.859 -11.32 2.881 1 96.81 274 LEU B C 1
ATOM 5828 O O . LEU B 1 274 ? 23.922 -11.156 1.66 1 96.81 274 LEU B O 1
ATOM 5832 N N . MET B 1 275 ? 24.828 -11.211 3.68 1 96 275 MET B N 1
ATOM 5833 C CA . MET B 1 275 ? 26.156 -10.852 3.186 1 96 275 MET B CA 1
ATOM 5834 C C . MET B 1 275 ? 26.688 -11.922 2.24 1 96 275 MET B C 1
ATOM 5836 O O . MET B 1 275 ? 27.297 -11.609 1.214 1 96 275 MET B O 1
ATOM 5840 N N . GLU B 1 276 ? 26.469 -13.156 2.588 1 97.38 276 GLU B N 1
ATOM 5841 C CA . GLU B 1 276 ? 26.922 -14.258 1.751 1 97.38 276 GLU B CA 1
ATOM 5842 C C . GLU B 1 276 ? 26.25 -14.234 0.385 1 97.38 276 GLU B C 1
ATOM 5844 O O . GLU B 1 276 ? 26.891 -14.484 -0.638 1 97.38 276 GLU B O 1
ATOM 5849 N N . ILE B 1 277 ? 24.984 -13.992 0.396 1 98.06 277 ILE B N 1
ATOM 5850 C CA . ILE B 1 277 ? 24.234 -13.914 -0.855 1 98.06 277 ILE B CA 1
ATOM 5851 C C . ILE B 1 277 ? 24.75 -12.75 -1.693 1 98.06 277 ILE B C 1
ATOM 5853 O O . ILE B 1 277 ? 24.984 -12.891 -2.896 1 98.06 277 ILE B O 1
ATOM 5857 N N . ARG B 1 278 ? 24.906 -11.594 -1.04 1 97.38 278 ARG B N 1
ATOM 5858 C CA . ARG B 1 278 ? 25.453 -10.43 -1.741 1 97.38 278 ARG B CA 1
ATOM 5859 C C . ARG B 1 278 ? 26.812 -10.742 -2.342 1 97.38 278 ARG B C 1
ATOM 5861 O O . ARG B 1 278 ? 27.094 -10.375 -3.484 1 97.38 278 ARG B O 1
ATOM 5868 N N . ASN B 1 279 ? 27.656 -11.375 -1.591 1 97.44 279 ASN B N 1
ATOM 5869 C CA . ASN B 1 279 ? 28.984 -11.734 -2.076 1 97.44 279 ASN B CA 1
ATOM 5870 C C . ASN B 1 279 ? 28.906 -12.688 -3.262 1 97.44 279 ASN B C 1
ATOM 5872 O O . ASN B 1 279 ? 29.719 -12.602 -4.191 1 97.44 279 ASN B O 1
ATOM 5876 N N . PHE B 1 280 ? 28.062 -13.586 -3.199 1 98.31 280 PHE B N 1
ATOM 5877 C CA . PHE B 1 280 ? 27.844 -14.469 -4.332 1 98.31 280 PHE B CA 1
ATOM 5878 C C . PHE B 1 280 ? 27.438 -13.68 -5.57 1 98.31 280 PHE B C 1
ATOM 5880 O O . PHE B 1 280 ? 27.906 -13.961 -6.676 1 98.31 280 PHE B O 1
ATOM 5887 N N . LEU B 1 281 ? 26.516 -12.688 -5.383 1 98.19 281 LEU B N 1
ATOM 5888 C CA . LEU B 1 281 ? 26.109 -11.844 -6.504 1 98.19 281 LEU B CA 1
ATOM 5889 C C . LEU B 1 281 ? 27.297 -11.094 -7.09 1 98.19 281 LEU B C 1
ATOM 5891 O O . LEU B 1 281 ? 27.391 -10.922 -8.312 1 98.19 281 LEU B O 1
ATOM 5895 N N . VAL B 1 282 ? 28.188 -10.641 -6.246 1 97.31 282 VAL B N 1
ATOM 5896 C CA . VAL B 1 282 ? 29.391 -9.977 -6.715 1 97.31 282 VAL B CA 1
ATOM 5897 C C . VAL B 1 282 ? 30.219 -10.953 -7.543 1 97.31 282 VAL B C 1
ATOM 5899 O O . VAL B 1 282 ? 30.75 -10.586 -8.602 1 97.31 282 VAL B O 1
ATOM 5902 N N . GLU B 1 283 ? 30.344 -12.156 -7.055 1 97.62 283 GLU B N 1
ATOM 5903 C CA . GLU B 1 283 ? 31.062 -13.195 -7.785 1 97.62 283 GLU B CA 1
ATOM 5904 C C . GLU B 1 283 ? 30.453 -13.422 -9.164 1 97.62 283 GLU B C 1
ATOM 5906 O O . GLU B 1 283 ? 31.172 -13.539 -10.156 1 97.62 283 GLU B O 1
ATOM 5911 N N . THR B 1 284 ? 29.156 -13.477 -9.219 1 97.69 284 THR B N 1
ATOM 5912 C CA . THR B 1 284 ? 28.484 -13.703 -10.5 1 97.69 284 THR B CA 1
ATOM 5913 C C . THR B 1 284 ? 28.688 -12.516 -11.438 1 97.69 284 THR B C 1
ATOM 5915 O O . THR B 1 284 ? 28.734 -12.688 -12.656 1 97.69 284 THR B O 1
ATOM 5918 N N . ARG B 1 285 ? 28.672 -11.312 -10.891 1 94.12 285 ARG B N 1
ATOM 5919 C CA . ARG B 1 285 ? 28.906 -10.094 -11.648 1 94.12 285 ARG B CA 1
ATOM 5920 C C . ARG B 1 285 ? 30.297 -10.102 -12.281 1 94.12 285 ARG B C 1
ATOM 5922 O O . ARG B 1 285 ? 30.453 -9.727 -13.445 1 94.12 285 ARG B O 1
ATOM 5929 N N . ASP B 1 286 ? 31.234 -10.617 -11.578 1 95.06 286 ASP B N 1
ATOM 5930 C CA . ASP B 1 286 ? 32.625 -10.531 -11.984 1 95.06 286 ASP B CA 1
ATOM 5931 C C . ASP B 1 286 ? 33 -11.703 -12.891 1 95.06 286 ASP B C 1
ATOM 5933 O O . ASP B 1 286 ? 34.062 -11.664 -13.562 1 95.06 286 ASP B O 1
ATOM 5937 N N . ASN B 1 287 ? 32.281 -12.75 -12.883 1 96.25 287 ASN B N 1
ATOM 5938 C CA . ASN B 1 287 ? 32.562 -13.93 -13.688 1 96.25 287 ASN B CA 1
ATOM 5939 C C . ASN B 1 287 ? 31.391 -14.273 -14.617 1 96.25 287 ASN B C 1
ATOM 5941 O O . ASN B 1 287 ? 30.812 -15.352 -14.523 1 96.25 287 ASN B O 1
ATOM 5945 N N . PRO B 1 288 ? 31.156 -13.398 -15.562 1 94.94 288 PRO B N 1
ATOM 5946 C CA . PRO B 1 288 ? 30 -13.625 -16.453 1 94.94 288 PRO B CA 1
ATOM 5947 C C . PRO B 1 288 ? 30.156 -14.898 -17.281 1 94.94 288 PRO B C 1
ATOM 5949 O O . PRO B 1 288 ? 29.156 -15.516 -17.656 1 94.94 288 PRO B O 1
ATOM 5952 N N . GLU B 1 289 ? 31.344 -15.328 -17.578 1 93.94 289 GLU B N 1
ATOM 5953 C CA . GLU B 1 289 ? 31.578 -16.516 -18.375 1 93.94 289 GLU B CA 1
ATOM 5954 C C . GLU B 1 289 ? 31.047 -17.781 -17.688 1 93.94 289 GLU B C 1
ATOM 5956 O O . GLU B 1 289 ? 30.672 -18.75 -18.359 1 93.94 289 GLU B O 1
ATOM 5961 N N . LYS B 1 290 ? 31.031 -17.688 -16.422 1 96.12 290 LYS B N 1
ATOM 5962 C CA . LYS B 1 290 ? 30.594 -18.844 -15.633 1 96.12 290 LYS B CA 1
ATOM 5963 C C . LYS B 1 290 ? 29.094 -18.797 -15.375 1 96.12 290 LYS B C 1
ATOM 5965 O O . LYS B 1 290 ? 28.438 -19.844 -15.305 1 96.12 290 LYS B O 1
ATOM 5970 N N . TYR B 1 291 ? 28.578 -17.578 -15.312 1 97.75 291 TYR B N 1
ATOM 5971 C CA . TYR B 1 291 ? 27.266 -17.5 -14.695 1 97.75 291 TYR B CA 1
ATOM 5972 C C . TYR B 1 291 ? 26.234 -16.938 -15.672 1 97.75 291 TYR B C 1
ATOM 5974 O O . TYR B 1 291 ? 25.031 -16.938 -15.391 1 97.75 291 TYR B O 1
ATOM 5982 N N . ARG B 1 292 ? 26.625 -16.469 -16.812 1 95.94 292 ARG B N 1
ATOM 5983 C CA . ARG B 1 292 ? 25.703 -15.82 -17.75 1 95.94 292 ARG B CA 1
ATOM 5984 C C . ARG B 1 292 ? 25.703 -16.547 -19.094 1 95.94 292 ARG B C 1
ATOM 5986 O O . ARG B 1 292 ? 26.641 -17.266 -19.422 1 95.94 292 ARG B O 1
ATOM 5993 N N . GLN B 1 293 ? 24.625 -16.312 -19.75 1 92.31 293 GLN B N 1
ATOM 5994 C CA . GLN B 1 293 ? 24.484 -16.844 -21.109 1 92.31 293 GLN B CA 1
ATOM 5995 C C . GLN B 1 293 ? 25.234 -15.977 -22.109 1 92.31 293 GLN B C 1
ATOM 5997 O O . GLN B 1 293 ? 25.391 -14.773 -21.906 1 92.31 293 GLN B O 1
ATOM 6002 N N . LYS B 1 294 ? 25.672 -16.609 -23.172 1 88.44 294 LYS B N 1
ATOM 6003 C CA . LYS B 1 294 ? 26.281 -15.867 -24.266 1 88.44 294 LYS B CA 1
ATOM 6004 C C . LYS B 1 294 ? 25.234 -15.125 -25.094 1 88.44 294 LYS B C 1
ATOM 6006 O O . LYS B 1 294 ? 25.484 -14 -25.547 1 88.44 294 LYS B O 1
ATOM 6011 N N . GLU B 1 295 ? 24.141 -15.75 -25.141 1 85.88 295 GLU B N 1
ATOM 6012 C CA . GLU B 1 295 ? 23.047 -15.156 -25.922 1 85.88 295 GLU B CA 1
ATOM 6013 C C . GLU B 1 295 ? 22.266 -14.148 -25.078 1 85.88 295 GLU B C 1
ATOM 6015 O O . GLU B 1 295 ? 21.891 -14.438 -23.938 1 85.88 295 GLU B O 1
ATOM 6020 N N . ARG B 1 296 ? 22 -13.031 -25.734 1 83.44 296 ARG B N 1
ATOM 6021 C CA . ARG B 1 296 ? 21.219 -11.992 -25.062 1 83.44 296 ARG B CA 1
ATOM 6022 C C . ARG B 1 296 ? 19.719 -12.289 -25.172 1 83.44 296 ARG B C 1
ATOM 6024 O O . ARG B 1 296 ? 19.312 -13.219 -25.875 1 83.44 296 ARG B O 1
ATOM 6031 N N . ARG B 1 297 ? 18.922 -11.539 -24.484 1 77 297 ARG B N 1
ATOM 6032 C CA . ARG B 1 297 ? 17.484 -11.789 -24.438 1 77 297 ARG B CA 1
ATOM 6033 C C . ARG B 1 297 ? 16.844 -11.562 -25.797 1 77 297 ARG B C 1
ATOM 6035 O O . ARG B 1 297 ? 15.852 -12.219 -26.141 1 77 297 ARG B O 1
ATOM 6042 N N . ASN B 1 298 ? 17.531 -10.703 -26.562 1 71.56 298 ASN B N 1
ATOM 6043 C CA . ASN B 1 298 ? 17.031 -10.469 -27.922 1 71.56 298 ASN B CA 1
ATOM 6044 C C . ASN B 1 298 ? 17.578 -11.5 -28.906 1 71.56 298 ASN B C 1
ATOM 6046 O O . ASN B 1 298 ? 17.469 -11.328 -30.125 1 71.56 298 ASN B O 1
ATOM 6050 N N . LYS B 1 299 ? 18.281 -12.438 -28.422 1 74 299 LYS B N 1
ATOM 6051 C CA . LYS B 1 299 ? 18.766 -13.586 -29.172 1 74 299 LYS B CA 1
ATOM 6052 C C . LYS B 1 299 ? 20 -13.227 -30 1 74 299 LYS B C 1
ATOM 6054 O O . LYS B 1 299 ? 20.312 -13.914 -30.984 1 74 299 LYS B O 1
ATOM 6059 N N . THR B 1 300 ? 20.609 -12.156 -29.656 1 77.12 300 THR B N 1
ATOM 6060 C CA . THR B 1 300 ? 21.844 -11.773 -30.344 1 77.12 300 THR B CA 1
ATOM 6061 C C . THR B 1 300 ? 23.062 -12.25 -29.562 1 77.12 300 THR B C 1
ATOM 6063 O O . THR B 1 300 ? 23.031 -12.359 -28.344 1 77.12 300 THR B O 1
ATOM 6066 N N . ILE B 1 301 ? 24 -12.703 -30.359 1 83.25 301 ILE B N 1
ATOM 6067 C CA . ILE B 1 301 ? 25.266 -13.117 -29.75 1 83.25 301 ILE B CA 1
ATOM 6068 C C . ILE B 1 301 ? 26.375 -12.172 -30.203 1 83.25 301 ILE B C 1
ATOM 6070 O O . ILE B 1 301 ? 26.5 -11.875 -31.391 1 83.25 301 ILE B O 1
ATOM 6074 N N . SER B 1 302 ? 26.875 -11.445 -29.344 1 79.62 302 SER B N 1
ATOM 6075 C CA . SER B 1 302 ? 28 -10.57 -29.641 1 79.62 302 SER B CA 1
ATOM 6076 C C . SER B 1 302 ? 29.234 -10.961 -28.844 1 79.62 302 SER B C 1
ATOM 6078 O O . SER B 1 302 ? 29.125 -11.492 -27.734 1 79.62 302 SER B O 1
ATOM 6080 N N . GLU B 1 303 ? 30.328 -10.617 -29.531 1 79.31 303 GLU B N 1
ATOM 6081 C CA . GLU B 1 303 ? 31.594 -10.922 -28.875 1 79.31 303 GLU B CA 1
ATOM 6082 C C . GLU B 1 303 ? 31.797 -10.039 -27.641 1 79.31 303 GLU B C 1
ATOM 6084 O O . GLU B 1 303 ? 31.484 -8.844 -27.672 1 79.31 303 GLU B O 1
ATOM 6089 N N . ASN B 1 304 ? 32.031 -10.5 -26.453 1 78.44 304 ASN B N 1
ATOM 6090 C CA . ASN B 1 304 ? 32.406 -9.812 -25.219 1 78.44 304 ASN B CA 1
ATOM 6091 C C . ASN B 1 304 ? 31.172 -9.336 -24.438 1 78.44 304 ASN B C 1
ATOM 6093 O O . ASN B 1 304 ? 31.297 -8.516 -23.531 1 78.44 304 ASN B O 1
ATOM 6097 N N . LEU B 1 305 ? 30 -9.641 -25.094 1 86.06 305 LEU B N 1
ATOM 6098 C CA . LEU B 1 305 ? 28.797 -9.281 -24.344 1 86.06 305 LEU B CA 1
ATOM 6099 C C . LEU B 1 305 ? 28.078 -10.516 -23.828 1 86.06 305 LEU B C 1
ATOM 6101 O O . LEU B 1 305 ? 28 -11.531 -24.531 1 86.06 305 LEU B O 1
ATOM 6105 N N . TRP B 1 306 ? 27.75 -10.438 -22.672 1 91.12 306 TRP B N 1
ATOM 6106 C CA . TRP B 1 306 ? 27.047 -11.562 -22.047 1 91.12 306 TRP B CA 1
ATOM 6107 C C . TRP B 1 306 ? 25.578 -11.25 -21.859 1 91.12 306 TRP B C 1
ATOM 6109 O O . TRP B 1 306 ? 25.188 -10.094 -21.688 1 91.12 306 TRP B O 1
ATOM 6119 N N . GLY B 1 307 ? 24.812 -12.281 -22.031 1 92.81 307 GLY B N 1
ATOM 6120 C CA . GLY B 1 307 ? 23.359 -12.156 -21.859 1 92.81 307 GLY B CA 1
ATOM 6121 C C . GLY B 1 307 ? 22.906 -12.305 -20.422 1 92.81 307 GLY B C 1
ATOM 6122 O O . GLY B 1 307 ? 23.656 -11.977 -19.5 1 92.81 307 GLY B O 1
ATOM 6123 N N . PRO B 1 308 ? 21.688 -12.781 -20.234 1 95.31 308 PRO B N 1
ATOM 6124 C CA . PRO B 1 308 ? 21.141 -12.992 -18.891 1 95.31 308 PRO B CA 1
ATOM 6125 C C . PRO B 1 308 ? 21.828 -14.125 -18.141 1 95.31 308 PRO B C 1
ATOM 6127 O O . PRO B 1 308 ? 22.641 -14.859 -18.719 1 95.31 308 PRO B O 1
ATOM 6130 N N . TYR B 1 309 ? 21.609 -14.156 -16.859 1 97.38 309 TYR B N 1
ATOM 6131 C CA . TYR B 1 309 ? 22.062 -15.297 -16.078 1 97.38 309 TYR B CA 1
ATOM 6132 C C . TYR B 1 309 ? 21.578 -16.609 -16.688 1 97.38 309 TYR B C 1
ATOM 6134 O O . TYR B 1 309 ? 20.469 -16.688 -17.219 1 97.38 309 TYR B O 1
ATOM 6142 N N . THR B 1 310 ? 22.484 -17.625 -16.578 1 96.25 310 THR B N 1
ATOM 6143 C CA . THR B 1 310 ? 22.031 -18.969 -16.938 1 96.25 310 THR B CA 1
ATOM 6144 C C . THR B 1 310 ? 20.922 -19.422 -16 1 96.25 310 THR B C 1
ATOM 6146 O O . THR B 1 310 ? 20.781 -18.906 -14.891 1 96.25 310 THR B O 1
ATOM 6149 N N . PHE B 1 311 ? 20.141 -20.359 -16.484 1 95.44 311 PHE B N 1
ATOM 6150 C CA . PHE B 1 311 ? 19.047 -20.891 -15.672 1 95.44 311 PHE B CA 1
ATOM 6151 C C . PHE B 1 311 ? 19.578 -21.469 -14.359 1 95.44 311 PHE B C 1
ATOM 6153 O O . PHE B 1 311 ? 18.984 -21.25 -13.297 1 95.44 311 PHE B O 1
ATOM 6160 N N . ASN B 1 312 ? 20.719 -22.125 -14.375 1 97.12 312 ASN B N 1
ATOM 6161 C CA . ASN B 1 312 ? 21.328 -22.703 -13.18 1 97.12 312 ASN B CA 1
ATOM 6162 C C . ASN B 1 312 ? 21.688 -21.625 -12.164 1 97.12 312 ASN B C 1
ATOM 6164 O O . ASN B 1 312 ? 21.516 -21.812 -10.961 1 97.12 312 ASN B O 1
ATOM 6168 N N . THR B 1 313 ? 22.203 -20.547 -12.703 1 98.31 313 THR B N 1
ATOM 6169 C CA . THR B 1 313 ? 22.547 -19.438 -11.828 1 98.31 313 THR B CA 1
ATOM 6170 C C . THR B 1 313 ? 21.312 -18.875 -11.133 1 98.31 313 THR B C 1
ATOM 6172 O O . THR B 1 313 ? 21.344 -18.609 -9.93 1 98.31 313 THR B O 1
ATOM 6175 N N . ARG B 1 314 ? 20.219 -18.703 -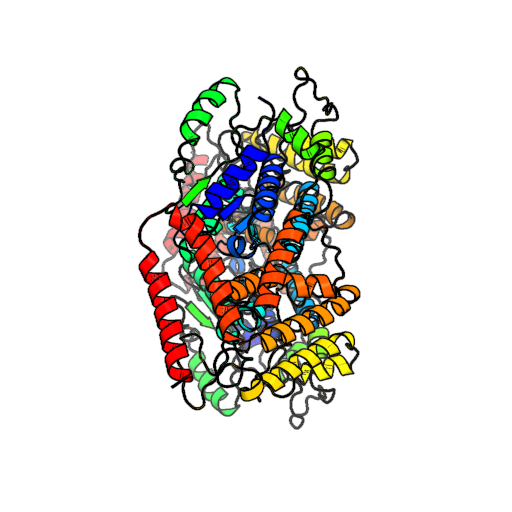11.898 1 98.31 314 ARG B N 1
ATOM 6176 C CA . ARG B 1 314 ? 18.969 -18.188 -11.352 1 98.31 314 ARG B CA 1
ATOM 6177 C C . ARG B 1 314 ? 18.422 -19.109 -10.266 1 98.31 314 ARG B C 1
ATOM 6179 O O . ARG B 1 314 ? 18 -18.656 -9.203 1 98.31 314 ARG B O 1
ATOM 6186 N N . VAL B 1 315 ? 18.531 -20.391 -10.492 1 98.44 315 VAL B N 1
ATOM 6187 C CA . VAL B 1 315 ? 18.078 -21.406 -9.531 1 98.44 315 VAL B CA 1
ATOM 6188 C C . VAL B 1 315 ? 18.922 -21.344 -8.266 1 98.44 315 VAL B C 1
ATOM 6190 O O . VAL B 1 315 ? 18.406 -21.391 -7.156 1 98.44 315 VAL B O 1
ATOM 6193 N N . GLU B 1 316 ? 20.188 -21.203 -8.453 1 98.56 316 GLU B N 1
ATOM 6194 C CA . GLU B 1 316 ? 21.109 -21.156 -7.324 1 98.56 316 GLU B CA 1
ATOM 6195 C C . GLU B 1 316 ? 20.844 -19.938 -6.445 1 98.56 316 GLU B C 1
ATOM 6197 O O . GLU B 1 316 ? 20.812 -20.047 -5.215 1 98.56 316 GLU B O 1
ATOM 6202 N N . ILE B 1 317 ? 20.641 -18.828 -7.074 1 98.75 317 ILE B N 1
ATOM 6203 C CA . ILE B 1 317 ? 20.375 -17.609 -6.324 1 98.75 317 ILE B CA 1
ATOM 6204 C C . ILE B 1 317 ? 19.078 -17.75 -5.531 1 98.75 317 ILE B C 1
ATOM 6206 O O . ILE B 1 317 ? 19.031 -17.438 -4.34 1 98.75 317 ILE B O 1
ATOM 6210 N N . LEU B 1 318 ? 18 -18.234 -6.164 1 98.75 318 LEU B N 1
ATOM 6211 C CA . LEU B 1 318 ? 16.719 -18.422 -5.492 1 98.75 318 LEU B CA 1
ATOM 6212 C C . LEU B 1 318 ? 16.859 -19.375 -4.309 1 98.75 318 LEU B C 1
ATOM 6214 O O . LEU B 1 318 ? 16.312 -19.109 -3.234 1 98.75 318 LEU B O 1
ATOM 6218 N N . THR B 1 319 ? 17.609 -20.422 -4.492 1 98.62 319 THR B N 1
ATOM 6219 C CA . THR B 1 319 ? 17.828 -21.406 -3.445 1 98.62 319 THR B CA 1
ATOM 6220 C C . THR B 1 319 ? 18.516 -20.781 -2.238 1 98.62 319 THR B C 1
ATOM 6222 O O . THR B 1 319 ? 18.094 -21 -1.097 1 98.62 319 THR B O 1
ATOM 6225 N N . ARG B 1 320 ? 19.562 -20.016 -2.521 1 98.44 320 ARG B N 1
ATOM 6226 C CA . ARG B 1 320 ? 20.297 -19.359 -1.444 1 98.44 320 ARG B CA 1
ATOM 6227 C C . ARG B 1 320 ? 19.391 -18.391 -0.68 1 98.44 320 ARG B C 1
ATOM 6229 O O . ARG B 1 320 ? 19.453 -18.328 0.55 1 98.44 320 ARG B O 1
ATOM 6236 N N . ILE B 1 321 ? 18.578 -17.672 -1.355 1 98.44 321 ILE B N 1
ATOM 6237 C CA . ILE B 1 321 ? 17.703 -16.688 -0.742 1 98.44 321 ILE B CA 1
ATOM 6238 C C . ILE B 1 321 ? 16.672 -17.391 0.145 1 98.44 321 ILE B C 1
ATOM 6240 O O . ILE B 1 321 ? 16.438 -16.969 1.28 1 98.44 321 ILE B O 1
ATOM 6244 N N . LEU B 1 322 ? 16.062 -18.438 -0.365 1 98 322 LEU B N 1
ATOM 6245 C CA . LEU B 1 322 ? 15.023 -19.141 0.376 1 98 322 LEU B CA 1
ATOM 6246 C C . LEU B 1 322 ? 15.594 -19.828 1.607 1 98 322 LEU B C 1
ATOM 6248 O O . LEU B 1 322 ? 14.961 -19.859 2.664 1 98 322 LEU B O 1
ATOM 6252 N N . LYS B 1 323 ? 16.781 -20.375 1.486 1 97.31 323 LYS B N 1
ATOM 6253 C CA . LYS B 1 323 ? 17.453 -20.969 2.646 1 97.31 323 LYS B CA 1
ATOM 6254 C C . LYS B 1 323 ? 17.719 -19.922 3.723 1 97.31 323 LYS B C 1
ATOM 6256 O O . LYS B 1 323 ? 17.453 -20.156 4.902 1 97.31 323 LYS B O 1
ATOM 6261 N N . ALA B 1 324 ? 18.234 -18.797 3.275 1 97.31 324 ALA B N 1
ATOM 6262 C CA . ALA B 1 324 ? 18.5 -17.719 4.215 1 97.31 324 ALA B CA 1
ATOM 6263 C C . ALA B 1 324 ? 17.203 -17.219 4.852 1 97.31 324 ALA B C 1
ATOM 6265 O O . ALA B 1 324 ? 17.141 -17 6.066 1 97.31 324 ALA B O 1
ATOM 6266 N N . GLN B 1 325 ? 16.188 -17.031 4.062 1 96.88 325 GLN B N 1
ATOM 6267 C CA . GLN B 1 325 ? 14.914 -16.531 4.551 1 96.88 325 GLN B CA 1
ATOM 6268 C C . GLN B 1 325 ? 14.305 -17.484 5.582 1 96.88 325 GLN B C 1
ATOM 6270 O O . GLN B 1 325 ? 13.727 -17.031 6.574 1 96.88 325 GLN B O 1
ATOM 6275 N N . LYS B 1 326 ? 14.352 -18.734 5.348 1 94.56 326 LYS B N 1
ATOM 6276 C CA . LYS B 1 326 ? 13.797 -19.703 6.277 1 94.56 326 LYS B CA 1
ATOM 6277 C C . LYS B 1 326 ? 14.359 -19.516 7.68 1 94.56 326 LYS B C 1
ATOM 6279 O O . LYS B 1 326 ? 13.617 -19.516 8.664 1 94.56 326 LYS B O 1
ATOM 6284 N N . ASN B 1 327 ? 15.594 -19.234 7.773 1 90.75 327 ASN B N 1
ATOM 6285 C CA . ASN B 1 327 ? 16.25 -19.062 9.062 1 90.75 327 ASN B CA 1
ATOM 6286 C C . ASN B 1 327 ? 15.969 -17.688 9.664 1 90.75 327 ASN B C 1
ATOM 6288 O O . ASN B 1 327 ? 15.672 -17.578 10.852 1 90.75 327 ASN B O 1
ATOM 6292 N N . ILE B 1 328 ? 16.031 -16.688 8.867 1 93 328 ILE B N 1
ATOM 6293 C CA . ILE B 1 328 ? 15.922 -15.305 9.312 1 93 328 ILE B CA 1
ATOM 6294 C C . ILE B 1 328 ? 14.477 -14.992 9.68 1 93 328 ILE B C 1
ATOM 6296 O O . ILE B 1 328 ? 14.211 -14.266 10.641 1 93 328 ILE B O 1
ATOM 6300 N N . GLN B 1 329 ? 13.531 -15.477 8.93 1 87.94 329 GLN B N 1
ATOM 6301 C CA . GLN B 1 329 ? 12.117 -15.188 9.141 1 87.94 329 GLN B CA 1
ATOM 6302 C C . GLN B 1 329 ? 11.641 -15.695 10.492 1 87.94 329 GLN B C 1
ATOM 6304 O O . GLN B 1 329 ? 10.859 -15.039 11.18 1 87.94 329 GLN B O 1
ATOM 6309 N N . LYS B 1 330 ? 12.062 -16.766 10.883 1 84.25 330 LYS B N 1
ATOM 6310 C CA . LYS B 1 330 ? 11.695 -17.359 12.164 1 84.25 330 LYS B CA 1
ATOM 6311 C C . LYS B 1 330 ? 12.219 -16.531 13.336 1 84.25 330 LYS B C 1
ATOM 6313 O O . LYS B 1 330 ? 11.523 -16.328 14.328 1 84.25 330 LYS B O 1
ATOM 6318 N N . GLU B 1 331 ? 13.312 -15.961 13.148 1 82.25 331 GLU B N 1
ATOM 6319 C CA . GLU B 1 331 ? 13.992 -15.281 14.25 1 82.25 331 GLU B CA 1
ATOM 6320 C C . GLU B 1 331 ? 13.672 -13.789 14.258 1 82.25 331 GLU B C 1
ATOM 6322 O O . GLU B 1 331 ? 13.438 -13.211 15.32 1 82.25 331 GLU B O 1
ATOM 6327 N N . GLU B 1 332 ? 13.641 -13.203 13.023 1 86.38 332 GLU B N 1
ATOM 6328 C CA . GLU B 1 332 ? 13.594 -11.742 12.953 1 86.38 332 GLU B CA 1
ATOM 6329 C C . GLU B 1 332 ? 12.328 -11.266 12.258 1 86.38 332 GLU B C 1
ATOM 6331 O O . GLU B 1 332 ? 12.055 -10.062 12.203 1 86.38 332 GLU B O 1
ATOM 6336 N N . GLY B 1 333 ? 11.578 -12.172 11.688 1 88.94 333 GLY B N 1
ATOM 6337 C CA . GLY B 1 333 ? 10.352 -11.797 11.016 1 88.94 333 GLY B CA 1
ATOM 6338 C C . GLY B 1 333 ? 10.586 -11.047 9.719 1 88.94 333 GLY B C 1
ATOM 6339 O O . GLY B 1 333 ? 9.734 -10.266 9.281 1 88.94 333 GLY B O 1
ATOM 6340 N N . VAL B 1 334 ? 11.766 -11.234 9.117 1 91.94 334 VAL B N 1
ATOM 6341 C CA . VAL B 1 334 ? 12.141 -10.523 7.902 1 91.94 334 VAL B CA 1
ATOM 6342 C C . VAL B 1 334 ? 11.906 -11.414 6.684 1 91.94 334 VAL B C 1
ATOM 6344 O O . VAL B 1 334 ? 12.258 -12.594 6.695 1 91.94 334 VAL B O 1
ATOM 6347 N N . GLU B 1 335 ? 11.195 -10.906 5.727 1 94.19 335 GLU B N 1
ATOM 6348 C CA . GLU B 1 335 ? 10.992 -11.578 4.445 1 94.19 335 GLU B CA 1
ATOM 6349 C C . GLU B 1 335 ? 11.922 -11.016 3.373 1 94.19 335 GLU B C 1
ATOM 6351 O O . GLU B 1 335 ? 11.953 -9.805 3.139 1 94.19 335 GLU B O 1
ATOM 6356 N N . LEU B 1 336 ? 12.742 -11.883 2.783 1 96.88 336 LEU B N 1
ATOM 6357 C CA . LEU B 1 336 ? 13.719 -11.438 1.794 1 96.88 336 LEU B CA 1
ATOM 6358 C C . LEU B 1 336 ? 13.109 -11.438 0.394 1 96.88 336 LEU B C 1
ATOM 6360 O O . LEU B 1 336 ? 13.477 -10.609 -0.445 1 96.88 336 LEU B O 1
ATOM 6364 N N . ILE B 1 337 ? 12.289 -12.391 0.097 1 97.94 337 ILE B N 1
ATOM 6365 C CA . ILE B 1 337 ? 11.586 -12.539 -1.172 1 97.94 337 ILE B CA 1
ATOM 6366 C C . ILE B 1 337 ? 10.125 -12.914 -0.912 1 97.94 337 ILE B C 1
ATOM 6368 O O . ILE B 1 337 ? 9.844 -13.773 -0.073 1 97.94 337 ILE B O 1
ATOM 6372 N N . THR B 1 338 ? 9.258 -12.203 -1.56 1 97.44 338 THR B N 1
ATOM 6373 C CA . THR B 1 338 ? 7.84 -12.391 -1.279 1 97.44 338 THR B CA 1
ATOM 6374 C C . THR B 1 338 ? 7.273 -13.539 -2.113 1 97.44 338 THR B C 1
ATOM 6376 O O . THR B 1 338 ? 7.859 -13.922 -3.129 1 97.44 338 THR B O 1
ATOM 6379 N N . HIS B 1 339 ? 6.133 -14.078 -1.653 1 97.75 339 HIS B N 1
ATOM 6380 C CA . HIS B 1 339 ? 5.422 -15.094 -2.424 1 97.75 339 HIS B CA 1
ATOM 6381 C C . HIS B 1 339 ? 5.023 -14.562 -3.797 1 97.75 339 HIS B C 1
ATOM 6383 O O . HIS B 1 339 ? 5.105 -15.281 -4.793 1 97.75 339 HIS B O 1
ATOM 6389 N N . GLN B 1 340 ? 4.688 -13.297 -3.867 1 97.44 340 GLN B N 1
ATOM 6390 C CA . GLN B 1 340 ? 4.277 -12.68 -5.121 1 97.44 340 GLN B CA 1
ATOM 6391 C C . GLN B 1 340 ? 5.43 -12.648 -6.125 1 97.44 340 GLN B C 1
ATOM 6393 O O . GLN B 1 340 ? 5.23 -12.914 -7.312 1 97.44 340 GLN B O 1
ATOM 6398 N N . GLU B 1 341 ? 6.555 -12.328 -5.598 1 98.31 341 GLU B N 1
ATOM 6399 C CA . GLU B 1 341 ? 7.727 -12.336 -6.469 1 98.31 341 GLU B CA 1
ATOM 6400 C C . GLU B 1 341 ? 8.008 -13.734 -7.008 1 98.31 341 GLU B C 1
ATOM 6402 O O . GLU B 1 341 ? 8.312 -13.898 -8.188 1 98.31 341 GLU B O 1
ATOM 6407 N N . MET B 1 342 ? 7.875 -14.727 -6.152 1 98.38 342 MET B N 1
ATOM 6408 C CA . MET B 1 342 ? 8.148 -16.109 -6.547 1 98.38 342 MET B CA 1
ATOM 6409 C C . MET B 1 342 ? 7.168 -16.578 -7.617 1 98.38 342 MET B C 1
ATOM 6411 O O . MET B 1 342 ? 7.551 -17.281 -8.555 1 98.38 342 MET B O 1
ATOM 6415 N N . VAL B 1 343 ? 5.938 -16.172 -7.512 1 97.31 343 VAL B N 1
ATOM 6416 C CA . VAL B 1 343 ? 4.93 -16.5 -8.508 1 97.31 343 VAL B CA 1
ATOM 6417 C C . VAL B 1 343 ? 5.324 -15.914 -9.859 1 97.31 343 VAL B C 1
ATOM 6419 O O . VAL B 1 343 ? 5.262 -16.594 -10.891 1 97.31 343 VAL B O 1
ATOM 6422 N N . LEU B 1 344 ? 5.754 -14.688 -9.867 1 97.06 344 LEU B N 1
ATOM 6423 C CA . LEU B 1 344 ? 6.102 -14.023 -11.125 1 97.06 344 LEU B CA 1
ATOM 6424 C C . LEU B 1 344 ? 7.391 -14.594 -11.703 1 97.06 344 LEU B C 1
ATOM 6426 O O . LEU B 1 344 ? 7.547 -14.688 -12.922 1 97.06 344 LEU B O 1
ATOM 6430 N N . ILE B 1 345 ? 8.305 -14.961 -10.773 1 97.88 345 ILE B N 1
ATOM 6431 C CA . ILE B 1 345 ? 9.531 -15.609 -11.227 1 97.88 345 ILE B CA 1
ATOM 6432 C C . ILE B 1 345 ? 9.195 -16.906 -11.961 1 97.88 345 ILE B C 1
ATOM 6434 O O . ILE B 1 345 ? 9.703 -17.156 -13.055 1 97.88 345 ILE B O 1
ATOM 6438 N N . GLN B 1 346 ? 8.328 -17.719 -11.398 1 95.38 346 GLN B N 1
ATOM 6439 C CA . GLN B 1 346 ? 7.898 -18.953 -12.047 1 95.38 346 GLN B CA 1
ATOM 6440 C C . GLN B 1 346 ? 7.273 -18.672 -13.406 1 95.38 346 GLN B C 1
ATOM 6442 O O . GLN B 1 346 ? 7.555 -19.375 -14.383 1 95.38 346 GLN B O 1
ATOM 6447 N N . TYR B 1 347 ? 6.465 -17.672 -13.469 1 90.81 347 TYR B N 1
ATOM 6448 C CA . TYR B 1 347 ? 5.809 -17.266 -14.711 1 90.81 347 TYR B CA 1
ATOM 6449 C C . TYR B 1 347 ? 6.836 -16.953 -15.789 1 90.81 347 TYR B C 1
ATOM 6451 O O . TYR B 1 347 ? 6.707 -17.422 -16.922 1 90.81 347 TYR B O 1
ATOM 6459 N N . TYR B 1 348 ? 7.891 -16.219 -15.445 1 91.81 348 TYR B N 1
ATOM 6460 C CA . TYR B 1 348 ? 8.906 -15.82 -16.422 1 91.81 348 TYR B CA 1
ATOM 6461 C C . TYR B 1 348 ? 9.766 -17.016 -16.828 1 91.81 348 TYR B C 1
ATOM 6463 O O . TYR B 1 348 ? 10.203 -17.109 -17.969 1 91.81 348 TYR B O 1
ATOM 6471 N N . TRP B 1 349 ? 10.07 -17.891 -15.828 1 92.81 349 TRP B N 1
ATOM 6472 C CA . TRP B 1 349 ? 10.812 -19.094 -16.172 1 92.81 349 TRP B CA 1
ATOM 6473 C C . TRP B 1 349 ? 10.078 -19.906 -17.234 1 92.81 349 TRP B C 1
ATOM 6475 O O . TRP B 1 349 ? 10.688 -20.375 -18.203 1 92.81 349 TRP B O 1
ATOM 6485 N N . TYR B 1 350 ? 8.797 -20 -17.094 1 85.44 350 TYR B N 1
ATOM 6486 C CA . TYR B 1 350 ? 7.996 -20.734 -18.078 1 85.44 350 TYR B CA 1
ATOM 6487 C C . TYR B 1 350 ? 8 -20.016 -19.422 1 85.44 350 TYR B C 1
ATOM 6489 O O . TYR B 1 350 ? 8.141 -20.656 -20.469 1 85.44 350 TYR B O 1
ATOM 6497 N N . ARG B 1 351 ? 7.883 -18.734 -19.359 1 81.38 351 ARG B N 1
ATOM 6498 C CA . ARG B 1 351 ? 7.875 -17.953 -20.578 1 81.38 351 ARG B CA 1
ATOM 6499 C C . ARG B 1 351 ? 9.195 -18.094 -21.328 1 81.38 351 ARG B C 1
ATOM 6501 O O . ARG B 1 351 ? 9.227 -18.078 -22.562 1 81.38 351 ARG B O 1
ATOM 6508 N N . ASP B 1 352 ? 10.289 -18.266 -20.516 1 83.38 352 ASP B N 1
ATOM 6509 C CA . ASP B 1 352 ? 11.617 -18.438 -21.109 1 83.38 352 ASP B CA 1
ATOM 6510 C C . ASP B 1 352 ? 11.898 -19.891 -21.422 1 83.38 352 ASP B C 1
ATOM 6512 O O . ASP B 1 352 ? 13.031 -20.25 -21.766 1 83.38 352 ASP B O 1
ATOM 6516 N N . CYS B 1 353 ? 10.945 -20.719 -21.172 1 79.75 353 CYS B N 1
ATOM 6517 C CA . CYS B 1 353 ? 10.977 -22.141 -21.516 1 79.75 353 CYS B CA 1
ATOM 6518 C C . CYS B 1 353 ? 11.938 -22.891 -20.609 1 79.75 353 CYS B C 1
ATOM 6520 O O . CYS B 1 353 ? 12.641 -23.797 -21.047 1 79.75 353 CYS B O 1
ATOM 6522 N N . PHE B 1 354 ? 12.062 -22.391 -19.422 1 84.62 354 PHE B N 1
ATOM 6523 C CA . PHE B 1 354 ? 12.805 -23.141 -18.406 1 84.62 354 PHE B CA 1
ATOM 6524 C C . PHE B 1 354 ? 11.867 -24.016 -17.594 1 84.62 354 PHE B C 1
ATOM 6526 O O . PHE B 1 354 ? 11.102 -23.516 -16.766 1 84.62 354 PHE B O 1
ATOM 6533 N N . PHE B 1 355 ? 11.969 -25.344 -17.734 1 78.12 355 PHE B N 1
ATOM 6534 C CA . PHE B 1 355 ? 10.984 -26.234 -17.125 1 78.12 355 PHE B CA 1
ATOM 6535 C C . PHE B 1 355 ? 11.656 -27.219 -16.172 1 78.12 355 PHE B C 1
ATOM 6537 O O . PHE B 1 355 ? 10.977 -27.938 -15.438 1 78.12 355 PHE B O 1
ATOM 6544 N N . LYS B 1 356 ? 12.984 -27.25 -16.203 1 80.94 356 LYS B N 1
ATOM 6545 C CA . LYS B 1 356 ? 13.734 -28.266 -15.477 1 80.94 356 LYS B CA 1
ATOM 6546 C C . LYS B 1 356 ? 13.5 -28.156 -13.969 1 80.94 356 LYS B C 1
ATOM 6548 O O . LYS B 1 356 ? 13.328 -29.172 -13.289 1 80.94 356 LYS B O 1
ATOM 6553 N N . THR B 1 357 ? 13.555 -26.953 -13.578 1 91.38 357 THR B N 1
ATOM 6554 C CA . THR B 1 357 ? 13.352 -26.672 -12.164 1 91.38 357 THR B CA 1
ATOM 6555 C C . THR B 1 357 ? 12.234 -25.656 -11.961 1 91.38 357 THR B C 1
ATOM 6557 O O . THR B 1 357 ? 12.164 -24.641 -12.672 1 91.38 357 THR B O 1
ATOM 6560 N N . ARG B 1 358 ? 11.359 -26.031 -11.094 1 91.94 358 ARG B N 1
ATOM 6561 C CA . ARG B 1 358 ? 10.25 -25.141 -10.781 1 91.94 358 ARG B CA 1
ATOM 6562 C C . ARG B 1 358 ? 10.477 -24.422 -9.453 1 91.94 358 ARG B C 1
ATOM 6564 O O . ARG B 1 358 ? 11.125 -24.969 -8.555 1 91.94 358 ARG B O 1
ATOM 6571 N N . VAL B 1 359 ? 9.945 -23.172 -9.352 1 96 359 VAL B N 1
ATOM 6572 C CA . VAL B 1 359 ? 10.055 -22.406 -8.117 1 96 359 VAL B CA 1
ATOM 6573 C C . VAL B 1 359 ? 9.375 -23.172 -6.977 1 96 359 VAL B C 1
ATOM 6575 O O . VAL B 1 359 ? 9.898 -23.219 -5.859 1 96 359 VAL B O 1
ATOM 6578 N N . SER B 1 360 ? 8.227 -23.781 -7.27 1 93.19 360 SER B N 1
ATOM 6579 C CA . SER B 1 360 ? 7.473 -24.531 -6.27 1 93.19 360 SER B CA 1
ATOM 6580 C C . SER B 1 360 ? 8.297 -25.703 -5.715 1 93.19 360 SER B C 1
ATOM 6582 O O . SER B 1 360 ? 8.242 -25.984 -4.516 1 93.19 360 SER B O 1
ATOM 6584 N N . ASP B 1 361 ? 9.094 -26.328 -6.605 1 92.81 361 ASP B N 1
ATOM 6585 C CA . ASP B 1 361 ? 9.945 -27.438 -6.168 1 92.81 361 ASP B CA 1
ATOM 6586 C C . ASP B 1 361 ? 11 -26.953 -5.172 1 92.81 361 ASP B C 1
ATOM 6588 O O . ASP B 1 361 ? 11.219 -27.594 -4.141 1 92.81 361 ASP B O 1
ATOM 6592 N N . ILE B 1 362 ? 11.625 -25.844 -5.52 1 96.44 362 ILE B N 1
ATOM 6593 C CA . ILE B 1 362 ? 12.648 -25.281 -4.645 1 96.44 362 ILE B CA 1
ATOM 6594 C C . ILE B 1 362 ? 12.023 -24.875 -3.316 1 96.44 362 ILE B C 1
ATOM 6596 O O . ILE B 1 362 ? 12.531 -25.219 -2.248 1 96.44 362 ILE B O 1
ATOM 6600 N N . TYR B 1 363 ? 10.914 -24.203 -3.359 1 96.38 363 TYR B N 1
ATOM 6601 C CA . TYR B 1 363 ? 10.219 -23.719 -2.174 1 96.38 363 TYR B CA 1
ATOM 6602 C C . TYR B 1 363 ? 9.805 -24.875 -1.273 1 96.38 363 TYR B C 1
ATOM 6604 O O . TYR B 1 363 ? 10.07 -24.859 -0.069 1 96.38 363 TYR B O 1
ATOM 6612 N N . ASN B 1 364 ? 9.172 -25.859 -1.853 1 94.25 364 ASN B N 1
ATOM 6613 C CA . ASN B 1 364 ? 8.648 -27 -1.087 1 94.25 364 ASN B CA 1
ATOM 6614 C C . ASN B 1 364 ? 9.773 -27.828 -0.487 1 94.25 364 ASN B C 1
ATOM 6616 O O . ASN B 1 364 ? 9.625 -28.391 0.603 1 94.25 364 ASN B O 1
ATOM 6620 N N . SER B 1 365 ? 10.852 -27.953 -1.199 1 94.44 365 SER B N 1
ATOM 6621 C CA . SER B 1 365 ? 12 -28.703 -0.692 1 94.44 365 SER B CA 1
ATOM 6622 C C . SER B 1 365 ? 12.602 -28.016 0.535 1 94.44 365 SER B C 1
ATOM 6624 O O . SER B 1 365 ? 13 -28.703 1.487 1 94.44 365 SER B O 1
ATOM 6626 N N . ILE B 1 366 ? 12.617 -26.766 0.542 1 95.25 366 ILE B N 1
ATOM 6627 C CA . ILE B 1 366 ? 13.273 -26.016 1.609 1 95.25 366 ILE B CA 1
ATOM 6628 C C . ILE B 1 366 ? 12.328 -25.875 2.801 1 95.25 366 ILE B C 1
ATOM 6630 O O . ILE B 1 366 ? 12.734 -26.047 3.949 1 95.25 366 ILE B O 1
ATOM 6634 N N . TYR B 1 367 ? 11.086 -25.625 2.592 1 91.56 367 TYR B N 1
ATOM 6635 C CA . TYR B 1 367 ? 10.133 -25.406 3.676 1 91.56 367 TYR B CA 1
ATOM 6636 C C . TYR B 1 367 ? 9.445 -26.703 4.066 1 91.56 367 TYR B C 1
ATOM 6638 O O . TYR B 1 367 ? 8.672 -26.734 5.031 1 91.56 367 TYR B O 1
ATOM 6646 N N . LYS B 1 368 ? 9.734 -27.828 3.432 1 81.44 368 LYS B N 1
ATOM 6647 C CA . LYS B 1 368 ? 9.25 -29.172 3.727 1 81.44 368 LYS B CA 1
ATOM 6648 C C . LYS B 1 368 ? 7.727 -29.203 3.809 1 81.44 368 LYS B C 1
ATOM 6650 O O . LYS B 1 368 ? 7.16 -29.719 4.773 1 81.44 368 LYS B O 1
ATOM 6655 N N . THR B 1 369 ? 7.215 -28.562 2.934 1 74.94 369 THR B N 1
ATOM 6656 C CA . THR B 1 369 ? 5.758 -28.578 2.867 1 74.94 369 THR B CA 1
ATOM 6657 C C . THR B 1 369 ? 5.27 -29.75 2.02 1 74.94 369 THR B C 1
ATOM 6659 O O . THR B 1 369 ? 5.875 -30.078 0.997 1 74.94 369 THR B O 1
ATOM 6662 N N . LYS B 1 370 ? 4.504 -30.719 2.666 1 62.12 370 LYS B N 1
ATOM 6663 C CA . LYS B 1 370 ? 3.973 -31.875 1.95 1 62.12 370 LYS B CA 1
ATOM 6664 C C . LYS B 1 370 ? 2.859 -31.453 0.991 1 62.12 370 LYS B C 1
ATOM 6666 O O . LYS B 1 370 ? 1.956 -30.703 1.365 1 62.12 370 LYS B O 1
ATOM 6671 N N . ILE B 1 371 ? 3.213 -31.5 -0.25 1 57.88 371 ILE B N 1
ATOM 6672 C CA . ILE B 1 371 ? 2.197 -31.234 -1.26 1 57.88 371 ILE B CA 1
ATOM 6673 C C . ILE B 1 371 ? 1.213 -32.406 -1.334 1 57.88 371 ILE B C 1
ATOM 6675 O O . ILE B 1 371 ? 1.619 -33.562 -1.478 1 57.88 371 ILE B O 1
ATOM 6679 N N . ASP B 1 372 ? 0.106 -32.25 -0.751 1 55.06 372 ASP B N 1
ATOM 6680 C CA . ASP B 1 372 ? -0.885 -33.25 -1.096 1 55.06 372 ASP B CA 1
ATOM 6681 C C . ASP B 1 372 ? -1.23 -33.219 -2.582 1 55.06 372 ASP B C 1
ATOM 6683 O O . ASP B 1 372 ? -1.929 -32.281 -3.031 1 55.06 372 ASP B O 1
ATOM 6687 N N . MET B 1 373 ? -0.258 -33.719 -3.289 1 53.56 373 MET B N 1
ATOM 6688 C CA . MET B 1 373 ? -0.544 -33.719 -4.723 1 53.56 373 MET B CA 1
ATOM 6689 C C . MET B 1 373 ? -1.686 -34.688 -5.043 1 53.56 373 MET B C 1
ATOM 6691 O O . MET B 1 373 ? -1.735 -35.781 -4.52 1 53.56 373 MET B O 1
ATOM 6695 N N . SER B 1 374 ? -2.609 -34.094 -5.629 1 52.91 374 SER B N 1
ATOM 6696 C CA . SER B 1 374 ? -3.65 -34.969 -6.148 1 52.91 374 SER B CA 1
ATOM 6697 C C . SER B 1 374 ? -3.07 -36.031 -7.098 1 52.91 374 SER B C 1
ATOM 6699 O O . SER B 1 374 ? -1.949 -35.875 -7.586 1 52.91 374 SER B O 1
ATOM 6701 N N . LYS B 1 375 ? -3.74 -37.125 -7.156 1 52.72 375 LYS B N 1
ATOM 6702 C CA . LYS B 1 375 ? -3.389 -38.219 -8.078 1 52.72 375 LYS B CA 1
ATOM 6703 C C . LYS B 1 375 ? -3.088 -37.656 -9.469 1 52.72 375 LYS B C 1
ATOM 6705 O O . LYS B 1 375 ? -2.191 -38.156 -10.156 1 52.72 375 LYS B O 1
ATOM 6710 N N . GLN B 1 376 ? -3.785 -36.625 -9.75 1 51.44 376 GLN B N 1
ATOM 6711 C CA . GLN B 1 376 ? -3.654 -36.062 -11.086 1 51.44 376 GLN B CA 1
ATOM 6712 C C . GLN B 1 376 ? -2.363 -35.25 -11.219 1 51.44 376 GLN B C 1
ATOM 6714 O O . GLN B 1 376 ? -1.68 -35.312 -12.242 1 51.44 376 GLN B O 1
ATOM 6719 N N . GLU B 1 377 ? -2.006 -34.594 -10.156 1 56.25 377 GLU B N 1
ATOM 6720 C CA . GLU B 1 377 ? -0.746 -33.875 -10.172 1 56.25 377 GLU B CA 1
ATOM 6721 C C . GLU B 1 377 ? 0.448 -34.812 -10.203 1 56.25 377 GLU B C 1
ATOM 6723 O O . GLU B 1 377 ? 1.443 -34.531 -10.883 1 56.25 377 GLU B O 1
ATOM 6728 N N . GLU B 1 378 ? 0.193 -35.906 -9.516 1 56 378 GLU B N 1
ATOM 6729 C CA . GLU B 1 378 ? 1.203 -36.969 -9.539 1 56 378 GLU B CA 1
ATOM 6730 C C . GLU B 1 378 ? 1.369 -37.531 -10.945 1 56 378 GLU B C 1
ATOM 6732 O O . GLU B 1 378 ? 2.486 -37.812 -11.375 1 56 378 GLU B O 1
ATOM 6737 N N . LYS B 1 379 ? 0.257 -37.656 -11.594 1 54.91 379 LYS B N 1
ATOM 6738 C CA . LYS B 1 379 ? 0.282 -38.188 -12.953 1 54.91 379 LYS B CA 1
ATOM 6739 C C . LYS B 1 379 ? 1.015 -37.219 -13.898 1 54.91 379 LYS B C 1
ATOM 6741 O O . LYS B 1 379 ? 1.816 -37.656 -14.727 1 54.91 379 LYS B O 1
ATOM 6746 N N . PHE B 1 380 ? 0.727 -36 -13.672 1 55.53 380 PHE B N 1
ATOM 6747 C CA . PHE B 1 380 ? 1.38 -35.031 -14.539 1 55.53 380 PHE B CA 1
ATOM 6748 C C . PHE B 1 380 ? 2.881 -35 -14.281 1 55.53 380 PHE B C 1
ATOM 6750 O O . PHE B 1 380 ? 3.678 -34.875 -15.211 1 55.53 380 PHE B O 1
ATOM 6757 N N . LYS B 1 381 ? 3.203 -35.219 -13.031 1 56.75 381 LYS B N 1
ATOM 6758 C CA . LYS B 1 381 ? 4.613 -35.281 -12.664 1 56.75 381 LYS B CA 1
ATOM 6759 C C . LYS B 1 381 ? 5.293 -36.5 -13.258 1 56.75 381 LYS B C 1
ATOM 6761 O O . LYS B 1 381 ? 6.426 -36.438 -13.734 1 56.75 381 LYS B O 1
ATOM 6766 N N . GLN B 1 382 ? 4.617 -37.562 -13.148 1 55.47 382 GLN B N 1
ATOM 6767 C CA . GLN B 1 382 ? 5.164 -38.812 -13.703 1 55.47 382 GLN B CA 1
ATOM 6768 C C . GLN B 1 382 ? 5.355 -38.688 -15.211 1 55.47 382 GLN B C 1
ATOM 6770 O O . GLN B 1 382 ? 6.371 -39.156 -15.75 1 55.47 382 GLN B O 1
ATOM 6775 N N . GLU B 1 383 ? 4.414 -38.094 -15.797 1 54.38 383 GLU B N 1
ATOM 6776 C CA . GLU B 1 383 ? 4.496 -37.938 -17.25 1 54.38 383 GLU B CA 1
ATOM 6777 C C . GLU B 1 383 ? 5.625 -36.969 -17.625 1 54.38 383 GLU B C 1
ATOM 6779 O O . GLU B 1 383 ? 6.348 -37.219 -18.594 1 54.38 383 GLU B O 1
ATOM 6784 N N . SER B 1 384 ? 5.777 -36.094 -16.766 1 55 384 SER B N 1
ATOM 6785 C CA . SER B 1 384 ? 6.875 -35.156 -16.969 1 55 384 SER B CA 1
ATOM 6786 C C . SER B 1 384 ? 8.227 -35.812 -16.734 1 55 384 SER B C 1
ATOM 6788 O O . SER B 1 384 ? 9.172 -35.594 -17.484 1 55 384 SER B O 1
ATOM 6790 N N . ASP B 1 385 ? 8.18 -36.625 -15.672 1 53.59 385 ASP B N 1
ATOM 6791 C CA . ASP B 1 385 ? 9.391 -37.375 -15.352 1 53.59 385 ASP B CA 1
ATOM 6792 C C . ASP B 1 385 ? 9.734 -38.375 -16.438 1 53.59 385 ASP B C 1
ATOM 6794 O O . ASP B 1 385 ? 10.898 -38.562 -16.797 1 53.59 385 ASP B O 1
ATOM 6798 N N . LEU B 1 386 ? 8.805 -39 -16.906 1 52.22 386 LEU B N 1
ATOM 6799 C CA . LEU B 1 386 ? 9 -39.969 -17.984 1 52.22 386 LEU B CA 1
ATOM 6800 C C . LEU B 1 386 ? 9.531 -39.25 -19.234 1 52.22 386 LEU B C 1
ATOM 6802 O O . LEU B 1 386 ? 10.398 -39.812 -19.938 1 52.22 386 LEU B O 1
ATOM 6806 N N . LEU B 1 387 ? 8.992 -38.188 -19.359 1 47.38 387 LEU B N 1
ATOM 6807 C CA . LEU B 1 387 ? 9.469 -37.406 -20.5 1 47.38 387 LEU B CA 1
ATOM 6808 C C . LEU B 1 387 ? 10.922 -36.969 -20.297 1 47.38 387 LEU B C 1
ATOM 6810 O O . LEU B 1 387 ? 11.711 -37 -21.25 1 47.38 387 LEU B O 1
ATOM 6814 N N . LYS B 1 388 ? 11.203 -36.844 -19.031 1 49.12 388 LYS B N 1
ATOM 6815 C CA . LYS B 1 388 ? 12.586 -36.531 -18.656 1 49.12 388 LYS B CA 1
ATOM 6816 C C . LYS B 1 388 ? 13.5 -37.719 -18.875 1 49.12 388 LYS B C 1
ATOM 6818 O O . LYS B 1 388 ? 14.625 -37.594 -19.344 1 49.12 388 LYS B O 1
ATOM 6823 N N . GLU B 1 389 ? 13.094 -38.844 -18.312 1 49.16 389 GLU B N 1
ATOM 6824 C CA . GLU B 1 389 ? 13.891 -40.062 -18.422 1 49.16 389 GLU B CA 1
ATOM 6825 C C . GLU B 1 389 ? 14.102 -40.438 -19.891 1 49.16 389 GLU B C 1
ATOM 6827 O O . GLU B 1 389 ? 15.164 -40.969 -20.25 1 49.16 389 GLU B O 1
ATOM 6832 N N . SER B 1 390 ? 13.109 -40.375 -20.609 1 44 390 SER B N 1
ATOM 6833 C CA . SER B 1 390 ? 13.242 -40.75 -22 1 44 390 SER B CA 1
ATOM 6834 C C . SER B 1 390 ? 14.164 -39.812 -22.75 1 44 390 SER B C 1
ATOM 6836 O O . SER B 1 390 ? 14.641 -40.125 -23.844 1 44 390 SER B O 1
ATOM 6838 N N . CYS B 1 391 ? 14.172 -38.688 -22.266 1 41.34 391 CYS B N 1
ATOM 6839 C CA . CYS B 1 391 ? 15.031 -37.688 -22.906 1 41.34 391 CYS B CA 1
ATOM 6840 C C . CYS B 1 391 ? 16.453 -37.75 -22.344 1 41.34 391 CYS B C 1
ATOM 6842 O O . CYS B 1 391 ? 17.219 -36.812 -22.484 1 41.34 391 CYS B O 1
ATOM 6844 N N . LYS B 1 392 ? 16.797 -38.781 -21.641 1 42.22 392 LYS B N 1
ATOM 6845 C CA . LYS B 1 392 ? 18.125 -38.969 -21.062 1 42.22 392 LYS B CA 1
ATOM 6846 C C . LYS B 1 392 ? 19.219 -38.75 -22.109 1 42.22 392 LYS B C 1
ATOM 6848 O O . LYS B 1 392 ? 20.406 -38.75 -21.781 1 42.22 392 LYS B O 1
ATOM 6853 N N . ASN B 1 393 ? 19.016 -39.156 -23.344 1 43.03 393 ASN B N 1
ATOM 6854 C CA . ASN B 1 393 ? 20.297 -39.094 -24.047 1 43.03 393 ASN B CA 1
ATOM 6855 C C . ASN B 1 393 ? 20.812 -37.656 -24.094 1 43.03 393 ASN B C 1
ATOM 6857 O O . ASN B 1 393 ? 21.953 -37.375 -23.766 1 43.03 393 ASN B O 1
ATOM 6861 N N . GLU B 1 394 ? 20.766 -36.844 -25.375 1 40.91 394 GLU B N 1
ATOM 6862 C CA . GLU B 1 394 ? 21.438 -35.562 -25.469 1 40.91 394 GLU B CA 1
ATOM 6863 C C . GLU B 1 394 ? 20.625 -34.469 -24.781 1 40.91 394 GLU B C 1
ATOM 6865 O O . GLU B 1 394 ? 19.406 -34.406 -24.938 1 40.91 394 GLU B O 1
ATOM 6870 N N . GLN B 1 395 ? 21 -33.906 -23.641 1 41.34 395 GLN B N 1
ATOM 6871 C CA . GLN B 1 395 ? 20.438 -32.875 -22.781 1 41.34 395 GLN B CA 1
ATOM 6872 C C . GLN B 1 395 ? 19.609 -31.875 -23.594 1 41.34 395 GLN B C 1
ATOM 6874 O O . GLN B 1 395 ? 18.562 -31.406 -23.109 1 41.34 395 GLN B O 1
ATOM 6879 N N . LYS B 1 396 ? 20.016 -31.578 -24.797 1 45.28 396 LYS B N 1
ATOM 6880 C CA . LYS B 1 396 ? 19.359 -30.688 -25.75 1 45.28 396 LYS B CA 1
ATOM 6881 C C . LYS B 1 396 ? 17.969 -31.203 -26.125 1 45.28 396 LYS B C 1
ATOM 6883 O O . LYS B 1 396 ? 17.047 -30.422 -26.328 1 45.28 396 LYS B O 1
ATOM 6888 N N . ASP B 1 397 ? 17.812 -32.469 -26.203 1 45.84 397 ASP B N 1
ATOM 6889 C CA . ASP B 1 397 ? 16.594 -33.094 -26.734 1 45.84 397 ASP B CA 1
ATOM 6890 C C . ASP B 1 397 ? 15.469 -33.031 -25.719 1 45.84 397 ASP B C 1
ATOM 6892 O O . ASP B 1 397 ? 14.305 -32.844 -26.078 1 45.84 397 ASP B O 1
ATOM 6896 N N . VAL B 1 398 ? 15.758 -33.125 -24.453 1 42.62 398 VAL B N 1
ATOM 6897 C CA . VAL B 1 398 ? 14.711 -33.062 -23.438 1 42.62 398 VAL B CA 1
ATOM 6898 C C . VAL B 1 398 ? 14.102 -31.672 -23.375 1 42.62 398 VAL B C 1
ATOM 6900 O O . VAL B 1 398 ? 12.883 -31.531 -23.281 1 42.62 398 VAL B O 1
ATOM 6903 N N . ASP B 1 399 ? 14.984 -30.703 -23.5 1 43.38 399 ASP B N 1
ATOM 6904 C CA . ASP B 1 399 ? 14.469 -29.344 -23.531 1 43.38 399 ASP B CA 1
ATOM 6905 C C . ASP B 1 399 ? 13.555 -29.125 -24.734 1 43.38 399 ASP B C 1
ATOM 6907 O O . ASP B 1 399 ? 12.508 -28.484 -24.625 1 43.38 399 ASP B O 1
ATOM 6911 N N . LEU B 1 400 ? 13.914 -29.672 -25.859 1 46.56 400 LEU B N 1
ATOM 6912 C CA . LEU B 1 400 ? 13.086 -29.609 -27.062 1 46.56 400 LEU B CA 1
ATOM 6913 C C . LEU B 1 400 ? 11.773 -30.344 -26.859 1 46.56 400 LEU B C 1
ATOM 6915 O O . LEU B 1 400 ? 10.711 -29.844 -27.219 1 46.56 400 LEU B O 1
ATOM 6919 N N . ILE B 1 401 ? 11.766 -31.469 -26.344 1 45.06 401 ILE B N 1
ATOM 6920 C CA . ILE B 1 401 ? 10.539 -32.25 -26.203 1 45.06 401 ILE B CA 1
ATOM 6921 C C . ILE B 1 401 ? 9.617 -31.578 -25.188 1 45.06 401 ILE B C 1
ATOM 6923 O O . ILE B 1 401 ? 8.406 -31.484 -25.406 1 45.06 401 ILE B O 1
ATOM 6927 N N . GLN B 1 402 ? 10.156 -31.094 -24.094 1 43.47 402 GLN B N 1
ATOM 6928 C CA . GLN B 1 402 ? 9.32 -30.344 -23.156 1 43.47 402 GLN B CA 1
ATOM 6929 C C . GLN B 1 402 ? 8.773 -29.078 -23.812 1 43.47 402 GLN B C 1
ATOM 6931 O O . GLN B 1 402 ? 7.609 -28.719 -23.594 1 43.47 402 GLN B O 1
ATOM 6936 N N . ASP B 1 403 ? 9.625 -28.469 -24.656 1 45.88 403 ASP B N 1
ATOM 6937 C CA . ASP B 1 403 ? 9.141 -27.391 -25.516 1 45.88 403 ASP B CA 1
ATOM 6938 C C . ASP B 1 403 ? 8.109 -27.906 -26.516 1 45.88 403 ASP B C 1
ATOM 6940 O O . ASP B 1 403 ? 7.09 -27.25 -26.75 1 45.88 403 ASP B O 1
ATOM 6944 N N . LEU B 1 404 ? 8.391 -29.031 -27.109 1 46.84 404 LEU B N 1
ATOM 6945 C CA . LEU B 1 404 ? 7.484 -29.594 -28.094 1 46.84 404 LEU B CA 1
ATOM 6946 C C . LEU B 1 404 ? 6.199 -30.094 -27.453 1 46.84 404 LEU B C 1
ATOM 6948 O O . LEU B 1 404 ? 5.109 -29.922 -28 1 46.84 404 LEU B O 1
ATOM 6952 N N . LEU B 1 405 ? 6.258 -30.656 -26.297 1 46.69 405 LEU B N 1
ATOM 6953 C CA . LEU B 1 405 ? 5.082 -31.141 -25.594 1 46.69 405 LEU B CA 1
ATOM 6954 C C . LEU B 1 405 ? 4.258 -29.984 -25.031 1 46.69 405 LEU B C 1
ATOM 6956 O O . LEU B 1 405 ? 3.027 -30.016 -25.078 1 46.69 405 LEU B O 1
ATOM 6960 N N . ALA B 1 406 ? 4.93 -29.016 -24.438 1 45.31 406 ALA B N 1
ATOM 6961 C CA . ALA B 1 406 ? 4.273 -27.766 -24.094 1 45.31 406 ALA B CA 1
ATOM 6962 C C . ALA B 1 406 ? 3.682 -27.078 -25.328 1 45.31 406 ALA B C 1
ATOM 6964 O O . ALA B 1 406 ? 2.551 -26.594 -25.281 1 45.31 406 ALA B O 1
ATOM 6965 N N . LEU B 1 407 ? 4.426 -27.109 -26.469 1 44.72 407 LEU B N 1
ATOM 6966 C CA . LEU B 1 407 ? 3.936 -26.688 -27.781 1 44.72 407 LEU B CA 1
ATOM 6967 C C . LEU B 1 407 ? 2.867 -27.656 -28.297 1 44.72 407 LEU B C 1
ATOM 6969 O O . LEU B 1 407 ? 1.887 -27.219 -28.906 1 44.72 407 LEU B O 1
ATOM 6973 N N . GLN B 1 408 ? 3.053 -28.906 -28.281 1 44.75 408 GLN B N 1
ATOM 6974 C CA . GLN B 1 408 ? 2.037 -29.859 -28.703 1 44.75 408 GLN B CA 1
ATOM 6975 C C . GLN B 1 408 ? 0.768 -29.734 -27.875 1 44.75 408 GLN B C 1
ATOM 6977 O O . GLN B 1 408 ? -0.342 -29.812 -28.406 1 44.75 408 GLN B O 1
ATOM 6982 N N . LYS B 1 409 ? 0.85 -29.609 -26.578 1 42.62 409 LYS B N 1
ATOM 6983 C CA . LYS B 1 409 ? -0.337 -29.391 -25.766 1 42.62 409 LYS B CA 1
ATOM 6984 C C . LYS B 1 409 ? -0.947 -28.016 -26.047 1 42.62 409 LYS B C 1
ATOM 6986 O O . LYS B 1 409 ? -2.172 -27.875 -26.094 1 42.62 409 LYS B O 1
ATOM 6991 N N . THR B 1 410 ? -0.149 -26.953 -26.297 1 40.22 410 THR B N 1
ATOM 6992 C CA . THR B 1 410 ? -0.661 -25.766 -26.969 1 40.22 410 THR B CA 1
ATOM 6993 C C . THR B 1 410 ? -1.158 -26.094 -28.375 1 40.22 410 THR B C 1
ATOM 6995 O O . THR B 1 410 ? -2.154 -25.531 -28.828 1 40.22 410 THR B O 1
ATOM 6998 N N . LYS B 1 411 ? -0.476 -26.859 -29.172 1 39.5 411 LYS B N 1
ATOM 6999 C CA . LYS B 1 411 ? -0.876 -27.297 -30.5 1 39.5 411 LYS B CA 1
ATOM 7000 C C . LYS B 1 411 ? -2.158 -28.125 -30.438 1 39.5 411 LYS B C 1
ATOM 7002 O O . LYS B 1 411 ? -3.07 -27.922 -31.25 1 39.5 411 LYS B O 1
ATOM 7007 N N . THR B 1 412 ? -2.184 -29.234 -29.734 1 39.56 412 THR B N 1
ATOM 7008 C CA . THR B 1 412 ? -3.428 -29.984 -29.719 1 39.56 412 THR B CA 1
ATOM 7009 C C . THR B 1 412 ? -4.594 -29.109 -29.266 1 39.56 412 THR B C 1
ATOM 7011 O O . THR B 1 412 ? -5.684 -29.172 -29.844 1 39.56 412 THR B O 1
ATOM 7014 N N . LEU B 1 413 ? -4.371 -28.344 -28.266 1 38.06 413 LEU B N 1
ATOM 7015 C CA . LEU B 1 413 ? -5.43 -27.375 -27.984 1 38.06 413 LEU B CA 1
ATOM 7016 C C . LEU B 1 413 ? -5.449 -26.266 -29.047 1 38.06 413 LEU B C 1
ATOM 7018 O O . LEU B 1 413 ? -6.516 -25.766 -29.406 1 38.06 413 LEU B O 1
ATOM 7022 N N . MET B 1 414 ? -4.254 -25.766 -29.578 1 35.5 414 MET B N 1
ATOM 7023 C CA . MET B 1 414 ? -4.203 -24.906 -30.766 1 35.5 414 MET B CA 1
ATOM 7024 C C . MET B 1 414 ? -4.555 -25.672 -32.031 1 35.5 414 MET B C 1
ATOM 7026 O O . MET B 1 414 ? -4.992 -25.094 -33 1 35.5 414 MET B O 1
ATOM 7030 N N . ILE B 1 415 ? -4.07 -26.844 -32.375 1 36.97 415 ILE B N 1
ATOM 7031 C CA . ILE B 1 415 ? -4.504 -27.578 -33.562 1 36.97 415 ILE B CA 1
ATOM 7032 C C . ILE B 1 415 ? -6.027 -27.562 -33.656 1 36.97 415 ILE B C 1
ATOM 7034 O O . ILE B 1 415 ? -6.594 -27.547 -34.75 1 36.97 415 ILE B O 1
ATOM 7038 N N . ARG B 1 416 ? -6.785 -27.672 -32.656 1 35.84 416 ARG B N 1
ATOM 7039 C CA . ARG B 1 416 ? -8.164 -27.344 -33 1 35.84 416 ARG B CA 1
ATOM 7040 C C . ARG B 1 416 ? -8.273 -25.906 -33.5 1 35.84 416 ARG B C 1
ATOM 7042 O O . ARG B 1 416 ? -9.203 -25.562 -34.219 1 35.84 416 ARG B O 1
ATOM 7049 N N . LYS B 1 417 ? -7.551 -24.766 -32.844 1 36.66 417 LYS B N 1
ATOM 7050 C CA . LYS B 1 417 ? -7.629 -23.547 -33.656 1 36.66 417 LYS B CA 1
ATOM 7051 C C . LYS B 1 417 ? -6.473 -23.453 -34.625 1 36.66 417 LYS B C 1
ATOM 7053 O O . LYS B 1 417 ? -5.43 -24.078 -34.438 1 36.66 417 LYS B O 1
ATOM 7058 N N . ARG B 1 418 ? -6.391 -22.5 -35.844 1 35.72 418 ARG B N 1
ATOM 7059 C CA . ARG B 1 418 ? -5.711 -22.391 -37.125 1 35.72 418 ARG B CA 1
ATOM 7060 C C . ARG B 1 418 ? -4.199 -22.312 -36.938 1 35.72 418 ARG B C 1
ATOM 7062 O O . ARG B 1 418 ? -3.451 -23.062 -37.594 1 35.72 418 ARG B O 1
ATOM 7069 N N . GLY B 1 419 ? -3.561 -20.984 -36.812 1 30.81 419 GLY B N 1
ATOM 7070 C CA . GLY B 1 419 ? -2.422 -20.328 -37.438 1 30.81 419 GLY B CA 1
ATOM 7071 C C . GLY B 1 419 ? -1.125 -20.547 -36.688 1 30.81 419 GLY B C 1
ATOM 7072 O O . GLY B 1 419 ? -0.111 -19.906 -36.969 1 30.81 419 GLY B O 1
ATOM 7073 N N . LEU B 1 420 ? -0.999 -20.984 -35.562 1 34.16 420 LEU B N 1
ATOM 7074 C CA . LEU B 1 420 ? 0.285 -20.797 -34.906 1 34.16 420 LEU B CA 1
ATOM 7075 C C . LEU B 1 420 ? 1.293 -21.859 -35.375 1 34.16 420 LEU B C 1
ATOM 7077 O O . LEU B 1 420 ? 2.348 -22.016 -34.75 1 34.16 420 LEU B O 1
ATOM 7081 N N . GLN B 1 421 ? 1.154 -22.391 -36.438 1 39.19 421 GLN B N 1
ATOM 7082 C CA . GLN B 1 421 ? 2.061 -23.281 -37.156 1 39.19 421 GLN B CA 1
ATOM 7083 C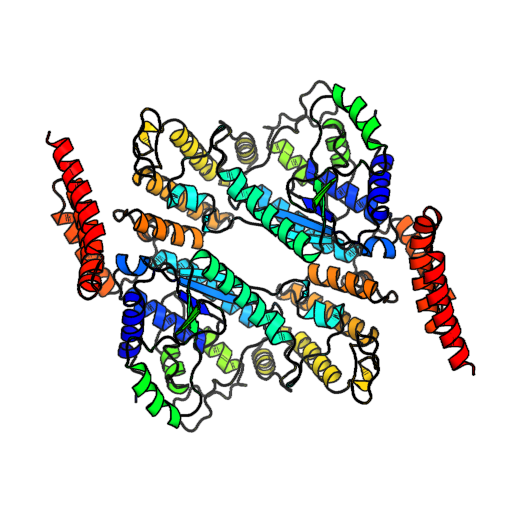 C . GLN B 1 421 ? 3.412 -22.625 -37.406 1 39.19 421 GLN B C 1
ATOM 7085 O O . GLN B 1 421 ? 4.461 -23.234 -37.219 1 39.19 421 GLN B O 1
ATOM 7090 N N . ALA B 1 422 ? 3.264 -21.312 -37.562 1 40.31 422 ALA B N 1
ATOM 7091 C CA . ALA B 1 422 ? 4.465 -20.641 -38.031 1 40.31 422 ALA B CA 1
ATOM 7092 C C . ALA B 1 422 ? 5.488 -20.469 -36.906 1 40.31 422 ALA B C 1
ATOM 7094 O O . ALA B 1 422 ? 6.688 -20.672 -37.125 1 40.31 422 ALA B O 1
ATOM 7095 N N . ASP B 1 423 ? 5.031 -20.266 -35.719 1 40.19 423 ASP B N 1
ATOM 7096 C CA . ASP B 1 423 ? 6.012 -20 -34.688 1 40.19 423 ASP B CA 1
ATOM 7097 C C . ASP B 1 423 ? 6.656 -21.297 -34.188 1 40.19 423 ASP B C 1
ATOM 7099 O O . ASP B 1 423 ? 7.863 -21.344 -33.938 1 40.19 423 ASP B O 1
ATOM 7103 N N . ILE B 1 424 ? 5.961 -22.391 -34.219 1 41.66 424 ILE B N 1
ATOM 7104 C CA . ILE B 1 424 ? 6.492 -23.719 -33.969 1 41.66 424 ILE B CA 1
ATOM 7105 C C . ILE B 1 424 ? 7.504 -24.094 -35.062 1 41.66 424 ILE B C 1
ATOM 7107 O O . ILE B 1 424 ? 8.586 -24.609 -34.75 1 41.66 424 ILE B O 1
ATOM 7111 N N . GLU B 1 425 ? 7.082 -23.672 -36.219 1 43.75 425 GLU B N 1
ATOM 7112 C CA . GLU B 1 425 ? 7.953 -23.938 -37.375 1 43.75 425 GLU B CA 1
ATOM 7113 C C . GLU B 1 425 ? 9.242 -23.125 -37.281 1 43.75 425 GLU B C 1
ATOM 7115 O O . GLU B 1 425 ? 10.328 -23.656 -37.531 1 43.75 425 GLU B O 1
ATOM 7120 N N . ASN B 1 426 ? 9.039 -22.016 -36.75 1 45.94 426 ASN B N 1
ATOM 7121 C CA . ASN B 1 426 ? 10.219 -21.172 -36.656 1 45.94 426 ASN B CA 1
ATOM 7122 C C . ASN B 1 426 ? 11.188 -21.656 -35.562 1 45.94 426 ASN B C 1
ATOM 7124 O O . ASN B 1 426 ? 12.398 -21.672 -35.781 1 45.94 426 ASN B O 1
ATOM 7128 N N . ARG B 1 427 ? 10.664 -22.109 -34.5 1 43.97 427 ARG B N 1
ATOM 7129 C CA . ARG B 1 427 ? 11.531 -22.594 -33.438 1 43.97 427 ARG B CA 1
ATOM 7130 C C . ARG B 1 427 ? 12.125 -23.953 -33.781 1 43.97 427 ARG B C 1
ATOM 7132 O O . ARG B 1 427 ? 13.289 -24.234 -33.5 1 43.97 427 ARG B O 1
ATOM 7139 N N . LEU B 1 428 ? 11.273 -24.734 -34.5 1 44.72 428 LEU B N 1
ATOM 7140 C CA . LEU B 1 428 ? 11.789 -25.969 -35.094 1 44.72 428 LEU B CA 1
ATOM 7141 C C . LEU B 1 428 ? 12.906 -25.672 -36.062 1 44.72 428 LEU B C 1
ATOM 7143 O O . LEU B 1 428 ? 13.922 -26.375 -36.094 1 44.72 428 LEU B O 1
ATOM 7147 N N . ASP B 1 429 ? 12.688 -24.594 -36.844 1 45.84 429 ASP B N 1
ATOM 7148 C CA . ASP B 1 429 ? 13.688 -24.188 -37.812 1 45.84 429 ASP B CA 1
ATOM 7149 C C . ASP B 1 429 ? 14.961 -23.688 -37.125 1 45.84 429 ASP B C 1
ATOM 7151 O O . ASP B 1 429 ? 16.078 -24.016 -37.562 1 45.84 429 ASP B O 1
ATOM 7155 N N . GLN B 1 430 ? 14.727 -23 -36.125 1 47.62 430 GLN B N 1
ATOM 7156 C CA . GLN B 1 430 ? 15.891 -22.469 -35.406 1 47.62 430 GLN B CA 1
ATOM 7157 C C . GLN B 1 430 ? 16.672 -23.594 -34.719 1 47.62 430 GLN B C 1
ATOM 7159 O O . GLN B 1 430 ? 17.906 -23.578 -34.719 1 47.62 430 GLN B O 1
ATOM 7164 N N . TYR B 1 431 ? 15.875 -24.484 -34.188 1 43.34 431 TYR B N 1
ATOM 7165 C CA . TYR B 1 431 ? 16.5 -25.656 -33.594 1 43.34 431 TYR B CA 1
ATOM 7166 C C . TYR B 1 431 ? 17.203 -26.5 -34.625 1 43.34 431 TYR B C 1
ATOM 7168 O O . TYR B 1 431 ? 18.328 -26.953 -34.406 1 43.34 431 TYR B O 1
ATOM 7176 N N . LEU B 1 432 ? 16.516 -26.672 -35.75 1 46.94 432 LEU B N 1
ATOM 7177 C CA . LEU B 1 432 ? 17.094 -27.422 -36.844 1 46.94 432 LEU B CA 1
ATOM 7178 C C . LEU B 1 432 ? 18.297 -26.688 -37.438 1 46.94 432 LEU B C 1
ATOM 7180 O O . LEU B 1 432 ? 19.281 -27.312 -37.844 1 46.94 432 LEU B O 1
ATOM 7184 N N . GLU B 1 433 ? 18.188 -25.375 -37.375 1 48.47 433 GLU B N 1
ATOM 7185 C CA . GLU B 1 433 ? 19.312 -24.625 -37.875 1 48.47 433 GLU B CA 1
ATOM 7186 C C . GLU B 1 433 ? 20.484 -24.656 -36.906 1 48.47 433 GLU B C 1
ATOM 7188 O O . GLU B 1 433 ? 21.656 -24.672 -37.344 1 48.47 433 GLU B O 1
ATOM 7193 N N . SER B 1 434 ? 20.156 -24.609 -35.688 1 45.34 434 SER B N 1
ATOM 7194 C CA . SER B 1 434 ? 21.25 -24.656 -34.719 1 45.34 434 SER B CA 1
ATOM 7195 C C . SER B 1 434 ? 21.875 -26.047 -34.688 1 45.34 434 SER B C 1
ATOM 7197 O O . SER B 1 434 ? 23.094 -26.188 -34.438 1 45.34 434 SER B O 1
ATOM 7199 N N . ASP B 1 435 ? 21.078 -27.094 -34.812 1 42.66 435 ASP B N 1
ATOM 7200 C CA . ASP B 1 435 ? 21.609 -28.453 -34.906 1 42.66 435 ASP B CA 1
ATOM 7201 C C . ASP B 1 435 ? 22.453 -28.609 -36.156 1 42.66 435 ASP B C 1
ATOM 7203 O O . ASP B 1 435 ? 23.344 -29.453 -36.219 1 42.66 435 ASP B O 1
ATOM 7207 N N . LYS B 1 436 ? 22.109 -28.016 -37.344 1 46.62 436 LYS B N 1
ATOM 7208 C CA . LYS B 1 436 ? 22.953 -28.047 -38.562 1 46.62 436 LYS B CA 1
ATOM 7209 C C . LYS B 1 436 ? 24.281 -27.328 -38.312 1 46.62 436 LYS B C 1
ATOM 7211 O O . LYS B 1 436 ? 25.312 -27.734 -38.875 1 46.62 436 LYS B O 1
ATOM 7216 N N . LYS B 1 437 ? 24.141 -26.438 -37.406 1 47.84 437 LYS B N 1
ATOM 7217 C CA . LYS B 1 437 ? 25.391 -25.688 -37.281 1 47.84 437 LYS B CA 1
ATOM 7218 C C . LYS B 1 437 ? 26.375 -26.438 -36.375 1 47.84 437 LYS B C 1
ATOM 7220 O O . LYS B 1 437 ? 27.578 -26.172 -36.438 1 47.84 437 LYS B O 1
ATOM 7225 N N . SER B 1 438 ? 25.891 -27.156 -35.469 1 40.25 438 SER B N 1
ATOM 7226 C CA . SER B 1 438 ? 26.812 -27.922 -34.625 1 40.25 438 SER B CA 1
ATOM 7227 C C . SER B 1 438 ? 27.312 -29.172 -35.375 1 40.25 438 SER B C 1
ATOM 7229 O O . SER B 1 438 ? 28.25 -29.828 -34.906 1 40.25 438 SER B O 1
ATOM 7231 N N . ASN B 1 439 ? 26.5 -29.688 -36.25 1 40.28 439 ASN B N 1
ATOM 7232 C CA . ASN B 1 439 ? 27.016 -30.828 -37.031 1 40.28 439 ASN B CA 1
ATOM 7233 C C . ASN B 1 439 ? 27.891 -30.391 -38.188 1 40.28 439 ASN B C 1
ATOM 7235 O O . ASN B 1 439 ? 28.422 -31.219 -38.938 1 40.28 439 ASN B O 1
ATOM 7239 N N . ASN B 1 440 ? 27.781 -29.156 -38.594 1 34.47 440 ASN B N 1
ATOM 7240 C CA . ASN B 1 440 ? 28.844 -28.797 -39.531 1 34.47 440 ASN B CA 1
ATOM 7241 C C . ASN B 1 440 ? 30.062 -28.25 -38.812 1 34.47 440 ASN B C 1
ATOM 7243 O O . ASN B 1 440 ? 29.938 -27.438 -37.875 1 34.47 440 ASN B O 1
#

=== Feature glossary ===
Key to the feature types in this record:

pLDDT. pLDDT is the predicted lDDT-Cα score: AlphaFold's confidence that the local environment of each residue (all inter-atomic distances within 15 Å) is correctly placed. It is a per-residue number between 0 and 100, with higher meaning more reliable.

Radius of gyration, Cα contacts, bounding box. The geometric summary reports three shape descriptors. Rg (radius of gyration) measures how spread out the Cα atoms are about their centre of mass; compact globular proteins have small Rg, elongated or unfolded ones large. Cα contacts (<8 Å, |i−j|>4) count long-range residue pairs in spatial proximity — high for tightly packed folds, near zero for rods or random coil. The bounding-box extents give the protein's footprint along x, y, z in Å.

Backbone torsions (φ/ψ). Backbone dihedral angles. Every residue except chain termini has a φ (preceding-C → N → Cα → C) and a ψ (N → Cα → C → next-N). They are reported in degrees following the IUPAC sign convention. Secondary structure is essentially a statement about which (φ, ψ) basin each residue occupies.

Contact-map, Ramachandran, and PAE plots. Plot images: a contact map (which residues are close in 3D, as an N×N binary image), a Ramachandran scatter (backbone torsion angles, revealing secondary-structure composition at a glance), and — for AlphaFold structures — a PAE heatmap (pairwise prediction confidence).

Predicted aligned error. Predicted Aligned Error (PAE) is an AlphaFold confidence matrix: entry (i, j) is the expected error in the position of residue j, in ångströms, when the prediction is superimposed on the true structure at residue i. Low PAE within a block of residues means that block is internally rigid and well-predicted; high PAE between two blocks means their relative placement is uncertain even if each block individually is confident.

Secondary structure (3-state, P-SEA). Three-state secondary structure (P-SEA) collapses the eight DSSP classes into helix (a), strand (b), and coil (c). P-SEA assigns these from Cα geometry alone — distances and angles — without requiring backbone oxygens, so it works on any Cα trace.

Solvent-accessible surface area. Solvent-accessible surface area (SASA) is the area in Å² traced out by the centre of a 1.4 Å probe sphere (a water molecule) rolled over the protein's van der Waals surface (Shrake–Rupley / Lee–Richards construction). Buried residues have near-zero SASA; fully exposed residues can exceed 200 Å². The total SASA scales roughly with the number of surface residues.

Foldseek 3Di. The Foldseek 3Di string encodes local tertiary geometry as a 20-letter alphabet — one character per residue — derived from the relative positions of nearby Cα atoms. Unlike the amino-acid sequence, 3Di is a direct function of the 3D structure, so two proteins with the same fold have similar 3Di strings even at low sequence identity.

B-factor. For experimental (PDB) structures, the B-factor (temperature factor) quantifies the positional spread of each atom in the crystal — a combination of thermal vibration and static disorder — in units of Å². High B-factors mark flexible loops or poorly resolved regions; low B-factors mark the rigid, well-ordered core.

mmCIF coordinates. The mmCIF block holds the 3D Cartesian coordinates of each backbone atom (N, Cα, C, O) in ångströms. mmCIF is the PDB's canonical archive format — a tagged-loop text representation of the atomic model.

InterPro / GO / CATH / organism. Functional annotations link the protein to curated databases. InterPro entries identify conserved domains and families by matching the sequence against member-database signatures (Pfam, PROSITE, CDD, …). Gene Ontology (GO) terms describe molecular function, biological process, and cellular component in a controlled vocabulary. CATH places the structure in a hierarchical fold classification (Class/Architecture/Topology/Homologous-superfamily). The organism is the source species.

Rendered structure images. Structure images are PyMOL renders from six orthogonal camera directions. Cartoon representation draws helices as coils and strands as arrows; sticks shows the backbone as bonds; surface shows the solvent-excluded envelope. Rainbow coloring maps sequence position to hue (blue→red, N→C); chain coloring assigns a distinct color per polypeptide.

Sequence. This is the polypeptide sequence — one letter per residue, N-terminus first. Length ranges from a few dozen residues for small domains to over a thousand for large multi-domain proteins.

Secondary structure (8-state, DSSP). The SS8 string is DSSP's per-residue secondary-structure call. α-helix (H) means an i→i+4 H-bond ladder; β-strand (E) means the residue participates in a β-sheet; 3₁₀ (G) and π (I) are tighter and wider helices; T/S are turns/bends; '-' is loop.

Nearest PDB structures. Structural nearest neighbors (via Foldseek easy-search vs the PDB). Reported per hit: target PDB id, E-value, and alignment TM-score. A TM-score above ~0.5 is the conventional threshold for 'same fold'.